Protein AF-A0A6M0L6Z4-F1 (afdb_monomer_lite)

Secondary structure (DSSP, 8-state):
-GGGT--TTSPPEEHHHHHHHHHHHT--S-HHHHHHHHHHHH-TTT-SS-SEEEEE----TT-PPPPP-S--EETTPEEEEBTEEEEGGGSSTTPPTTEEEEEEEEEE-GGG-EEEEEEEEEEEEEEEEEEEETTS-EEEE-TT-EEEEEEE-TTS-EEEEEEEGGG--TT-EEEE------S--PPPPHHHHHHHHHHHHHHHT-EE-SSEEEEEES-HHHHHHHHHHHHHHT-S--EEEEEE-TTSPEEEEEEEETTT-TTHHHHHTSHHHHHHTT--TTT----HHHHHS-HHHHHHHHHHHHHHHEEEEEETTTEEEEEEEES-HHHHHHHHHHHHHTT---EEEEETTTTEEEEEE-SHHHHHHIIIII--SSHHHHHHHHHHHHHHHHHHH--------B-SSHHHHHHHH---HHHHHS-TTBHHHHHHHHHHHHHH---HHHHHHHHHHHHHT-EEEEEEEEEEEEEEEEEEEEEE-STT-EEEETTEEEE-EEEEE-HHHHHHHTTTTTT-S-EEE-TTSSSEEESS---SS-HHHHH-EEEEETTEEEEEPP--HHHHHHHHHHHHH-TT--HHHHHHH--S---TT--EEE-SHHHHHHHHHSEEEEEEE-EEEEEEETTEEEEEEEE--TT--HHHHHHHHHHHHHTTSS-SEEEEEE---SS---EEEEEPTT--HHHHHHHHHHHSTTEEEEEEE-EEEETTEEEE--HHHHHHHHHHHHHHHHHHHHHHHHHHHHHHHHHHHHHHHHHHTHHHHHHHHHH-SSHHHHHHHHHHHHT--HHHHHHHHT--GGGGSHHHHHHHHHHHHHHHHHHHHHHHHHH-HHHHHHHHHHHHHHHHHHS-----SEEE--GGG--GGGGS---EEEEEEETTSEEEEEETHHHH---SS------S---SS--EEEEEEEETT-EEEEEETTSEEEEEEGGGSPB--TTS--EEGGGTS-PPTT--EEEEEEES---TT-EEEEEETTSEEEEEEGGGGSS--TT-EE--PPPTT--EEEEEEE-TT--EEEEEETTSEEEEEEGGGS-B--TT---EE-B--SSTT--EEEEEEES-TT-EEEEEETTSEEEEEEGGGS-B--TTB--EESS---TTT-SEEEEEE--TTEEEEEEETTS-EEEEEGGGSPB--TTS--EE-S---TT--EEEEEEEEPPPPPPP---------

Radius of gyration: 49.7 Å; chains: 1; bounding box: 141×107×140 Å

Structure (mmCIF, N/CA/C/O backbone):
data_AF-A0A6M0L6Z4-F1
#
_entry.id   AF-A0A6M0L6Z4-F1
#
loop_
_atom_site.group_PDB
_atom_site.id
_atom_site.type_symbol
_atom_site.label_atom_id
_atom_site.label_alt_id
_atom_site.label_comp_id
_atom_site.label_asym_id
_atom_site.label_entity_id
_atom_site.label_seq_id
_atom_site.pdbx_PDB_ins_code
_atom_site.Cartn_x
_atom_site.Cartn_y
_atom_site.Cartn_z
_atom_site.occupancy
_atom_site.B_iso_or_equiv
_atom_site.auth_seq_id
_atom_site.auth_comp_id
_atom_site.auth_asym_id
_atom_site.auth_atom_id
_atom_site.pdbx_PDB_model_num
ATOM 1 N N . MET A 1 1 ? -16.095 -14.034 -0.267 1.00 79.19 1 MET A N 1
ATOM 2 C CA . MET A 1 1 ? -16.788 -12.715 -0.306 1.00 79.19 1 MET A CA 1
ATOM 3 C C . MET A 1 1 ? -18.131 -12.788 -1.025 1.00 79.19 1 MET A C 1
ATOM 5 O O . MET A 1 1 ? -19.081 -12.199 -0.520 1.00 79.19 1 MET A O 1
ATOM 9 N N . ASN A 1 2 ? -18.231 -13.511 -2.148 1.00 83.56 2 ASN A N 1
ATOM 10 C CA . ASN A 1 2 ? -19.497 -13.743 -2.851 1.00 83.56 2 ASN A CA 1
ATOM 11 C C . ASN A 1 2 ? -20.590 -14.317 -1.929 1.00 83.56 2 ASN A C 1
ATOM 13 O O . ASN A 1 2 ? -21.638 -13.702 -1.769 1.00 83.56 2 ASN A O 1
ATOM 17 N N . ASP A 1 3 ? -20.288 -15.384 -1.182 1.00 82.94 3 ASP A N 1
ATOM 18 C CA . ASP A 1 3 ? -21.246 -16.008 -0.242 1.00 82.94 3 ASP A CA 1
ATOM 19 C C . ASP A 1 3 ? -21.619 -15.101 0.937 1.00 82.94 3 ASP A C 1
ATOM 21 O O . ASP A 1 3 ? -22.615 -15.313 1.620 1.00 82.94 3 ASP A O 1
ATOM 25 N N . LEU A 1 4 ? -20.817 -14.060 1.185 1.00 79.81 4 LEU A N 1
ATOM 26 C CA . LEU A 1 4 ? -21.109 -13.017 2.165 1.00 79.81 4 LEU A CA 1
ATOM 27 C C . LEU A 1 4 ? -21.974 -11.884 1.588 1.00 79.81 4 LEU A C 1
ATOM 29 O O . LEU A 1 4 ? -22.216 -10.904 2.302 1.00 79.81 4 LEU A O 1
ATOM 33 N N . SER A 1 5 ? -22.403 -11.997 0.326 1.00 83.62 5 SER A N 1
ATOM 34 C CA . SER A 1 5 ? -23.168 -10.996 -0.431 1.00 83.62 5 SER A CA 1
ATOM 35 C C . SER A 1 5 ? -22.487 -9.617 -0.457 1.00 83.62 5 SER A C 1
ATOM 37 O O . SER A 1 5 ? -23.118 -8.568 -0.301 1.00 83.62 5 SER A O 1
ATOM 39 N N . MET A 1 6 ? -21.157 -9.608 -0.599 1.00 82.56 6 MET A N 1
ATOM 40 C CA . MET A 1 6 ? -20.325 -8.398 -0.531 1.00 82.56 6 MET A CA 1
ATOM 41 C C . MET A 1 6 ? -20.066 -7.771 -1.904 1.00 82.56 6 MET A C 1
ATOM 43 O O . MET A 1 6 ? -18.923 -7.701 -2.346 1.00 82.56 6 MET A O 1
ATOM 47 N N . SER A 1 7 ? -21.125 -7.313 -2.568 1.00 87.12 7 SER A N 1
ATOM 48 C CA . SER A 1 7 ? -21.043 -6.572 -3.834 1.00 87.12 7 SER A CA 1
ATOM 49 C C . SER A 1 7 ? -20.314 -5.226 -3.690 1.00 87.12 7 SER A C 1
ATOM 51 O O . SER A 1 7 ? -20.124 -4.716 -2.582 1.00 87.12 7 SER A O 1
ATOM 53 N N . HIS A 1 8 ? -19.996 -4.589 -4.814 1.00 85.56 8 HIS A N 1
ATOM 54 C CA . HIS A 1 8 ? -19.450 -3.232 -4.871 1.00 85.56 8 HIS A CA 1
ATOM 55 C C . HIS A 1 8 ? -20.415 -2.172 -4.316 1.00 85.56 8 HIS A C 1
ATOM 57 O O . HIS A 1 8 ? -20.007 -1.053 -3.998 1.00 85.56 8 HIS A O 1
ATOM 63 N N . ARG A 1 9 ? -21.714 -2.492 -4.243 1.00 81.56 9 ARG A N 1
ATOM 64 C CA . ARG A 1 9 ? -22.766 -1.631 -3.675 1.00 81.56 9 ARG A CA 1
ATOM 65 C C . ARG A 1 9 ? -23.040 -1.944 -2.214 1.00 81.56 9 ARG A C 1
ATOM 67 O O . ARG A 1 9 ? -23.672 -1.142 -1.532 1.00 81.56 9 ARG A O 1
ATOM 74 N N . SER A 1 10 ? -22.581 -3.098 -1.740 1.00 76.06 10 SER A N 1
ATOM 75 C CA . SER A 1 10 ? -22.774 -3.503 -0.360 1.00 76.06 10 SER A CA 1
ATOM 76 C C . SER A 1 10 ? -21.974 -2.580 0.571 1.00 76.06 10 SER A C 1
ATOM 78 O O . SER A 1 10 ? -20.929 -2.040 0.177 1.00 76.06 10 SER A O 1
ATOM 80 N N . PRO A 1 11 ? -22.439 -2.394 1.819 1.00 67.12 11 PRO A N 1
ATOM 81 C CA . PRO A 1 11 ? -21.620 -1.805 2.867 1.00 67.12 11 PRO A CA 1
ATOM 82 C C . PRO A 1 11 ? -20.298 -2.568 3.013 1.00 67.12 11 PRO A C 1
ATOM 84 O O . PRO A 1 11 ? -20.252 -3.788 2.819 1.00 67.12 11 PRO A O 1
ATOM 87 N N . TYR A 1 12 ? -19.231 -1.850 3.365 1.00 68.38 12 TYR A N 1
ATOM 88 C CA . TYR A 1 12 ? -17.968 -2.479 3.738 1.00 68.38 12 TYR A CA 1
ATOM 89 C C . TYR A 1 12 ? -18.193 -3.436 4.910 1.00 68.38 12 TYR A C 1
ATOM 91 O O . TYR A 1 12 ? -19.010 -3.167 5.790 1.00 68.38 12 TYR A O 1
ATOM 99 N N . LYS A 1 13 ? -17.470 -4.559 4.928 1.00 67.25 13 LYS A N 1
ATOM 100 C CA . LYS A 1 13 ? -17.394 -5.418 6.115 1.00 67.25 13 LYS A CA 1
ATOM 101 C C . LYS A 1 13 ? -15.971 -5.410 6.640 1.00 67.25 13 LYS A C 1
ATOM 103 O O . LYS A 1 13 ? -15.017 -5.263 5.880 1.00 67.25 13 LYS A O 1
ATOM 108 N N . LYS A 1 14 ? -15.810 -5.630 7.943 1.00 68.06 14 LYS A N 1
ATOM 109 C CA . LYS A 1 14 ? -14.485 -5.783 8.557 1.00 68.06 14 LYS A CA 1
ATOM 110 C C . LYS A 1 14 ? -13.657 -6.819 7.806 1.00 68.06 14 LYS A C 1
ATOM 112 O O . LYS A 1 14 ? -14.127 -7.944 7.607 1.00 68.06 14 LYS A O 1
ATOM 117 N N . SER A 1 15 ? -12.414 -6.460 7.471 1.00 77.88 15 SER A N 1
ATOM 118 C CA . SER A 1 15 ? -11.466 -7.325 6.752 1.00 77.88 15 SER A CA 1
ATOM 119 C C . SER A 1 15 ? -11.380 -8.706 7.387 1.00 77.88 15 SER A C 1
ATOM 121 O O . SER A 1 15 ? -11.294 -9.728 6.714 1.00 77.88 15 SER A O 1
ATOM 123 N N . ALA A 1 16 ? -11.516 -8.769 8.705 1.00 65.62 16 ALA A N 1
ATOM 124 C CA . ALA A 1 16 ? -11.412 -10.028 9.391 1.00 65.62 16 ALA A CA 1
ATOM 125 C C . ALA A 1 16 ? -12.638 -10.914 9.397 1.00 65.62 16 ALA A C 1
ATOM 127 O O . ALA A 1 16 ? -12.509 -12.113 9.639 1.00 65.62 16 ALA A O 1
ATOM 128 N N . ARG A 1 17 ? -13.828 -10.358 9.161 1.00 68.88 17 ARG A N 1
ATOM 129 C CA . ARG A 1 17 ? -14.979 -11.209 8.881 1.00 68.88 17 ARG A CA 1
ATOM 130 C C . ARG A 1 17 ? -14.715 -12.004 7.605 1.00 68.88 17 ARG A C 1
ATOM 132 O O . ARG A 1 17 ? -14.977 -13.199 7.591 1.00 68.88 17 ARG A O 1
ATOM 139 N N . ILE A 1 18 ? -14.132 -11.360 6.592 1.00 83.25 18 ILE A N 1
ATOM 140 C CA . ILE A 1 18 ? -13.745 -12.021 5.343 1.00 83.25 18 ILE A CA 1
ATOM 141 C C . ILE A 1 18 ? -12.663 -13.067 5.607 1.00 83.25 18 ILE A C 1
ATOM 143 O O . ILE A 1 18 ? -12.865 -14.228 5.273 1.00 83.25 18 ILE A O 1
ATOM 147 N N . VAL A 1 19 ? -11.549 -12.681 6.240 1.00 81.44 19 VAL A N 1
ATOM 148 C CA . VAL A 1 19 ? -10.427 -13.598 6.508 1.00 81.44 19 VAL A CA 1
ATOM 149 C C . VAL A 1 19 ? -10.874 -14.799 7.343 1.00 81.44 19 VAL A C 1
ATOM 151 O O . VAL A 1 19 ? -10.541 -15.930 7.015 1.00 81.44 19 VAL A O 1
ATOM 154 N N . GLY A 1 20 ? -11.680 -14.587 8.386 1.00 72.06 20 GLY A N 1
ATOM 155 C CA . GLY A 1 20 ? -12.178 -15.685 9.210 1.00 72.06 20 GLY A CA 1
ATOM 156 C C . GLY A 1 20 ? -13.104 -16.648 8.476 1.00 72.06 20 GLY A C 1
ATOM 157 O O . GLY A 1 20 ? -13.016 -17.847 8.719 1.00 72.06 20 GLY A O 1
ATOM 158 N N . ASP A 1 21 ? -13.959 -16.147 7.583 1.00 81.75 21 ASP A N 1
ATOM 159 C CA . ASP A 1 21 ? -14.820 -17.011 6.773 1.00 81.75 21 ASP A CA 1
ATOM 160 C C . ASP A 1 21 ? -14.005 -17.787 5.726 1.00 81.75 21 ASP A C 1
ATOM 162 O O . ASP A 1 21 ? -14.338 -18.932 5.447 1.00 81.75 21 ASP A O 1
ATOM 166 N N . VAL A 1 22 ? -12.914 -17.217 5.199 1.00 85.94 22 VAL A N 1
ATOM 167 C CA . VAL A 1 22 ? -11.984 -17.941 4.314 1.00 85.94 22 VAL A CA 1
ATOM 168 C C . VAL A 1 22 ? -11.263 -19.054 5.068 1.00 85.94 22 VAL A C 1
ATOM 170 O O . VAL A 1 22 ? -11.254 -20.187 4.597 1.00 85.94 22 VAL A O 1
ATOM 173 N N . ILE A 1 23 ? -10.717 -18.766 6.254 1.00 82.06 23 ILE A N 1
ATOM 174 C CA . ILE A 1 23 ? -10.005 -19.773 7.056 1.00 82.06 23 ILE A CA 1
ATOM 175 C C . ILE A 1 23 ? -10.937 -20.902 7.488 1.00 82.06 23 ILE A C 1
ATOM 177 O O . ILE A 1 23 ? -10.567 -22.068 7.430 1.00 82.06 23 ILE A O 1
ATOM 181 N N . GLY A 1 24 ? -12.146 -20.552 7.933 1.00 78.38 24 GLY A N 1
ATOM 182 C CA . GLY A 1 24 ? -13.093 -21.523 8.469 1.00 78.38 24 GLY A CA 1
ATOM 183 C C . GLY A 1 24 ? -13.799 -22.379 7.420 1.00 78.38 24 GLY A C 1
ATOM 184 O O . GLY A 1 24 ? -14.395 -23.376 7.805 1.00 78.38 24 GLY A O 1
ATOM 185 N N . LYS A 1 25 ? -13.793 -21.985 6.139 1.00 81.75 25 LYS A N 1
ATOM 186 C CA . LYS A 1 25 ? -14.560 -22.675 5.085 1.00 81.75 25 LYS A CA 1
ATOM 187 C C . LYS A 1 25 ? -13.731 -23.143 3.897 1.00 81.75 25 LYS A C 1
ATOM 189 O O . LYS A 1 25 ? -14.074 -24.159 3.315 1.00 81.75 25 LYS A O 1
ATOM 194 N N . TYR A 1 26 ? -12.682 -22.421 3.518 1.00 81.00 26 TYR A N 1
ATOM 195 C CA . TYR A 1 26 ? -12.021 -22.631 2.226 1.00 81.00 26 TYR A CA 1
ATOM 196 C C . TYR A 1 26 ? -10.557 -23.025 2.367 1.00 81.00 26 TYR A C 1
ATOM 198 O O . TYR A 1 26 ? -10.106 -23.947 1.700 1.00 81.00 26 TYR A O 1
ATOM 206 N N . HIS A 1 27 ? -9.803 -22.374 3.256 1.00 75.44 27 HIS A N 1
ATOM 207 C CA . HIS A 1 27 ? -8.363 -22.598 3.310 1.00 75.44 27 HIS A CA 1
ATOM 208 C C . HIS A 1 27 ? -7.800 -22.546 4.737 1.00 75.44 27 HIS A C 1
ATOM 210 O O . HIS A 1 27 ? -7.728 -21.461 5.310 1.00 75.44 27 HIS A O 1
ATOM 216 N N . PRO A 1 28 ? -7.263 -23.649 5.298 1.00 70.25 28 PRO A N 1
ATOM 217 C CA . PRO A 1 28 ? -6.780 -23.702 6.685 1.00 70.25 28 PRO A CA 1
ATOM 218 C C . PRO A 1 28 ? -5.402 -23.034 6.888 1.00 70.25 28 PRO A C 1
ATOM 220 O O . PRO A 1 28 ? -4.627 -23.418 7.763 1.00 70.25 28 PRO A O 1
ATOM 223 N N . HIS A 1 29 ? -5.047 -22.054 6.054 1.00 68.94 29 HIS A N 1
ATOM 224 C CA . HIS A 1 29 ? -3.802 -21.301 6.188 1.00 68.94 29 HIS A CA 1
ATOM 225 C C . HIS A 1 29 ? -3.859 -20.289 7.340 1.00 68.94 29 HIS A C 1
ATOM 227 O O . HIS A 1 29 ? -4.920 -19.966 7.872 1.00 68.94 29 HIS A O 1
ATOM 233 N N . GLY A 1 30 ? -2.683 -19.778 7.720 1.00 68.12 30 GLY A N 1
ATOM 234 C CA . GLY A 1 30 ? -2.570 -18.707 8.704 1.00 68.12 30 GLY A CA 1
ATOM 235 C C . GLY A 1 30 ? -3.313 -17.448 8.254 1.00 68.12 30 GLY A C 1
ATOM 236 O O . GLY A 1 30 ? -3.357 -17.117 7.067 1.00 68.12 30 GLY A O 1
ATOM 237 N N . ASP A 1 31 ? -3.867 -16.724 9.220 1.00 69.25 31 ASP A N 1
ATOM 238 C CA . ASP A 1 31 ? -4.648 -15.512 8.987 1.00 69.25 31 ASP A CA 1
ATOM 239 C C . ASP A 1 31 ? -3.883 -14.416 8.241 1.00 69.25 31 ASP A C 1
ATOM 241 O O . ASP A 1 31 ? -4.465 -13.721 7.407 1.00 69.25 31 ASP A O 1
ATOM 245 N N . ASN A 1 32 ? -2.573 -14.334 8.469 1.00 72.56 32 ASN A N 1
ATOM 246 C CA . ASN A 1 32 ? -1.682 -13.409 7.776 1.00 72.56 32 ASN A CA 1
ATOM 247 C C . ASN A 1 32 ? -1.683 -13.607 6.253 1.00 72.56 32 ASN A C 1
ATOM 249 O O . ASN A 1 32 ? -1.847 -12.636 5.531 1.00 72.56 32 ASN A O 1
ATOM 253 N N . SER A 1 33 ? -1.575 -14.838 5.738 1.00 81.00 33 SER A N 1
ATOM 254 C CA . SER A 1 33 ? -1.484 -15.066 4.284 1.00 81.00 33 SER A CA 1
ATOM 255 C C . SER A 1 33 ? -2.759 -14.651 3.548 1.00 81.00 33 SER A C 1
ATOM 257 O O . SER A 1 33 ? -2.700 -14.055 2.473 1.00 81.00 33 SER A O 1
ATOM 259 N N . VAL A 1 34 ? -3.921 -14.935 4.144 1.00 85.19 34 VAL A N 1
ATOM 260 C CA . VAL A 1 34 ? -5.222 -14.527 3.598 1.00 85.19 34 VAL A CA 1
ATOM 261 C C . VAL A 1 34 ? -5.378 -13.008 3.673 1.00 85.19 34 VAL A C 1
ATOM 263 O O . VAL A 1 34 ? -5.885 -12.389 2.735 1.00 85.19 34 VAL A O 1
ATOM 266 N N . TYR A 1 35 ? -4.935 -12.397 4.775 1.00 85.00 35 TYR A N 1
ATOM 267 C CA . TYR A 1 35 ? -5.019 -10.955 4.935 1.00 85.00 35 TYR A CA 1
ATOM 268 C C . TYR A 1 35 ? -4.065 -10.204 4.001 1.00 85.00 35 TYR A C 1
ATOM 270 O O . TYR A 1 35 ? -4.504 -9.263 3.353 1.00 85.00 35 TYR A O 1
ATOM 278 N N . ASP A 1 36 ? -2.824 -10.654 3.832 1.00 84.12 36 ASP A N 1
ATOM 279 C CA . ASP A 1 36 ? -1.851 -10.056 2.910 1.00 84.12 36 ASP A CA 1
ATOM 280 C C . ASP A 1 36 ? -2.344 -10.108 1.458 1.00 84.12 36 ASP A C 1
ATOM 282 O O . ASP A 1 36 ? -2.193 -9.144 0.704 1.00 84.12 36 ASP A O 1
ATOM 286 N N . ALA A 1 37 ? -3.001 -11.207 1.066 1.00 88.88 37 ALA A N 1
ATOM 287 C CA . ALA A 1 37 ? -3.649 -11.312 -0.237 1.00 88.88 37 ALA A CA 1
ATOM 288 C C . ALA A 1 37 ? -4.798 -10.301 -0.380 1.00 88.88 37 ALA A C 1
ATOM 290 O O . ALA A 1 37 ? -4.863 -9.580 -1.378 1.00 88.88 37 ALA A O 1
ATOM 291 N N . LEU A 1 38 ? -5.675 -10.200 0.629 1.00 89.69 38 LEU A N 1
ATOM 292 C CA . LEU A 1 38 ? -6.747 -9.200 0.667 1.00 89.69 38 LEU A CA 1
ATOM 293 C C . LEU A 1 38 ? -6.183 -7.776 0.573 1.00 89.69 38 LEU A C 1
ATOM 295 O O . LEU A 1 38 ? -6.725 -6.942 -0.151 1.00 89.69 38 LEU A O 1
ATOM 299 N N . VAL A 1 39 ? -5.076 -7.527 1.271 1.00 87.88 39 VAL A N 1
ATOM 300 C CA . VAL A 1 39 ? -4.388 -6.244 1.311 1.00 87.88 39 VAL A CA 1
ATOM 301 C C . VAL A 1 39 ? -3.832 -5.874 -0.052 1.00 87.88 39 VAL A C 1
ATOM 303 O O . VAL A 1 39 ? -4.154 -4.810 -0.578 1.00 87.88 39 VAL A O 1
ATOM 306 N N . ARG A 1 40 ? -3.072 -6.777 -0.675 1.00 88.94 40 ARG A N 1
ATOM 307 C CA . ARG A 1 40 ? -2.510 -6.564 -2.012 1.00 88.94 40 ARG A CA 1
ATOM 308 C C . ARG A 1 40 ? -3.601 -6.303 -3.046 1.00 88.94 40 ARG A C 1
ATOM 310 O O . ARG A 1 40 ? -3.421 -5.452 -3.911 1.00 88.94 40 ARG A O 1
ATOM 317 N N . MET A 1 41 ? -4.739 -6.992 -2.938 1.00 93.69 41 MET A N 1
ATOM 318 C CA . MET A 1 41 ? -5.876 -6.785 -3.835 1.00 93.69 41 MET A CA 1
ATOM 319 C C . MET A 1 41 ? -6.551 -5.415 -3.691 1.00 93.69 41 MET A C 1
ATOM 321 O O . MET A 1 41 ? -7.266 -5.016 -4.612 1.00 93.69 41 MET A O 1
ATOM 325 N N . ALA A 1 42 ? -6.325 -4.709 -2.579 1.00 91.00 42 ALA A N 1
ATOM 326 C CA . ALA A 1 42 ? -6.842 -3.366 -2.321 1.00 91.00 42 ALA A CA 1
ATOM 327 C C . ALA A 1 42 ? -5.856 -2.235 -2.663 1.00 91.00 42 ALA A C 1
ATOM 329 O O . ALA A 1 42 ? -6.245 -1.071 -2.699 1.00 91.00 42 ALA A O 1
ATOM 330 N N . GLN A 1 43 ? -4.583 -2.552 -2.915 1.00 89.19 43 GLN A N 1
ATOM 331 C CA . GLN A 1 43 ? -3.523 -1.560 -3.107 1.00 89.19 43 GLN A CA 1
ATOM 332 C C . GLN A 1 43 ? -3.434 -1.086 -4.573 1.00 89.19 43 GLN A C 1
ATOM 334 O O . GLN A 1 43 ? -3.024 -1.864 -5.443 1.00 89.19 43 GLN A O 1
ATOM 339 N N . PRO A 1 44 ? -3.711 0.201 -4.870 1.00 87.19 44 PRO A N 1
ATOM 340 C CA . PRO A 1 44 ? -3.682 0.740 -6.236 1.00 87.19 44 PRO A CA 1
ATOM 341 C C . PRO A 1 44 ? -2.269 0.914 -6.814 1.00 87.19 44 PRO A C 1
ATOM 343 O O . PRO A 1 44 ? -2.132 1.187 -8.004 1.00 87.19 44 PRO A O 1
ATOM 346 N N . PHE A 1 45 ? -1.233 0.767 -5.983 1.00 86.81 45 PHE A N 1
ATOM 347 C CA . PHE A 1 45 ? 0.180 0.741 -6.376 1.00 86.81 45 PHE A CA 1
ATOM 348 C C . PHE A 1 45 ? 0.726 -0.687 -6.558 1.00 86.81 45 PHE A C 1
ATOM 350 O O . PHE A 1 45 ? 1.792 -0.868 -7.142 1.00 86.81 45 PHE A O 1
ATOM 357 N N . SER A 1 46 ? -0.002 -1.708 -6.088 1.00 88.75 46 SER A N 1
ATOM 358 C CA . SER A 1 46 ? 0.379 -3.119 -6.236 1.00 88.75 46 SER A CA 1
ATOM 359 C C . SER A 1 46 ? -0.307 -3.773 -7.428 1.00 88.75 46 SER A C 1
ATOM 361 O O . SER A 1 46 ? 0.341 -4.530 -8.152 1.00 88.75 46 SER A O 1
ATOM 363 N N . LEU A 1 47 ? -1.595 -3.481 -7.639 1.00 92.44 47 LEU A N 1
ATOM 364 C CA . LEU A 1 47 ? -2.392 -3.984 -8.757 1.00 92.44 47 LEU A CA 1
ATOM 365 C C . LEU A 1 47 ? -2.812 -2.849 -9.685 1.00 92.44 47 LEU A C 1
ATOM 367 O O . LEU A 1 47 ? -3.201 -1.773 -9.233 1.00 92.44 47 LEU A O 1
ATOM 371 N N . ARG A 1 48 ? -2.793 -3.117 -10.994 1.00 92.31 48 ARG A N 1
ATOM 372 C CA . ARG A 1 48 ? -3.231 -2.153 -12.011 1.00 92.31 48 ARG A CA 1
ATOM 373 C C . ARG A 1 48 ? -4.730 -1.871 -11.942 1.00 92.31 48 ARG A C 1
ATOM 375 O O . ARG A 1 48 ? -5.150 -0.745 -12.222 1.00 92.31 48 ARG A O 1
ATOM 382 N N . ALA A 1 49 ? -5.507 -2.880 -11.556 1.00 93.50 49 ALA A N 1
ATOM 383 C CA . ALA A 1 49 ? -6.939 -2.801 -11.335 1.00 93.50 49 ALA A CA 1
ATOM 384 C C . ALA A 1 49 ? -7.309 -3.531 -10.025 1.00 93.50 49 ALA A C 1
ATOM 386 O O . ALA A 1 49 ? -7.448 -4.760 -10.026 1.00 93.50 49 ALA A O 1
ATOM 387 N N . PRO A 1 50 ? -7.448 -2.799 -8.900 1.00 94.12 50 PRO A N 1
ATOM 388 C CA . PRO A 1 50 ? -7.781 -3.383 -7.604 1.00 94.12 50 PRO A CA 1
ATOM 389 C C . PRO A 1 50 ? -9.050 -4.241 -7.648 1.00 94.12 50 PRO A C 1
ATOM 391 O O . PRO A 1 50 ? -10.076 -3.864 -8.222 1.00 94.12 50 PRO A O 1
ATOM 394 N N . LEU A 1 51 ? -8.978 -5.407 -7.011 1.00 94.75 51 LEU A N 1
ATOM 395 C CA . LEU A 1 51 ? -10.103 -6.337 -6.892 1.00 94.75 51 LEU A CA 1
ATOM 396 C C . LEU A 1 51 ? -10.894 -6.101 -5.597 1.00 94.75 51 LEU A C 1
ATOM 398 O O . LEU A 1 51 ? -12.079 -6.430 -5.491 1.00 94.75 51 LEU A O 1
ATOM 402 N N . ILE A 1 52 ? -10.252 -5.491 -4.609 1.00 94.12 52 ILE A N 1
ATOM 403 C CA . ILE A 1 52 ? -10.854 -5.166 -3.326 1.00 94.12 52 ILE A CA 1
ATOM 404 C C . ILE A 1 52 ? -10.895 -3.652 -3.175 1.00 94.12 52 ILE A C 1
ATOM 406 O O . ILE A 1 52 ? -9.936 -2.952 -3.474 1.00 94.12 52 ILE A O 1
ATOM 410 N N . ASP A 1 53 ? -12.040 -3.155 -2.736 1.00 88.56 53 ASP A N 1
ATOM 411 C CA . ASP A 1 53 ? -12.207 -1.782 -2.293 1.00 88.56 53 ASP A CA 1
ATOM 412 C C . ASP A 1 53 ? -11.954 -1.781 -0.782 1.00 88.56 53 ASP A C 1
ATOM 414 O O . ASP A 1 53 ? -12.756 -2.317 -0.005 1.00 88.56 53 ASP A O 1
ATOM 418 N N . GLY A 1 54 ? -10.774 -1.305 -0.389 1.00 82.56 54 GLY A N 1
ATOM 419 C CA . GLY A 1 54 ? -10.323 -1.257 0.997 1.00 82.56 54 GLY A CA 1
ATOM 420 C C . GLY A 1 54 ? -10.644 0.088 1.642 1.00 82.56 54 GLY A C 1
ATOM 421 O O . GLY A 1 54 ? -10.393 1.142 1.067 1.00 82.56 54 GLY A O 1
ATOM 422 N N . GLN A 1 55 ? -11.161 0.058 2.867 1.00 69.31 55 GLN A N 1
ATOM 423 C CA . GLN A 1 55 ? -11.411 1.232 3.694 1.00 69.31 55 GLN A CA 1
ATOM 424 C C . GLN A 1 55 ? -10.588 1.169 4.989 1.00 69.31 55 GLN A C 1
ATOM 426 O O . GLN A 1 55 ? -10.735 0.258 5.807 1.00 69.31 55 GLN A O 1
ATOM 431 N N . GLY A 1 56 ? -9.709 2.156 5.171 1.00 64.44 56 GLY A N 1
ATOM 432 C CA . GLY A 1 56 ? -8.677 2.189 6.213 1.00 64.44 56 GLY A CA 1
ATOM 433 C C . GLY A 1 56 ? -7.273 2.040 5.618 1.00 64.44 56 GLY A C 1
ATOM 434 O O . GLY A 1 56 ? -7.104 2.091 4.402 1.00 64.44 56 GLY A O 1
ATOM 435 N N . ASN A 1 57 ? -6.259 1.851 6.463 1.00 63.19 57 ASN A N 1
ATOM 436 C CA . ASN A 1 57 ? -4.880 1.684 6.001 1.00 63.19 57 ASN A CA 1
ATOM 437 C C . ASN A 1 57 ? -4.644 0.268 5.443 1.00 63.19 57 ASN A C 1
ATOM 439 O O . ASN A 1 57 ? -4.465 -0.684 6.207 1.00 63.19 57 ASN A O 1
ATOM 443 N N . PHE A 1 58 ? -4.606 0.144 4.117 1.00 71.81 58 PHE A N 1
ATOM 444 C CA . PHE A 1 58 ? -4.231 -1.072 3.385 1.00 71.81 58 PHE A CA 1
ATOM 445 C C . PHE A 1 58 ? -2.749 -1.069 2.968 1.00 71.81 58 PHE A C 1
ATOM 447 O O . PHE A 1 58 ? -2.350 -1.775 2.048 1.00 71.81 58 PHE A O 1
ATOM 454 N N . GLY A 1 59 ? -1.922 -0.300 3.673 1.00 68.81 59 GLY A N 1
ATOM 455 C CA . GLY A 1 59 ? -0.510 -0.078 3.390 1.00 68.81 59 GLY A CA 1
ATOM 456 C C . GLY A 1 59 ? -0.285 1.104 2.449 1.00 68.81 59 GLY A C 1
ATOM 457 O O . GLY A 1 59 ? -1.181 1.495 1.697 1.00 68.81 59 GLY A O 1
ATOM 458 N N . SER A 1 60 ? 0.918 1.671 2.493 1.00 67.94 60 SER A N 1
ATOM 459 C CA . SER A 1 60 ? 1.307 2.842 1.697 1.00 67.94 60 SER A CA 1
ATOM 460 C C . SER A 1 60 ? 2.436 2.517 0.714 1.00 67.94 60 SER A C 1
ATOM 462 O O . SER A 1 60 ? 3.179 1.546 0.887 1.00 67.94 60 SER A O 1
ATOM 464 N N . VAL A 1 61 ? 2.605 3.365 -0.308 1.00 66.44 61 VAL A N 1
ATOM 465 C CA . VAL A 1 61 ? 3.775 3.333 -1.215 1.00 66.44 61 VAL A CA 1
ATOM 466 C C . VAL A 1 61 ? 5.084 3.548 -0.433 1.00 66.44 61 VAL A C 1
ATOM 468 O O . VAL A 1 61 ? 6.147 3.043 -0.808 1.00 66.44 61 VAL A O 1
ATOM 471 N N . ASP A 1 62 ? 4.987 4.230 0.709 1.00 56.78 62 ASP A N 1
ATOM 472 C CA . ASP A 1 62 ? 6.100 4.583 1.590 1.00 56.78 62 ASP A CA 1
ATOM 473 C C . ASP A 1 62 ? 6.569 3.407 2.456 1.00 56.78 62 ASP A C 1
ATOM 475 O O . ASP A 1 62 ? 7.669 3.436 3.016 1.00 56.78 62 ASP A O 1
ATOM 479 N N . GLY A 1 63 ? 5.810 2.305 2.459 1.00 55.62 63 GLY A N 1
ATOM 480 C CA . GLY A 1 63 ? 6.150 1.056 3.141 1.00 55.62 63 GLY A CA 1
ATOM 481 C C . GLY A 1 63 ? 5.487 0.868 4.489 1.00 55.62 63 GLY A C 1
ATOM 482 O O . GLY A 1 63 ? 5.898 -0.035 5.219 1.00 55.62 63 GLY A O 1
ATOM 483 N N . ASP A 1 64 ? 4.481 1.678 4.819 1.00 57.34 64 ASP A N 1
ATOM 484 C CA . ASP A 1 64 ? 3.675 1.432 6.006 1.00 57.34 64 ASP A CA 1
ATOM 485 C C . ASP A 1 64 ? 2.915 0.121 5.833 1.00 57.34 64 ASP A C 1
ATOM 487 O O . ASP A 1 64 ? 2.303 -0.140 4.791 1.00 57.34 64 ASP A O 1
ATOM 491 N N . ASN A 1 65 ? 2.945 -0.713 6.870 1.00 58.66 65 ASN A N 1
ATOM 492 C CA . ASN A 1 65 ? 2.198 -1.961 6.874 1.00 58.66 65 ASN A CA 1
ATOM 493 C C . ASN A 1 65 ? 0.691 -1.679 6.870 1.00 58.66 65 ASN A C 1
ATOM 495 O O . ASN A 1 65 ? 0.215 -0.716 7.480 1.00 58.66 65 ASN A O 1
ATOM 499 N N . ALA A 1 66 ? -0.073 -2.561 6.227 1.00 64.56 66 ALA A N 1
ATOM 500 C CA . ALA A 1 66 ? -1.521 -2.545 6.355 1.00 64.56 66 ALA A CA 1
ATOM 501 C C . ALA A 1 66 ? -1.928 -2.815 7.805 1.00 64.56 66 ALA A C 1
ATOM 503 O O . ALA A 1 66 ? -1.313 -3.610 8.519 1.00 64.56 66 ALA A O 1
ATOM 504 N N . ALA A 1 67 ? -2.993 -2.164 8.245 1.00 60.38 67 ALA A N 1
ATOM 505 C CA . ALA A 1 67 ? -3.436 -2.293 9.619 1.00 60.38 67 ALA A CA 1
ATOM 506 C C . ALA A 1 67 ? -4.182 -3.591 9.896 1.00 60.38 67 ALA A C 1
ATOM 508 O O . ALA A 1 67 ? -4.576 -4.290 8.978 1.00 60.38 67 ALA A O 1
ATOM 509 N N . ALA A 1 68 ? -4.412 -3.934 11.162 1.00 56.94 68 ALA A N 1
ATOM 510 C CA . ALA A 1 68 ? -5.060 -5.195 11.494 1.00 56.94 68 ALA A CA 1
ATOM 511 C C . ALA A 1 68 ? -6.533 -5.234 11.089 1.00 56.94 68 ALA A C 1
ATOM 513 O O . ALA A 1 68 ? -7.300 -4.279 11.212 1.00 56.94 68 ALA A O 1
ATOM 514 N N . MET A 1 69 ? -6.925 -6.435 10.690 1.00 60.28 69 MET A N 1
ATOM 515 C CA . MET A 1 69 ? -8.245 -6.759 10.186 1.00 60.28 69 MET A CA 1
ATOM 516 C C . MET A 1 69 ? -9.343 -6.886 11.264 1.00 60.28 69 MET A C 1
ATOM 518 O O . MET A 1 69 ? -10.529 -6.789 10.932 1.00 60.28 69 MET A O 1
ATOM 522 N N . ARG A 1 70 ? -8.988 -7.209 12.523 1.00 59.38 70 ARG A N 1
ATOM 523 C CA . ARG A 1 70 ? -9.856 -7.952 13.463 1.00 59.38 70 ARG A CA 1
ATOM 524 C C . ARG A 1 70 ? -9.800 -7.396 14.903 1.00 59.38 70 ARG A C 1
ATOM 526 O O . ARG A 1 70 ? -8.880 -7.715 15.635 1.00 59.38 70 ARG A O 1
ATOM 533 N N . TYR A 1 71 ? -10.835 -6.661 15.323 1.00 58.88 71 TYR A N 1
ATOM 534 C CA . TYR A 1 71 ? -11.311 -6.513 16.718 1.00 58.88 71 TYR A CA 1
ATOM 535 C C . TYR A 1 71 ? -10.400 -5.827 17.754 1.00 58.88 71 TYR A C 1
ATOM 537 O O . TYR A 1 71 ? -9.388 -6.377 18.188 1.00 58.88 71 TYR A O 1
ATOM 545 N N . CYS A 1 72 ? -10.841 -4.662 18.250 1.00 66.56 72 CYS A N 1
ATOM 546 C CA . CYS A 1 72 ? -10.018 -3.830 19.121 1.00 66.56 72 CYS A CA 1
ATOM 547 C C . CYS A 1 72 ? -10.138 -4.187 20.604 1.00 66.56 72 CYS A C 1
ATOM 549 O O . CYS A 1 72 ? -9.256 -4.834 21.155 1.00 66.56 72 CYS A O 1
ATOM 551 N N . THR A 1 73 ? -11.200 -3.758 21.283 1.00 84.19 73 THR A N 1
ATOM 552 C CA . THR A 1 73 ? -11.152 -3.642 22.747 1.00 84.19 73 THR A CA 1
ATOM 553 C C . THR A 1 73 ? -12.457 -4.047 23.420 1.00 84.19 73 THR A C 1
ATOM 555 O O . THR A 1 73 ? -13.527 -4.000 22.819 1.00 84.19 73 THR A O 1
ATOM 558 N N . ILE A 1 74 ? -12.384 -4.487 24.679 1.00 91.62 74 ILE A N 1
ATOM 559 C CA . ILE A 1 74 ? -13.574 -4.848 25.467 1.00 91.62 74 ILE A CA 1
ATOM 560 C C . ILE A 1 74 ? -14.429 -3.621 25.793 1.00 91.62 74 ILE A C 1
ATOM 562 O O . ILE A 1 74 ? -13.922 -2.498 25.847 1.00 91.62 74 ILE A O 1
ATOM 566 N N . GLY A 1 75 ? -15.707 -3.844 26.103 1.00 90.00 75 GLY A N 1
ATOM 567 C CA . GLY A 1 75 ? -16.693 -2.777 26.309 1.00 90.00 75 GLY A CA 1
ATOM 568 C C . GLY A 1 75 ? -16.341 -1.737 27.374 1.00 90.00 75 GLY A C 1
ATOM 569 O O . GLY A 1 75 ? -16.700 -0.576 27.223 1.00 90.00 75 GLY A O 1
ATOM 570 N N . SER A 1 76 ? -15.599 -2.115 28.419 1.00 90.75 76 SER A N 1
ATOM 571 C CA . SER A 1 76 ? -15.175 -1.197 29.488 1.00 90.75 76 SER A CA 1
ATOM 572 C C . SER A 1 76 ? -14.023 -0.261 29.098 1.00 90.75 76 SER A C 1
ATOM 574 O O . SER A 1 76 ? -13.547 0.510 29.932 1.00 90.75 76 SER A O 1
ATOM 576 N N . THR A 1 77 ? -13.505 -0.371 27.875 1.00 93.00 77 THR A N 1
ATOM 577 C CA . THR A 1 77 ? -12.399 0.454 27.378 1.00 93.00 77 THR A CA 1
ATOM 578 C C . THR A 1 77 ? -12.903 1.852 27.048 1.00 93.00 77 THR A C 1
ATOM 580 O O . THR A 1 77 ? -13.840 1.985 26.270 1.00 93.00 77 THR A O 1
ATOM 583 N N . ARG A 1 78 ? -12.305 2.897 27.629 1.00 93.50 78 ARG A N 1
ATOM 584 C CA . ARG A 1 78 ? -12.757 4.284 27.453 1.00 93.50 78 ARG A CA 1
ATOM 585 C C . ARG A 1 78 ? -12.049 4.953 26.286 1.00 93.50 78 ARG A C 1
ATOM 587 O O . ARG A 1 78 ? -10.830 5.092 26.317 1.00 93.50 78 ARG A O 1
ATOM 594 N N . VAL A 1 79 ? -12.811 5.363 25.281 1.00 93.69 79 VAL A N 1
ATOM 595 C CA . VAL A 1 79 ? -12.344 6.101 24.103 1.00 93.69 79 VAL A CA 1
ATOM 596 C C . VAL A 1 79 ? -12.314 7.591 24.423 1.00 93.69 79 VAL A C 1
ATOM 598 O O . VAL A 1 79 ? -13.224 8.110 25.068 1.00 93.69 79 VAL A O 1
ATOM 601 N N . LYS A 1 80 ? -11.271 8.285 23.965 1.00 92.94 80 LYS A N 1
ATOM 602 C CA . LYS A 1 80 ? -11.168 9.741 24.079 1.00 92.94 80 LYS A CA 1
ATOM 603 C C . LYS A 1 80 ? -11.970 10.415 22.973 1.00 92.94 80 LYS A C 1
ATOM 605 O O . LYS A 1 80 ? -11.589 10.342 21.804 1.00 92.94 80 LYS A O 1
ATOM 610 N N . THR A 1 81 ? -13.071 11.054 23.361 1.00 93.31 81 THR A N 1
ATOM 611 C CA . THR A 1 81 ? -14.057 11.654 22.453 1.00 93.31 81 THR A CA 1
ATOM 612 C C . THR A 1 81 ? -14.286 13.140 22.754 1.00 93.31 81 THR A C 1
ATOM 614 O O . THR A 1 81 ? -13.832 13.653 23.777 1.00 93.31 81 THR A O 1
ATOM 617 N N . ASP A 1 82 ? -15.026 13.837 21.895 1.00 91.12 82 ASP A N 1
ATOM 618 C CA . ASP A 1 82 ? -15.579 15.174 22.159 1.00 91.12 82 ASP A CA 1
ATOM 619 C C . ASP A 1 82 ? -16.737 15.192 23.179 1.00 91.12 82 ASP A C 1
ATOM 621 O O . ASP A 1 82 ? -17.281 16.247 23.494 1.00 91.12 82 ASP A O 1
ATOM 625 N N . MET A 1 83 ? -17.084 14.040 23.757 1.00 88.94 83 MET A N 1
ATOM 626 C CA . MET A 1 83 ? -17.985 13.903 24.909 1.00 88.94 83 MET A CA 1
ATOM 627 C C . MET A 1 83 ? -17.236 13.466 26.182 1.00 88.94 83 MET A C 1
ATOM 629 O O . MET A 1 83 ? -17.841 12.958 27.124 1.00 88.94 83 MET A O 1
ATOM 633 N N . GLY A 1 84 ? -15.907 13.613 26.203 1.00 89.44 84 GLY A N 1
ATOM 634 C CA . GLY A 1 84 ? -15.042 13.117 27.274 1.00 89.44 84 GLY A CA 1
ATOM 635 C C . GLY A 1 84 ? -14.605 11.665 27.060 1.00 89.44 84 GLY A C 1
ATOM 636 O O . GLY A 1 84 ? -14.509 11.178 25.928 1.00 89.44 84 GLY A O 1
ATOM 637 N N . LEU A 1 85 ? -14.288 10.968 28.152 1.00 92.00 85 LEU A N 1
ATOM 638 C CA . LEU A 1 85 ? -13.860 9.569 28.136 1.00 92.00 85 LEU A CA 1
ATOM 639 C C . LEU A 1 85 ? -15.077 8.642 28.236 1.00 92.00 85 LEU A C 1
ATOM 641 O O . LEU A 1 85 ? -15.575 8.370 29.325 1.00 92.00 85 LEU A O 1
ATOM 645 N N . VAL A 1 86 ? -15.530 8.114 27.102 1.00 93.50 86 VAL A N 1
ATOM 646 C CA . VAL A 1 86 ? -16.741 7.280 27.034 1.00 93.50 86 VAL A CA 1
ATOM 647 C C . VAL A 1 86 ? -16.354 5.816 26.865 1.00 93.50 86 VAL A C 1
ATOM 649 O O . VAL A 1 86 ? -15.490 5.489 26.052 1.00 93.50 86 VAL A O 1
ATOM 652 N N . GLN A 1 87 ? -16.966 4.912 27.635 1.00 94.12 87 GLN A N 1
ATOM 653 C CA . GLN A 1 87 ? -16.781 3.473 27.426 1.00 94.12 87 GLN A CA 1
ATOM 654 C C . GLN A 1 87 ? -17.233 3.096 26.017 1.00 94.12 87 GLN A C 1
ATOM 656 O O . GLN A 1 87 ? -18.304 3.502 25.577 1.00 94.12 87 GLN A O 1
ATOM 661 N N . ILE A 1 88 ? -16.435 2.299 25.310 1.00 92.62 88 ILE A N 1
ATOM 662 C CA . ILE A 1 88 ? -16.670 2.021 23.895 1.00 92.62 88 ILE A CA 1
ATOM 663 C C . ILE A 1 88 ? -18.052 1.403 23.663 1.00 92.62 88 ILE A C 1
ATOM 665 O O . ILE A 1 88 ? -18.740 1.812 22.739 1.00 92.62 88 ILE A O 1
ATOM 669 N N . LYS A 1 89 ? -18.514 0.512 24.550 1.00 92.62 89 LYS A N 1
ATOM 670 C CA . LYS A 1 89 ? -19.854 -0.097 24.462 1.00 92.62 89 LYS A CA 1
ATOM 671 C C . LYS A 1 89 ? -21.004 0.919 24.560 1.00 92.62 89 LYS A C 1
ATOM 673 O O . LYS A 1 89 ? -22.091 0.630 24.083 1.00 92.62 89 LYS A O 1
ATOM 678 N N . ASP A 1 90 ? -20.768 2.064 25.203 1.00 92.44 90 ASP A N 1
ATOM 679 C CA . ASP A 1 90 ? -21.781 3.079 25.499 1.00 92.44 90 ASP A CA 1
ATOM 680 C C . ASP A 1 90 ? -21.812 4.187 24.428 1.00 92.44 90 ASP A C 1
ATOM 682 O O . ASP A 1 90 ? -22.667 5.069 24.486 1.00 92.44 90 ASP A O 1
ATOM 686 N N . LEU A 1 91 ? -20.921 4.130 23.423 1.00 92.00 91 LEU A N 1
ATOM 687 C CA . LEU A 1 91 ? -20.950 5.033 22.264 1.00 92.00 91 LEU A CA 1
ATOM 688 C C . LEU A 1 91 ? -22.232 4.869 21.437 1.00 92.00 91 LEU A C 1
ATOM 690 O O . LEU A 1 91 ? -22.732 5.844 20.884 1.00 92.00 91 LEU A O 1
ATOM 694 N N . VAL A 1 92 ? -22.769 3.646 21.374 1.00 90.88 92 VAL A N 1
ATOM 695 C CA . VAL A 1 92 ? -24.075 3.339 20.781 1.00 90.88 92 VAL A CA 1
ATOM 696 C C . VAL A 1 92 ? -24.839 2.432 21.738 1.00 90.88 92 VAL A C 1
ATOM 698 O O . VAL A 1 92 ? -24.454 1.285 21.970 1.00 90.88 92 VAL A O 1
ATOM 701 N N . LYS A 1 93 ? -25.939 2.950 22.290 1.00 85.94 93 LYS A N 1
ATOM 702 C CA . LYS A 1 93 ? -26.804 2.201 23.209 1.00 85.94 93 LYS A CA 1
ATOM 703 C C . LYS A 1 93 ? -27.506 1.054 22.478 1.00 85.94 93 LYS A C 1
ATOM 705 O O . LYS A 1 93 ? -27.901 1.202 21.327 1.00 85.94 93 LYS A O 1
ATOM 710 N N . ASP A 1 94 ? -27.649 -0.078 23.166 1.00 83.44 94 ASP A N 1
ATOM 711 C CA . ASP A 1 94 ? -28.423 -1.248 22.722 1.00 83.44 94 ASP A CA 1
ATOM 712 C C . ASP A 1 94 ? -27.989 -1.864 21.375 1.00 83.44 94 ASP A C 1
ATOM 714 O O . ASP A 1 94 ? -28.789 -2.465 20.656 1.00 83.44 94 ASP A O 1
ATOM 718 N N . SER A 1 95 ? -26.699 -1.757 21.034 1.00 84.56 95 SER A N 1
ATOM 719 C CA . SER A 1 95 ? -26.152 -2.400 19.832 1.00 84.56 95 SER A CA 1
ATOM 720 C C . SER A 1 95 ? -26.283 -3.930 19.873 1.00 84.56 95 SER A C 1
ATOM 722 O O . SER A 1 95 ? -25.968 -4.582 20.873 1.00 84.56 95 SER A O 1
ATOM 724 N N . GLN A 1 96 ? -26.710 -4.529 18.758 1.00 81.69 96 GLN A N 1
ATOM 725 C CA . GLN A 1 96 ? -26.811 -5.985 18.632 1.00 81.69 96 GLN A CA 1
ATOM 726 C C . GLN A 1 96 ? -25.425 -6.628 18.461 1.00 81.69 96 GLN A C 1
ATOM 728 O O . GLN A 1 96 ? -24.499 -6.014 17.929 1.00 81.69 96 GLN A O 1
ATOM 733 N N . LEU A 1 97 ? -25.261 -7.886 18.880 1.00 78.25 97 LEU A N 1
ATOM 734 C CA . LEU A 1 97 ? -24.008 -8.614 18.646 1.00 78.25 97 LEU A CA 1
ATOM 735 C C . LEU A 1 97 ? -23.772 -8.808 17.145 1.00 78.25 97 LEU A C 1
ATOM 737 O O . LEU A 1 97 ? -24.684 -9.206 16.425 1.00 78.25 97 LEU A O 1
ATOM 741 N N . ASN A 1 98 ? -22.529 -8.616 16.701 1.00 67.56 98 ASN A N 1
ATOM 742 C CA . ASN A 1 98 ? -22.140 -8.683 15.287 1.00 67.56 98 ASN A CA 1
ATOM 743 C C . ASN A 1 98 ? -22.910 -7.676 14.416 1.00 67.56 98 ASN A C 1
ATOM 745 O O . ASN A 1 98 ? -23.377 -8.026 13.332 1.00 67.56 98 ASN A O 1
ATOM 749 N N . SER A 1 99 ? -23.058 -6.445 14.911 1.00 71.69 99 SER A N 1
ATOM 750 C CA . SER A 1 99 ? -23.735 -5.359 14.203 1.00 71.69 99 SER A CA 1
ATOM 751 C C . SER A 1 99 ? -22.847 -4.132 14.042 1.00 71.69 99 SER A C 1
ATOM 753 O O . SER A 1 99 ? -21.938 -3.877 14.842 1.00 71.69 99 SER A O 1
ATOM 755 N N . ASP A 1 100 ? -23.181 -3.360 13.013 1.00 76.94 100 ASP A N 1
ATOM 756 C CA . ASP A 1 100 ? -22.533 -2.107 12.670 1.00 76.94 100 ASP A CA 1
ATOM 757 C C . ASP A 1 100 ? -23.580 -0.997 12.802 1.00 76.94 100 ASP A C 1
ATOM 759 O O . ASP A 1 100 ? -24.716 -1.141 12.348 1.00 76.94 100 ASP A O 1
ATOM 763 N N . SER A 1 101 ? -23.224 0.110 13.443 1.00 80.94 101 SER A N 1
ATOM 764 C CA . SER A 1 101 ? -24.122 1.246 13.672 1.00 80.94 101 SER A CA 1
ATOM 765 C C . SER A 1 101 ? -23.476 2.541 13.203 1.00 80.94 101 SER A C 1
ATOM 767 O O . SER A 1 101 ? -22.249 2.669 13.204 1.00 80.94 101 SER A O 1
ATOM 769 N N . ASP A 1 102 ? -24.296 3.501 12.784 1.00 80.50 102 ASP A N 1
ATOM 770 C CA . ASP A 1 102 ? -23.813 4.852 12.515 1.00 80.50 102 ASP A CA 1
ATOM 771 C C . ASP A 1 102 ? -23.316 5.507 13.801 1.00 80.50 102 ASP A C 1
ATOM 773 O O . ASP A 1 102 ? -23.860 5.298 14.886 1.00 80.50 102 ASP A O 1
ATOM 777 N N . LEU A 1 103 ? -22.249 6.285 13.660 1.00 87.31 103 LEU A N 1
ATOM 778 C CA . LEU A 1 103 ? -21.658 7.072 14.728 1.00 87.31 103 LEU A CA 1
ATOM 779 C C . LEU A 1 103 ? -21.276 8.432 14.145 1.00 87.31 103 LEU A C 1
ATOM 781 O O . LEU A 1 103 ? -20.885 8.512 12.983 1.00 87.31 103 LEU A O 1
ATOM 785 N N . ASP A 1 104 ? -21.394 9.498 14.927 1.00 90.94 104 ASP A N 1
ATOM 786 C CA . ASP A 1 104 ? -20.911 10.814 14.511 1.00 90.94 104 ASP A CA 1
ATOM 787 C C . ASP A 1 104 ? -20.342 11.569 15.706 1.00 90.94 104 ASP A C 1
ATOM 789 O O . ASP A 1 104 ? -21.019 12.356 16.365 1.00 90.94 104 ASP A O 1
ATOM 793 N N . ILE A 1 105 ? -19.096 11.242 16.030 1.00 92.75 105 ILE A N 1
ATOM 794 C CA . ILE A 1 105 ? -18.363 11.837 17.150 1.00 92.75 105 ILE A CA 1
ATOM 795 C C . ILE A 1 105 ? -16.950 12.181 16.699 1.00 92.75 105 ILE A C 1
ATOM 797 O O . ILE A 1 105 ? -16.470 11.680 15.678 1.00 92.75 105 ILE A O 1
ATOM 801 N N . LYS A 1 106 ? -16.233 12.987 17.477 1.00 93.31 106 LYS A N 1
ATOM 802 C CA . LYS A 1 106 ? -14.811 13.245 17.221 1.00 93.31 106 LYS A CA 1
ATOM 803 C C . LYS A 1 106 ? -13.966 12.469 18.209 1.00 93.31 106 LYS A C 1
ATOM 805 O O . LYS A 1 106 ? -14.255 12.452 19.399 1.00 93.31 106 LYS A O 1
ATOM 810 N N . VAL A 1 107 ? -12.896 11.858 17.717 1.00 92.94 107 VAL A N 1
ATOM 811 C CA . VAL A 1 107 ? -11.946 11.085 18.521 1.00 92.94 107 VAL A CA 1
ATOM 812 C C . VAL A 1 107 ? -10.525 11.591 18.325 1.00 92.94 107 VAL A C 1
ATOM 814 O O . VAL A 1 107 ? -10.195 12.188 17.296 1.00 92.94 107 VAL A O 1
ATOM 817 N N . LEU A 1 108 ? -9.683 11.358 19.331 1.00 91.62 108 LEU A N 1
ATOM 818 C CA . LEU A 1 108 ? -8.252 11.630 19.241 1.00 91.62 108 LEU A CA 1
ATOM 819 C C . LEU A 1 108 ? -7.565 10.440 18.573 1.00 91.62 108 LEU A C 1
ATOM 821 O O . LEU A 1 108 ? -7.709 9.316 19.053 1.00 91.62 108 LEU A O 1
ATOM 825 N N . SER A 1 109 ? -6.813 10.684 17.508 1.00 87.38 109 SER A N 1
ATOM 826 C CA . SER A 1 109 ? -6.036 9.680 16.779 1.00 87.38 109 SER A CA 1
ATOM 827 C C . SER A 1 109 ? -4.523 9.895 16.971 1.00 87.38 109 SER A C 1
ATOM 829 O O . SER A 1 109 ? -4.083 10.807 17.685 1.00 87.38 109 SER A O 1
ATOM 831 N N . MET A 1 110 ? -3.707 9.020 16.376 1.00 85.94 110 MET A N 1
ATOM 832 C CA . MET A 1 110 ? -2.245 9.140 16.373 1.00 85.94 110 MET A CA 1
ATOM 833 C C . MET A 1 110 ? -1.792 10.510 15.828 1.00 85.94 110 MET A C 1
ATOM 835 O O . MET A 1 110 ? -2.425 11.087 14.945 1.00 85.94 110 MET A O 1
ATOM 839 N N . GLY A 1 111 ? -0.708 11.057 16.381 1.00 85.81 111 GLY A N 1
ATOM 840 C CA . GLY A 1 111 ? -0.212 12.400 16.062 1.00 85.81 111 GLY A CA 1
ATOM 841 C C . GLY A 1 111 ? -1.006 13.544 16.705 1.00 85.81 111 GLY A C 1
ATOM 842 O O . GLY A 1 111 ? -0.882 14.689 16.289 1.00 85.81 111 GLY A O 1
ATOM 843 N N . LYS A 1 112 ? -1.856 13.255 17.706 1.00 86.00 112 LYS A N 1
ATOM 844 C CA . LYS A 1 112 ? -2.786 14.215 18.344 1.00 86.00 112 LYS A CA 1
ATOM 845 C C . LYS A 1 112 ? -3.849 14.784 17.397 1.00 86.00 112 LYS A C 1
ATOM 847 O O . LYS A 1 112 ? -4.398 15.866 17.645 1.00 86.00 112 LYS A O 1
ATOM 852 N N . ASN A 1 113 ? -4.138 14.066 16.320 1.00 86.94 113 ASN A N 1
ATOM 853 C CA . ASN A 1 113 ? -5.079 14.509 15.309 1.00 86.94 113 ASN A CA 1
ATOM 854 C C . ASN A 1 113 ? -6.526 14.331 15.790 1.00 86.94 113 ASN A C 1
ATOM 856 O O . ASN A 1 113 ? -6.865 13.389 16.507 1.00 86.94 113 ASN A O 1
ATOM 860 N N . ARG A 1 114 ? -7.388 15.279 15.413 1.00 90.44 114 ARG A N 1
ATOM 861 C CA . ARG A 1 114 ? -8.830 15.236 15.685 1.00 90.44 114 ARG A CA 1
ATOM 862 C C . ARG A 1 114 ? -9.516 14.691 14.443 1.00 90.44 114 ARG A C 1
ATOM 864 O O . ARG A 1 114 ? -9.572 15.385 13.431 1.00 90.44 114 ARG A O 1
ATOM 871 N N . ASN A 1 115 ? -10.061 13.484 14.529 1.00 89.31 115 ASN A N 1
ATOM 872 C CA . ASN A 1 115 ? -10.739 12.841 13.406 1.00 89.31 115 ASN A CA 1
ATOM 873 C C . ASN A 1 115 ? -12.181 12.497 13.759 1.00 89.31 115 ASN A C 1
ATOM 875 O O . ASN A 1 115 ? -12.525 12.286 14.921 1.00 89.31 115 ASN A O 1
ATOM 879 N N . ARG A 1 116 ? -13.031 12.453 12.736 1.00 90.19 116 ARG A N 1
ATOM 880 C CA . ARG A 1 116 ? -14.418 12.014 12.866 1.00 90.19 116 ARG A CA 1
ATOM 881 C C . ARG A 1 116 ? -14.456 10.494 12.966 1.00 90.19 116 ARG A C 1
ATOM 883 O O . ARG A 1 116 ? -13.787 9.819 12.187 1.00 90.19 116 ARG A O 1
ATOM 890 N N . ALA A 1 117 ? -15.237 9.962 13.895 1.00 87.50 117 ALA A N 1
ATOM 891 C CA . ALA A 1 117 ? -15.594 8.558 13.923 1.00 87.50 117 ALA A CA 1
ATOM 892 C C . ALA A 1 117 ? -17.008 8.377 13.358 1.00 87.50 117 ALA A C 1
ATOM 894 O O . ALA A 1 117 ? -17.958 8.931 13.906 1.00 87.50 117 ALA A O 1
ATOM 895 N N . SER A 1 118 ? -17.123 7.635 12.254 1.00 82.88 118 SER A N 1
ATOM 896 C CA . SER A 1 118 ? -18.330 7.563 11.415 1.00 82.88 118 SER A CA 1
ATOM 897 C C . SER A 1 118 ? -19.136 6.268 11.562 1.00 82.88 118 SER A C 1
ATOM 899 O O . SER A 1 118 ? -20.285 6.189 11.127 1.00 82.88 118 SER A O 1
ATOM 901 N N . LYS A 1 119 ? -18.545 5.229 12.164 1.00 80.44 119 LYS A N 1
ATOM 902 C CA . LYS A 1 119 ? -19.217 3.954 12.456 1.00 80.44 119 LYS A CA 1
ATOM 903 C C . LYS A 1 119 ? -18.782 3.391 13.797 1.00 80.44 119 LYS A C 1
ATOM 905 O O . LYS A 1 119 ? -17.661 3.616 14.252 1.00 80.44 119 LYS A O 1
ATOM 910 N N . PHE A 1 120 ? -19.662 2.594 14.375 1.00 83.75 120 PHE A N 1
ATOM 911 C CA . PHE A 1 120 ? -19.450 1.797 15.569 1.00 83.75 120 PHE A CA 1
ATOM 912 C C . PHE A 1 120 ? -19.638 0.314 15.243 1.00 83.75 120 PHE A C 1
ATOM 914 O O . PHE A 1 120 ? -20.543 -0.044 14.493 1.00 83.75 120 PHE A O 1
ATOM 921 N N . PHE A 1 121 ? -18.806 -0.544 15.829 1.00 78.31 121 PHE A N 1
ATOM 922 C CA . PHE A 1 121 ? -18.816 -1.986 15.594 1.00 78.31 121 PHE A CA 1
ATOM 923 C C . PHE A 1 121 ? -18.963 -2.740 16.906 1.00 78.31 121 PHE A C 1
ATOM 925 O O . PHE A 1 121 ? -18.082 -2.665 17.766 1.00 78.31 121 PHE A O 1
ATOM 932 N N . ASN A 1 122 ? -20.012 -3.550 17.012 1.00 83.44 122 ASN A N 1
ATOM 933 C CA . ASN A 1 122 ? -20.149 -4.568 18.044 1.00 83.44 122 ASN A CA 1
ATOM 934 C C . ASN A 1 122 ? -19.774 -5.918 17.431 1.00 83.44 122 ASN A C 1
ATOM 936 O O . ASN A 1 122 ? -20.541 -6.515 16.684 1.00 83.44 122 ASN A O 1
ATOM 940 N N . SER A 1 123 ? -18.572 -6.404 17.726 1.00 73.56 123 SER A N 1
ATOM 941 C CA . SER A 1 123 ? -17.984 -7.554 17.031 1.00 73.56 123 SER A CA 1
ATOM 942 C C . SER A 1 123 ? -18.299 -8.906 17.676 1.00 73.56 123 SER A C 1
ATOM 944 O O . SER A 1 123 ? -17.658 -9.903 17.342 1.00 73.56 123 SER A O 1
ATOM 946 N N . GLY A 1 124 ? -19.254 -8.961 18.607 1.00 78.62 124 GLY A N 1
ATOM 947 C CA . GLY A 1 124 ? -19.600 -10.197 19.300 1.00 78.62 124 GLY A CA 1
ATOM 948 C C . GLY A 1 124 ? -18.519 -10.658 20.284 1.00 78.62 124 GLY A C 1
ATOM 949 O O . GLY A 1 124 ? -17.643 -9.890 20.681 1.00 78.62 124 GLY A O 1
ATOM 950 N N . THR A 1 125 ? -18.607 -11.919 20.706 1.00 83.50 125 THR A N 1
ATOM 951 C CA . THR A 1 125 ? -17.829 -12.485 21.818 1.00 83.50 125 THR A CA 1
ATOM 952 C C . THR A 1 125 ? -16.533 -13.164 21.355 1.00 83.50 125 THR A C 1
ATOM 954 O O . THR A 1 125 ? -16.578 -14.100 20.559 1.00 83.50 125 THR A O 1
ATOM 957 N N . HIS A 1 126 ? -15.386 -12.756 21.911 1.00 81.62 126 HIS A N 1
ATOM 958 C CA . HIS A 1 126 ? -14.043 -13.252 21.556 1.00 81.62 126 HIS A CA 1
ATOM 959 C C . HIS A 1 126 ? -13.218 -13.615 22.782 1.00 81.62 126 HIS A C 1
ATOM 961 O O . HIS A 1 126 ? -13.476 -13.118 23.873 1.00 81.62 126 HIS A O 1
ATOM 967 N N . GLU A 1 127 ? -12.201 -14.460 22.602 1.00 85.12 127 GLU A N 1
ATOM 968 C CA . GLU A 1 127 ? -11.192 -14.696 23.638 1.00 85.12 127 GLU A CA 1
ATOM 969 C C . GLU A 1 127 ? -10.363 -13.435 23.900 1.00 85.12 127 GLU A C 1
ATOM 971 O O . GLU A 1 127 ? -9.910 -12.772 22.966 1.00 85.12 127 GLU A O 1
ATOM 976 N N . ILE A 1 128 ? -10.146 -13.126 25.180 1.00 92.00 128 ILE A N 1
ATOM 977 C CA . ILE A 1 128 ? -9.540 -11.860 25.590 1.00 92.00 128 ILE A CA 1
ATOM 978 C C . ILE A 1 128 ? -8.085 -12.039 26.013 1.00 92.00 128 ILE A C 1
ATOM 980 O O . ILE A 1 128 ? -7.768 -12.884 26.855 1.00 92.00 128 ILE A O 1
ATOM 984 N N . TYR A 1 129 ? -7.227 -11.173 25.485 1.00 92.00 129 TYR A N 1
ATOM 985 C CA . TYR A 1 129 ? -5.871 -10.914 25.948 1.00 92.00 129 TYR A CA 1
ATOM 986 C C . TYR A 1 129 ? -5.858 -9.635 26.780 1.00 92.00 129 TYR A C 1
ATOM 988 O O . TYR A 1 129 ? -6.599 -8.690 26.498 1.00 92.00 129 TYR A O 1
ATOM 996 N N . LYS A 1 130 ? -5.016 -9.598 27.812 1.00 93.69 130 LYS A N 1
ATOM 997 C CA . LYS A 1 130 ? -4.825 -8.414 28.651 1.00 93.69 130 LYS A CA 1
ATOM 998 C C . LYS A 1 130 ? -3.366 -7.989 28.635 1.00 93.69 130 LYS A C 1
ATOM 1000 O O . LYS A 1 130 ? -2.512 -8.684 29.183 1.00 93.69 130 LYS A O 1
ATOM 1005 N N . LEU A 1 131 ? -3.121 -6.808 28.076 1.00 93.94 131 LEU A N 1
ATOM 1006 C CA . LEU A 1 131 ? -1.851 -6.103 28.184 1.00 93.94 131 LEU A CA 1
ATOM 1007 C C . LEU A 1 131 ? -1.850 -5.263 29.457 1.00 93.94 131 LEU A C 1
ATOM 1009 O O . LEU A 1 131 ? -2.782 -4.496 29.699 1.00 93.94 131 LEU A O 1
ATOM 1013 N N . GLN A 1 132 ? -0.791 -5.376 30.252 1.00 94.75 132 GLN A N 1
ATOM 1014 C CA . GLN A 1 132 ? -0.532 -4.519 31.401 1.00 94.75 132 GLN A CA 1
ATOM 1015 C C . GLN A 1 132 ? 0.891 -3.956 31.328 1.00 94.75 132 GLN A C 1
ATOM 1017 O O . GLN A 1 132 ? 1.855 -4.689 31.097 1.00 94.75 132 GLN A O 1
ATOM 1022 N N . THR A 1 133 ? 1.039 -2.654 31.567 1.00 95.38 133 THR A N 1
ATOM 1023 C CA . THR A 1 133 ? 2.343 -1.983 31.661 1.00 95.38 133 THR A CA 1
ATOM 1024 C C . THR A 1 133 ? 2.881 -1.991 33.095 1.00 95.38 133 THR A C 1
ATOM 1026 O O . THR A 1 133 ? 2.155 -2.263 34.058 1.00 95.38 133 THR A O 1
ATOM 1029 N N . LYS A 1 134 ? 4.174 -1.694 33.276 1.00 93.06 134 LYS A N 1
ATOM 1030 C CA . LYS A 1 134 ? 4.814 -1.617 34.607 1.00 93.06 134 LYS A CA 1
ATOM 1031 C C . LYS A 1 134 ? 4.285 -0.462 35.459 1.00 93.06 134 LYS A C 1
ATOM 1033 O O . LYS A 1 134 ? 4.400 -0.505 36.687 1.00 93.06 134 LYS A O 1
ATOM 1038 N N . GLU A 1 135 ? 3.718 0.551 34.822 1.00 92.75 135 GLU A N 1
ATOM 1039 C CA . GLU A 1 135 ? 3.084 1.702 35.454 1.00 92.75 135 GLU A CA 1
ATOM 1040 C C . GLU A 1 135 ? 1.656 1.376 35.916 1.00 92.75 135 GLU A C 1
ATOM 1042 O O . GLU A 1 135 ? 1.178 1.978 36.873 1.00 92.75 135 GLU A O 1
ATOM 1047 N N . GLY A 1 136 ? 0.994 0.392 35.303 1.00 92.69 136 GLY A N 1
ATOM 1048 C CA . GLY A 1 136 ? -0.346 -0.069 35.683 1.00 92.69 136 GLY A CA 1
ATOM 1049 C C . GLY A 1 136 ? -1.421 0.137 34.617 1.00 92.69 136 GLY A C 1
ATOM 1050 O O . GLY A 1 136 ? -2.493 -0.448 34.760 1.00 92.69 136 GLY A O 1
ATOM 1051 N N . PHE A 1 137 ? -1.121 0.866 33.535 1.00 94.56 137 PHE A N 1
ATOM 1052 C CA . PHE A 1 137 ? -2.028 1.006 32.393 1.00 94.56 137 PHE A CA 1
ATOM 1053 C C . PHE A 1 137 ? -2.324 -0.357 31.777 1.00 94.56 137 PHE A C 1
ATOM 1055 O O . PHE A 1 137 ? -1.460 -1.240 31.732 1.00 94.56 137 PHE A O 1
ATOM 1062 N N . SER A 1 138 ? -3.554 -0.534 31.304 1.00 93.06 138 SER A N 1
ATOM 1063 C CA . SER A 1 138 ? -3.952 -1.778 30.663 1.00 93.06 138 SER A CA 1
ATOM 1064 C C . SER A 1 138 ? -5.004 -1.572 29.587 1.00 93.06 138 SER A C 1
ATOM 1066 O O . SER A 1 138 ? -5.862 -0.692 29.679 1.00 93.06 138 SER A O 1
ATOM 1068 N N . VAL A 1 139 ? -4.942 -2.443 28.588 1.00 91.38 139 VAL A N 1
ATOM 1069 C CA . VAL A 1 139 ? -5.988 -2.623 27.586 1.00 91.38 139 VAL A CA 1
ATOM 1070 C C . VAL A 1 139 ? -6.303 -4.108 27.499 1.00 91.38 139 VAL A C 1
ATOM 1072 O O . VAL A 1 139 ? -5.458 -4.968 27.770 1.00 91.38 139 VAL A O 1
ATOM 1075 N N . SER A 1 140 ? -7.550 -4.425 27.189 1.00 92.25 140 SER A N 1
ATOM 1076 C CA . SER A 1 140 ? -7.977 -5.797 26.958 1.00 92.25 140 SER A CA 1
ATOM 1077 C C . SER A 1 140 ? -8.754 -5.856 25.659 1.00 92.25 140 SER A C 1
ATOM 1079 O O . SER A 1 140 ? -9.583 -4.988 25.385 1.00 92.25 140 SER A O 1
ATOM 1081 N N . GLY A 1 141 ? -8.453 -6.867 24.860 1.00 89.50 141 GLY A N 1
ATOM 1082 C CA . GLY A 1 141 ? -8.923 -6.981 23.489 1.00 89.50 141 GLY A CA 1
ATOM 1083 C C . GLY A 1 141 ? -8.726 -8.388 22.955 1.00 89.50 141 GLY A C 1
ATOM 1084 O O . GLY A 1 141 ? -8.304 -9.286 23.685 1.00 89.50 141 GLY A O 1
ATOM 1085 N N . SER A 1 142 ? -9.041 -8.582 21.681 1.00 84.50 142 SER A N 1
ATOM 1086 C CA . SER A 1 142 ? -8.760 -9.851 21.007 1.00 84.50 142 SER A CA 1
ATOM 1087 C C . SER A 1 142 ? -7.248 -10.050 20.806 1.00 84.50 142 SER A C 1
ATOM 1089 O O . SER A 1 142 ? -6.481 -9.093 20.897 1.00 84.50 142 SER A O 1
ATOM 1091 N N . ALA A 1 143 ? -6.813 -11.274 20.489 1.00 79.69 143 ALA A N 1
ATOM 1092 C CA . ALA A 1 143 ? -5.411 -11.577 20.164 1.00 79.69 143 ALA A CA 1
ATOM 1093 C C . ALA A 1 143 ? -4.822 -10.633 19.095 1.00 79.69 143 ALA A C 1
ATOM 1095 O O . ALA A 1 143 ? -3.699 -10.156 19.232 1.00 79.69 143 ALA A O 1
ATOM 1096 N N . ASN A 1 144 ? -5.627 -10.302 18.080 1.00 68.31 144 ASN A N 1
ATOM 1097 C CA . ASN A 1 144 ? -5.216 -9.527 16.911 1.00 68.31 144 ASN A CA 1
ATOM 1098 C C . ASN A 1 144 ? -5.323 -8.008 17.107 1.00 68.31 144 ASN A C 1
ATOM 1100 O O . ASN A 1 144 ? -5.052 -7.250 16.174 1.00 68.31 144 ASN A O 1
ATOM 1104 N N . HIS A 1 145 ? -5.712 -7.551 18.301 1.00 78.31 145 HIS A N 1
ATOM 1105 C CA . HIS A 1 145 ? -5.792 -6.131 18.601 1.00 78.31 145 HIS A CA 1
ATOM 1106 C C . HIS A 1 145 ? -4.404 -5.483 18.528 1.00 78.31 145 HIS A C 1
ATOM 1108 O O . HIS A 1 145 ? -3.489 -5.901 19.236 1.00 78.31 145 HIS A O 1
ATOM 1114 N N . LEU A 1 146 ? -4.253 -4.459 17.684 1.00 78.44 146 LEU A N 1
ATOM 1115 C CA . LEU A 1 146 ? -3.012 -3.699 17.576 1.00 78.44 146 LEU A CA 1
ATOM 1116 C C . LEU A 1 146 ? -2.933 -2.592 18.620 1.00 78.44 146 LEU A C 1
ATOM 1118 O O . LEU A 1 146 ? -3.859 -1.789 18.756 1.00 78.44 146 LEU A O 1
ATOM 1122 N N . VAL A 1 147 ? -1.769 -2.503 19.254 1.00 84.25 147 VAL A N 1
ATOM 1123 C CA . VAL A 1 147 ? -1.344 -1.353 20.050 1.00 84.25 147 VAL A CA 1
ATOM 1124 C C . VAL A 1 147 ? -0.108 -0.731 19.413 1.00 84.25 147 VAL A C 1
ATOM 1126 O O . VAL A 1 147 ? 0.744 -1.435 18.861 1.00 84.25 147 VAL A O 1
ATOM 1129 N N . LEU A 1 148 ? -0.007 0.594 19.484 1.00 88.81 148 LEU A N 1
ATOM 1130 C CA . LEU A 1 148 ? 1.173 1.293 18.993 1.00 88.81 148 LEU A CA 1
ATOM 1131 C C . LEU A 1 148 ? 2.368 1.036 19.919 1.00 88.81 148 LEU A C 1
ATOM 1133 O O . LEU A 1 148 ? 2.294 1.225 21.139 1.00 88.81 148 LEU A O 1
ATOM 1137 N N . THR A 1 149 ? 3.482 0.635 19.324 1.00 91.00 149 THR A N 1
ATOM 1138 C CA . THR A 1 149 ? 4.765 0.431 19.991 1.00 91.00 149 THR A CA 1
ATOM 1139 C C . THR A 1 149 ? 5.836 1.323 19.374 1.00 91.00 149 THR A C 1
ATOM 1141 O O . THR A 1 149 ? 5.661 1.853 18.278 1.00 91.00 149 THR A O 1
ATOM 1144 N N . LEU A 1 150 ? 6.936 1.532 20.093 1.00 92.31 150 LEU A N 1
ATOM 1145 C CA . LEU A 1 150 ? 8.132 2.166 19.548 1.00 92.31 150 LEU A CA 1
ATOM 1146 C C . LEU A 1 150 ? 9.233 1.115 19.405 1.00 92.31 150 LEU A C 1
ATOM 1148 O O . LEU A 1 150 ? 9.604 0.471 20.391 1.00 92.31 150 LEU A O 1
ATOM 1152 N N . THR A 1 151 ? 9.765 0.981 18.196 1.00 88.50 151 THR A N 1
ATOM 1153 C CA . THR A 1 151 ? 10.900 0.112 17.868 1.00 88.50 151 THR A CA 1
ATOM 1154 C C . THR A 1 151 ? 11.958 0.895 17.092 1.00 88.50 151 THR A C 1
ATOM 1156 O O . THR A 1 151 ? 11.899 2.124 17.039 1.00 88.50 151 THR A O 1
ATOM 1159 N N . THR A 1 152 ? 12.945 0.207 16.525 1.00 87.50 152 THR A N 1
ATOM 1160 C CA . THR A 1 152 ? 13.950 0.804 15.647 1.00 87.50 152 THR A CA 1
ATOM 1161 C C . THR A 1 152 ? 13.965 0.141 14.280 1.00 87.50 152 THR A C 1
ATOM 1163 O O . THR A 1 152 ? 13.778 -1.072 14.176 1.00 87.50 152 THR A O 1
ATOM 1166 N N . ASP A 1 153 ? 14.254 0.915 13.238 1.00 81.81 153 ASP A N 1
ATOM 1167 C CA . ASP A 1 153 ? 14.592 0.364 11.928 1.00 81.81 153 ASP A CA 1
ATOM 1168 C C . ASP A 1 153 ? 15.986 -0.306 11.927 1.00 81.81 153 ASP A C 1
ATOM 1170 O O . ASP A 1 153 ? 16.660 -0.421 12.958 1.00 81.81 153 ASP A O 1
ATOM 1174 N N . LYS A 1 154 ? 16.446 -0.753 10.751 1.00 76.44 154 LYS A N 1
ATOM 1175 C CA . LYS A 1 154 ? 17.757 -1.410 10.590 1.00 76.44 154 LYS A CA 1
ATOM 1176 C C . LYS A 1 154 ? 18.949 -0.505 10.935 1.00 76.44 154 LYS A C 1
ATOM 1178 O O . LYS A 1 154 ? 20.021 -1.030 11.227 1.00 76.44 154 LYS A O 1
ATOM 1183 N N . ASN A 1 155 ? 18.765 0.813 10.928 1.00 74.81 155 ASN A N 1
ATOM 1184 C CA . ASN A 1 155 ? 19.792 1.813 11.221 1.00 74.81 155 ASN A CA 1
ATOM 1185 C C . ASN A 1 155 ? 19.715 2.341 12.658 1.00 74.81 155 ASN A C 1
ATOM 1187 O O . ASN A 1 155 ? 20.478 3.234 13.030 1.00 74.81 155 ASN A O 1
ATOM 1191 N N . GLY A 1 156 ? 18.800 1.811 13.473 1.00 81.56 156 GLY A N 1
ATOM 1192 C CA . GLY A 1 156 ? 18.587 2.265 14.841 1.00 81.56 156 GLY A CA 1
ATOM 1193 C C . GLY A 1 156 ? 17.699 3.508 14.961 1.00 81.56 156 GLY A C 1
ATOM 1194 O O . GLY A 1 156 ? 17.570 4.022 16.072 1.00 81.56 156 GLY A O 1
ATOM 1195 N N . LYS A 1 157 ? 17.079 3.998 13.874 1.00 85.62 157 LYS A N 1
ATOM 1196 C CA . LYS A 1 157 ? 16.136 5.127 13.930 1.00 85.62 157 LYS A CA 1
ATOM 1197 C C . LYS A 1 157 ? 14.864 4.691 14.658 1.00 85.62 157 LYS A C 1
ATOM 1199 O O . LYS A 1 157 ? 14.302 3.660 14.285 1.00 85.62 157 LYS A O 1
ATOM 1204 N N . PRO A 1 158 ? 14.381 5.442 15.666 1.00 88.44 158 PRO A N 1
ATOM 1205 C CA . PRO A 1 158 ? 13.105 5.144 16.301 1.00 88.44 158 PRO A CA 1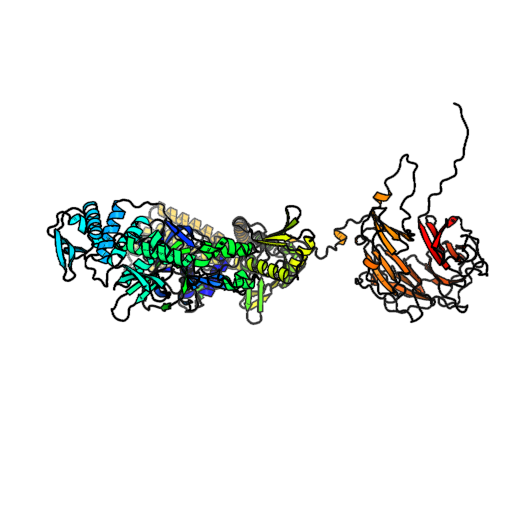
ATOM 1206 C C . PRO A 1 158 ? 11.966 5.255 15.286 1.00 88.44 158 PRO A C 1
ATOM 1208 O O . PRO A 1 158 ? 11.840 6.267 14.601 1.00 88.44 158 PRO A O 1
ATOM 1211 N N . VAL A 1 159 ? 11.124 4.229 15.220 1.00 85.06 159 VAL A N 1
ATOM 1212 C CA . VAL A 1 159 ? 9.935 4.185 14.364 1.00 85.06 159 VAL A CA 1
ATOM 1213 C C . VAL A 1 159 ? 8.752 3.644 15.154 1.00 85.06 159 VAL A C 1
ATOM 1215 O O . VAL A 1 159 ? 8.897 2.759 16.007 1.00 85.06 159 VAL A O 1
ATOM 1218 N N . TYR A 1 160 ? 7.575 4.205 14.897 1.00 85.81 160 TYR A N 1
ATOM 1219 C CA . TYR A 1 160 ? 6.338 3.661 15.435 1.00 85.81 160 TYR A CA 1
ATOM 1220 C C . TYR A 1 160 ? 5.982 2.371 14.696 1.00 85.81 160 TYR A C 1
ATOM 1222 O O . TYR A 1 160 ? 6.021 2.322 13.471 1.00 85.81 160 TYR A O 1
ATOM 1230 N N . ASP A 1 161 ? 5.634 1.334 15.448 1.00 81.38 161 ASP A N 1
ATOM 1231 C CA . ASP A 1 161 ? 5.295 0.020 14.912 1.00 81.38 161 ASP A CA 1
ATOM 1232 C C . ASP A 1 161 ? 4.032 -0.517 15.578 1.00 81.38 161 ASP A C 1
ATOM 1234 O O . ASP A 1 161 ? 3.845 -0.406 16.794 1.00 81.38 161 ASP A O 1
ATOM 1238 N N . TRP A 1 162 ? 3.154 -1.109 14.779 1.00 78.19 162 TRP A N 1
ATOM 1239 C CA . TRP A 1 162 ? 1.898 -1.666 15.253 1.00 78.19 162 TRP A CA 1
ATOM 1240 C C . TRP A 1 162 ? 2.074 -3.145 15.571 1.00 78.19 162 TRP A C 1
ATOM 1242 O O . TRP A 1 162 ? 2.304 -3.956 14.676 1.00 78.19 162 TRP A O 1
ATOM 1252 N N . LYS A 1 163 ? 1.884 -3.521 16.839 1.00 81.62 163 LYS A N 1
ATOM 1253 C CA . LYS A 1 163 ? 2.007 -4.919 17.273 1.00 81.62 163 LYS A CA 1
ATOM 1254 C C . LYS A 1 163 ? 0.704 -5.462 17.833 1.00 81.62 163 LYS A C 1
ATOM 1256 O O . LYS A 1 163 ? 0.002 -4.776 18.577 1.00 81.62 163 LYS A O 1
ATOM 1261 N N . ARG A 1 164 ? 0.393 -6.711 17.475 1.00 80.56 164 ARG A N 1
ATOM 1262 C CA . ARG A 1 164 ? -0.775 -7.445 17.983 1.00 80.56 164 ARG A CA 1
ATOM 1263 C C . ARG A 1 164 ? -0.566 -7.795 19.448 1.00 80.56 164 ARG A C 1
ATOM 1265 O O . ARG A 1 164 ? 0.560 -8.102 19.830 1.00 80.56 164 ARG A O 1
ATOM 1272 N N . LEU A 1 165 ? -1.634 -7.815 20.245 1.00 85.31 165 LEU A N 1
ATOM 1273 C CA . LEU A 1 165 ? -1.560 -8.195 21.657 1.00 85.31 165 LEU A CA 1
ATOM 1274 C C . LEU A 1 165 ? -0.882 -9.556 21.860 1.00 85.31 165 LEU A C 1
ATOM 1276 O O . LEU A 1 165 ? -0.066 -9.688 22.767 1.00 85.31 165 LEU A O 1
ATOM 1280 N N . ASP A 1 166 ? -1.169 -10.549 21.020 1.00 82.38 166 ASP A N 1
ATOM 1281 C CA . ASP A 1 166 ? -0.557 -11.881 21.112 1.00 82.38 166 ASP A CA 1
ATOM 1282 C C . ASP A 1 166 ? 0.940 -11.926 20.751 1.00 82.38 166 ASP A C 1
ATOM 1284 O O . ASP A 1 166 ? 1.629 -12.874 21.123 1.00 82.38 166 ASP A O 1
ATOM 1288 N N . ALA A 1 167 ? 1.443 -10.896 20.069 1.00 84.56 167 ALA A N 1
ATOM 1289 C CA . ALA A 1 167 ? 2.833 -10.751 19.652 1.00 84.56 167 ALA A CA 1
ATOM 1290 C C . ALA A 1 167 ? 3.639 -9.789 20.547 1.00 84.56 167 ALA A C 1
ATOM 1292 O O . ALA A 1 167 ? 4.838 -9.613 20.326 1.00 84.56 167 ALA A O 1
ATOM 1293 N N . ILE A 1 168 ? 3.006 -9.156 21.544 1.00 89.81 168 ILE A N 1
ATOM 1294 C CA . ILE A 1 168 ? 3.696 -8.262 22.480 1.00 89.81 168 ILE A CA 1
ATOM 1295 C C . ILE A 1 168 ? 4.631 -9.060 23.391 1.00 89.81 168 ILE A C 1
ATOM 1297 O O . ILE A 1 168 ? 4.217 -9.971 24.110 1.00 89.81 168 ILE A O 1
ATOM 1301 N N . SER A 1 169 ? 5.891 -8.638 23.425 1.00 88.81 169 SER A N 1
ATOM 1302 C CA . SER A 1 169 ? 6.944 -9.165 24.290 1.00 88.81 169 SER A CA 1
ATOM 1303 C C . SER A 1 169 ? 7.254 -8.222 25.461 1.00 88.81 169 SER A C 1
ATOM 1305 O O . SER A 1 169 ? 6.780 -7.087 25.532 1.00 88.81 169 SER A O 1
ATOM 1307 N N . SER A 1 170 ? 8.086 -8.670 26.405 1.00 88.50 170 SER A N 1
ATOM 1308 C CA . SER A 1 170 ? 8.518 -7.848 27.546 1.00 88.50 170 SER A CA 1
ATOM 1309 C C . SER A 1 170 ? 9.438 -6.679 27.175 1.00 88.50 170 SER A C 1
ATOM 1311 O O . SER A 1 170 ? 9.569 -5.739 27.967 1.00 88.50 170 SER A O 1
ATOM 1313 N N . ASP A 1 171 ? 10.084 -6.748 26.011 1.00 86.94 171 ASP A N 1
ATOM 1314 C CA . ASP A 1 171 ? 11.072 -5.761 25.561 1.00 86.94 171 ASP A CA 1
ATOM 1315 C C . ASP A 1 171 ? 10.427 -4.579 24.830 1.00 86.94 171 ASP A C 1
ATOM 1317 O O . ASP A 1 171 ? 11.021 -3.499 24.740 1.00 86.94 171 ASP A O 1
ATOM 1321 N N . ASP A 1 172 ? 9.178 -4.748 24.398 1.00 90.50 172 ASP A N 1
ATOM 1322 C CA . ASP A 1 172 ? 8.428 -3.734 23.676 1.00 90.50 172 ASP A CA 1
ATOM 1323 C C . ASP A 1 172 ? 8.136 -2.491 24.529 1.00 90.50 172 ASP A C 1
ATOM 1325 O O . ASP A 1 172 ? 7.936 -2.535 25.753 1.00 90.50 172 ASP A O 1
ATOM 1329 N N . LYS A 1 173 ? 8.107 -1.340 23.850 1.00 94.12 173 LYS A N 1
ATOM 1330 C CA . LYS A 1 173 ? 7.737 -0.044 24.426 1.00 94.12 173 LYS A CA 1
ATOM 1331 C C . LYS A 1 173 ? 6.353 0.338 23.942 1.00 94.12 173 LYS A C 1
ATOM 1333 O O . LYS A 1 173 ? 6.186 0.684 22.780 1.00 94.12 173 LYS A O 1
ATOM 1338 N N . ILE A 1 174 ? 5.375 0.286 24.838 1.00 95.06 174 ILE A N 1
ATOM 1339 C CA . ILE A 1 174 ? 3.987 0.642 24.541 1.00 95.06 174 ILE A CA 1
ATOM 1340 C C . ILE A 1 174 ? 3.850 2.160 24.548 1.00 95.06 174 ILE A C 1
ATOM 1342 O O . ILE A 1 174 ? 4.254 2.815 25.513 1.00 95.06 174 ILE A O 1
ATOM 1346 N N . VAL A 1 175 ? 3.265 2.711 23.490 1.00 94.50 175 VAL A N 1
ATOM 1347 C CA . VAL A 1 175 ? 3.022 4.148 23.372 1.00 94.50 175 VAL A CA 1
ATOM 1348 C C . VAL A 1 175 ? 1.727 4.510 24.097 1.00 94.50 175 VAL A C 1
ATOM 1350 O O . VAL A 1 175 ? 0.670 3.933 23.840 1.00 94.50 175 VAL A O 1
ATOM 1353 N N . ILE A 1 176 ? 1.819 5.475 25.010 1.00 94.69 176 ILE A N 1
ATOM 1354 C CA . ILE A 1 176 ? 0.693 6.029 25.763 1.00 94.69 176 ILE A CA 1
ATOM 1355 C C . ILE A 1 176 ? 0.549 7.515 25.424 1.00 94.69 176 ILE A C 1
ATOM 1357 O O . ILE A 1 176 ? 1.494 8.294 25.587 1.00 94.69 176 ILE A O 1
ATOM 1361 N N . ASP A 1 177 ? -0.643 7.912 24.985 1.00 93.62 177 ASP A N 1
ATOM 1362 C CA . ASP A 1 177 ? -1.000 9.309 24.778 1.00 93.62 177 ASP A CA 1
ATOM 1363 C C . ASP A 1 177 ? -1.126 10.043 26.117 1.00 93.62 177 ASP A C 1
ATOM 1365 O O . ASP A 1 177 ? -1.887 9.657 27.001 1.00 93.62 177 ASP A O 1
ATOM 1369 N N . ARG A 1 178 ? -0.377 11.137 26.245 1.00 91.69 178 ARG A N 1
ATOM 1370 C CA . ARG A 1 178 ? -0.467 12.095 27.359 1.00 91.69 178 ARG A CA 1
ATOM 1371 C C . ARG A 1 178 ? -0.455 13.536 26.849 1.00 91.69 178 ARG A C 1
ATOM 1373 O O . ARG A 1 178 ? -0.030 14.451 27.550 1.00 91.69 178 ARG A O 1
ATOM 1380 N N . SER A 1 179 ? -0.849 13.726 25.593 1.00 81.81 179 SER A N 1
ATOM 1381 C CA . SER A 1 179 ? -0.699 14.969 24.839 1.00 81.81 179 SER A CA 1
ATOM 1382 C C . SER A 1 179 ? -1.528 16.148 25.348 1.00 81.81 179 SER A C 1
ATOM 1384 O O . SER A 1 179 ? -1.438 17.230 24.770 1.00 81.81 179 SER A O 1
ATOM 1386 N N . GLU A 1 180 ? -2.346 15.937 26.386 1.00 85.12 180 GLU A N 1
ATOM 1387 C CA . GLU A 1 180 ? -3.285 16.898 26.981 1.00 85.12 180 GLU A CA 1
ATOM 1388 C C . GLU A 1 180 ? -4.315 17.462 25.992 1.00 85.12 180 GLU A C 1
ATOM 1390 O O . GLU A 1 180 ? -5.127 18.307 26.372 1.00 85.12 180 GLU A O 1
ATOM 1395 N N . LYS A 1 181 ? -4.359 16.946 24.755 1.00 83.69 181 LYS A N 1
ATOM 1396 C CA . LYS A 1 181 ? -5.218 17.457 23.692 1.00 83.69 181 LYS A CA 1
ATOM 1397 C C . LYS A 1 181 ? -6.685 17.403 24.110 1.00 83.69 181 LYS A C 1
ATOM 1399 O O . LYS A 1 181 ? -7.176 16.378 24.589 1.00 83.69 181 LYS A O 1
ATOM 1404 N N . ILE A 1 182 ? -7.354 18.535 23.933 1.00 79.94 182 ILE A N 1
ATOM 1405 C CA . ILE A 1 182 ? -8.779 18.724 24.176 1.00 79.94 182 ILE A CA 1
ATOM 1406 C C . ILE A 1 182 ? -9.509 18.555 22.838 1.00 79.94 182 ILE A C 1
ATOM 1408 O O . ILE A 1 182 ? -9.050 19.062 21.812 1.00 79.94 182 ILE A O 1
ATOM 1412 N N . LEU A 1 183 ? -10.605 17.794 22.841 1.00 83.25 183 LEU A N 1
ATOM 1413 C CA . LEU A 1 183 ? -11.435 17.543 21.655 1.00 83.25 183 LEU A CA 1
ATOM 1414 C C . LEU A 1 183 ? -12.720 18.379 21.629 1.00 83.25 183 LEU A C 1
ATOM 1416 O O . LEU A 1 183 ? -13.387 18.411 20.592 1.00 83.25 183 LEU A O 1
ATOM 1420 N N . ASP A 1 184 ? -13.050 19.029 22.742 1.00 74.12 184 ASP A N 1
ATOM 1421 C CA . ASP A 1 184 ? -14.272 19.799 22.954 1.00 74.12 184 ASP A CA 1
ATOM 1422 C C . ASP A 1 184 ? -14.004 21.004 23.862 1.00 74.12 184 ASP A C 1
ATOM 1424 O O . ASP A 1 184 ? -13.320 20.871 24.874 1.00 74.12 184 ASP A O 1
ATOM 1428 N N . ASP A 1 185 ? -14.559 22.160 23.515 1.00 72.06 185 ASP A N 1
ATOM 1429 C CA . ASP A 1 185 ? -14.280 23.447 24.167 1.00 72.06 185 ASP A CA 1
ATOM 1430 C C . ASP A 1 185 ? -15.300 23.777 25.276 1.00 72.06 185 ASP A C 1
ATOM 1432 O O . ASP A 1 185 ? -15.476 24.937 25.644 1.00 72.06 185 ASP A O 1
ATOM 1436 N N . LYS A 1 186 ? -16.012 22.772 25.806 1.00 82.56 186 LYS A N 1
ATOM 1437 C CA . LYS A 1 186 ? -17.008 22.978 26.867 1.00 82.56 186 LYS A CA 1
ATOM 1438 C C . LYS A 1 186 ? -16.359 23.461 28.162 1.00 82.56 186 LYS A C 1
ATOM 1440 O O . LYS A 1 186 ? -15.479 22.805 28.721 1.00 82.56 186 LYS A O 1
ATOM 1445 N N . GLU A 1 187 ? -16.866 24.572 28.681 1.00 87.50 187 GLU A N 1
ATOM 1446 C CA . GLU A 1 187 ? -16.599 25.024 30.045 1.00 87.50 187 GLU A CA 1
ATOM 1447 C C . GLU A 1 187 ? -17.496 24.275 31.039 1.00 87.50 187 GLU A C 1
ATOM 1449 O O . GLU A 1 187 ? -18.636 23.933 30.721 1.00 87.50 187 GLU A O 1
ATOM 1454 N N . ALA A 1 188 ? -16.994 24.019 32.251 1.00 91.06 188 ALA A N 1
ATOM 1455 C CA . ALA A 1 188 ? -17.808 23.394 33.288 1.00 91.06 188 ALA A CA 1
ATOM 1456 C C . ALA A 1 188 ? -18.821 24.397 33.851 1.00 91.06 188 ALA A C 1
ATOM 1458 O O . ALA A 1 188 ? -18.462 25.485 34.312 1.00 91.06 188 ALA A O 1
ATOM 1459 N N . THR A 1 189 ? -20.087 24.001 33.894 1.00 95.06 189 THR A N 1
ATOM 1460 C CA . THR A 1 189 ? -21.143 24.740 34.591 1.00 95.06 189 THR A CA 1
ATOM 1461 C C . THR A 1 189 ? -20.933 24.695 36.106 1.00 95.06 189 THR A C 1
ATOM 1463 O O . THR A 1 189 ? -20.289 23.789 36.637 1.00 95.06 189 THR A O 1
ATOM 1466 N N . GLN A 1 190 ? -21.508 25.648 36.847 1.00 95.19 190 GLN A N 1
ATOM 1467 C CA . GLN A 1 190 ? -21.393 25.651 38.311 1.00 95.19 190 GLN A CA 1
ATOM 1468 C C . GLN A 1 190 ? -21.965 24.370 38.945 1.00 95.19 190 GLN A C 1
ATOM 1470 O O . GLN A 1 190 ? -21.386 23.862 39.904 1.00 95.19 190 GLN A O 1
ATOM 1475 N N . SER A 1 191 ? -23.044 23.822 38.378 1.00 94.44 191 SER A N 1
ATOM 1476 C CA . SER A 1 191 ? -23.635 22.558 38.829 1.00 94.44 191 SER A CA 1
ATOM 1477 C C . SER A 1 191 ? -22.658 21.390 38.664 1.00 94.44 191 SER A C 1
ATOM 1479 O O . SER A 1 191 ? -22.398 20.666 39.621 1.00 94.44 191 SER A O 1
ATOM 1481 N N . GLU A 1 192 ? -21.995 21.260 37.509 1.00 94.88 192 GLU A N 1
ATOM 1482 C CA . GLU A 1 192 ? -20.977 20.220 37.292 1.00 94.88 192 GLU A CA 1
ATOM 1483 C C . GLU A 1 192 ? -19.776 20.372 38.235 1.00 94.88 192 GLU A C 1
ATOM 1485 O O . GLU A 1 192 ? -19.256 19.374 38.739 1.00 94.88 192 GLU A O 1
ATOM 1490 N N . LYS A 1 193 ? -19.355 21.613 38.526 1.00 96.44 193 LYS A N 1
ATOM 1491 C CA . LYS A 1 193 ? -18.306 21.890 39.524 1.00 96.44 193 LYS A CA 1
ATOM 1492 C C . LYS A 1 193 ? -18.736 21.422 40.915 1.00 96.44 193 LYS A C 1
ATOM 1494 O O . LYS A 1 193 ? -17.967 20.741 41.590 1.00 96.44 193 LYS A O 1
ATOM 1499 N N . ASN A 1 194 ? -19.960 21.736 41.333 1.00 96.31 194 ASN A N 1
ATOM 1500 C CA . ASN A 1 194 ? -20.491 21.323 42.630 1.00 96.31 194 ASN A CA 1
ATOM 1501 C C . ASN A 1 194 ? -20.660 19.796 42.724 1.00 96.31 194 ASN A C 1
ATOM 1503 O O . ASN A 1 194 ? -20.260 19.193 43.719 1.00 96.31 194 ASN A O 1
ATOM 1507 N N . LEU A 1 195 ? -21.166 19.144 41.674 1.00 95.25 195 LEU A N 1
ATOM 1508 C CA . LEU A 1 195 ? -21.270 17.683 41.603 1.00 95.25 195 LEU A CA 1
ATOM 1509 C C . LEU A 1 195 ? -19.893 17.008 41.675 1.00 95.25 195 LEU A C 1
ATOM 1511 O O . LEU A 1 195 ? -19.746 15.993 42.356 1.00 95.25 195 LEU A O 1
ATOM 1515 N N . ALA A 1 196 ? -18.868 17.588 41.044 1.00 96.62 196 ALA A N 1
ATOM 1516 C CA . ALA A 1 196 ? -17.492 17.108 41.147 1.00 96.62 196 ALA A CA 1
ATOM 1517 C C . ALA A 1 196 ? -16.934 17.213 42.579 1.00 96.62 196 ALA A C 1
ATOM 1519 O O . ALA A 1 196 ? -16.260 16.284 43.031 1.00 96.62 196 ALA A O 1
ATOM 1520 N N . ILE A 1 197 ? -17.252 18.289 43.314 1.00 97.31 197 ILE A N 1
ATOM 1521 C CA . ILE A 1 197 ? -16.916 18.440 44.744 1.00 97.31 197 ILE A CA 1
ATOM 1522 C C . ILE A 1 197 ? -17.588 17.338 45.566 1.00 97.31 197 ILE A C 1
ATOM 1524 O O . ILE A 1 197 ? -16.908 16.605 46.287 1.00 97.31 197 ILE A O 1
ATOM 1528 N N . ILE A 1 198 ? -18.911 17.185 45.424 1.00 96.25 198 ILE A N 1
ATOM 1529 C CA . ILE A 1 198 ? -19.703 16.183 46.154 1.00 96.25 198 ILE A CA 1
ATOM 1530 C C . ILE A 1 198 ? -19.147 14.780 45.893 1.00 96.25 198 ILE A C 1
ATOM 1532 O O . ILE A 1 198 ? -18.889 14.030 46.835 1.00 96.25 198 ILE A O 1
ATOM 1536 N N . ALA A 1 199 ? -18.913 14.431 44.625 1.00 96.25 199 ALA A N 1
ATOM 1537 C CA . ALA A 1 199 ? -18.355 13.139 44.245 1.00 96.25 199 ALA A CA 1
ATOM 1538 C C . ALA A 1 199 ? -16.942 12.935 44.812 1.00 96.25 199 ALA A C 1
ATOM 1540 O O . ALA A 1 199 ? -16.657 11.864 45.342 1.00 96.25 199 ALA A O 1
ATOM 1541 N N . GLY A 1 200 ? -16.068 13.945 44.747 1.00 96.44 200 GLY A N 1
ATOM 1542 C CA . GLY A 1 200 ? -14.703 13.869 45.277 1.00 96.44 200 GLY A CA 1
ATOM 1543 C C . GLY A 1 200 ? -14.677 13.575 46.779 1.00 96.44 200 GLY A C 1
ATOM 1544 O O . GLY A 1 200 ? -13.978 12.658 47.208 1.00 96.44 200 GLY A O 1
ATOM 1545 N N . CYS A 1 201 ? -15.497 14.290 47.556 1.00 96.50 201 CYS A N 1
ATOM 1546 C CA . CYS A 1 201 ? -15.648 14.105 49.003 1.00 96.50 201 CYS A CA 1
ATOM 1547 C C . CYS A 1 201 ? -16.275 12.756 49.377 1.00 96.50 201 CYS A C 1
ATOM 1549 O O . CYS A 1 201 ? -15.812 12.079 50.297 1.00 96.50 201 CYS A O 1
ATOM 1551 N N . LEU A 1 202 ? -17.336 12.340 48.678 1.00 95.31 202 LEU A N 1
ATOM 1552 C CA . LEU A 1 202 ? -17.993 11.069 48.982 1.00 95.31 202 LEU A CA 1
ATOM 1553 C C . LEU A 1 202 ? -17.099 9.879 48.624 1.00 95.31 202 LEU A C 1
ATOM 1555 O O . LEU A 1 202 ? -17.044 8.896 49.370 1.00 95.31 202 LEU A O 1
ATOM 1559 N N . VAL A 1 203 ? -16.397 9.939 47.487 1.00 95.44 203 VAL A N 1
ATOM 1560 C CA . VAL A 1 203 ? -15.512 8.853 47.044 1.00 95.44 203 VAL A CA 1
ATOM 1561 C C . VAL A 1 203 ? -14.324 8.708 47.986 1.00 95.44 203 VAL A C 1
ATOM 1563 O O . VAL A 1 203 ? -13.995 7.566 48.309 1.00 95.44 203 VAL A O 1
ATOM 1566 N N . SER A 1 204 ? -13.738 9.798 48.484 1.00 94.06 204 SER A N 1
ATOM 1567 C CA . SER A 1 204 ? -12.659 9.715 49.473 1.00 94.06 204 SER A CA 1
ATOM 1568 C C . SER A 1 204 ? -13.176 9.207 50.827 1.00 94.06 204 SER A C 1
ATOM 1570 O O . SER A 1 204 ? -13.086 8.018 51.151 1.00 94.06 204 SER A O 1
ATOM 1572 N N . GLU A 1 205 ? -13.850 10.074 51.578 1.00 92.44 205 GLU A N 1
ATOM 1573 C CA . GLU A 1 205 ? -14.138 9.863 53.000 1.00 92.44 205 GLU A CA 1
ATOM 1574 C C . GLU A 1 205 ? -15.626 9.661 53.325 1.00 92.44 205 GLU A C 1
ATOM 1576 O O . GLU A 1 205 ? -15.978 9.338 54.460 1.00 92.44 205 GLU A O 1
ATOM 1581 N N . GLY A 1 206 ? -16.515 9.799 52.339 1.00 92.88 206 GLY A N 1
ATOM 1582 C CA . GLY A 1 206 ? -17.944 9.552 52.525 1.00 92.88 206 GLY A CA 1
ATOM 1583 C C . GLY A 1 206 ? -18.374 8.089 52.387 1.00 92.88 206 GLY A C 1
ATOM 1584 O O . GLY A 1 206 ? -17.613 7.189 51.993 1.00 92.88 206 GLY A O 1
ATOM 1585 N N . PHE A 1 207 ? -19.651 7.862 52.702 1.00 92.25 207 PHE A N 1
ATOM 1586 C CA . PHE A 1 207 ? -20.341 6.582 52.549 1.00 92.25 207 PHE A CA 1
ATOM 1587 C C . PHE A 1 207 ? -21.759 6.779 52.006 1.00 92.25 207 PHE A C 1
ATOM 1589 O O . PHE A 1 207 ? -22.453 7.716 52.392 1.00 92.25 207 PHE A O 1
ATOM 1596 N N . VAL A 1 208 ? -22.213 5.850 51.159 1.00 92.94 208 VAL A N 1
ATOM 1597 C CA . VAL A 1 208 ? -23.566 5.844 50.583 1.00 92.94 208 VAL A CA 1
ATOM 1598 C C . VAL A 1 208 ? -24.184 4.460 50.757 1.00 92.94 208 VAL A C 1
ATOM 1600 O O . VAL A 1 208 ? -23.661 3.459 50.268 1.00 92.94 208 VAL A O 1
ATOM 1603 N N . SER A 1 209 ? -25.313 4.379 51.453 1.00 90.31 209 SER A N 1
ATOM 1604 C CA . SER A 1 209 ? -26.070 3.140 51.663 1.00 90.31 209 SER A CA 1
ATOM 1605 C C . SER A 1 209 ? -27.526 3.299 51.219 1.00 90.31 209 SER A C 1
ATOM 1607 O O . SER A 1 209 ? -27.975 4.396 50.889 1.00 90.31 209 SER A O 1
ATOM 1609 N N . LYS A 1 210 ? -28.301 2.206 51.243 1.00 87.31 210 LYS A N 1
ATOM 1610 C CA . LYS A 1 210 ? -29.724 2.237 50.859 1.00 87.31 210 LYS A CA 1
ATOM 1611 C C . LYS A 1 210 ? -30.562 3.220 51.685 1.00 87.31 210 LYS A C 1
ATOM 1613 O O . LYS A 1 210 ? -31.495 3.801 51.149 1.00 87.31 210 LYS A O 1
ATOM 1618 N N . ASN A 1 211 ? -30.228 3.405 52.965 1.00 90.12 211 ASN A N 1
ATOM 1619 C CA . ASN A 1 211 ? -31.035 4.194 53.903 1.00 90.12 211 ASN A CA 1
ATOM 1620 C C . ASN A 1 211 ? -30.319 5.436 54.449 1.00 90.12 211 ASN A C 1
ATOM 1622 O O . ASN A 1 211 ? -30.973 6.281 55.058 1.00 90.12 211 ASN A O 1
ATOM 1626 N N . ARG A 1 212 ? -28.998 5.538 54.276 1.00 92.12 212 ARG A N 1
ATOM 1627 C CA . ARG A 1 212 ? -28.174 6.574 54.908 1.00 92.12 212 ARG A CA 1
ATOM 1628 C C . ARG A 1 212 ? -27.017 7.000 54.017 1.00 92.12 212 ARG A C 1
ATOM 1630 O O . ARG A 1 212 ? -26.411 6.139 53.373 1.00 92.12 212 ARG A O 1
ATOM 1637 N N . MET A 1 213 ? -26.682 8.280 54.037 1.00 93.50 213 MET A N 1
ATOM 1638 C CA . MET A 1 213 ? -25.499 8.831 53.385 1.00 93.50 213 MET A CA 1
ATOM 1639 C C . MET A 1 213 ? -24.801 9.801 54.329 1.00 93.50 213 MET A C 1
ATOM 1641 O O . MET A 1 213 ? -25.479 10.474 55.100 1.00 93.50 213 MET A O 1
ATOM 1645 N N . GLY A 1 214 ? -23.475 9.874 54.280 1.00 93.94 214 GLY A N 1
ATOM 1646 C CA . GLY A 1 214 ? -22.751 10.797 55.142 1.00 93.94 214 GLY A CA 1
ATOM 1647 C C . GLY A 1 214 ? -21.330 11.078 54.689 1.00 93.94 214 GLY A C 1
ATOM 1648 O O . GLY A 1 214 ? -20.747 10.338 53.891 1.00 93.94 214 GLY A O 1
ATOM 1649 N N . PHE A 1 215 ? -20.792 12.170 55.217 1.00 96.38 215 PHE A N 1
ATOM 1650 C CA . PHE A 1 215 ? -19.449 12.667 54.955 1.00 96.38 215 PHE A CA 1
ATOM 1651 C C . PHE A 1 215 ? -18.913 13.337 56.217 1.00 96.38 215 PHE A C 1
ATOM 1653 O O . PHE A 1 215 ? -19.575 14.193 56.795 1.00 96.38 215 PHE A O 1
ATOM 1660 N N . ASN A 1 216 ? -17.717 12.953 56.654 1.00 94.69 216 ASN A N 1
ATOM 1661 C CA . ASN A 1 216 ? -17.150 13.442 57.903 1.00 94.69 216 ASN A CA 1
ATOM 1662 C C . ASN A 1 216 ? -15.689 13.817 57.679 1.00 94.69 216 ASN A C 1
ATOM 1664 O O . ASN A 1 216 ? -14.951 13.011 57.124 1.00 94.69 216 ASN A O 1
ATOM 1668 N N . ASN A 1 217 ? -15.250 14.983 58.154 1.00 94.81 217 ASN A N 1
ATOM 1669 C CA . ASN A 1 217 ? -13.852 15.403 58.036 1.00 94.81 217 ASN A CA 1
ATOM 1670 C C . ASN A 1 217 ? -13.441 16.325 59.199 1.00 94.81 217 ASN A C 1
ATOM 1672 O O . ASN A 1 217 ? -14.280 16.935 59.863 1.00 94.81 217 ASN A O 1
ATOM 1676 N N . THR A 1 218 ? -12.140 16.403 59.485 1.00 93.25 218 THR A N 1
ATOM 1677 C CA . THR A 1 218 ? -11.588 17.276 60.539 1.00 93.25 218 THR A CA 1
ATOM 1678 C C . THR A 1 218 ? -11.177 18.674 60.057 1.00 93.25 218 THR A C 1
ATOM 1680 O O . THR A 1 218 ? -10.987 19.566 60.879 1.00 93.25 218 THR A O 1
ATOM 1683 N N . ASP A 1 219 ? -11.009 18.878 58.750 1.00 92.31 219 ASP A N 1
ATOM 1684 C CA . ASP A 1 219 ? -10.806 20.184 58.123 1.00 92.31 219 ASP A CA 1
ATOM 1685 C C . ASP A 1 219 ? -12.158 20.858 57.881 1.00 92.31 219 ASP A C 1
ATOM 1687 O O . ASP A 1 219 ? -12.993 20.395 57.100 1.00 92.31 219 ASP A O 1
ATOM 1691 N N . ARG A 1 220 ? -12.343 21.999 58.546 1.00 93.00 220 ARG A N 1
ATOM 1692 C CA . ARG A 1 220 ? -13.562 22.792 58.452 1.00 93.00 220 ARG A CA 1
ATOM 1693 C C . ARG A 1 220 ? -13.787 23.360 57.051 1.00 93.00 220 ARG A C 1
ATOM 1695 O O . ARG A 1 220 ? -14.926 23.382 56.604 1.00 93.00 220 ARG A O 1
ATOM 1702 N N . VAL A 1 221 ? -12.736 23.797 56.356 1.00 94.31 221 VAL A N 1
ATOM 1703 C CA . VAL A 1 221 ? -12.882 24.425 55.030 1.00 94.31 221 VAL A CA 1
ATOM 1704 C C . VAL A 1 221 ? -13.322 23.386 54.003 1.00 94.31 221 VAL A C 1
ATOM 1706 O O . VAL A 1 221 ? -14.244 23.630 53.230 1.00 94.31 221 VAL A O 1
ATOM 1709 N N . TYR A 1 222 ? -12.703 22.205 54.025 1.00 95.00 222 TYR A N 1
ATOM 1710 C CA . TYR A 1 222 ? -13.088 21.088 53.165 1.00 95.00 222 TYR A CA 1
ATOM 1711 C C . TYR A 1 222 ? -14.526 20.625 53.439 1.00 95.00 222 TYR A C 1
ATOM 1713 O O . TYR A 1 222 ? -15.293 20.424 52.497 1.00 95.00 222 TYR A O 1
ATOM 1721 N N . PHE A 1 223 ? -14.923 20.556 54.715 1.00 96.06 223 PHE A N 1
ATOM 1722 C CA . PHE A 1 223 ? -16.298 20.250 55.111 1.00 96.06 223 PHE A CA 1
ATOM 1723 C C . PHE A 1 223 ? -17.306 21.303 54.626 1.00 96.06 223 PHE A C 1
ATOM 1725 O O . PHE A 1 223 ? -18.293 20.954 53.985 1.00 96.06 223 PHE A O 1
ATOM 1732 N N . ASP A 1 224 ? -17.043 22.593 54.845 1.00 96.31 224 ASP A N 1
ATOM 1733 C CA . ASP A 1 224 ? -17.941 23.677 54.423 1.00 96.31 224 ASP A CA 1
ATOM 1734 C C . ASP A 1 224 ? -18.063 23.777 52.891 1.00 96.31 224 ASP A C 1
ATOM 1736 O O . ASP A 1 224 ? -19.114 24.150 52.369 1.00 96.31 224 ASP A O 1
ATOM 1740 N N . ASN A 1 225 ? -17.011 23.434 52.140 1.00 96.62 225 ASN A N 1
ATOM 1741 C CA . ASN A 1 225 ? -17.080 23.348 50.678 1.00 96.62 225 ASN A CA 1
ATOM 1742 C C . ASN A 1 225 ? -18.038 22.243 50.219 1.00 96.62 225 ASN A C 1
ATOM 1744 O O . ASN A 1 225 ? -18.818 22.468 49.294 1.00 96.62 225 ASN A O 1
ATOM 1748 N N . PHE A 1 226 ? -18.007 21.080 50.880 1.00 96.88 226 PHE A N 1
ATOM 1749 C CA . PHE A 1 226 ? -18.953 19.998 50.620 1.00 96.88 226 PHE A CA 1
ATOM 1750 C C . PHE A 1 226 ? -20.393 20.429 50.923 1.00 96.88 226 PHE A C 1
ATOM 1752 O O . PHE A 1 226 ? -21.259 20.230 50.078 1.00 96.88 226 PHE A O 1
ATOM 1759 N N . ILE A 1 227 ? -20.641 21.067 52.074 1.00 97.25 227 ILE A N 1
ATOM 1760 C CA . ILE A 1 227 ? -21.984 21.543 52.450 1.00 97.25 227 ILE A CA 1
ATOM 1761 C C . ILE A 1 227 ? -22.529 22.537 51.428 1.00 97.25 227 ILE A C 1
ATOM 1763 O O . ILE A 1 227 ? -23.631 22.344 50.931 1.00 97.25 227 ILE A O 1
ATOM 1767 N N . ARG A 1 228 ? -21.744 23.546 51.036 1.00 96.75 228 ARG A N 1
ATOM 1768 C CA . ARG A 1 228 ? -22.190 24.541 50.045 1.00 96.75 228 ARG A CA 1
ATOM 1769 C C . ARG A 1 228 ? -22.510 23.917 48.688 1.00 96.75 228 ARG A C 1
ATOM 1771 O O . ARG A 1 228 ? -23.499 24.284 48.058 1.00 96.75 228 ARG A O 1
ATOM 1778 N N . ALA A 1 229 ? -21.684 22.973 48.234 1.00 96.44 229 ALA A N 1
ATOM 1779 C CA . ALA A 1 229 ? -21.959 22.236 47.006 1.00 96.44 229 ALA A CA 1
ATOM 1780 C C . ALA A 1 229 ? -23.230 21.381 47.150 1.00 96.44 229 ALA A C 1
ATOM 1782 O O . ALA A 1 229 ? -24.069 21.365 46.253 1.00 96.44 229 ALA A O 1
ATOM 1783 N N . TRP A 1 230 ? -23.400 20.715 48.293 1.00 94.62 230 TRP A N 1
ATOM 1784 C CA . TRP A 1 230 ? -24.564 19.893 48.606 1.00 94.62 230 TRP A CA 1
ATOM 1785 C C . TRP A 1 230 ? -25.873 20.692 48.643 1.00 94.62 230 TRP A C 1
ATOM 1787 O O . TRP A 1 230 ? -26.843 20.295 47.999 1.00 94.62 230 TRP A O 1
ATOM 1797 N N . GLU A 1 231 ? -25.906 21.810 49.370 1.00 95.06 231 GLU A N 1
ATOM 1798 C CA . GLU A 1 231 ? -27.066 22.707 49.469 1.00 95.06 231 GLU A CA 1
ATOM 1799 C C . GLU A 1 231 ? -27.480 23.220 48.083 1.00 95.06 231 GLU A C 1
ATOM 1801 O O . GLU A 1 231 ? -28.666 23.219 47.755 1.00 95.06 231 GLU A O 1
ATOM 1806 N N . SER A 1 232 ? -26.501 23.589 47.247 1.00 94.06 232 SER A N 1
ATOM 1807 C CA . SER A 1 232 ? -26.734 24.050 45.874 1.00 94.06 232 SER A CA 1
ATOM 1808 C C . SER A 1 232 ? -27.348 22.965 44.988 1.00 94.06 232 SER A C 1
ATOM 1810 O O . SER A 1 232 ? -28.329 23.212 44.286 1.00 94.06 232 SER A O 1
ATOM 1812 N N . GLU A 1 233 ? -26.783 21.753 44.999 1.00 92.81 233 GLU A N 1
ATOM 1813 C CA . GLU A 1 233 ? -27.161 20.720 44.027 1.00 92.81 233 GLU A CA 1
ATOM 1814 C C . GLU A 1 233 ? -28.285 19.818 44.489 1.00 92.81 233 GLU A C 1
ATOM 1816 O O . GLU A 1 233 ? -29.055 19.349 43.657 1.00 92.81 233 GLU A O 1
ATOM 1821 N N . ILE A 1 234 ? -28.407 19.562 45.787 1.00 90.00 234 ILE A N 1
ATOM 1822 C CA . ILE A 1 234 ? -29.359 18.603 46.338 1.00 90.00 234 ILE A CA 1
ATOM 1823 C C . ILE A 1 234 ? -30.409 19.334 47.167 1.00 90.00 234 ILE A C 1
ATOM 1825 O O . ILE A 1 234 ? -31.551 19.419 46.715 1.00 90.00 234 ILE A O 1
ATOM 1829 N N . GLY A 1 235 ? -30.035 19.897 48.311 1.00 87.62 235 GLY A N 1
ATOM 1830 C CA . GLY A 1 235 ? -30.957 20.592 49.208 1.00 87.62 235 GLY A CA 1
ATOM 1831 C C . GLY A 1 235 ? -30.506 20.562 50.667 1.00 87.62 235 GLY A C 1
ATOM 1832 O O . GLY A 1 235 ? -29.431 20.060 50.996 1.00 87.62 235 GLY A O 1
ATOM 1833 N N . GLU A 1 236 ? -31.340 21.104 51.550 1.00 88.62 236 GLU A N 1
ATOM 1834 C CA . GLU A 1 236 ? -31.007 21.369 52.959 1.00 88.62 236 GLU A CA 1
ATOM 1835 C C . GLU A 1 236 ? -31.414 20.234 53.924 1.00 88.62 236 GLU A C 1
ATOM 1837 O O . GLU A 1 236 ? -31.264 20.348 55.140 1.00 88.62 236 GLU A O 1
ATOM 1842 N N . SER A 1 237 ? -31.954 19.115 53.424 1.00 89.12 237 SER A N 1
ATOM 1843 C CA . SER A 1 237 ? -32.472 18.035 54.274 1.00 89.12 237 SER A CA 1
ATOM 1844 C C . SER A 1 237 ? -31.379 17.074 54.775 1.00 89.12 237 SER A C 1
ATOM 1846 O O . SER A 1 237 ? -31.348 15.904 54.376 1.00 89.12 237 SER A O 1
ATOM 1848 N N . TYR A 1 238 ? -30.542 17.536 55.709 1.00 92.88 238 TYR A N 1
ATOM 1849 C CA . TYR A 1 238 ? -29.477 16.768 56.378 1.00 92.88 238 TYR A CA 1
ATOM 1850 C C . TYR A 1 238 ? -29.298 17.142 57.861 1.00 92.88 238 TYR A C 1
ATOM 1852 O O . TYR A 1 238 ? -29.860 18.114 58.359 1.00 92.88 238 TYR A O 1
ATOM 1860 N N . TYR A 1 239 ? -28.491 16.357 58.574 1.00 93.31 239 TYR A N 1
ATOM 1861 C CA . TYR A 1 239 ? -28.095 16.578 59.960 1.00 93.31 239 TYR A CA 1
ATOM 1862 C C . TYR A 1 239 ? -26.608 16.916 60.032 1.00 93.31 239 TYR A C 1
ATOM 1864 O O . TYR A 1 239 ? -25.779 16.220 59.444 1.00 93.31 239 TYR A O 1
ATOM 1872 N N . LEU A 1 240 ? -26.275 17.963 60.787 1.00 95.31 240 LEU A N 1
ATOM 1873 C CA . LEU A 1 240 ? -24.899 18.318 61.116 1.00 95.31 240 LEU A CA 1
ATOM 1874 C C . LEU A 1 240 ? -24.636 18.062 62.596 1.00 95.31 240 LEU A C 1
ATOM 1876 O O . LEU A 1 240 ? -25.402 18.495 63.458 1.00 95.31 240 LEU A O 1
ATOM 1880 N N . SER A 1 241 ? -23.518 17.415 62.897 1.00 95.19 241 SER A N 1
ATOM 1881 C CA . SER A 1 241 ? -23.006 17.283 64.260 1.00 95.19 241 SER A CA 1
ATOM 1882 C C . SER A 1 241 ? -21.494 17.471 64.286 1.00 95.19 241 SER A C 1
ATOM 1884 O O . SER A 1 241 ? -20.827 17.470 63.254 1.00 95.19 241 SER A O 1
ATOM 1886 N N . ASN A 1 242 ? -20.926 17.660 65.473 1.00 93.75 242 ASN A N 1
ATOM 1887 C CA . ASN A 1 242 ? -19.482 17.622 65.650 1.00 93.75 242 ASN A CA 1
ATOM 1888 C C . ASN A 1 242 ? -19.115 16.925 66.960 1.00 93.75 242 ASN A C 1
ATOM 1890 O O . ASN A 1 242 ? -19.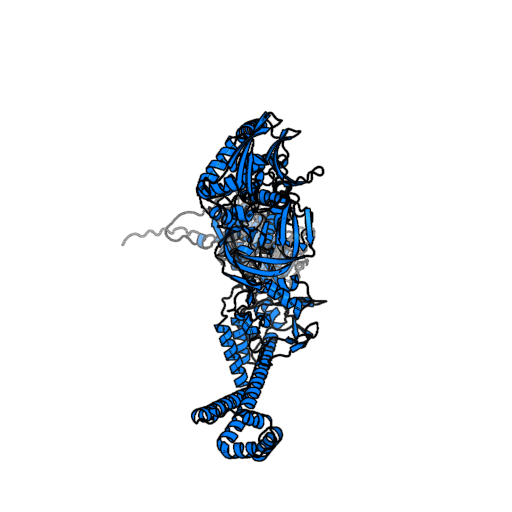904 16.897 67.906 1.00 93.75 242 ASN A O 1
ATOM 1894 N N . ARG A 1 243 ? -17.914 16.345 67.006 1.00 94.19 243 ARG A N 1
ATOM 1895 C CA . ARG A 1 243 ? -17.344 15.759 68.226 1.00 94.19 243 ARG A CA 1
ATOM 1896 C C . ARG A 1 243 ? -15.835 15.944 68.283 1.00 94.19 243 ARG A C 1
ATOM 1898 O O . ARG A 1 243 ? -15.171 15.990 67.251 1.00 94.19 243 ARG A O 1
ATOM 1905 N N . VAL A 1 244 ? -15.276 15.998 69.487 1.00 92.75 244 VAL A N 1
ATOM 1906 C CA . VAL A 1 244 ? -13.821 16.060 69.685 1.00 92.75 244 VAL A CA 1
ATOM 1907 C C . VAL A 1 244 ? -13.250 14.641 69.669 1.00 92.75 244 VAL A C 1
ATOM 1909 O O . VAL A 1 244 ? -13.673 13.781 70.439 1.00 92.75 244 VAL A O 1
ATOM 1912 N N . LEU A 1 245 ? -12.303 14.382 68.769 1.00 90.25 245 LEU A N 1
ATOM 1913 C CA . LEU A 1 245 ? -11.585 13.110 68.684 1.00 90.25 245 LEU A CA 1
ATOM 1914 C C . LEU A 1 245 ? -10.546 12.988 69.811 1.00 90.25 245 LEU A C 1
ATOM 1916 O O . LEU A 1 245 ? -10.050 14.009 70.289 1.00 90.25 245 LEU A O 1
ATOM 1920 N N . PRO A 1 246 ? -10.099 11.766 70.164 1.00 89.31 246 PRO A N 1
ATOM 1921 C CA . PRO A 1 246 ? -8.994 11.567 71.111 1.00 89.31 246 PRO A CA 1
ATOM 1922 C C . PRO A 1 246 ? -7.705 12.321 70.742 1.00 89.31 246 PRO A C 1
ATOM 1924 O O . PRO A 1 246 ? -6.892 12.622 71.607 1.00 89.31 246 PRO A O 1
ATOM 1927 N N . SER A 1 247 ? -7.525 12.660 69.462 1.00 86.31 247 SER A N 1
ATOM 1928 C CA . SER A 1 247 ? -6.409 13.470 68.965 1.00 86.31 247 SER A CA 1
ATOM 1929 C C . SER A 1 247 ? -6.543 14.977 69.244 1.00 86.31 247 SER A C 1
ATOM 1931 O O . SER A 1 247 ? -5.720 15.746 68.755 1.00 86.31 247 SER A O 1
ATOM 1933 N N . GLY A 1 248 ? -7.609 15.422 69.917 1.00 88.12 248 GLY A N 1
ATOM 1934 C CA . GLY A 1 248 ? -7.925 16.835 70.166 1.00 88.12 248 GLY A CA 1
ATOM 1935 C C . GLY A 1 248 ? -8.500 17.595 68.964 1.00 88.12 248 GLY A C 1
ATOM 1936 O O . GLY A 1 248 ? -8.810 18.775 69.081 1.00 88.12 248 GLY A O 1
ATOM 1937 N N . LYS A 1 249 ? -8.663 16.939 67.807 1.00 90.62 249 LYS A N 1
ATOM 1938 C CA . LYS A 1 249 ? -9.257 17.548 66.606 1.00 90.62 249 LYS A CA 1
ATOM 1939 C C . LYS A 1 249 ? -10.778 17.438 66.647 1.00 90.62 249 LYS A C 1
ATOM 1941 O O . LYS A 1 249 ? -11.304 16.387 67.012 1.00 90.62 249 LYS A O 1
ATOM 1946 N N . THR A 1 250 ? -11.474 18.481 66.213 1.00 93.75 250 THR A N 1
ATOM 1947 C CA . THR A 1 250 ? -12.924 18.432 65.994 1.00 93.75 250 THR A CA 1
ATOM 1948 C C . THR A 1 250 ? -13.218 17.683 64.698 1.00 93.75 250 THR A C 1
ATOM 1950 O O . THR A 1 250 ? -12.679 18.027 63.650 1.00 93.75 250 THR A O 1
ATOM 1953 N N . LEU A 1 251 ? -14.057 16.653 64.772 1.00 94.62 251 LEU A N 1
ATOM 1954 C CA . LEU A 1 251 ? -14.646 15.982 63.620 1.00 94.62 251 LEU A CA 1
ATOM 1955 C C . LEU A 1 251 ? -15.997 16.630 63.326 1.00 94.62 251 LEU A C 1
ATOM 1957 O O . LEU A 1 251 ? -16.858 16.650 64.207 1.00 94.62 251 LEU A O 1
ATOM 1961 N N . TYR A 1 252 ? -16.171 17.136 62.110 1.00 96.06 252 TYR A N 1
ATOM 1962 C CA . TYR A 1 252 ? -17.448 17.616 61.594 1.00 96.06 252 TYR A CA 1
ATOM 1963 C C . TYR A 1 252 ? -18.131 16.472 60.852 1.00 96.06 252 TYR A C 1
ATOM 1965 O O . TYR A 1 252 ? -17.482 15.774 60.071 1.00 96.06 252 TYR A O 1
ATOM 1973 N N . GLU A 1 253 ? -19.410 16.251 61.136 1.00 96.62 253 GLU A N 1
ATOM 1974 C CA . GLU A 1 253 ? -20.173 15.119 60.623 1.00 96.62 253 GLU A CA 1
ATOM 1975 C C . GLU A 1 253 ? -21.417 15.613 59.884 1.00 96.62 253 GLU A C 1
ATOM 1977 O O . GLU A 1 253 ? -22.200 16.396 60.426 1.00 96.62 253 GLU A O 1
ATOM 1982 N N . PHE A 1 254 ? -21.579 15.148 58.647 1.00 96.62 254 PHE A N 1
ATOM 1983 C CA . PHE A 1 254 ? -22.757 15.347 57.811 1.00 96.62 254 PHE A CA 1
ATOM 1984 C C . PHE A 1 254 ? -23.460 14.009 57.622 1.00 96.62 254 PHE A C 1
ATOM 1986 O O . PHE A 1 254 ? -22.828 13.024 57.227 1.00 96.62 254 PHE A O 1
ATOM 1993 N N . ASP A 1 255 ? -24.770 13.983 57.862 1.00 94.81 255 ASP A N 1
ATOM 1994 C CA . ASP A 1 255 ? -25.561 12.763 57.780 1.00 94.81 255 ASP A CA 1
ATOM 1995 C C . ASP A 1 255 ? -26.961 12.974 57.208 1.00 94.81 255 ASP A C 1
ATOM 1997 O O . ASP A 1 255 ? -27.642 13.948 57.520 1.00 94.81 255 ASP A O 1
ATOM 2001 N N . ILE A 1 256 ? -27.431 12.019 56.411 1.00 93.31 256 ILE A N 1
ATOM 2002 C CA . ILE A 1 256 ? -28.782 11.998 55.858 1.00 93.31 256 ILE A CA 1
ATOM 2003 C C . ILE A 1 256 ? -29.404 10.632 56.085 1.00 93.31 256 ILE A C 1
ATOM 2005 O O . ILE A 1 256 ? -28.910 9.621 55.585 1.00 93.31 256 ILE A O 1
ATOM 2009 N N . HIS A 1 257 ? -30.581 10.628 56.709 1.00 91.50 257 HIS A N 1
ATOM 2010 C CA . HIS A 1 257 ? -31.486 9.484 56.734 1.00 91.50 257 HIS A CA 1
ATOM 2011 C C . HIS A 1 257 ? -32.500 9.594 55.590 1.00 91.50 257 HIS A C 1
ATOM 2013 O O . HIS A 1 257 ? -33.455 10.367 55.655 1.00 91.50 257 HIS A O 1
ATOM 2019 N N . LEU A 1 258 ? -32.318 8.789 54.539 1.00 87.44 258 LEU A N 1
ATOM 2020 C CA . LEU A 1 258 ? -33.082 8.901 53.288 1.00 87.44 258 LEU A CA 1
ATOM 2021 C C . LEU A 1 258 ? -34.587 8.678 53.471 1.00 87.44 258 LEU A C 1
ATOM 2023 O O . LEU A 1 258 ? -35.373 9.224 52.709 1.00 87.44 258 LEU A O 1
ATOM 2027 N N . GLN A 1 259 ? -35.003 7.899 54.473 1.00 86.06 259 GLN A N 1
ATOM 2028 C CA . GLN A 1 259 ? -36.423 7.658 54.768 1.00 86.06 259 GLN A CA 1
ATOM 2029 C C . GLN A 1 259 ? -37.152 8.897 55.309 1.00 86.06 259 GLN A C 1
ATOM 2031 O O . GLN A 1 259 ? -38.371 8.977 55.194 1.00 86.06 259 GLN A O 1
ATOM 2036 N N . HIS A 1 260 ? -36.418 9.854 55.881 1.00 84.81 260 HIS A N 1
ATOM 2037 C CA . HIS A 1 260 ? -36.970 11.057 56.511 1.00 84.81 260 HIS A CA 1
ATOM 2038 C C . HIS A 1 260 ? -36.549 12.347 55.795 1.00 84.81 260 HIS A C 1
ATOM 2040 O O . HIS A 1 260 ? -36.874 13.438 56.256 1.00 84.81 260 HIS A O 1
ATOM 2046 N N . SER A 1 261 ? -35.824 12.231 54.678 1.00 87.62 261 SER A N 1
ATOM 2047 C CA . SER A 1 261 ? -35.331 13.375 53.917 1.00 87.62 261 SER A CA 1
ATOM 2048 C C . SER A 1 261 ? -36.400 13.912 52.965 1.00 87.62 261 SER A C 1
ATOM 2050 O O . SER A 1 261 ? -37.011 13.145 52.218 1.00 87.62 261 SER A O 1
ATOM 2052 N N . LYS A 1 262 ? -36.590 15.236 52.951 1.00 88.88 262 LYS A N 1
ATOM 2053 C CA . LYS A 1 262 ? -37.455 15.916 51.969 1.00 88.88 262 LYS A CA 1
ATOM 2054 C C . LYS A 1 262 ? -36.859 15.886 50.557 1.00 88.88 262 LYS A C 1
ATOM 2056 O O . LYS A 1 262 ? -37.607 15.906 49.588 1.00 88.88 262 LYS A O 1
ATOM 2061 N N . ASP A 1 263 ? -35.540 15.732 50.453 1.00 89.69 263 ASP A N 1
ATOM 2062 C CA . ASP A 1 263 ? -34.792 15.711 49.189 1.00 89.69 263 ASP A CA 1
ATOM 2063 C C . ASP A 1 263 ? -34.590 14.283 48.646 1.00 89.69 263 ASP A C 1
ATOM 2065 O O . ASP A 1 263 ? -33.811 14.056 47.717 1.00 89.69 263 ASP A O 1
ATOM 2069 N N . ARG A 1 264 ? -35.288 13.291 49.221 1.00 89.00 264 ARG A N 1
ATOM 2070 C CA . ARG A 1 264 ? -35.108 11.860 48.929 1.00 89.00 264 ARG A CA 1
ATOM 2071 C C . ARG A 1 264 ? -35.148 11.547 47.436 1.00 89.00 264 ARG A C 1
ATOM 2073 O O . ARG A 1 264 ? -34.259 10.855 46.955 1.00 89.00 264 ARG A O 1
ATOM 2080 N N . GLU A 1 265 ? -36.166 12.004 46.710 1.00 88.94 265 GLU A N 1
ATOM 2081 C CA . GLU A 1 265 ? -36.303 11.686 45.279 1.00 88.94 265 GLU A CA 1
ATOM 2082 C C . GLU A 1 265 ? -35.130 12.227 44.460 1.00 88.94 265 GLU A C 1
ATOM 2084 O O . GLU A 1 265 ? -34.569 11.511 43.632 1.00 88.94 265 GLU A O 1
ATOM 2089 N N . LYS A 1 266 ? -34.702 13.456 44.753 1.00 89.06 266 LYS A N 1
ATOM 2090 C CA . LYS A 1 266 ? -33.571 14.099 44.086 1.00 89.06 266 LYS A CA 1
ATOM 2091 C C . LYS A 1 266 ? -32.259 13.360 44.353 1.00 89.06 266 LYS A C 1
ATOM 2093 O O . LYS A 1 266 ? -31.484 13.145 43.427 1.00 89.06 266 LYS A O 1
ATOM 2098 N N . ILE A 1 267 ? -32.046 12.895 45.588 1.00 89.88 267 ILE A N 1
ATOM 2099 C CA . ILE A 1 267 ? -30.882 12.068 45.937 1.00 89.88 267 ILE A CA 1
ATOM 2100 C C . ILE A 1 267 ? -30.921 10.736 45.186 1.00 89.88 267 ILE A C 1
ATOM 2102 O O . ILE A 1 267 ? -29.929 10.367 44.564 1.00 89.88 267 ILE A O 1
ATOM 2106 N N . LEU A 1 268 ? -32.051 10.021 45.223 1.00 89.88 268 LEU A N 1
ATOM 2107 C CA . LEU A 1 268 ? -32.173 8.690 44.616 1.00 89.88 268 LEU A CA 1
ATOM 2108 C C . LEU A 1 268 ? -31.990 8.706 43.096 1.00 89.88 268 LEU A C 1
ATOM 2110 O O . LEU A 1 268 ? -31.466 7.738 42.550 1.00 89.88 268 LEU A O 1
ATOM 2114 N N . ASN A 1 269 ? -32.390 9.797 42.442 1.00 88.88 269 ASN A N 1
ATOM 2115 C CA . ASN A 1 269 ? -32.227 9.992 41.003 1.00 88.88 269 ASN A CA 1
ATOM 2116 C C . ASN A 1 269 ? -30.859 10.581 40.616 1.00 88.88 269 ASN A C 1
ATOM 2118 O O . ASN A 1 269 ? -30.587 10.727 39.429 1.00 88.88 269 ASN A O 1
ATOM 2122 N N . SER A 1 270 ? -30.003 10.936 41.581 1.00 88.88 270 SER A N 1
ATOM 2123 C CA . SER A 1 270 ? -28.681 11.493 41.281 1.00 88.88 270 SER A CA 1
ATOM 2124 C C . SER A 1 270 ? -27.689 10.413 40.834 1.00 88.88 270 SER A C 1
ATOM 2126 O O . SER A 1 270 ? -27.582 9.348 41.452 1.00 88.88 270 SER A O 1
ATOM 2128 N N . ASP A 1 271 ? -26.886 10.723 39.813 1.00 86.62 271 ASP A N 1
ATOM 2129 C CA . ASP A 1 271 ? -25.842 9.824 39.300 1.00 86.62 271 ASP A CA 1
ATOM 2130 C C . ASP A 1 271 ? -24.845 9.407 40.384 1.00 86.62 271 ASP A C 1
ATOM 2132 O O . ASP A 1 271 ? -24.376 8.270 40.408 1.00 86.62 271 ASP A O 1
ATOM 2136 N N . ILE A 1 272 ? -24.536 10.319 41.310 1.00 87.25 272 ILE A N 1
ATOM 2137 C CA . ILE A 1 272 ? -23.603 10.072 42.412 1.00 87.25 272 ILE A CA 1
ATOM 2138 C C . ILE A 1 272 ? -24.173 9.009 43.358 1.00 87.25 272 ILE A C 1
ATOM 2140 O O . ILE A 1 272 ? -23.467 8.061 43.707 1.00 87.25 272 ILE A O 1
ATOM 2144 N N . TYR A 1 273 ? -25.452 9.114 43.737 1.00 90.38 273 TYR A N 1
ATOM 2145 C CA . TYR A 1 273 ? -26.095 8.099 44.570 1.00 90.38 273 TYR A CA 1
ATOM 2146 C C . TYR A 1 273 ? -26.114 6.742 43.867 1.00 90.38 273 TYR A C 1
ATOM 2148 O O . TYR A 1 273 ? -25.671 5.749 44.446 1.00 90.38 273 TYR A O 1
ATOM 2156 N N . ILE A 1 274 ? -26.559 6.706 42.607 1.00 90.38 274 ILE A N 1
ATOM 2157 C CA . ILE A 1 274 ? -26.646 5.478 41.803 1.00 90.38 274 ILE A CA 1
ATOM 2158 C C . ILE A 1 274 ? -25.266 4.823 41.660 1.00 90.38 274 ILE A C 1
ATOM 2160 O O . ILE A 1 274 ? -25.131 3.607 41.808 1.00 90.38 274 ILE A O 1
ATOM 2164 N N . ALA A 1 275 ? -24.221 5.617 41.423 1.00 89.00 275 ALA A N 1
ATOM 2165 C CA . ALA A 1 275 ? -22.864 5.117 41.250 1.00 89.00 275 ALA A CA 1
ATOM 2166 C C . ALA A 1 275 ? -22.249 4.565 42.544 1.00 89.00 275 ALA A C 1
ATOM 2168 O O . ALA A 1 275 ? -21.394 3.680 42.465 1.00 89.00 275 ALA A O 1
ATOM 2169 N N . MET A 1 276 ? -22.653 5.078 43.711 1.00 91.25 276 MET A N 1
ATOM 2170 C CA . MET A 1 276 ? -21.995 4.804 44.994 1.00 91.25 276 MET A CA 1
ATOM 2171 C C . MET A 1 276 ? -22.797 3.926 45.961 1.00 91.25 276 MET A C 1
ATOM 2173 O O . MET A 1 276 ? -22.221 3.413 46.925 1.00 91.25 276 MET A O 1
ATOM 2177 N N . GLN A 1 277 ? -24.100 3.740 45.736 1.00 92.56 277 GLN A N 1
ATOM 2178 C CA . GLN A 1 277 ? -24.990 3.031 46.653 1.00 92.56 277 GLN A CA 1
ATOM 2179 C C . GLN A 1 277 ? -24.468 1.626 46.993 1.00 92.56 277 GLN A C 1
ATOM 2181 O O . GLN A 1 277 ? -24.385 0.739 46.147 1.00 92.56 277 GLN A O 1
ATOM 2186 N N . GLY A 1 278 ? -24.178 1.402 48.276 1.00 88.81 278 GLY A N 1
ATOM 2187 C CA . GLY A 1 278 ? -23.815 0.086 48.805 1.00 88.81 278 GLY A CA 1
ATOM 2188 C C . GLY A 1 278 ? -22.379 -0.358 48.519 1.00 88.81 278 GLY A C 1
ATOM 2189 O O . GLY A 1 278 ? -22.025 -1.464 48.926 1.00 88.81 278 GLY A O 1
ATOM 2190 N N . LEU A 1 279 ? -21.550 0.475 47.880 1.00 92.25 279 LEU A N 1
ATOM 2191 C CA . LEU A 1 279 ? -20.145 0.150 47.639 1.00 92.25 279 LEU A CA 1
ATOM 2192 C C . LEU A 1 279 ? -19.344 0.157 48.944 1.00 92.25 279 LEU A C 1
ATOM 2194 O O . LEU A 1 279 ? -19.332 1.140 49.690 1.00 92.25 279 LEU A O 1
ATOM 2198 N N . LYS A 1 280 ? -18.598 -0.920 49.193 1.00 91.56 280 LYS A N 1
ATOM 2199 C CA . LYS A 1 280 ? -17.560 -0.949 50.233 1.00 91.56 280 LYS A CA 1
ATOM 2200 C C . LYS A 1 280 ? -16.286 -0.269 49.736 1.00 91.56 280 LYS A C 1
ATOM 2202 O O . LYS A 1 280 ? -16.069 -0.121 48.537 1.00 91.56 280 LYS A O 1
ATOM 2207 N N . SER A 1 281 ? -15.360 0.047 50.641 1.00 91.00 281 SER A N 1
ATOM 2208 C CA . SER A 1 281 ? -14.085 0.697 50.290 1.00 91.00 281 SER A CA 1
ATOM 2209 C C . SER A 1 281 ? -13.255 -0.057 49.232 1.00 91.00 281 SER A C 1
ATOM 2211 O O . SER A 1 281 ? -12.575 0.585 48.440 1.00 91.00 281 SER A O 1
ATOM 2213 N N . LYS A 1 282 ? -13.335 -1.400 49.166 1.00 92.50 282 LYS A N 1
ATOM 2214 C CA . LYS A 1 282 ? -12.674 -2.223 48.122 1.00 92.50 282 LYS A CA 1
ATOM 2215 C C . LYS A 1 282 ? -13.376 -2.176 46.753 1.00 92.50 282 LYS A C 1
ATOM 2217 O O . LYS A 1 282 ? -12.776 -2.566 45.759 1.00 92.50 282 LYS A O 1
ATOM 2222 N N . GLU A 1 283 ? -14.623 -1.715 46.709 1.00 93.38 283 GLU A N 1
ATOM 2223 C CA . GLU A 1 283 ? -15.494 -1.688 45.524 1.00 93.38 283 GLU A CA 1
ATOM 2224 C C . GLU A 1 283 ? -15.713 -0.265 44.989 1.00 93.38 283 GLU A C 1
ATOM 2226 O O . GLU A 1 283 ? -16.257 -0.102 43.894 1.00 93.38 283 GLU A O 1
ATOM 2231 N N . LYS A 1 284 ? -15.285 0.761 45.745 1.00 93.75 284 LYS A N 1
ATOM 2232 C CA . LYS A 1 284 ? -15.315 2.166 45.320 1.00 93.75 284 LYS A CA 1
ATOM 2233 C C . LYS A 1 284 ? -14.653 2.322 43.946 1.00 93.75 284 LYS A C 1
ATOM 2235 O O . LYS A 1 284 ? -13.676 1.642 43.632 1.00 93.75 284 LYS A O 1
ATOM 2240 N N . ARG A 1 285 ? -15.183 3.230 43.136 1.00 94.81 285 ARG A N 1
ATOM 2241 C CA . ARG A 1 285 ? -14.720 3.577 41.785 1.00 94.81 285 ARG A CA 1
ATOM 2242 C C . ARG A 1 285 ? -15.072 5.033 41.503 1.00 94.81 285 ARG A C 1
ATOM 2244 O O . ARG A 1 285 ? -15.895 5.600 42.223 1.00 94.81 285 ARG A O 1
ATOM 2251 N N . VAL A 1 286 ? -14.471 5.624 40.477 1.00 95.62 286 VAL A N 1
ATOM 2252 C CA . VAL A 1 286 ? -14.902 6.951 40.021 1.00 95.62 286 VAL A CA 1
ATOM 2253 C C . VAL A 1 286 ? -16.294 6.805 39.382 1.00 95.62 286 VAL A C 1
ATOM 2255 O O . VAL A 1 286 ? -16.475 5.887 38.576 1.00 95.62 286 VAL A O 1
ATOM 2258 N N . PRO A 1 287 ? -17.288 7.643 39.733 1.00 94.62 287 PRO A N 1
ATOM 2259 C CA . PRO A 1 287 ? -18.583 7.642 39.053 1.00 94.62 287 PRO A CA 1
ATOM 2260 C C . PRO A 1 287 ? -18.421 7.874 37.545 1.00 94.62 287 PRO A C 1
ATOM 2262 O O . PRO A 1 287 ? -17.661 8.750 37.142 1.00 94.62 287 PRO A O 1
ATOM 2265 N N . GLU A 1 288 ? -19.132 7.111 36.705 1.00 90.69 288 GLU A N 1
ATOM 2266 C CA . GLU A 1 288 ? -18.954 7.187 35.241 1.00 90.69 288 GLU A CA 1
ATOM 2267 C C . GLU A 1 288 ? -19.222 8.591 34.685 1.00 90.69 288 GLU A C 1
ATOM 2269 O O . GLU A 1 288 ? -18.510 9.029 33.786 1.00 90.69 288 GLU A O 1
ATOM 2274 N N . SER A 1 289 ? -20.174 9.326 35.271 1.00 91.12 289 SER A N 1
ATOM 2275 C CA . SER A 1 289 ? -20.498 10.697 34.867 1.00 91.12 289 SER A CA 1
ATOM 2276 C C . SER A 1 289 ? -19.291 11.638 34.926 1.00 91.12 289 SER A C 1
ATOM 2278 O O . SER A 1 289 ? -19.165 12.500 34.061 1.00 91.12 289 SER A O 1
ATOM 2280 N N . ILE A 1 290 ? -18.347 11.433 35.858 1.00 95.19 290 ILE A N 1
ATOM 2281 C CA . ILE A 1 290 ? -17.128 12.253 35.976 1.00 95.19 290 ILE A CA 1
ATOM 2282 C C . ILE A 1 290 ? -16.262 12.161 34.715 1.00 95.19 290 ILE A C 1
ATOM 2284 O O . ILE A 1 290 ? -15.695 13.166 34.297 1.00 95.19 290 ILE A O 1
ATOM 2288 N N . PHE A 1 291 ? -16.174 10.993 34.071 1.00 93.38 291 PHE A N 1
ATOM 2289 C CA . PHE A 1 291 ? -15.344 10.808 32.873 1.00 93.38 291 PHE A CA 1
ATOM 2290 C C . PHE A 1 291 ? -15.858 11.578 31.649 1.00 93.38 291 PHE A C 1
ATOM 2292 O O . PHE A 1 291 ? -15.065 11.921 30.769 1.00 93.38 291 PHE A O 1
ATOM 2299 N N . SER A 1 292 ? -17.160 11.867 31.597 1.00 89.56 292 SER A N 1
ATOM 2300 C CA . SER A 1 292 ? -17.791 12.679 30.549 1.00 89.56 292 SER A CA 1
ATOM 2301 C C . SER A 1 292 ? -17.846 14.175 30.869 1.00 89.56 292 SER A C 1
ATOM 2303 O O . SER A 1 292 ? -18.148 14.969 29.981 1.00 89.56 292 SER A O 1
ATOM 2305 N N . LEU A 1 293 ? -17.563 14.581 32.114 1.00 91.50 293 LEU A N 1
ATOM 2306 C CA . LEU A 1 293 ? -17.576 15.998 32.484 1.00 91.50 293 LEU A CA 1
ATOM 2307 C C . LEU A 1 293 ? -16.435 16.772 31.803 1.00 91.50 293 LEU A C 1
ATOM 2309 O O . LEU A 1 293 ? -15.376 16.190 31.539 1.00 91.50 293 LEU A O 1
ATOM 2313 N N . PRO A 1 294 ? -16.593 18.094 31.596 1.00 91.56 294 PRO A N 1
ATOM 2314 C CA . PRO A 1 294 ? -15.507 18.952 31.139 1.00 91.56 294 PRO A CA 1
ATOM 2315 C C . PRO A 1 294 ? -14.255 18.838 32.017 1.00 91.56 294 PRO A C 1
ATOM 2317 O O . PRO A 1 294 ? -14.337 18.603 33.229 1.00 91.56 294 PRO A O 1
ATOM 2320 N N . LYS A 1 295 ? -13.075 19.067 31.425 1.00 90.50 295 LYS A N 1
ATOM 2321 C CA . LYS A 1 295 ? -11.784 18.927 32.125 1.00 90.50 295 LYS A CA 1
ATOM 2322 C C . LYS A 1 295 ? -11.702 19.735 33.422 1.00 90.50 295 LYS A C 1
ATOM 2324 O O . LYS A 1 295 ? -11.076 19.286 34.376 1.00 90.50 295 LYS A O 1
ATOM 2329 N N . GLU A 1 296 ? -12.332 20.906 33.486 1.00 92.19 296 GLU A N 1
ATOM 2330 C CA . GLU A 1 296 ? -12.355 21.718 34.707 1.00 92.19 296 GLU A CA 1
ATOM 2331 C C . GLU A 1 296 ? -13.082 21.009 35.866 1.00 92.19 296 GLU A C 1
ATOM 2333 O O . GLU A 1 296 ? -12.591 21.000 36.994 1.00 92.19 296 GLU A O 1
ATOM 2338 N N . ALA A 1 297 ? -14.208 20.344 35.601 1.00 94.44 297 ALA A N 1
ATOM 2339 C CA . ALA A 1 297 ? -14.925 19.579 36.618 1.00 94.44 297 ALA A CA 1
ATOM 2340 C C . ALA A 1 297 ? -14.174 18.290 36.999 1.00 94.44 297 ALA A C 1
ATOM 2342 O O . ALA A 1 297 ? -14.078 17.964 38.181 1.00 94.44 297 ALA A O 1
ATOM 2343 N N . GLN A 1 298 ? -13.543 17.602 36.039 1.00 95.06 298 GLN A N 1
ATOM 2344 C CA . GLN A 1 298 ? -12.652 16.466 36.336 1.00 95.06 298 GLN A CA 1
ATOM 2345 C C . GLN A 1 298 ? -11.478 16.871 37.238 1.00 95.06 298 GLN A C 1
ATOM 2347 O O . GLN A 1 298 ? -11.128 16.153 38.177 1.00 95.06 298 GLN A O 1
ATOM 2352 N N . LYS A 1 299 ? -10.895 18.050 36.984 1.00 95.56 299 LYS A N 1
ATOM 2353 C CA . LYS A 1 299 ? -9.861 18.655 37.829 1.00 95.56 299 LYS A CA 1
ATOM 2354 C C . LYS A 1 299 ? -10.372 18.841 39.254 1.00 95.56 299 LYS A C 1
ATOM 2356 O O . LYS A 1 299 ? -9.697 18.413 40.185 1.00 95.56 299 LYS A O 1
ATOM 2361 N N . ILE A 1 300 ? -11.544 19.453 39.426 1.00 97.19 300 ILE A N 1
ATOM 2362 C CA . ILE A 1 300 ? -12.145 19.695 40.748 1.00 97.19 300 ILE A CA 1
ATOM 2363 C C . ILE A 1 300 ? -12.408 18.374 41.474 1.00 97.19 300 ILE A C 1
ATOM 2365 O O . ILE A 1 300 ? -12.057 18.237 42.644 1.00 97.19 300 ILE A O 1
ATOM 2369 N N . PHE A 1 301 ? -12.934 17.366 40.779 1.00 97.75 301 PHE A N 1
ATOM 2370 C CA . PHE A 1 301 ? -13.104 16.034 41.354 1.00 97.75 301 PHE A CA 1
ATOM 2371 C C . PHE A 1 301 ? -11.776 15.485 41.901 1.00 97.75 301 PHE A C 1
ATOM 2373 O O . PHE A 1 301 ? -11.714 15.070 43.059 1.00 97.75 301 PHE A O 1
ATOM 2380 N N . LEU A 1 302 ? -10.694 15.538 41.112 1.00 97.94 302 LEU A N 1
ATOM 2381 C CA . LEU A 1 302 ? -9.367 15.092 41.551 1.00 97.94 302 LEU A CA 1
ATOM 2382 C C . LEU A 1 302 ? -8.823 15.926 42.721 1.00 97.94 302 LEU A C 1
ATOM 2384 O O . LEU A 1 302 ? -8.254 15.344 43.641 1.00 97.94 302 LEU A O 1
ATOM 2388 N N . GLN A 1 303 ? -9.021 17.250 42.730 1.00 97.31 303 GLN A N 1
ATOM 2389 C CA . GLN A 1 303 ? -8.611 18.124 43.840 1.00 97.31 303 GLN A CA 1
ATOM 2390 C C . GLN A 1 303 ? -9.222 17.661 45.164 1.00 97.31 303 GLN A C 1
ATOM 2392 O O . GLN A 1 303 ? -8.505 17.448 46.141 1.00 97.31 303 GLN A O 1
ATOM 2397 N N . TYR A 1 304 ? -10.543 17.467 45.190 1.00 97.50 304 TYR A N 1
ATOM 2398 C CA . TYR A 1 304 ? -11.260 17.075 46.401 1.00 97.50 304 TYR A CA 1
ATOM 2399 C C . TYR A 1 304 ? -11.020 15.608 46.764 1.00 97.50 304 TYR A C 1
ATOM 2401 O O . TYR A 1 304 ? -10.964 15.281 47.947 1.00 97.50 304 TYR A O 1
ATOM 2409 N N . LEU A 1 305 ? -10.791 14.733 45.783 1.00 97.31 305 LEU A N 1
ATOM 2410 C CA . LEU A 1 305 ? -10.401 13.346 46.028 1.00 97.31 305 LEU A CA 1
ATOM 2411 C C . LEU A 1 305 ? -9.019 13.249 46.703 1.00 97.31 305 LEU A C 1
ATOM 2413 O O . LEU A 1 305 ? -8.857 12.523 47.685 1.00 97.31 305 LEU A O 1
ATOM 2417 N N . PHE A 1 306 ? -8.025 13.993 46.200 1.00 97.31 306 PHE A N 1
ATOM 2418 C CA . PHE A 1 306 ? -6.679 14.052 46.783 1.00 97.31 306 PHE A CA 1
ATOM 2419 C C . PHE A 1 306 ? -6.643 14.831 48.106 1.00 97.31 306 PHE A C 1
ATOM 2421 O O . PHE A 1 306 ? -5.811 14.532 48.964 1.00 97.31 306 PHE A O 1
ATOM 2428 N N . GLU A 1 307 ? -7.537 15.796 48.322 1.00 96.25 307 GLU A N 1
ATOM 2429 C CA . GLU A 1 307 ? -7.652 16.468 49.620 1.00 96.25 307 GLU A CA 1
ATOM 2430 C C . GLU A 1 307 ? -8.033 15.489 50.737 1.00 96.25 307 GLU A C 1
ATOM 2432 O O . GLU A 1 307 ? -7.480 15.591 51.827 1.00 96.25 307 GLU A O 1
ATOM 2437 N N . GLY A 1 308 ? -8.877 14.490 50.460 1.00 94.25 308 GLY A N 1
ATOM 2438 C CA . GLY A 1 308 ? -9.156 13.396 51.397 1.00 94.25 308 GLY A CA 1
ATOM 2439 C C . GLY A 1 308 ? -7.976 12.423 51.507 1.00 94.25 308 GLY A C 1
ATOM 2440 O O . GLY A 1 308 ? -7.118 12.552 52.385 1.00 94.25 308 GLY A O 1
ATOM 2441 N N . ASP A 1 309 ? -7.871 11.492 50.554 1.00 94.88 309 ASP A N 1
ATOM 2442 C CA . ASP A 1 309 ? -6.956 10.336 50.647 1.00 94.88 309 ASP A CA 1
ATOM 2443 C C . ASP A 1 309 ? -5.582 10.547 49.977 1.00 94.88 309 ASP A C 1
ATOM 2445 O O . ASP A 1 309 ? -4.749 9.634 49.899 1.00 94.88 309 ASP A O 1
ATOM 2449 N N . GLY A 1 310 ? -5.322 11.742 49.447 1.00 95.12 310 GLY A N 1
ATOM 2450 C CA . GLY A 1 310 ? -4.036 12.106 48.861 1.00 95.12 310 GLY A CA 1
ATOM 2451 C C . GLY A 1 310 ? -3.036 12.603 49.904 1.00 95.12 310 GLY A C 1
ATOM 2452 O O . GLY A 1 310 ? -3.380 13.157 50.949 1.00 95.12 310 GLY A O 1
ATOM 2453 N N . SER A 1 311 ? -1.752 12.439 49.620 1.00 94.06 311 SER A N 1
ATOM 2454 C CA . SER A 1 311 ? -0.667 12.993 50.429 1.00 94.06 311 SER A CA 1
ATOM 2455 C C . SER A 1 311 ? 0.520 13.374 49.557 1.00 94.06 311 SER A C 1
ATOM 2457 O O . SER A 1 311 ? 0.697 12.862 48.452 1.00 94.06 311 SER A O 1
ATOM 2459 N N . PHE A 1 312 ? 1.356 14.267 50.068 1.00 93.94 312 PHE A N 1
ATOM 2460 C CA . PHE A 1 312 ? 2.635 14.613 49.468 1.00 93.94 312 PHE A CA 1
ATOM 2461 C C . PHE A 1 312 ? 3.728 14.482 50.524 1.00 93.94 312 PHE A C 1
ATOM 2463 O O . PHE A 1 312 ? 3.496 14.691 51.714 1.00 93.94 312 PHE A O 1
ATOM 2470 N N . SER A 1 313 ? 4.919 14.072 50.104 1.00 89.94 313 SER A N 1
ATOM 2471 C CA . SER A 1 313 ? 6.061 13.932 51.008 1.00 89.94 313 SER A CA 1
ATOM 2472 C C . SER A 1 313 ? 7.375 14.035 50.247 1.00 89.94 313 SER A C 1
ATOM 2474 O O . SER A 1 313 ? 7.424 13.867 49.027 1.00 89.94 313 SER A O 1
ATOM 2476 N N . LYS A 1 314 ? 8.454 14.300 50.980 1.00 85.00 314 LYS A N 1
ATOM 2477 C CA . LYS A 1 314 ? 9.817 14.285 50.456 1.00 85.00 314 LYS A CA 1
ATOM 2478 C C . LYS A 1 314 ? 10.501 13.000 50.919 1.00 85.00 314 LYS A C 1
ATOM 2480 O O . LYS A 1 314 ? 10.651 12.783 52.117 1.00 85.00 314 LYS A O 1
ATOM 2485 N N . LEU A 1 315 ? 10.870 12.139 49.975 1.00 79.06 315 LEU A N 1
ATOM 2486 C CA . LEU A 1 315 ? 11.573 10.880 50.234 1.00 79.06 315 LEU A CA 1
ATOM 2487 C C . LEU A 1 315 ? 13.083 11.105 50.408 1.00 79.06 315 LEU A C 1
ATOM 2489 O O . LEU A 1 315 ? 13.626 12.157 50.047 1.00 79.06 315 LEU A O 1
ATOM 2493 N N . GLU A 1 316 ? 13.773 10.072 50.899 1.00 64.06 316 GLU A N 1
ATOM 2494 C CA . GLU A 1 316 ? 15.236 10.007 50.941 1.00 64.06 316 GLU A CA 1
ATOM 2495 C C . GLU A 1 316 ? 15.835 10.353 49.561 1.00 64.06 316 GLU A C 1
ATOM 2497 O O . GLU A 1 316 ? 15.322 9.932 48.522 1.00 64.06 316 GLU A O 1
ATOM 2502 N N . LYS A 1 317 ? 16.921 11.143 49.543 1.00 64.31 317 LYS A N 1
ATOM 2503 C CA . LYS A 1 317 ? 17.534 11.769 48.344 1.00 64.31 317 LYS A CA 1
ATOM 2504 C C . LYS A 1 317 ? 16.762 12.953 47.730 1.00 64.31 317 LYS A C 1
ATOM 2506 O O . LYS A 1 317 ? 16.932 13.236 46.545 1.00 64.31 317 LYS A O 1
ATOM 2511 N N . ASN A 1 318 ? 15.954 13.675 48.513 1.00 66.44 318 ASN A N 1
ATOM 2512 C CA . ASN A 1 318 ? 15.220 14.877 48.077 1.00 66.44 318 ASN A CA 1
ATOM 2513 C C . ASN A 1 318 ? 14.243 14.635 46.909 1.00 66.44 318 ASN A C 1
ATOM 2515 O O . ASN A 1 318 ? 14.044 15.515 46.076 1.00 66.44 318 ASN A O 1
ATOM 2519 N N . THR A 1 319 ? 13.629 13.452 46.827 1.00 75.94 319 THR A N 1
ATOM 2520 C CA . THR A 1 319 ? 12.615 13.182 45.793 1.00 75.94 319 THR A CA 1
ATOM 2521 C C . THR A 1 319 ? 11.236 13.543 46.325 1.00 75.94 319 THR A C 1
ATOM 2523 O O . THR A 1 319 ? 10.755 12.917 47.267 1.00 75.94 319 THR A O 1
ATOM 2526 N N . LEU A 1 320 ? 10.600 14.551 45.734 1.00 87.00 320 LEU A N 1
ATOM 2527 C CA . LEU A 1 320 ? 9.212 14.890 46.028 1.00 87.00 320 LEU A CA 1
ATOM 2528 C C . LEU A 1 320 ? 8.270 13.887 45.353 1.00 87.00 320 LEU A C 1
ATOM 2530 O O . LEU A 1 320 ? 8.422 13.592 44.169 1.00 87.00 320 LEU A O 1
ATOM 2534 N N . ILE A 1 321 ? 7.302 13.381 46.112 1.00 90.81 321 ILE A N 1
ATOM 2535 C CA . ILE A 1 321 ? 6.268 12.472 45.627 1.00 90.81 321 ILE A CA 1
ATOM 2536 C C . ILE A 1 321 ? 4.888 12.954 46.070 1.00 90.81 321 ILE A C 1
ATOM 2538 O O . ILE A 1 321 ? 4.698 13.348 47.223 1.00 90.81 321 ILE A O 1
ATOM 2542 N N . VAL A 1 322 ? 3.921 12.873 45.161 1.00 95.06 322 VAL A N 1
ATOM 2543 C CA . VAL A 1 322 ? 2.489 12.948 45.479 1.00 95.06 322 VAL A CA 1
ATOM 2544 C C . VAL A 1 322 ? 1.923 11.539 45.337 1.00 95.06 322 VAL A C 1
ATOM 2546 O O . VAL A 1 322 ? 2.281 10.816 44.407 1.00 95.06 322 VAL A O 1
ATOM 2549 N N . GLN A 1 323 ? 1.086 11.110 46.274 1.00 94.94 323 GLN A N 1
ATOM 2550 C CA . GLN A 1 323 ? 0.508 9.770 46.275 1.00 94.94 323 GLN A CA 1
ATOM 2551 C C . GLN A 1 323 ? -0.964 9.799 46.686 1.00 94.94 323 GLN A C 1
ATOM 2553 O O . GLN A 1 323 ? -1.339 10.540 47.591 1.00 94.94 323 GLN A O 1
ATOM 2558 N N . TYR A 1 324 ? -1.772 8.960 46.049 1.00 96.50 324 TYR A N 1
ATOM 2559 C CA . TYR A 1 324 ? -3.162 8.700 46.422 1.00 96.50 324 TYR A CA 1
ATOM 2560 C C . TYR A 1 324 ? -3.289 7.273 46.949 1.00 96.50 324 TYR A C 1
ATOM 2562 O O . TYR A 1 324 ? -2.781 6.349 46.308 1.00 96.50 324 TYR A O 1
ATOM 2570 N N . SER A 1 325 ? -3.934 7.101 48.102 1.00 94.75 325 SER A N 1
ATOM 2571 C CA . SER A 1 325 ? -4.089 5.810 48.777 1.00 94.75 325 SER A CA 1
ATOM 2572 C C . SER A 1 325 ? -5.515 5.284 48.653 1.00 94.75 325 SER A C 1
ATOM 2574 O O . SER A 1 325 ? -6.478 5.996 48.897 1.00 94.75 325 SER A O 1
ATOM 2576 N N . THR A 1 326 ? -5.664 4.005 48.322 1.00 95.12 326 THR A N 1
ATOM 2577 C CA . THR A 1 326 ? -6.961 3.320 48.309 1.00 95.12 326 THR A CA 1
ATOM 2578 C C . THR A 1 326 ? -6.777 1.819 48.521 1.00 95.12 326 THR A C 1
ATOM 2580 O O . THR A 1 326 ? -5.681 1.293 48.382 1.00 95.12 326 THR A O 1
ATOM 2583 N N . ILE A 1 327 ? -7.844 1.091 48.839 1.00 94.31 327 ILE A N 1
ATOM 2584 C CA . ILE A 1 327 ? -7.845 -0.382 48.819 1.00 94.31 327 ILE A CA 1
ATOM 2585 C C . ILE A 1 327 ? -8.608 -0.944 47.608 1.00 94.31 327 ILE A C 1
ATOM 2587 O O . ILE A 1 327 ? -8.675 -2.161 47.430 1.00 94.31 327 ILE A O 1
ATOM 2591 N N . SER A 1 328 ? -9.190 -0.072 46.776 1.00 94.81 328 SER A N 1
ATOM 2592 C CA . SER A 1 328 ? -9.868 -0.450 45.536 1.00 94.81 328 SER A CA 1
ATOM 2593 C C . SER A 1 328 ? -8.912 -0.375 44.348 1.00 94.81 328 SER A C 1
ATOM 2595 O O . SER A 1 328 ? -8.410 0.690 43.988 1.00 94.81 328 SER A O 1
ATOM 2597 N N . GLN A 1 329 ? -8.702 -1.515 43.689 1.00 94.25 329 GLN A N 1
ATOM 2598 C CA . GLN A 1 329 ? -7.906 -1.585 42.461 1.00 94.25 329 GLN A CA 1
ATOM 2599 C C . GLN A 1 329 ? -8.557 -0.777 41.333 1.00 94.25 329 GLN A C 1
ATOM 2601 O O . GLN A 1 329 ? -7.858 -0.080 40.603 1.00 94.25 329 GLN A O 1
ATOM 2606 N N . LYS A 1 330 ? -9.891 -0.827 41.228 1.00 94.12 330 LYS A N 1
ATOM 2607 C CA . LYS A 1 330 ? -10.631 -0.114 40.187 1.00 94.12 330 LYS A CA 1
ATOM 2608 C C . LYS A 1 330 ? -10.546 1.401 40.375 1.00 94.12 330 LYS A C 1
ATOM 2610 O O . LYS A 1 330 ? -10.314 2.110 39.404 1.00 94.12 330 LYS A O 1
ATOM 2615 N N . LEU A 1 331 ? -10.644 1.887 41.616 1.00 96.00 331 LEU A N 1
ATOM 2616 C CA . LEU A 1 331 ? -10.473 3.311 41.911 1.00 96.00 331 LEU A CA 1
ATOM 2617 C C . LEU A 1 331 ? -9.056 3.788 41.578 1.00 96.00 331 LEU A C 1
ATOM 2619 O O . LEU A 1 331 ? -8.903 4.844 40.980 1.00 96.00 331 LEU A O 1
ATOM 2623 N N . ALA A 1 332 ? -8.026 3.000 41.902 1.00 96.56 332 ALA A N 1
ATOM 2624 C CA . ALA A 1 332 ? -6.649 3.338 41.543 1.00 96.56 332 ALA A CA 1
ATOM 2625 C C . ALA A 1 332 ? -6.442 3.431 40.017 1.00 96.56 332 ALA A C 1
ATOM 2627 O O . ALA A 1 332 ? -5.776 4.353 39.551 1.00 96.56 332 ALA A O 1
ATOM 2628 N N . GLU A 1 333 ? -7.022 2.504 39.247 1.00 95.31 333 GLU A N 1
ATOM 2629 C CA . GLU A 1 333 ? -6.991 2.507 37.774 1.00 95.31 333 GLU A CA 1
ATOM 2630 C C . GLU A 1 333 ? -7.749 3.701 37.179 1.00 95.31 333 GLU A C 1
ATOM 2632 O O . GLU A 1 333 ? -7.241 4.372 36.282 1.00 95.31 333 GLU A O 1
ATOM 2637 N N . ASP A 1 334 ? -8.937 4.005 37.703 1.00 96.19 334 ASP A N 1
ATOM 2638 C CA . ASP A 1 334 ? -9.751 5.136 37.255 1.00 96.19 334 ASP A CA 1
ATOM 2639 C C . ASP A 1 334 ? -9.069 6.486 37.566 1.00 96.19 334 ASP A C 1
ATOM 2641 O O . ASP A 1 334 ? -9.024 7.366 36.707 1.00 96.19 334 ASP A O 1
ATOM 2645 N N . VAL A 1 335 ? -8.461 6.633 38.751 1.00 97.00 335 VAL A N 1
ATOM 2646 C CA . VAL A 1 335 ? -7.668 7.820 39.124 1.00 97.00 335 VAL A CA 1
ATOM 2647 C C . VAL A 1 335 ? -6.427 7.952 38.244 1.00 97.00 335 VAL A C 1
ATOM 2649 O O . VAL A 1 335 ? -6.127 9.048 37.777 1.00 97.00 335 VAL A O 1
ATOM 2652 N N . GLN A 1 336 ? -5.715 6.851 37.975 1.00 96.50 336 GLN A N 1
ATOM 2653 C CA . GLN A 1 336 ? -4.571 6.853 37.059 1.00 96.50 336 GLN A CA 1
ATOM 2654 C C . GLN A 1 336 ? -4.969 7.334 35.656 1.00 96.50 336 GLN A C 1
ATOM 2656 O O . GLN A 1 336 ? -4.228 8.113 35.056 1.00 96.50 336 GLN A O 1
ATOM 2661 N N . LEU A 1 337 ? -6.122 6.894 35.144 1.00 95.00 337 LEU A N 1
ATOM 2662 C CA . LEU A 1 337 ? -6.615 7.304 33.830 1.00 95.00 337 LEU A CA 1
ATOM 2663 C C . LEU A 1 337 ? -7.022 8.786 33.799 1.00 95.00 337 LEU A C 1
ATOM 2665 O O . LEU A 1 337 ? -6.659 9.482 32.858 1.00 95.00 337 LEU A O 1
ATOM 2669 N N . LEU A 1 338 ? -7.712 9.293 34.828 1.00 95.31 338 LEU A N 1
ATOM 2670 C CA . LEU A 1 338 ? -8.058 10.719 34.909 1.00 95.31 338 LEU A CA 1
ATOM 2671 C C . LEU A 1 338 ? -6.819 11.617 34.998 1.00 95.31 338 LEU A C 1
ATOM 2673 O O . LEU A 1 338 ? -6.771 12.660 34.358 1.00 95.31 338 LEU A O 1
ATOM 2677 N N . LEU A 1 339 ? -5.791 11.214 35.751 1.00 96.38 339 LEU A N 1
ATOM 2678 C CA . LEU A 1 339 ? -4.523 11.950 35.814 1.00 96.38 339 LEU A CA 1
ATOM 2679 C C . LEU A 1 339 ? -3.857 12.062 34.430 1.00 96.38 339 LEU A C 1
ATOM 2681 O O . LEU A 1 339 ? -3.280 13.103 34.105 1.00 96.38 339 LEU A O 1
ATOM 2685 N N . LEU A 1 340 ? -3.981 11.027 33.591 1.00 94.50 340 LEU A N 1
ATOM 2686 C CA . LEU A 1 340 ? -3.415 11.014 32.242 1.00 94.50 340 LEU A CA 1
ATOM 2687 C C . LEU A 1 340 ? -4.021 12.103 31.337 1.00 94.50 340 LEU A C 1
ATOM 2689 O O . LEU A 1 340 ? -3.301 12.672 30.516 1.00 94.50 340 LEU A O 1
ATOM 2693 N N . GLU A 1 341 ? -5.292 12.471 31.535 1.00 91.56 341 GLU A N 1
ATOM 2694 C CA . GLU A 1 341 ? -5.952 13.555 30.784 1.00 91.56 341 GLU A CA 1
ATOM 2695 C C . GLU A 1 341 ? -5.335 14.944 31.034 1.00 91.56 341 GLU A C 1
ATOM 2697 O O . GLU A 1 341 ? -5.453 15.839 30.186 1.00 91.56 341 GLU A O 1
ATOM 2702 N N . PHE A 1 342 ? -4.622 15.098 32.154 1.00 93.50 342 PHE A N 1
ATOM 2703 C CA . PHE A 1 342 ? -3.824 16.276 32.522 1.00 93.50 342 PHE A CA 1
ATOM 2704 C C . PHE A 1 342 ? -2.325 16.084 32.241 1.00 93.50 342 PHE A C 1
ATOM 2706 O O . PHE A 1 342 ? -1.484 16.808 32.775 1.00 93.50 342 PHE A O 1
ATOM 2713 N N . GLY A 1 343 ? -1.971 15.070 31.444 1.00 92.19 343 GLY A N 1
ATOM 2714 C CA . GLY A 1 343 ? -0.594 14.768 31.066 1.00 92.19 343 GLY A CA 1
ATOM 2715 C C . GLY A 1 343 ? 0.257 14.215 32.211 1.00 92.19 343 GLY A C 1
ATOM 2716 O O . GLY A 1 343 ? 1.489 14.243 32.109 1.00 92.19 343 GLY A O 1
ATOM 2717 N N . ILE A 1 344 ? -0.376 13.744 33.295 1.00 94.62 344 ILE A N 1
ATOM 2718 C CA . ILE A 1 344 ? 0.272 13.240 34.510 1.00 94.62 344 ILE A CA 1
ATOM 2719 C C . ILE A 1 344 ? 0.296 11.713 34.472 1.00 94.62 344 ILE A C 1
ATOM 2721 O O . ILE A 1 344 ? -0.730 11.042 34.563 1.00 94.62 344 ILE A O 1
ATOM 2725 N N . VAL A 1 345 ? 1.496 11.139 34.397 1.00 94.25 345 VAL A N 1
ATOM 2726 C CA . VAL A 1 345 ? 1.671 9.681 34.358 1.00 94.25 345 VAL A CA 1
ATOM 2727 C C . VAL A 1 345 ? 1.804 9.130 35.781 1.00 94.25 345 VAL A C 1
ATOM 2729 O O . VAL A 1 345 ? 2.881 9.172 36.381 1.00 94.25 345 VAL A O 1
ATOM 2732 N N . GLY A 1 346 ? 0.707 8.610 36.332 1.00 93.94 346 GLY A N 1
ATOM 2733 C CA . GLY A 1 346 ? 0.704 7.929 37.630 1.00 93.94 346 GLY A CA 1
ATOM 2734 C C . GLY A 1 346 ? 1.202 6.485 37.548 1.00 93.94 346 GLY A C 1
ATOM 2735 O O . GLY A 1 346 ? 1.033 5.823 36.526 1.00 93.94 346 GLY A O 1
ATOM 2736 N N . LYS A 1 347 ? 1.787 5.970 38.636 1.00 94.44 347 LYS A N 1
ATOM 2737 C CA . LYS A 1 347 ? 2.179 4.558 38.773 1.00 94.44 347 LYS A CA 1
ATOM 2738 C C . LYS A 1 347 ? 1.394 3.867 39.881 1.00 94.44 347 LYS A C 1
ATOM 2740 O O . LYS A 1 347 ? 1.464 4.299 41.027 1.00 94.44 347 LYS A O 1
ATOM 2745 N N . ILE A 1 348 ? 0.741 2.750 39.580 1.00 94.75 348 ILE A N 1
ATOM 2746 C CA . ILE A 1 348 ? 0.049 1.928 40.579 1.00 94.75 348 ILE A CA 1
ATOM 2747 C C . ILE A 1 348 ? 1.043 0.970 41.247 1.00 94.75 348 ILE A C 1
ATOM 2749 O O . ILE A 1 348 ? 1.752 0.213 40.581 1.00 94.75 348 ILE A O 1
ATOM 2753 N N . GLY A 1 349 ? 1.086 0.967 42.579 1.00 90.56 349 GLY A N 1
ATOM 2754 C CA . GLY A 1 349 ? 1.855 0.007 43.372 1.00 90.56 349 GLY A CA 1
ATOM 2755 C C . GLY A 1 349 ? 1.069 -0.513 44.573 1.00 90.56 349 GLY A C 1
ATOM 2756 O O . GLY A 1 349 ? 0.190 0.165 45.092 1.00 90.56 349 GLY A O 1
ATOM 2757 N N . LYS A 1 350 ? 1.386 -1.734 45.017 1.00 85.81 350 LYS A N 1
ATOM 2758 C CA . LYS A 1 350 ? 0.769 -2.361 46.197 1.00 85.81 350 LYS A CA 1
ATOM 2759 C C . LYS A 1 350 ? 1.728 -2.339 47.382 1.00 85.81 350 LYS A C 1
ATOM 2761 O O . LYS A 1 350 ? 2.878 -2.764 47.256 1.00 85.81 350 LYS A O 1
ATOM 2766 N N . VAL A 1 351 ? 1.245 -1.905 48.540 1.00 83.25 351 VAL A N 1
ATOM 2767 C CA . VAL A 1 351 ? 1.976 -1.954 49.808 1.00 83.25 351 VAL A CA 1
ATOM 2768 C C . VAL A 1 351 ? 1.704 -3.310 50.464 1.00 83.25 351 VAL A C 1
ATOM 2770 O O . VAL A 1 351 ? 0.627 -3.543 51.009 1.00 83.25 351 VAL A O 1
ATOM 2773 N N . LYS A 1 352 ? 2.694 -4.216 50.417 1.00 67.50 352 LYS A N 1
ATOM 2774 C CA . LYS A 1 352 ? 2.558 -5.629 50.840 1.00 67.50 352 LYS A CA 1
ATOM 2775 C C . LYS A 1 352 ? 2.014 -5.832 52.264 1.00 67.50 352 LYS A C 1
ATOM 2777 O O . LYS A 1 352 ? 1.443 -6.876 52.534 1.00 67.50 352 LYS A O 1
ATOM 2782 N N . ALA A 1 353 ? 2.197 -4.865 53.163 1.00 68.50 353 ALA A N 1
ATOM 2783 C CA . ALA A 1 353 ? 1.850 -5.004 54.576 1.00 68.50 353 ALA A CA 1
ATOM 2784 C C . ALA A 1 353 ? 0.387 -4.659 54.929 1.00 68.50 353 ALA A C 1
ATOM 2786 O O . ALA A 1 353 ? -0.014 -4.916 56.060 1.00 68.50 353 ALA A O 1
ATOM 2787 N N . ARG A 1 354 ? -0.392 -4.021 54.036 1.00 66.62 354 ARG A N 1
ATOM 2788 C CA . ARG A 1 354 ? -1.685 -3.400 54.414 1.00 66.62 354 ARG A CA 1
ATOM 2789 C C . ARG A 1 354 ? -2.833 -3.548 53.405 1.00 66.62 354 ARG A C 1
ATOM 2791 O O . ARG A 1 354 ? -3.821 -2.838 53.541 1.00 66.62 354 ARG A O 1
ATOM 2798 N N . ASP A 1 355 ? -2.723 -4.419 52.396 1.00 81.06 355 ASP A N 1
ATOM 2799 C CA . ASP A 1 355 ? -3.704 -4.502 51.286 1.00 81.06 355 ASP A CA 1
ATOM 2800 C C . ASP A 1 355 ? -3.961 -3.142 50.582 1.00 81.06 355 ASP A C 1
ATOM 2802 O O . ASP A 1 355 ? -4.935 -2.965 49.852 1.00 81.06 355 ASP A O 1
ATOM 2806 N N . GLU A 1 356 ? -3.067 -2.172 50.788 1.00 90.75 356 GLU A N 1
ATOM 2807 C CA . GLU A 1 356 ? -3.185 -0.794 50.322 1.00 90.75 356 GLU A CA 1
ATOM 2808 C C . GLU A 1 356 ? -2.572 -0.662 48.924 1.00 90.75 356 GLU A C 1
ATOM 2810 O O . GLU A 1 356 ? -1.468 -1.143 48.643 1.00 90.75 356 GLU A O 1
ATOM 2815 N N . ILE A 1 357 ? -3.294 0.015 48.043 1.00 94.25 357 ILE A N 1
ATOM 2816 C CA . ILE A 1 357 ? -2.927 0.333 46.670 1.00 94.25 357 ILE A CA 1
ATOM 2817 C C . ILE A 1 357 ? -2.660 1.833 46.609 1.00 94.25 357 ILE A C 1
ATOM 2819 O O . ILE A 1 357 ? -3.465 2.645 47.060 1.00 94.25 357 ILE A O 1
ATOM 2823 N N . LYS A 1 358 ? -1.517 2.207 46.041 1.00 94.38 358 LYS A N 1
ATOM 2824 C CA . LYS A 1 358 ? -1.110 3.600 45.895 1.00 94.38 358 LYS A CA 1
ATOM 2825 C C . LYS A 1 358 ? -0.932 3.969 44.433 1.00 94.38 358 LYS A C 1
ATOM 2827 O O . LYS A 1 358 ? -0.332 3.205 43.677 1.00 94.38 358 LYS A O 1
ATOM 2832 N N . VAL A 1 359 ? -1.402 5.156 44.062 1.00 96.25 359 VAL A N 1
ATOM 2833 C CA . VAL A 1 359 ? -1.077 5.815 42.791 1.00 96.25 359 VAL A CA 1
ATOM 2834 C C . VAL A 1 359 ? 0.015 6.843 43.072 1.00 96.25 359 VAL A C 1
ATOM 2836 O O . VAL A 1 359 ? -0.226 7.817 43.776 1.00 96.25 359 VAL A O 1
ATOM 2839 N N . TYR A 1 360 ? 1.222 6.610 42.562 1.00 93.50 360 TYR A N 1
ATOM 2840 C CA . TYR A 1 360 ? 2.413 7.422 42.812 1.00 93.50 360 TYR A CA 1
ATOM 2841 C C . TYR A 1 360 ? 2.721 8.372 41.654 1.00 93.50 360 TYR A C 1
ATOM 2843 O O . TYR A 1 360 ? 2.817 7.937 40.503 1.00 93.50 360 TYR A O 1
ATOM 2851 N N . LEU A 1 361 ? 2.999 9.635 41.974 1.00 92.69 361 LEU A N 1
ATOM 2852 C CA . LEU A 1 361 ? 3.546 10.646 41.068 1.00 92.69 361 LEU A CA 1
ATOM 2853 C C . LEU A 1 361 ? 5.008 10.902 41.452 1.00 92.69 361 LEU A C 1
ATOM 2855 O O . LEU A 1 361 ? 5.294 11.705 42.335 1.00 92.69 361 LEU A O 1
ATOM 2859 N N . GLY A 1 362 ? 5.929 10.135 40.860 1.00 77.25 362 GLY A N 1
ATOM 2860 C CA . GLY A 1 362 ? 7.308 10.026 41.361 1.00 77.25 362 GLY A CA 1
ATOM 2861 C C . GLY A 1 362 ? 8.376 10.884 40.674 1.00 77.25 362 GLY A C 1
ATOM 2862 O O . GLY A 1 362 ? 9.467 11.006 41.224 1.00 77.25 362 GLY A O 1
ATOM 2863 N N . ASN A 1 363 ? 8.125 11.436 39.480 1.00 82.38 363 ASN A N 1
ATOM 2864 C CA . ASN A 1 363 ? 9.052 12.379 38.839 1.00 82.38 363 ASN A CA 1
ATOM 2865 C C . ASN A 1 363 ? 8.565 13.820 39.044 1.00 82.38 363 ASN A C 1
ATOM 2867 O O . ASN A 1 363 ? 7.374 14.063 39.249 1.00 82.38 363 ASN A O 1
ATOM 2871 N N . PHE A 1 364 ? 9.492 14.776 39.000 1.00 85.94 364 PHE A N 1
ATOM 2872 C CA . PHE A 1 364 ? 9.147 16.163 39.291 1.00 85.94 364 PHE A CA 1
ATOM 2873 C C . PHE A 1 364 ? 8.253 16.760 38.208 1.00 85.94 364 PHE A C 1
ATOM 2875 O O . PHE A 1 364 ? 7.349 17.506 38.548 1.00 85.94 364 PHE A O 1
ATOM 2882 N N . ARG A 1 365 ? 8.417 16.366 36.936 1.00 87.12 365 ARG A N 1
ATOM 2883 C CA . ARG A 1 365 ? 7.513 16.785 35.849 1.00 87.12 365 ARG A CA 1
ATOM 2884 C C . ARG A 1 365 ? 6.039 16.484 36.158 1.00 87.12 365 ARG A C 1
ATOM 2886 O O . ARG A 1 365 ? 5.208 17.375 36.056 1.00 87.12 365 ARG A O 1
ATOM 2893 N N . ASN A 1 366 ? 5.714 15.261 36.585 1.00 91.44 366 ASN A N 1
ATOM 2894 C CA . ASN A 1 366 ? 4.347 14.861 36.942 1.00 91.44 366 ASN A CA 1
ATOM 2895 C C . ASN A 1 366 ? 3.849 15.571 38.203 1.00 91.44 366 ASN A C 1
ATOM 2897 O O . ASN A 1 366 ? 2.677 15.920 38.285 1.00 91.44 366 ASN A O 1
ATOM 2901 N N . VAL A 1 367 ? 4.727 15.778 39.185 1.00 91.94 367 VAL A N 1
ATOM 2902 C CA . VAL A 1 367 ? 4.386 16.505 40.413 1.00 91.94 367 VAL A CA 1
ATOM 2903 C C . VAL A 1 367 ? 4.118 17.987 40.130 1.00 91.94 367 VAL A C 1
ATOM 2905 O O . VAL A 1 367 ? 3.151 18.535 40.652 1.00 91.94 367 VAL A O 1
ATOM 2908 N N . ASN A 1 368 ? 4.928 18.620 39.281 1.00 90.31 368 ASN A N 1
ATOM 2909 C CA . ASN A 1 368 ? 4.750 20.007 38.866 1.00 90.31 368 ASN A CA 1
ATOM 2910 C C . ASN A 1 368 ? 3.460 20.170 38.057 1.00 90.31 368 ASN A C 1
ATOM 2912 O O . ASN A 1 368 ? 2.647 21.027 38.379 1.00 90.31 368 ASN A O 1
ATOM 2916 N N . LYS A 1 369 ? 3.195 19.263 37.108 1.00 92.12 369 LYS A N 1
ATOM 2917 C CA . LYS A 1 369 ? 1.904 19.220 36.410 1.00 92.12 369 LYS A CA 1
ATOM 2918 C C . LYS A 1 369 ? 0.733 19.019 37.363 1.00 92.12 369 LYS A C 1
ATOM 2920 O O . LYS A 1 369 ? -0.297 19.657 37.194 1.00 92.12 369 LYS A O 1
ATOM 2925 N N . PHE A 1 370 ? 0.867 18.167 38.382 1.00 95.69 370 PHE A N 1
ATOM 2926 C CA . PHE A 1 370 ? -0.166 18.043 39.409 1.00 95.69 370 PHE A CA 1
ATOM 2927 C C . PHE A 1 370 ? -0.378 19.374 40.133 1.00 95.69 370 PHE A C 1
ATOM 2929 O O . PHE A 1 370 ? -1.522 19.767 40.305 1.00 95.69 370 PHE A O 1
ATOM 2936 N N . TYR A 1 371 ? 0.681 20.093 40.508 1.00 94.81 371 TYR A N 1
ATOM 2937 C CA . TYR A 1 371 ? 0.592 21.409 41.149 1.00 94.81 371 TYR A CA 1
ATOM 2938 C C . TYR A 1 371 ? -0.072 22.482 40.266 1.00 94.81 371 TYR A C 1
ATOM 2940 O O . TYR A 1 371 ? -0.939 23.212 40.753 1.00 94.81 371 TYR A O 1
ATOM 2948 N N . GLU A 1 372 ? 0.300 22.555 38.988 1.00 93.00 372 GLU A N 1
ATOM 2949 C CA . GLU A 1 372 ? -0.204 23.541 38.020 1.00 93.00 372 GLU A CA 1
ATOM 2950 C C . GLU A 1 372 ? -1.645 23.234 37.589 1.00 93.00 372 GLU A C 1
ATOM 2952 O O . GLU A 1 372 ? -2.525 24.100 37.627 1.00 93.00 372 GLU A O 1
ATOM 2957 N N . ASN A 1 373 ? -1.910 21.978 37.223 1.00 92.44 373 ASN A N 1
ATOM 2958 C CA . ASN A 1 373 ? -3.163 21.590 36.585 1.00 92.44 373 ASN A CA 1
ATOM 2959 C C . ASN A 1 373 ? -4.239 21.169 37.586 1.00 92.44 373 ASN A C 1
ATOM 2961 O O . ASN A 1 373 ? -5.406 21.443 37.323 1.00 92.44 373 ASN A O 1
ATOM 2965 N N . ILE A 1 374 ? -3.892 20.540 38.716 1.00 95.38 374 ILE A N 1
ATOM 2966 C CA . ILE A 1 374 ? -4.863 19.962 39.666 1.00 95.38 374 ILE A CA 1
ATOM 2967 C C . ILE A 1 374 ? -4.755 20.642 41.030 1.00 95.38 374 ILE A C 1
ATOM 2969 O O . ILE A 1 374 ? -5.599 21.469 41.355 1.00 95.38 374 ILE A O 1
ATOM 2973 N N . ASN A 1 375 ? -3.684 20.385 41.774 1.00 94.81 375 ASN A N 1
ATOM 2974 C CA . ASN A 1 375 ? -3.407 20.859 43.129 1.00 94.81 375 ASN A CA 1
ATOM 2975 C C . ASN A 1 375 ? -4.329 20.249 44.207 1.00 94.81 375 ASN A C 1
ATOM 2977 O O . ASN A 1 375 ? -5.237 19.475 43.918 1.00 94.81 375 ASN A O 1
ATOM 2981 N N . PHE A 1 376 ? -4.060 20.571 45.469 1.00 95.88 376 PHE A N 1
ATOM 2982 C CA . PHE A 1 376 ? -4.936 20.276 46.604 1.00 95.88 376 PHE A CA 1
ATOM 2983 C C . PHE A 1 376 ? -5.995 21.382 46.757 1.00 95.88 376 PHE A C 1
ATOM 2985 O O . PHE A 1 376 ? -5.776 22.521 46.333 1.00 95.88 376 PHE A O 1
ATOM 2992 N N . ALA A 1 377 ? -7.150 21.052 47.333 1.00 93.38 377 ALA A N 1
ATOM 2993 C CA . ALA A 1 377 ? -8.306 21.944 47.399 1.00 93.38 377 ALA A CA 1
ATOM 2994 C C . ALA A 1 377 ? -8.210 22.962 48.547 1.00 93.38 377 ALA A C 1
ATOM 2996 O O . ALA A 1 377 ? -8.581 24.123 48.362 1.00 93.38 377 ALA A O 1
ATOM 2997 N N . THR A 1 378 ? -7.732 22.540 49.724 1.00 92.00 378 THR A N 1
ATOM 2998 C CA . THR A 1 378 ? -7.823 23.324 50.968 1.00 92.00 378 THR A CA 1
ATOM 2999 C C . THR A 1 378 ? -6.477 23.412 51.695 1.00 92.00 378 THR A C 1
ATOM 3001 O O . THR A 1 378 ? -5.528 23.991 51.164 1.00 92.00 378 THR A O 1
ATOM 3004 N N . TYR A 1 379 ? -6.363 22.897 52.922 1.00 87.50 379 TYR A N 1
ATOM 3005 C CA . TYR A 1 379 ? -5.226 23.134 53.813 1.00 87.50 379 TYR A CA 1
ATOM 3006 C C . TYR A 1 379 ? -3.925 22.492 53.313 1.00 87.50 379 TYR A C 1
ATOM 3008 O O . TYR A 1 379 ? -2.841 23.024 53.566 1.00 87.50 379 TYR A O 1
ATOM 3016 N N . LYS A 1 380 ? -4.003 21.373 52.573 1.00 93.25 380 LYS A N 1
ATOM 3017 C CA . LYS A 1 380 ? -2.823 20.718 51.983 1.00 93.25 380 LYS A CA 1
ATOM 3018 C C . LYS A 1 380 ? -2.149 21.581 50.909 1.00 93.25 380 LYS A C 1
ATOM 3020 O O . LYS A 1 380 ? -0.954 21.412 50.666 1.00 93.25 380 LYS A O 1
ATOM 3025 N N . ARG A 1 381 ? -2.878 22.523 50.298 1.00 93.12 381 ARG A N 1
ATOM 3026 C CA . ARG A 1 381 ? -2.401 23.359 49.185 1.00 93.12 381 ARG A CA 1
ATOM 3027 C C . ARG A 1 381 ? -1.211 24.233 49.556 1.00 93.12 381 ARG A C 1
ATOM 3029 O O . ARG A 1 381 ? -0.235 24.254 48.812 1.00 93.12 381 ARG A O 1
ATOM 3036 N N . GLU A 1 382 ? -1.271 24.927 50.691 1.00 90.94 382 GLU A N 1
ATOM 3037 C CA . GLU A 1 382 ? -0.208 25.865 51.074 1.00 90.94 382 GLU A CA 1
ATOM 3038 C C . GLU A 1 382 ? 1.087 25.120 51.416 1.00 90.94 382 GLU A C 1
ATOM 3040 O O . GLU A 1 382 ? 2.155 25.454 50.908 1.00 90.94 382 GLU A O 1
ATOM 3045 N N . GLY A 1 383 ? 0.983 24.022 52.176 1.00 91.12 383 GLY A N 1
ATOM 3046 C CA . GLY A 1 383 ? 2.135 23.168 52.474 1.00 91.12 383 GLY A CA 1
ATOM 3047 C C . GLY A 1 383 ? 2.754 22.541 51.220 1.00 91.12 383 GLY A C 1
ATOM 3048 O O . GLY A 1 383 ? 3.977 22.424 51.127 1.00 91.12 383 GLY A O 1
ATOM 3049 N N . PHE A 1 384 ? 1.931 22.170 50.234 1.00 93.81 384 PHE A N 1
ATOM 3050 C CA . PHE A 1 384 ? 2.418 21.643 48.961 1.00 93.81 384 PHE A CA 1
ATOM 3051 C C . PHE A 1 384 ? 3.096 22.729 48.115 1.00 93.81 384 PHE A C 1
ATOM 3053 O O . PHE A 1 384 ? 4.181 22.490 47.588 1.00 93.81 384 PHE A O 1
ATOM 3060 N N . LYS A 1 385 ? 2.516 23.936 48.053 1.00 93.25 385 LYS A N 1
ATOM 3061 C CA . LYS A 1 385 ? 3.096 25.107 47.381 1.00 93.25 385 LYS A CA 1
ATOM 3062 C C . LYS A 1 385 ? 4.490 25.431 47.910 1.00 93.25 385 LYS A C 1
ATOM 3064 O O . LYS A 1 385 ? 5.426 25.482 47.117 1.00 93.25 385 LYS A O 1
ATOM 3069 N N . THR A 1 386 ? 4.644 25.565 49.230 1.00 90.94 386 THR A N 1
ATOM 3070 C CA . THR A 1 386 ? 5.951 25.845 49.848 1.00 90.94 386 THR A CA 1
ATOM 3071 C C . THR A 1 386 ? 6.996 24.807 49.438 1.00 90.94 386 THR A C 1
ATOM 3073 O O . THR A 1 386 ? 8.146 25.141 49.162 1.00 90.94 386 THR A O 1
ATOM 3076 N N . LEU A 1 387 ? 6.605 23.534 49.369 1.00 89.56 387 LEU A N 1
ATOM 3077 C CA . LEU A 1 387 ? 7.517 22.452 49.018 1.00 89.56 387 LEU A CA 1
ATOM 3078 C C . LEU A 1 387 ? 7.898 22.475 47.523 1.00 89.56 387 LEU A C 1
ATOM 3080 O O . LEU A 1 387 ? 9.062 22.247 47.192 1.00 89.56 387 LEU A O 1
ATOM 3084 N N . ILE A 1 388 ? 6.958 22.792 46.627 1.00 89.44 388 ILE A N 1
ATOM 3085 C CA . ILE A 1 388 ? 7.220 22.963 45.187 1.00 89.44 388 ILE A CA 1
ATOM 3086 C C . ILE A 1 388 ? 8.170 24.133 44.934 1.00 89.44 388 ILE A C 1
ATOM 3088 O O . ILE A 1 388 ? 9.167 23.952 44.239 1.00 89.44 388 ILE A O 1
ATOM 3092 N N . GLU A 1 389 ? 7.912 25.295 45.536 1.00 88.44 389 GLU A N 1
ATOM 3093 C CA . GLU A 1 389 ? 8.761 26.488 45.404 1.00 88.44 389 GLU A CA 1
ATOM 3094 C C . GLU A 1 389 ? 10.200 26.201 45.865 1.00 88.44 389 GLU A C 1
ATOM 3096 O O . GLU A 1 389 ? 11.158 26.521 45.162 1.00 88.44 389 GLU A O 1
ATOM 3101 N N . GLN A 1 390 ? 10.364 25.496 46.992 1.00 85.00 390 GLN A N 1
ATOM 3102 C CA . GLN A 1 390 ? 11.676 25.046 47.472 1.00 85.00 390 GLN A CA 1
ATOM 3103 C C . GLN A 1 390 ? 12.379 24.085 46.499 1.00 85.00 390 GLN A C 1
ATOM 3105 O O . GLN A 1 390 ? 13.601 24.136 46.352 1.00 85.00 390 GLN A O 1
ATOM 3110 N N . GLU A 1 391 ? 11.644 23.174 45.855 1.00 83.88 391 GLU A N 1
ATOM 3111 C CA . GLU A 1 391 ? 12.229 22.218 44.908 1.00 83.88 391 GLU A CA 1
ATOM 3112 C C . GLU A 1 391 ? 12.564 22.865 43.553 1.00 83.88 391 GLU A C 1
ATOM 3114 O O . GLU A 1 391 ? 13.567 22.476 42.951 1.00 83.88 391 GLU A O 1
ATOM 3119 N N . LEU A 1 392 ? 11.794 23.861 43.096 1.00 83.31 392 LEU A N 1
ATOM 3120 C CA . LEU A 1 392 ? 12.104 24.664 41.905 1.00 83.31 392 LEU A CA 1
ATOM 3121 C C . LEU A 1 392 ? 13.425 25.424 42.086 1.00 83.31 392 LEU A C 1
ATOM 3123 O O . LEU A 1 392 ? 14.341 25.219 41.289 1.00 83.31 392 LEU A O 1
ATOM 3127 N N . LEU A 1 393 ? 13.569 26.173 43.187 1.00 81.44 393 LEU A N 1
ATOM 3128 C CA . LEU A 1 393 ? 14.809 26.878 43.554 1.00 81.44 393 LEU A CA 1
ATOM 3129 C C . LEU A 1 393 ? 16.018 25.930 43.583 1.00 81.44 393 LEU A C 1
ATOM 3131 O O . LEU A 1 393 ? 17.045 26.169 42.951 1.00 81.44 393 LEU A O 1
ATOM 3135 N N . ARG A 1 394 ? 15.879 24.771 44.241 1.00 79.38 394 ARG A N 1
ATOM 3136 C CA . ARG A 1 394 ? 16.952 23.765 44.308 1.00 79.38 394 ARG A CA 1
ATOM 3137 C C . ARG A 1 394 ? 17.369 23.244 42.928 1.00 79.38 394 ARG A C 1
ATOM 3139 O O . ARG A 1 394 ? 18.531 22.883 42.728 1.00 79.38 394 ARG A O 1
ATOM 3146 N N . ARG A 1 395 ? 16.421 23.112 41.997 1.00 76.00 395 ARG A N 1
ATOM 3147 C CA . ARG A 1 395 ? 16.654 22.568 40.648 1.00 76.00 395 ARG A CA 1
ATOM 3148 C C . ARG A 1 395 ? 17.265 23.585 39.690 1.00 76.00 395 ARG A C 1
ATOM 3150 O O . ARG A 1 395 ? 17.948 23.152 38.759 1.00 76.00 395 ARG A O 1
ATOM 3157 N N . GLU A 1 396 ? 17.057 24.877 39.924 1.00 67.88 396 GLU A N 1
ATOM 3158 C CA . GLU A 1 396 ? 17.816 25.951 39.272 1.00 67.88 396 GLU A CA 1
ATOM 3159 C C . GLU A 1 396 ? 19.299 25.889 39.674 1.00 67.88 396 GLU A C 1
ATOM 3161 O O . GLU A 1 396 ? 20.174 25.997 38.818 1.00 67.88 396 GLU A O 1
ATOM 3166 N N . GLU A 1 397 ? 19.585 25.595 40.947 1.00 56.34 397 GLU A N 1
ATOM 3167 C CA . GLU A 1 397 ? 20.951 25.536 41.487 1.00 56.34 397 GLU A CA 1
ATOM 3168 C C . GLU A 1 397 ? 21.694 24.209 41.213 1.00 56.34 397 GLU A C 1
ATOM 3170 O O . GLU A 1 397 ? 22.918 24.202 41.091 1.00 56.34 397 GLU A O 1
ATOM 3175 N N . ASN A 1 398 ? 20.998 23.063 41.113 1.00 58.47 398 ASN A N 1
ATOM 3176 C CA . ASN A 1 398 ? 21.617 21.732 40.985 1.00 58.47 398 ASN A CA 1
ATOM 3177 C C . ASN A 1 398 ? 20.876 20.797 39.999 1.00 58.47 398 ASN A C 1
ATOM 3179 O O . ASN A 1 398 ? 19.771 20.317 40.259 1.00 58.47 398 ASN A O 1
ATOM 3183 N N . SER A 1 399 ? 21.525 20.423 38.887 1.00 54.00 399 SER A N 1
ATOM 3184 C CA . SER A 1 399 ? 20.907 19.712 37.745 1.00 54.00 399 SER A CA 1
ATOM 3185 C C . SER A 1 399 ? 21.096 18.177 37.723 1.00 54.00 399 SER A C 1
ATOM 3187 O O . SER A 1 399 ? 21.368 17.576 36.684 1.00 54.00 399 SER A O 1
ATOM 3189 N N . GLY A 1 400 ? 20.938 17.500 38.866 1.00 53.34 400 GLY A N 1
ATOM 3190 C CA . GLY A 1 400 ? 21.366 16.095 39.023 1.00 53.34 400 GLY A CA 1
ATOM 3191 C C . GLY A 1 400 ? 20.316 14.974 38.913 1.00 53.34 400 GLY A C 1
ATOM 3192 O O . GLY A 1 400 ? 20.695 13.807 38.996 1.00 53.34 400 GLY A O 1
ATOM 3193 N N . SER A 1 401 ? 19.010 15.244 38.783 1.00 55.28 401 SER A N 1
ATOM 3194 C CA . SER A 1 401 ? 18.011 14.160 38.902 1.00 55.28 401 SER A CA 1
ATOM 3195 C C . SER A 1 401 ? 17.911 13.283 37.640 1.00 55.28 401 SER A C 1
ATOM 3197 O O . SER A 1 401 ? 17.774 13.774 36.517 1.00 55.28 401 SER A O 1
ATOM 3199 N N . LEU A 1 402 ? 17.979 11.962 37.828 1.00 59.72 402 LEU A N 1
ATOM 3200 C CA . LEU A 1 402 ? 17.789 10.944 36.792 1.00 59.72 402 LEU A CA 1
ATOM 3201 C C . LEU A 1 402 ? 16.287 10.716 36.555 1.00 59.72 402 LEU A C 1
ATOM 3203 O O . LEU A 1 402 ? 15.648 9.966 37.292 1.00 59.72 402 LEU A O 1
ATOM 3207 N N . SER A 1 403 ? 15.724 11.328 35.509 1.00 72.50 403 SER A N 1
ATOM 3208 C CA . SER A 1 403 ? 14.367 11.002 35.053 1.00 72.50 403 SER A CA 1
ATOM 3209 C C . SER A 1 403 ? 14.348 9.678 34.275 1.00 72.50 403 SER A C 1
ATOM 3211 O O . SER A 1 403 ? 15.264 9.370 33.508 1.00 72.50 403 SER A O 1
ATOM 3213 N N . LYS A 1 404 ? 13.288 8.888 34.475 1.00 79.00 404 LYS A N 1
ATOM 3214 C CA . LYS A 1 404 ? 12.982 7.670 33.699 1.00 79.00 404 LYS A CA 1
ATOM 3215 C C . LYS A 1 404 ? 11.949 7.917 32.593 1.00 79.00 404 LYS A C 1
ATOM 3217 O O . LYS A 1 404 ? 11.537 6.968 31.943 1.00 79.00 404 LYS A O 1
ATOM 3222 N N . ASP A 1 405 ? 11.534 9.166 32.405 1.00 88.81 405 ASP A N 1
ATOM 3223 C CA . ASP A 1 405 ? 10.629 9.604 31.343 1.00 88.81 405 ASP A CA 1
ATOM 3224 C C . ASP A 1 405 ? 11.456 10.148 30.172 1.00 88.81 405 ASP A C 1
ATOM 3226 O O . ASP A 1 405 ? 12.108 11.193 30.287 1.00 88.81 405 ASP A O 1
ATOM 3230 N N . TYR A 1 406 ? 11.500 9.383 29.086 1.00 92.12 406 TYR A N 1
ATOM 3231 C CA . TYR A 1 406 ? 12.317 9.658 27.909 1.00 92.12 406 TYR A CA 1
ATOM 3232 C C . TYR A 1 406 ? 11.733 9.023 26.660 1.00 92.12 406 TYR A C 1
ATOM 3234 O O . TYR A 1 406 ? 10.921 8.106 26.762 1.00 92.12 406 TYR A O 1
ATOM 3242 N N . ILE A 1 407 ? 12.199 9.494 25.510 1.00 93.69 407 ILE A N 1
ATOM 3243 C CA . ILE A 1 407 ? 11.943 8.911 24.195 1.00 93.69 407 ILE A CA 1
ATOM 3244 C C . ILE A 1 407 ? 13.013 7.827 23.955 1.00 93.69 407 ILE A C 1
ATOM 3246 O O . ILE A 1 407 ? 14.196 8.163 23.868 1.00 93.69 407 ILE A O 1
ATOM 3250 N N . PRO A 1 408 ? 12.667 6.527 23.911 1.00 92.69 408 PRO A N 1
ATOM 3251 C CA . PRO A 1 408 ? 13.643 5.471 23.656 1.00 92.69 408 PRO A CA 1
ATOM 3252 C C . PRO A 1 408 ? 14.315 5.611 22.284 1.00 92.69 408 PRO A C 1
ATOM 3254 O O . PRO A 1 408 ? 13.714 6.127 21.346 1.00 92.69 408 PRO A O 1
ATOM 3257 N N . PHE A 1 409 ? 15.560 5.136 22.176 1.00 92.69 409 PHE A N 1
ATOM 3258 C CA . PHE A 1 409 ? 16.370 5.054 20.945 1.00 92.69 409 PHE A CA 1
ATOM 3259 C C . PHE A 1 409 ? 16.783 6.389 20.291 1.00 92.69 409 PHE A C 1
ATOM 3261 O O . PHE A 1 409 ? 17.823 6.440 19.640 1.00 92.69 409 PHE A O 1
ATOM 3268 N N . ILE A 1 410 ? 16.053 7.490 20.507 1.00 91.44 410 ILE A N 1
ATOM 3269 C CA . ILE A 1 410 ? 16.306 8.773 19.825 1.00 91.44 410 ILE A CA 1
ATOM 3270 C C . ILE A 1 410 ? 17.698 9.350 20.116 1.00 91.44 410 ILE A C 1
ATOM 3272 O O . ILE A 1 410 ? 18.330 9.922 19.230 1.00 91.44 410 ILE A O 1
ATOM 3276 N N . SER A 1 411 ? 18.200 9.205 21.348 1.00 90.81 411 SER A N 1
ATOM 3277 C CA . SER A 1 411 ? 19.512 9.743 21.716 1.00 90.81 411 SER A CA 1
ATOM 3278 C C . SER A 1 411 ? 20.644 8.977 21.045 1.00 90.81 411 SER A C 1
ATOM 3280 O O . SER A 1 411 ? 21.584 9.601 20.556 1.00 90.81 411 SER A O 1
ATOM 3282 N N . ASP A 1 412 ? 20.545 7.651 20.992 1.00 90.25 412 ASP A N 1
ATOM 3283 C CA . ASP A 1 412 ? 21.539 6.790 20.353 1.00 90.25 412 ASP A CA 1
ATOM 3284 C C . ASP A 1 412 ? 21.534 6.984 18.834 1.00 90.25 412 ASP A C 1
ATOM 3286 O O . ASP A 1 412 ? 22.599 7.169 18.244 1.00 90.25 412 ASP A O 1
ATOM 3290 N N . TYR A 1 413 ? 20.348 7.077 18.224 1.00 91.06 413 TYR A N 1
ATOM 3291 C CA . TYR A 1 413 ? 20.183 7.402 16.808 1.00 91.06 413 TYR A CA 1
ATOM 3292 C C . TYR A 1 413 ? 20.825 8.749 16.446 1.00 91.06 413 TYR A C 1
ATOM 3294 O O . TYR A 1 413 ? 21.730 8.809 15.612 1.00 91.06 413 TYR A O 1
ATOM 3302 N N . ILE A 1 414 ? 20.443 9.835 17.130 1.00 90.06 414 ILE A N 1
ATOM 3303 C CA . ILE A 1 414 ? 20.972 11.175 16.831 1.00 90.06 414 ILE A CA 1
ATOM 3304 C C . ILE A 1 414 ? 22.482 11.247 17.090 1.00 90.06 414 ILE A C 1
ATOM 3306 O O . ILE A 1 414 ? 23.200 11.874 16.314 1.00 90.06 414 ILE A O 1
ATOM 3310 N N . ARG A 1 415 ? 23.007 10.583 18.131 1.00 90.69 415 ARG A N 1
ATOM 3311 C CA . ARG A 1 415 ? 24.462 10.512 18.385 1.00 90.69 415 ARG A CA 1
ATOM 3312 C C . ARG A 1 415 ? 25.212 9.686 17.338 1.00 90.69 415 ARG A C 1
ATOM 3314 O O . ARG A 1 415 ? 26.393 9.953 17.117 1.00 90.69 415 ARG A O 1
ATOM 3321 N N . GLY A 1 416 ? 24.554 8.705 16.719 1.00 86.19 416 GLY A N 1
ATOM 3322 C CA . GLY A 1 416 ? 25.097 7.920 15.611 1.00 86.19 416 GLY A CA 1
ATOM 3323 C C . GLY A 1 416 ? 25.261 8.738 14.329 1.00 86.19 416 GLY A C 1
ATOM 3324 O O . GLY A 1 416 ? 26.211 8.516 13.582 1.00 86.19 416 GLY A O 1
ATOM 3325 N N . VAL A 1 417 ? 24.387 9.726 14.106 1.00 85.19 417 VAL A N 1
ATOM 3326 C CA . VAL A 1 417 ? 24.428 10.582 12.908 1.00 85.19 417 VAL A CA 1
ATOM 3327 C C . VAL A 1 417 ? 25.195 11.890 13.139 1.00 85.19 417 VAL A C 1
ATOM 3329 O O . VAL A 1 417 ? 25.927 12.350 12.262 1.00 85.19 417 VAL A O 1
ATOM 3332 N N . VAL A 1 418 ? 25.068 12.498 14.322 1.00 84.81 418 VAL A N 1
ATOM 3333 C CA . VAL A 1 418 ? 25.622 13.821 14.643 1.00 84.81 418 VAL A CA 1
ATOM 3334 C C . VAL A 1 418 ? 26.793 13.705 15.620 1.00 84.81 418 VAL A C 1
ATOM 3336 O O . VAL A 1 418 ? 26.637 13.413 16.807 1.00 84.81 418 VAL A O 1
ATOM 3339 N N . ASN A 1 419 ? 27.997 14.032 15.147 1.00 81.69 419 ASN A N 1
ATOM 3340 C CA . ASN A 1 419 ? 29.196 14.056 15.984 1.00 81.69 419 ASN A CA 1
ATOM 3341 C C . ASN A 1 419 ? 29.354 15.406 16.714 1.00 81.69 419 ASN A C 1
ATOM 3343 O O . ASN A 1 419 ? 30.073 16.291 16.253 1.00 81.69 419 ASN A O 1
ATOM 3347 N N . ASN A 1 420 ? 28.690 15.560 17.865 1.00 89.75 420 ASN A N 1
ATOM 3348 C CA . ASN A 1 420 ? 28.725 16.783 18.676 1.00 89.75 420 ASN A CA 1
ATOM 3349 C C . ASN A 1 420 ? 29.084 16.502 20.151 1.00 89.75 420 ASN A C 1
ATOM 3351 O O . ASN A 1 420 ? 28.576 15.564 20.768 1.00 89.75 420 ASN A O 1
ATOM 3355 N N . SER A 1 421 ? 29.963 17.318 20.740 1.00 87.00 421 SER A N 1
ATOM 3356 C CA . SER A 1 421 ? 30.463 17.124 22.110 1.00 87.00 421 SER A CA 1
ATOM 3357 C C . SER A 1 421 ? 29.407 17.377 23.193 1.00 87.00 421 SER A C 1
ATOM 3359 O O . SER A 1 421 ? 29.401 16.672 24.206 1.00 87.00 421 SER A O 1
ATOM 3361 N N . TYR A 1 422 ? 28.498 18.332 22.978 1.00 88.19 422 TYR A N 1
ATOM 3362 C CA . TYR A 1 422 ? 27.370 18.610 23.864 1.00 88.19 422 TYR A CA 1
ATOM 3363 C C . TYR A 1 422 ? 26.365 17.454 23.834 1.00 88.19 422 TYR A C 1
ATOM 3365 O O . TYR A 1 422 ? 26.087 16.870 24.882 1.00 88.19 422 TYR A O 1
ATOM 3373 N N . LEU A 1 423 ? 25.909 17.036 22.646 1.00 87.62 423 LEU A N 1
ATOM 3374 C CA . LEU A 1 423 ? 24.925 15.950 22.491 1.00 87.62 423 LEU A CA 1
ATOM 3375 C C . LEU A 1 423 ? 25.435 14.592 23.013 1.00 87.62 423 LEU A C 1
ATOM 3377 O O . LEU A 1 423 ? 24.661 13.796 23.547 1.00 87.62 423 LEU A O 1
ATOM 3381 N N . LYS A 1 424 ? 26.746 14.323 22.942 1.00 86.94 424 LYS A N 1
ATOM 3382 C CA . LYS A 1 424 ? 27.343 13.107 23.531 1.00 86.94 424 LYS A CA 1
ATOM 3383 C C . LYS A 1 424 ? 27.271 13.072 25.058 1.00 86.94 424 LYS A C 1
ATOM 3385 O O . LYS A 1 424 ? 27.129 11.999 25.634 1.00 86.94 424 LYS A O 1
ATOM 3390 N N . ARG A 1 425 ? 27.393 14.225 25.721 1.00 83.81 425 ARG A N 1
ATOM 3391 C CA . ARG A 1 425 ? 27.408 14.326 27.194 1.00 83.81 425 ARG A CA 1
ATOM 3392 C C . ARG A 1 425 ? 26.025 14.608 27.779 1.00 83.81 425 ARG A C 1
ATOM 3394 O O . ARG A 1 425 ? 25.774 14.320 28.948 1.00 83.81 425 ARG A O 1
ATOM 3401 N N . TYR A 1 426 ? 25.130 15.176 26.979 1.00 85.81 426 TYR A N 1
ATOM 3402 C CA . TYR A 1 426 ? 23.801 15.589 27.395 1.00 85.81 426 TYR A CA 1
ATOM 3403 C C . TYR A 1 426 ? 22.752 14.538 26.996 1.00 85.81 426 TYR A C 1
ATOM 3405 O O . TYR A 1 426 ? 22.665 14.142 25.840 1.00 85.81 426 TYR A O 1
ATOM 3413 N N . ASN A 1 427 ? 21.939 14.059 27.944 1.00 87.38 427 ASN A N 1
ATOM 3414 C CA . ASN A 1 427 ? 20.824 13.136 27.659 1.00 87.38 427 ASN A CA 1
ATOM 3415 C C . ASN A 1 427 ? 19.593 13.913 27.166 1.00 87.38 427 ASN A C 1
ATOM 3417 O O . ASN A 1 427 ? 18.671 14.173 27.938 1.00 87.38 427 ASN A O 1
ATOM 3421 N N . PHE A 1 428 ? 19.621 14.339 25.904 1.00 88.94 428 PHE A N 1
ATOM 3422 C CA . PHE A 1 428 ? 18.567 15.135 25.257 1.00 88.94 428 PHE A CA 1
ATOM 3423 C C . PHE A 1 428 ? 17.309 14.328 24.883 1.00 88.94 428 PHE A C 1
ATOM 3425 O O . PHE A 1 428 ? 16.406 14.867 24.269 1.00 88.94 428 PHE A O 1
ATOM 3432 N N . ASP A 1 429 ? 17.224 13.055 25.258 1.00 90.12 429 ASP A N 1
ATOM 3433 C CA . ASP A 1 429 ? 16.044 12.195 25.096 1.00 90.12 429 ASP A CA 1
ATOM 3434 C C . ASP A 1 429 ? 15.067 12.271 26.283 1.00 90.12 429 ASP A C 1
ATOM 3436 O O . ASP A 1 429 ? 13.952 11.758 26.217 1.00 90.12 429 ASP A O 1
ATOM 3440 N N . ARG A 1 430 ? 15.484 12.875 27.402 1.00 90.06 430 ARG A N 1
ATOM 3441 C CA . ARG A 1 430 ? 14.692 13.010 28.635 1.00 90.06 430 ARG A CA 1
ATOM 3442 C C . ARG A 1 430 ? 13.802 14.250 28.551 1.00 90.06 430 ARG A C 1
ATOM 3444 O O . ARG A 1 430 ? 14.334 15.353 28.456 1.00 90.06 430 ARG A O 1
ATOM 3451 N N . TYR A 1 431 ? 12.487 14.109 28.726 1.00 88.50 431 TYR A N 1
ATOM 3452 C CA . TYR A 1 431 ? 11.557 15.245 28.610 1.00 88.50 431 TYR A CA 1
ATOM 3453 C C . TYR A 1 431 ? 11.895 16.421 29.544 1.00 88.50 431 TYR A C 1
ATOM 3455 O O . TYR A 1 431 ? 11.972 17.548 29.087 1.00 88.50 431 TYR A O 1
ATOM 3463 N N . GLU A 1 432 ? 12.258 16.178 30.812 1.00 83.31 432 GLU A N 1
ATOM 3464 C CA . GLU A 1 432 ? 12.685 17.253 31.742 1.00 83.31 432 GLU A CA 1
ATOM 3465 C C . GLU A 1 432 ? 13.919 18.053 31.265 1.00 83.31 432 GLU A C 1
ATOM 3467 O O . GLU A 1 432 ? 14.222 19.133 31.777 1.00 83.31 432 GLU A O 1
ATOM 3472 N N . ARG A 1 433 ? 14.719 17.486 30.360 1.00 86.12 433 ARG A N 1
ATOM 3473 C CA . ARG A 1 433 ? 15.894 18.141 29.772 1.00 86.12 433 ARG A CA 1
ATOM 3474 C C . ARG A 1 433 ? 15.534 18.847 28.471 1.00 86.12 433 ARG A C 1
ATOM 3476 O O . ARG A 1 433 ? 16.007 19.963 28.270 1.00 86.12 433 ARG A O 1
ATOM 3483 N N . ILE A 1 434 ? 14.675 18.221 27.667 1.00 88.88 434 ILE A N 1
ATOM 3484 C CA . ILE A 1 434 ? 14.081 18.793 26.455 1.00 88.88 434 ILE A CA 1
ATOM 3485 C C . ILE A 1 434 ? 13.321 20.073 26.810 1.00 88.88 434 ILE A C 1
ATOM 3487 O O . ILE A 1 434 ? 13.699 21.132 26.326 1.00 88.88 434 ILE A O 1
ATOM 3491 N N . ASP A 1 435 ? 12.379 20.005 27.757 1.00 84.12 435 ASP A N 1
ATOM 3492 C CA . ASP A 1 435 ? 11.549 21.136 28.202 1.00 84.12 435 ASP A CA 1
ATOM 3493 C C . ASP A 1 435 ? 12.398 22.360 28.626 1.00 84.12 435 ASP A C 1
ATOM 3495 O O . ASP A 1 435 ? 11.970 23.498 28.485 1.00 84.12 435 ASP A O 1
ATOM 3499 N N . ARG A 1 436 ? 13.630 22.147 29.122 1.00 82.94 436 ARG A N 1
ATOM 3500 C CA . ARG A 1 436 ? 14.537 23.223 29.570 1.00 82.94 436 ARG A CA 1
ATOM 3501 C C . ARG A 1 436 ? 15.520 23.730 28.516 1.00 82.94 436 ARG A C 1
ATOM 3503 O O . ARG A 1 436 ? 16.082 24.802 28.698 1.00 82.94 436 ARG A O 1
ATOM 3510 N N . ASN A 1 437 ? 15.860 22.920 27.515 1.00 87.25 437 ASN A N 1
ATOM 3511 C CA . ASN A 1 437 ? 16.992 23.188 26.616 1.00 87.25 437 ASN A CA 1
ATOM 3512 C C . ASN A 1 437 ? 16.659 22.907 25.145 1.00 87.25 437 ASN A C 1
ATOM 3514 O O . ASN A 1 437 ? 17.586 22.690 24.368 1.00 87.25 437 ASN A O 1
ATOM 3518 N N . LEU A 1 438 ? 15.380 22.887 24.758 1.00 90.19 438 LEU A N 1
ATOM 3519 C CA . LEU A 1 438 ? 14.950 22.535 23.402 1.00 90.19 438 LEU A CA 1
ATOM 3520 C C . LEU A 1 438 ? 15.681 23.362 22.337 1.00 90.19 438 LEU A C 1
ATOM 3522 O O . LEU A 1 438 ? 16.342 22.776 21.485 1.00 90.19 438 LEU A O 1
ATOM 3526 N N . ASP A 1 439 ? 15.675 24.692 22.452 1.00 89.94 439 ASP A N 1
ATOM 3527 C CA . ASP A 1 439 ? 16.341 25.588 21.493 1.00 89.94 439 ASP A CA 1
ATOM 3528 C C . ASP A 1 439 ? 17.832 25.270 21.343 1.00 89.94 439 ASP A C 1
ATOM 3530 O O . ASP A 1 439 ? 18.376 25.213 20.239 1.00 89.94 439 ASP A O 1
ATOM 3534 N N . LYS A 1 440 ? 18.498 24.987 22.468 1.00 89.50 440 LYS A N 1
ATOM 3535 C CA . LYS A 1 440 ? 19.908 24.604 22.471 1.00 89.50 440 LYS A CA 1
ATOM 3536 C C . LYS A 1 440 ? 20.116 23.236 21.823 1.00 89.50 440 LYS A C 1
ATOM 3538 O O . LYS A 1 440 ? 21.029 23.095 21.019 1.00 89.50 440 LYS A O 1
ATOM 3543 N N . ILE A 1 441 ? 19.283 22.241 22.131 1.00 89.44 441 ILE A N 1
ATOM 3544 C CA . ILE A 1 441 ? 19.357 20.904 21.521 1.00 89.44 441 ILE A CA 1
ATOM 3545 C C . ILE A 1 441 ? 19.189 21.013 20.001 1.00 89.44 441 ILE A C 1
ATOM 3547 O O . ILE A 1 441 ? 20.020 20.480 19.269 1.00 89.44 441 ILE A O 1
ATOM 3551 N N . LEU A 1 442 ? 18.180 21.753 19.535 1.00 90.75 442 LEU A N 1
ATOM 3552 C CA . LEU A 1 442 ? 17.923 21.968 18.110 1.00 90.75 442 LEU A CA 1
ATOM 3553 C C . LEU A 1 442 ? 19.097 22.678 17.429 1.00 90.75 442 LEU A C 1
ATOM 3555 O O . LEU A 1 442 ? 19.547 22.223 16.381 1.00 90.75 442 LEU A O 1
ATOM 3559 N N . SER A 1 443 ? 19.669 23.714 18.054 1.00 89.44 443 SER A N 1
ATOM 3560 C CA . SER A 1 443 ? 20.828 24.433 17.501 1.00 89.44 443 SER A CA 1
ATOM 3561 C C . SER A 1 443 ? 22.064 23.546 17.286 1.00 89.44 443 SER A C 1
ATOM 3563 O O . SER A 1 443 ? 22.865 23.797 16.385 1.00 89.44 443 SER A O 1
ATOM 3565 N N . GLU A 1 444 ? 22.212 22.481 18.080 1.00 89.94 444 GLU A N 1
ATOM 3566 C CA . GLU A 1 444 ? 23.331 21.537 17.981 1.00 89.94 444 GLU A CA 1
ATOM 3567 C C . GLU A 1 444 ? 23.058 20.399 16.976 1.00 89.94 444 GLU A C 1
ATOM 3569 O O . GLU A 1 444 ? 24.001 19.788 16.460 1.00 89.94 444 GLU A O 1
ATOM 3574 N N . ILE A 1 445 ? 21.787 20.133 16.647 1.00 87.94 445 ILE A N 1
ATOM 3575 C CA . ILE A 1 445 ? 21.372 19.236 15.559 1.00 87.94 445 ILE A CA 1
ATOM 3576 C C . ILE A 1 445 ? 21.383 20.047 14.256 1.00 87.94 445 ILE A C 1
ATOM 3578 O O . ILE A 1 445 ? 20.392 20.651 13.874 1.00 87.94 445 ILE A O 1
ATOM 3582 N N . LYS A 1 446 ? 22.519 20.085 13.553 1.00 79.81 446 LYS A N 1
ATOM 3583 C CA . LYS A 1 446 ? 22.704 20.949 12.363 1.00 79.81 446 LYS A CA 1
ATOM 3584 C C . LYS A 1 446 ? 21.901 20.548 11.115 1.00 79.81 446 LYS A C 1
ATOM 3586 O O . LYS A 1 446 ? 21.870 21.305 10.152 1.00 79.81 446 LYS A O 1
ATOM 3591 N N . LEU A 1 447 ? 21.334 19.345 11.095 1.00 83.25 447 LEU A N 1
ATOM 3592 C CA . LEU A 1 447 ? 20.582 18.800 9.964 1.00 83.25 447 LEU A CA 1
ATOM 3593 C C . LEU A 1 447 ? 19.088 19.043 10.188 1.00 83.25 447 LEU A C 1
ATOM 3595 O O . LEU A 1 447 ? 18.514 18.457 11.103 1.00 83.25 447 LEU A O 1
ATOM 3599 N N . ASN A 1 448 ? 18.462 19.858 9.336 1.00 82.88 448 ASN A N 1
ATOM 3600 C CA . ASN A 1 448 ? 17.045 20.223 9.460 1.00 82.88 448 ASN A CA 1
ATOM 3601 C C . ASN A 1 448 ? 16.115 18.999 9.457 1.00 82.88 448 ASN A C 1
ATOM 3603 O O . ASN A 1 448 ? 15.194 18.938 10.263 1.00 82.88 448 ASN A O 1
ATOM 3607 N N . ALA A 1 449 ? 16.392 17.992 8.621 1.00 79.25 449 ALA A N 1
ATOM 3608 C CA . ALA A 1 449 ? 15.616 16.749 8.604 1.00 79.25 449 ALA A CA 1
ATOM 3609 C C . ALA A 1 449 ? 15.632 16.037 9.972 1.00 79.25 449 ALA A C 1
ATOM 3611 O O . ALA A 1 449 ? 14.589 15.661 10.491 1.00 79.25 449 ALA A O 1
ATOM 3612 N N . LEU A 1 450 ? 16.799 15.942 10.62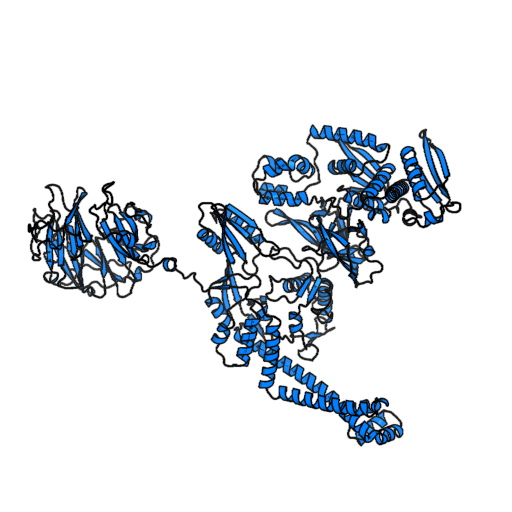0 1.00 84.81 450 LEU A N 1
ATOM 3613 C CA . LEU A 1 450 ? 16.925 15.359 11.963 1.00 84.81 450 LEU A CA 1
ATOM 3614 C C . LEU A 1 450 ? 16.277 16.222 13.049 1.00 84.81 450 LEU A C 1
ATOM 3616 O O . LEU A 1 450 ? 15.806 15.682 14.047 1.00 84.81 450 LEU A O 1
ATOM 3620 N N . GLN A 1 451 ? 16.257 17.548 12.881 1.00 88.12 451 GLN A N 1
ATOM 3621 C CA . GLN A 1 451 ? 15.501 18.426 13.775 1.00 88.12 451 GLN A CA 1
ATOM 3622 C C . GLN A 1 451 ? 14.005 18.139 13.672 1.00 88.12 451 GLN A C 1
ATOM 3624 O O . GLN A 1 451 ? 13.357 18.019 14.705 1.00 88.12 451 GLN A O 1
ATOM 3629 N N . GLN A 1 452 ? 13.471 17.998 12.455 1.00 85.94 452 GLN A N 1
ATOM 3630 C CA . GLN A 1 452 ? 12.062 17.666 12.239 1.00 85.94 452 GLN A CA 1
ATOM 3631 C C . GLN A 1 452 ? 11.716 16.284 12.800 1.00 85.94 452 GLN A C 1
ATOM 3633 O O . GLN A 1 452 ? 10.748 16.173 13.545 1.00 85.94 452 GLN A O 1
ATOM 3638 N N . GLU A 1 453 ? 12.549 15.269 12.549 1.00 86.31 453 GLU A N 1
ATOM 3639 C CA . GLU A 1 453 ? 12.378 13.934 13.144 1.00 86.31 453 GLU A CA 1
ATOM 3640 C C . GLU A 1 453 ? 12.375 13.995 14.677 1.00 86.31 453 GLU A C 1
ATOM 3642 O O . GLU A 1 453 ? 11.540 13.377 15.330 1.00 86.31 453 GLU A O 1
ATOM 3647 N N . PHE A 1 454 ? 13.291 14.759 15.281 1.00 90.50 454 PHE A N 1
ATOM 3648 C CA . PHE A 1 454 ? 13.331 14.937 16.731 1.00 90.50 454 PHE A CA 1
ATOM 3649 C C . PHE A 1 454 ? 12.084 15.659 17.253 1.00 90.50 454 PHE A C 1
ATOM 3651 O O . PHE A 1 454 ? 11.495 15.224 18.246 1.00 90.50 454 PHE A O 1
ATOM 3658 N N . LEU A 1 455 ? 11.680 16.742 16.583 1.00 90.44 455 LEU A N 1
ATOM 3659 C CA . LEU A 1 455 ? 10.509 17.536 16.937 1.00 90.44 455 LEU A CA 1
ATOM 3660 C C . LEU A 1 455 ? 9.228 16.716 16.861 1.00 90.44 455 LEU A C 1
ATOM 3662 O O . LEU A 1 455 ? 8.419 16.834 17.766 1.00 90.44 455 LEU A O 1
ATOM 3666 N N . GLU A 1 456 ? 9.078 15.814 15.894 1.00 87.19 456 GLU A N 1
ATOM 3667 C CA . GLU A 1 456 ? 7.901 14.948 15.794 1.00 87.19 456 GLU A CA 1
ATOM 3668 C C . GLU A 1 456 ? 7.657 14.149 17.092 1.00 87.19 456 GLU A C 1
ATOM 3670 O O . GLU A 1 456 ? 6.555 14.154 17.651 1.00 87.19 456 GLU A O 1
ATOM 3675 N N . PHE A 1 457 ? 8.698 13.518 17.652 1.00 90.06 457 PHE A N 1
ATOM 3676 C CA . PHE A 1 457 ? 8.582 12.774 18.915 1.00 90.06 457 PHE A CA 1
ATOM 3677 C C . PHE A 1 457 ? 8.353 13.680 20.133 1.00 90.06 457 PHE A C 1
ATOM 3679 O O . PHE A 1 457 ? 7.668 13.286 21.090 1.00 90.06 457 PHE A O 1
ATOM 3686 N N . VAL A 1 458 ? 8.951 14.874 20.130 1.00 89.19 458 VAL A N 1
ATOM 3687 C CA . VAL A 1 458 ? 8.791 15.867 21.202 1.00 89.19 458 VAL A CA 1
ATOM 3688 C C . VAL A 1 458 ? 7.371 16.416 21.199 1.00 89.19 458 VAL A C 1
ATOM 3690 O O . VAL A 1 458 ? 6.694 16.357 22.230 1.00 89.19 458 VAL A O 1
ATOM 3693 N N . ASP A 1 459 ? 6.904 16.854 20.035 1.00 88.56 459 ASP A N 1
ATOM 3694 C CA . ASP A 1 459 ? 5.601 17.454 19.810 1.00 88.56 459 ASP A CA 1
ATOM 3695 C C . ASP A 1 459 ? 4.503 16.459 20.120 1.00 88.56 459 ASP A C 1
ATOM 3697 O O . ASP A 1 459 ? 3.598 16.819 20.865 1.00 88.56 459 ASP A O 1
ATOM 3701 N N . ASN A 1 460 ? 4.610 15.194 19.695 1.00 87.81 460 ASN A N 1
ATOM 3702 C CA . ASN A 1 460 ? 3.670 14.128 20.068 1.00 87.81 460 ASN A CA 1
ATOM 3703 C C . ASN A 1 460 ? 3.535 13.956 21.594 1.00 87.81 460 ASN A C 1
ATOM 3705 O O . ASN A 1 460 ? 2.452 13.647 22.095 1.00 87.81 460 ASN A O 1
ATOM 3709 N N . ASN A 1 461 ? 4.603 14.233 22.353 1.00 90.38 461 ASN A N 1
ATOM 3710 C CA . ASN A 1 461 ? 4.650 14.180 23.817 1.00 90.38 461 ASN A CA 1
ATOM 3711 C C . ASN A 1 461 ? 4.135 12.848 24.396 1.00 90.38 461 ASN A C 1
ATOM 3713 O O . ASN A 1 461 ? 3.521 12.832 25.457 1.00 90.38 461 ASN A O 1
ATOM 3717 N N . TYR A 1 462 ? 4.369 11.717 23.734 1.00 93.88 462 TYR A N 1
ATOM 3718 C CA . TYR A 1 462 ? 3.944 10.412 24.244 1.00 93.88 462 TYR A CA 1
ATOM 3719 C C . TYR A 1 462 ? 4.756 9.942 25.457 1.00 93.88 462 TYR A C 1
ATOM 3721 O O . TYR A 1 462 ? 5.832 10.459 25.773 1.00 93.88 462 TYR A O 1
ATOM 3729 N N . TYR A 1 463 ? 4.210 8.964 26.177 1.00 94.25 463 TYR A N 1
ATOM 3730 C CA . TYR A 1 463 ? 4.915 8.214 27.208 1.00 94.25 463 TYR A CA 1
ATOM 3731 C C . TYR A 1 463 ? 5.181 6.786 26.728 1.00 94.25 463 TYR A C 1
ATOM 3733 O O . TYR A 1 463 ? 4.290 6.131 26.194 1.00 94.25 463 TYR A O 1
ATOM 3741 N N . TYR A 1 464 ? 6.400 6.295 26.942 1.00 94.94 464 TYR A N 1
ATOM 3742 C CA . TYR A 1 464 ? 6.847 4.993 26.447 1.00 94.94 464 TYR A CA 1
ATOM 3743 C C . TYR A 1 464 ? 6.927 3.994 27.600 1.00 94.94 464 TYR A C 1
ATOM 3745 O O . TYR A 1 464 ? 7.941 3.873 28.295 1.00 94.94 464 TYR A O 1
ATOM 3753 N N . ALA A 1 465 ? 5.820 3.295 27.829 1.00 94.06 465 ALA A N 1
ATOM 3754 C CA . ALA A 1 465 ? 5.652 2.378 28.943 1.00 94.06 465 ALA A CA 1
ATOM 3755 C C . ALA A 1 465 ? 6.299 1.019 28.655 1.00 94.06 465 ALA A C 1
ATOM 3757 O O . ALA A 1 465 ? 6.260 0.506 27.539 1.00 94.06 465 ALA A O 1
ATOM 3758 N N . SER A 1 466 ? 6.887 0.404 29.681 1.00 94.12 466 SER A N 1
ATOM 3759 C CA . SER A 1 466 ? 7.435 -0.951 29.540 1.00 94.12 466 SER A CA 1
ATOM 3760 C C . SER A 1 466 ? 6.360 -1.991 29.828 1.00 94.12 466 SER A C 1
ATOM 3762 O O . SER A 1 466 ? 5.593 -1.846 30.786 1.00 94.12 466 SER A O 1
ATOM 3764 N N . VAL A 1 467 ? 6.343 -3.069 29.049 1.00 94.94 467 VAL A N 1
ATOM 3765 C CA . VAL A 1 467 ? 5.411 -4.182 29.251 1.00 94.94 467 VAL A CA 1
ATOM 3766 C C . VAL A 1 467 ? 5.703 -4.877 30.584 1.00 94.94 467 VAL A C 1
ATOM 3768 O O . VAL A 1 467 ? 6.856 -5.122 30.954 1.00 94.94 467 VAL A O 1
ATOM 3771 N N . LYS A 1 468 ? 4.645 -5.154 31.350 1.00 94.69 468 LYS A N 1
ATOM 3772 C CA . LYS A 1 468 ? 4.695 -6.009 32.542 1.00 94.69 468 LYS A CA 1
ATOM 3773 C C . LYS A 1 468 ? 4.249 -7.426 32.197 1.00 94.69 468 LYS A C 1
ATOM 3775 O O . LYS A 1 468 ? 4.911 -8.367 32.615 1.00 94.69 468 LYS A O 1
ATOM 3780 N N . SER A 1 469 ? 3.148 -7.552 31.461 1.00 93.81 469 SER A N 1
ATOM 3781 C CA . SER A 1 469 ? 2.598 -8.825 30.993 1.00 93.81 469 SER A CA 1
ATOM 3782 C C . SER A 1 469 ? 1.644 -8.581 29.823 1.00 93.81 469 SER A C 1
ATOM 3784 O O . SER A 1 469 ? 0.936 -7.572 29.813 1.00 93.81 469 SER A O 1
ATOM 3786 N N . CYS A 1 470 ? 1.583 -9.512 28.875 1.00 92.69 470 CYS A N 1
ATOM 3787 C CA . CYS A 1 470 ? 0.508 -9.597 27.892 1.00 92.69 470 CYS A CA 1
ATOM 3788 C C . CYS A 1 470 ? 0.088 -11.062 27.782 1.00 92.69 470 CYS A C 1
ATOM 3790 O O . CYS A 1 470 ? 0.871 -11.896 27.339 1.00 92.69 470 CYS A O 1
ATOM 3792 N N . GLU A 1 471 ? -1.099 -11.396 28.286 1.00 93.00 471 GLU A N 1
ATOM 3793 C CA . GLU A 1 471 ? -1.484 -12.793 28.509 1.00 93.00 471 GLU A CA 1
ATOM 3794 C C . GLU A 1 471 ? -2.935 -13.055 28.104 1.00 93.00 471 GLU A C 1
ATOM 3796 O O . GLU A 1 471 ? -3.816 -12.200 28.265 1.00 93.00 471 GLU A O 1
ATOM 3801 N N . LYS A 1 472 ? -3.193 -14.275 27.624 1.00 90.81 472 LYS A N 1
ATOM 3802 C CA . LYS A 1 472 ? -4.542 -14.785 27.374 1.00 90.81 472 LYS A CA 1
ATOM 3803 C C . LYS A 1 472 ? -5.266 -14.973 28.709 1.00 90.81 472 LYS A C 1
ATOM 3805 O O . LYS A 1 472 ? -4.798 -15.688 29.587 1.00 90.81 472 LYS A O 1
ATOM 3810 N N . THR A 1 473 ? -6.438 -14.362 28.860 1.00 89.69 473 THR A N 1
ATOM 3811 C CA . THR A 1 473 ? -7.186 -14.351 30.134 1.00 89.69 473 THR A CA 1
ATOM 3812 C C . THR A 1 473 ? -7.999 -15.623 30.395 1.00 89.69 473 THR A C 1
ATOM 3814 O O . THR A 1 473 ? -8.509 -15.806 31.499 1.00 89.69 473 THR A O 1
ATOM 3817 N N . GLY A 1 474 ? -8.192 -16.467 29.375 1.00 85.12 474 GLY A N 1
ATOM 3818 C CA . GLY A 1 474 ? -9.073 -17.640 29.429 1.00 85.12 474 GLY A CA 1
ATOM 3819 C C . GLY A 1 474 ? -10.574 -17.313 29.451 1.00 85.12 474 GLY A C 1
ATOM 3820 O O . GLY A 1 474 ? -11.393 -18.225 29.525 1.00 85.12 474 GLY A O 1
ATOM 3821 N N . LYS A 1 475 ? -10.952 -16.031 29.377 1.00 89.00 475 LYS A N 1
ATOM 3822 C CA . LYS A 1 475 ? -12.345 -15.571 29.326 1.00 89.00 475 LYS A CA 1
ATOM 3823 C C . LYS A 1 475 ? -12.706 -15.102 27.923 1.00 89.00 475 LYS A C 1
ATOM 3825 O O . LYS A 1 475 ? -11.840 -14.640 27.176 1.00 89.00 475 LYS A O 1
ATOM 3830 N N . LYS A 1 476 ? -13.996 -15.193 27.597 1.00 88.38 476 LYS A N 1
ATOM 3831 C CA . LYS A 1 476 ? -14.563 -14.563 26.407 1.00 88.38 476 LYS A CA 1
ATOM 3832 C C . LYS A 1 476 ? -15.403 -13.348 26.796 1.00 88.38 476 LYS A C 1
ATOM 3834 O O . LYS A 1 476 ? -16.131 -13.420 27.781 1.00 88.38 476 LYS A O 1
ATOM 3839 N N . ASP A 1 477 ? -15.300 -12.267 26.033 1.00 90.31 477 ASP A N 1
ATOM 3840 C CA . ASP A 1 477 ? -16.062 -11.029 26.246 1.00 90.31 477 ASP A CA 1
ATOM 3841 C C . ASP A 1 477 ? -16.430 -10.385 24.903 1.00 90.31 477 ASP A C 1
ATOM 3843 O O . ASP A 1 477 ? -15.858 -10.730 23.865 1.00 90.31 477 ASP A O 1
ATOM 3847 N N . VAL A 1 478 ? -17.401 -9.472 24.912 1.00 88.44 478 VAL A N 1
ATOM 3848 C CA . VAL A 1 478 ? -17.797 -8.712 23.727 1.00 88.44 478 VAL A CA 1
ATOM 3849 C C . VAL A 1 478 ? -16.748 -7.646 23.426 1.00 88.44 478 VAL A C 1
ATOM 3851 O O . VAL A 1 478 ? -16.376 -6.856 24.300 1.00 88.44 478 VAL A O 1
ATOM 3854 N N . VAL A 1 479 ? -16.277 -7.618 22.180 1.00 87.94 479 VAL A N 1
ATOM 3855 C CA . VAL A 1 479 ? -15.279 -6.647 21.712 1.00 87.94 479 VAL A CA 1
ATOM 3856 C C . VAL A 1 479 ? -15.890 -5.662 20.727 1.00 87.94 479 VAL A C 1
ATOM 3858 O O . VAL A 1 479 ? -16.768 -5.998 19.931 1.00 87.94 479 VAL A O 1
ATOM 3861 N N . TYR A 1 480 ? -15.389 -4.439 20.776 1.00 86.69 480 TYR A N 1
ATOM 3862 C CA . TYR A 1 480 ? -15.921 -3.303 20.051 1.00 86.69 480 TYR A CA 1
ATOM 3863 C C . TYR A 1 480 ? -14.824 -2.591 19.273 1.00 86.69 480 TYR A C 1
ATOM 3865 O O . TYR A 1 480 ? -13.623 -2.766 19.516 1.00 86.69 480 TYR A O 1
ATOM 3873 N N . SER A 1 481 ? -15.246 -1.769 18.321 1.00 84.94 481 SER A N 1
ATOM 3874 C CA . SER A 1 481 ? -14.379 -0.802 17.666 1.00 84.94 481 SER A CA 1
ATOM 3875 C C . SER A 1 481 ? -15.183 0.344 17.057 1.00 84.94 481 SER A C 1
ATOM 3877 O O . SER A 1 481 ? -16.410 0.308 17.033 1.00 84.94 481 SER A O 1
ATOM 3879 N N . ILE A 1 482 ? -14.482 1.336 16.525 1.00 83.94 482 ILE A N 1
ATOM 3880 C CA . ILE A 1 482 ? -15.037 2.459 15.781 1.00 83.94 482 ILE A CA 1
ATOM 3881 C C . ILE A 1 482 ? -14.308 2.627 14.449 1.00 83.94 482 ILE A C 1
ATOM 3883 O O . ILE A 1 482 ? -13.161 2.203 14.300 1.00 83.94 482 ILE A O 1
ATOM 3887 N N . ARG A 1 483 ? -14.992 3.239 13.481 1.00 77.38 483 ARG A N 1
ATOM 3888 C CA . ARG A 1 483 ? -14.420 3.656 12.202 1.00 77.38 483 ARG A CA 1
ATOM 3889 C C . ARG A 1 483 ? -13.962 5.094 12.337 1.00 77.38 483 ARG A C 1
ATOM 3891 O O . ARG A 1 483 ? -14.815 5.947 12.539 1.00 77.38 483 ARG A O 1
ATOM 3898 N N . VAL A 1 484 ? -12.669 5.364 12.192 1.00 80.69 484 VAL A N 1
ATOM 3899 C CA . VAL A 1 484 ? -12.112 6.725 12.206 1.00 80.69 484 VAL A CA 1
ATOM 3900 C C . VAL A 1 484 ? -11.778 7.178 10.789 1.00 80.69 484 VAL A C 1
ATOM 3902 O O . VAL A 1 484 ? -11.007 6.534 10.088 1.00 80.69 484 VAL A O 1
ATOM 3905 N N . ASP A 1 485 ? -12.335 8.297 10.349 1.00 79.19 485 ASP A N 1
ATOM 3906 C CA . ASP A 1 485 ? -12.046 8.874 9.038 1.00 79.19 485 ASP A CA 1
ATOM 3907 C C . ASP A 1 485 ? -10.660 9.565 9.081 1.00 79.19 485 ASP A C 1
ATOM 3909 O O . ASP A 1 485 ? -10.533 10.779 9.280 1.00 79.19 485 ASP A O 1
ATOM 3913 N N . SER A 1 486 ? -9.601 8.753 8.991 1.00 68.94 486 SER A N 1
ATOM 3914 C CA . SER A 1 486 ? -8.189 9.152 8.953 1.00 68.94 486 SER A CA 1
ATOM 3915 C C . SER A 1 486 ? -7.331 8.124 8.208 1.00 68.94 486 SER A C 1
ATOM 3917 O O . SER A 1 486 ? -7.703 6.951 8.128 1.00 68.94 486 SER A O 1
ATOM 3919 N N . ASP A 1 487 ? -6.168 8.555 7.710 1.00 59.81 487 ASP A N 1
ATOM 3920 C CA . ASP A 1 487 ? -5.252 7.716 6.919 1.00 59.81 487 ASP A CA 1
ATOM 3921 C C . ASP A 1 487 ? -4.762 6.498 7.724 1.00 59.81 487 ASP A C 1
ATOM 3923 O O . ASP A 1 487 ? -4.752 5.373 7.232 1.00 59.81 487 ASP A O 1
ATOM 3927 N N . CYS A 1 488 ? -4.460 6.698 9.011 1.00 62.25 488 CYS A N 1
ATOM 3928 C CA . CYS A 1 488 ? -4.035 5.653 9.945 1.00 62.25 488 CYS A CA 1
ATOM 3929 C C . CYS A 1 488 ? -5.171 5.096 10.816 1.00 62.25 488 CYS A C 1
ATOM 3931 O O . CYS A 1 488 ? -4.890 4.496 11.843 1.00 62.25 488 CYS A O 1
ATOM 3933 N N . HIS A 1 489 ? -6.440 5.374 10.503 1.00 72.38 489 HIS A N 1
ATOM 3934 C CA . HIS A 1 489 ? -7.636 4.798 11.135 1.00 72.38 489 HIS A CA 1
ATOM 3935 C C . HIS A 1 489 ? -7.574 4.548 12.662 1.00 72.38 489 HIS A C 1
ATOM 3937 O O . HIS A 1 489 ? -8.065 3.527 13.164 1.00 72.38 489 HIS A O 1
ATOM 3943 N N . SER A 1 490 ? -6.922 5.446 13.403 1.00 83.81 490 SER A N 1
ATOM 3944 C CA . SER A 1 490 ? -6.519 5.193 14.785 1.00 83.81 490 SER A CA 1
ATOM 3945 C C . SER A 1 490 ? -7.338 5.986 15.788 1.00 83.81 490 SER A C 1
ATOM 3947 O O . SER A 1 490 ? -7.865 7.053 15.478 1.00 83.81 490 SER A O 1
ATOM 3949 N N . PHE A 1 491 ? -7.437 5.476 17.013 1.00 89.25 491 PHE A N 1
ATOM 3950 C CA . PHE A 1 491 ? -8.078 6.181 18.123 1.00 89.25 491 PHE A CA 1
ATOM 3951 C C . PHE A 1 491 ? -7.398 5.887 19.459 1.00 89.25 491 PHE A C 1
ATOM 3953 O O . PHE A 1 491 ? -6.893 4.787 19.695 1.00 89.25 491 PHE A O 1
ATOM 3960 N N . VAL A 1 492 ? -7.419 6.861 20.364 1.00 90.62 492 VAL A N 1
ATOM 3961 C CA . VAL A 1 492 ? -6.907 6.730 21.730 1.00 90.62 492 VAL A CA 1
ATOM 3962 C C . VAL A 1 492 ? -7.985 6.138 22.636 1.00 90.62 492 VAL A C 1
ATOM 3964 O O . VAL A 1 492 ? -9.095 6.669 22.730 1.00 90.62 492 VAL A O 1
ATOM 3967 N N . ALA A 1 493 ? -7.649 5.059 23.342 1.00 89.62 493 ALA A N 1
ATOM 3968 C CA . ALA A 1 493 ? -8.511 4.452 24.346 1.00 89.62 493 ALA A CA 1
ATOM 3969 C C . ALA A 1 493 ? -7.715 3.912 25.544 1.00 89.62 493 ALA A C 1
ATOM 3971 O O . ALA A 1 493 ? -6.684 3.262 25.374 1.00 89.62 493 ALA A O 1
ATOM 3972 N N . ASN A 1 494 ? -8.169 4.209 26.767 1.00 91.62 494 ASN A N 1
ATOM 3973 C CA . ASN A 1 494 ? -7.423 4.010 28.023 1.00 91.62 494 ASN A CA 1
ATOM 3974 C C . ASN A 1 494 ? -5.984 4.581 27.993 1.00 91.62 494 ASN A C 1
ATOM 3976 O O . ASN A 1 494 ? -5.104 4.098 28.704 1.00 91.62 494 ASN A O 1
ATOM 3980 N N . GLY A 1 495 ? -5.736 5.587 27.148 1.00 85.75 495 GLY A N 1
ATOM 3981 C CA . GLY A 1 495 ? -4.410 6.153 26.893 1.00 85.75 495 GLY A CA 1
ATOM 3982 C C . GLY A 1 495 ? -3.575 5.414 25.842 1.00 85.75 495 GLY A C 1
ATOM 3983 O O . GLY A 1 495 ? -2.568 5.956 25.410 1.00 85.75 495 GLY A O 1
ATOM 3984 N N . LEU A 1 496 ? -3.962 4.219 25.388 1.00 89.12 496 LEU A N 1
ATOM 3985 C CA . LEU A 1 496 ? -3.267 3.498 24.315 1.00 89.12 496 LEU A CA 1
ATOM 3986 C C . LEU A 1 496 ? -3.843 3.874 22.946 1.00 89.12 496 LEU A C 1
ATOM 3988 O O . LEU A 1 496 ? -5.022 4.205 22.839 1.00 89.12 496 LEU A O 1
ATOM 3992 N N . ILE A 1 497 ? -3.029 3.798 21.894 1.00 81.19 497 ILE A N 1
ATOM 3993 C CA . ILE A 1 497 ? -3.448 4.083 20.513 1.00 81.19 497 ILE A CA 1
ATOM 3994 C C . ILE A 1 497 ? -3.818 2.757 19.821 1.00 81.19 497 ILE A C 1
ATOM 3996 O O . ILE A 1 497 ? -3.037 1.808 19.859 1.00 81.19 497 ILE A O 1
ATOM 4000 N N . ASN A 1 498 ? -5.012 2.704 19.221 1.00 76.38 498 ASN A N 1
ATOM 4001 C CA . ASN A 1 498 ? -5.685 1.529 18.635 1.00 76.38 498 ASN A CA 1
ATOM 4002 C C . ASN A 1 498 ? -5.905 1.737 17.116 1.00 76.38 498 ASN A C 1
ATOM 4004 O O . ASN A 1 498 ? -5.956 2.891 16.703 1.00 76.38 498 ASN A O 1
ATOM 4008 N N . HIS A 1 499 ? -6.093 0.682 16.297 1.00 68.38 499 HIS A N 1
ATOM 4009 C CA . HIS A 1 499 ? -6.277 0.769 14.820 1.00 68.38 499 HIS A CA 1
ATOM 4010 C C . HIS A 1 499 ? -7.142 -0.385 14.237 1.00 68.38 499 HIS A C 1
ATOM 4012 O O . HIS A 1 499 ? -7.142 -1.463 14.830 1.00 68.38 499 HIS A O 1
ATOM 4018 N N . ASN A 1 500 ? -7.831 -0.187 13.085 1.00 63.62 500 ASN A N 1
ATOM 4019 C CA . ASN A 1 500 ? -8.587 -1.213 12.304 1.00 63.62 500 ASN A CA 1
ATOM 4020 C C . ASN A 1 500 ? -8.629 -1.056 10.747 1.00 63.62 500 ASN A C 1
ATOM 4022 O O . ASN A 1 500 ? -8.274 0.013 10.257 1.00 63.62 500 ASN A O 1
ATOM 4026 N N . THR A 1 501 ? -9.125 -2.076 9.997 1.00 64.25 501 THR A N 1
ATOM 4027 C CA . THR A 1 501 ? -9.438 -2.051 8.528 1.00 64.25 501 THR A CA 1
ATOM 4028 C C . THR A 1 501 ? -10.763 -2.738 8.105 1.00 64.25 501 THR A C 1
ATOM 4030 O O . THR A 1 501 ? -11.280 -3.626 8.795 1.00 64.25 501 THR A O 1
ATOM 4033 N N . GLU A 1 502 ? -11.311 -2.354 6.940 1.00 70.00 502 GLU A N 1
ATOM 4034 C CA . GLU A 1 502 ? -12.544 -2.876 6.306 1.00 70.00 502 GLU A CA 1
ATOM 4035 C C . GLU A 1 502 ? -12.402 -3.071 4.787 1.00 70.00 502 GLU A C 1
ATOM 4037 O O . GLU A 1 502 ? -11.633 -2.366 4.151 1.00 70.00 502 GLU A O 1
ATOM 4042 N N . ALA A 1 503 ? -13.168 -3.981 4.175 1.00 81.75 503 ALA A N 1
ATOM 4043 C CA . ALA A 1 503 ? -13.090 -4.273 2.742 1.00 81.75 503 ALA A CA 1
ATOM 4044 C C . ALA A 1 503 ? -14.450 -4.655 2.122 1.00 81.75 503 ALA A C 1
ATOM 4046 O O . ALA A 1 503 ? -15.346 -5.166 2.802 1.00 81.75 503 ALA A O 1
ATOM 4047 N N . ARG A 1 504 ? -14.586 -4.457 0.807 1.00 83.38 504 ARG A N 1
ATOM 4048 C CA . ARG A 1 504 ? -15.640 -5.022 -0.064 1.00 83.38 504 ARG A CA 1
ATOM 4049 C C . ARG A 1 504 ? -15.084 -5.328 -1.459 1.00 83.38 504 ARG A C 1
ATOM 4051 O O . ARG A 1 504 ? -13.934 -5.012 -1.741 1.00 83.38 504 ARG A O 1
ATOM 4058 N N . MET A 1 505 ? -15.872 -5.955 -2.331 1.00 91.94 505 MET A N 1
ATOM 4059 C CA . MET A 1 505 ? -15.454 -6.179 -3.721 1.00 91.94 505 MET A CA 1
ATOM 4060 C C . MET A 1 505 ? -15.510 -4.875 -4.530 1.00 91.94 505 MET A C 1
ATOM 4062 O O . MET A 1 505 ? -16.383 -4.042 -4.300 1.00 91.94 505 MET A O 1
ATOM 4066 N N . THR A 1 506 ? -14.613 -4.699 -5.501 1.00 93.06 506 THR A N 1
ATOM 4067 C CA . THR A 1 506 ? -14.767 -3.643 -6.516 1.00 93.06 506 THR A CA 1
ATOM 4068 C C . THR A 1 506 ? -15.797 -4.047 -7.575 1.00 93.06 506 THR A C 1
ATOM 4070 O O . THR A 1 506 ? -16.137 -5.222 -7.725 1.00 93.06 506 THR A O 1
ATOM 4073 N N . LYS A 1 507 ? -16.265 -3.077 -8.376 1.00 91.88 507 LYS A N 1
ATOM 4074 C CA . LYS A 1 507 ? -17.139 -3.336 -9.540 1.00 91.88 507 LYS A CA 1
ATOM 4075 C C . LYS A 1 507 ? -16.491 -4.310 -10.541 1.00 91.88 507 LYS A C 1
ATOM 4077 O O . LYS A 1 507 ? -17.195 -5.057 -11.213 1.00 91.88 507 LYS A O 1
ATOM 4082 N N . LEU A 1 508 ? -15.157 -4.310 -10.632 1.00 93.12 508 LEU A N 1
ATOM 4083 C CA . LEU A 1 508 ? -14.404 -5.210 -11.506 1.00 93.12 508 LEU A CA 1
ATOM 4084 C C . LEU A 1 508 ? -14.480 -6.664 -11.029 1.00 93.12 508 LEU A C 1
ATOM 4086 O O . LEU A 1 508 ? -14.689 -7.560 -11.840 1.00 93.12 508 LEU A O 1
ATOM 4090 N N . THR A 1 509 ? -14.360 -6.900 -9.724 1.00 93.50 509 THR A N 1
ATOM 4091 C CA . THR A 1 509 ? -14.395 -8.254 -9.148 1.00 93.50 509 THR A CA 1
ATOM 4092 C C . THR A 1 509 ? -15.713 -8.967 -9.392 1.00 93.50 509 THR A C 1
ATOM 4094 O O . THR A 1 509 ? -15.722 -10.176 -9.593 1.00 93.50 509 THR A O 1
ATOM 4097 N N . GLU A 1 510 ? -16.827 -8.240 -9.467 1.00 91.06 510 GLU A N 1
ATOM 4098 C CA . GLU A 1 510 ? -18.106 -8.841 -9.857 1.00 91.06 510 GLU A CA 1
ATOM 4099 C C . GLU A 1 510 ? -18.059 -9.437 -11.268 1.00 91.06 510 GLU A C 1
ATOM 4101 O O . GLU A 1 510 ? -18.617 -10.505 -11.495 1.00 91.06 510 GLU A O 1
ATOM 4106 N N . GLN A 1 511 ? -17.319 -8.830 -12.201 1.00 93.44 511 GLN A N 1
ATOM 4107 C CA . GLN A 1 511 ? -17.146 -9.381 -13.551 1.00 93.44 511 GLN A CA 1
ATOM 4108 C C . GLN A 1 511 ? -16.359 -10.700 -13.565 1.00 93.44 511 GLN A C 1
ATOM 4110 O O . GLN A 1 511 ? -16.423 -11.435 -14.550 1.00 93.44 511 GLN A O 1
ATOM 4115 N N . LEU A 1 512 ? -15.640 -11.022 -12.484 1.00 93.62 512 LEU A N 1
ATOM 4116 C CA . LEU A 1 512 ? -14.989 -12.321 -12.312 1.00 93.62 512 LEU A CA 1
ATOM 4117 C C . LEU A 1 512 ? -15.976 -13.417 -11.870 1.00 93.62 512 LEU A C 1
ATOM 4119 O O . LEU A 1 512 ? -15.668 -14.593 -12.026 1.00 93.62 512 LEU A O 1
ATOM 4123 N N . LEU A 1 513 ? -17.135 -13.041 -11.313 1.00 92.81 513 LEU A N 1
ATOM 4124 C CA . LEU A 1 513 ? -18.058 -13.935 -10.598 1.00 92.81 513 LEU A CA 1
ATOM 4125 C C . LEU A 1 513 ? -19.460 -14.033 -11.221 1.00 92.81 513 LEU A C 1
ATOM 4127 O O . LEU A 1 513 ? -20.245 -14.882 -10.806 1.00 92.81 513 LEU A O 1
ATOM 4131 N N . ILE A 1 514 ? -19.806 -13.165 -12.176 1.00 90.31 514 ILE A N 1
ATOM 4132 C CA . ILE A 1 514 ? -21.107 -13.200 -12.862 1.00 90.31 514 ILE A CA 1
ATOM 4133 C C . ILE A 1 514 ? -21.364 -14.588 -13.469 1.00 90.31 514 ILE A C 1
ATOM 4135 O O . ILE A 1 514 ? -20.474 -15.182 -14.071 1.00 90.31 514 ILE A O 1
ATOM 4139 N N . ASP A 1 515 ? -22.606 -15.061 -13.336 1.00 91.38 515 ASP A N 1
ATOM 4140 C CA . ASP A 1 515 ? -23.107 -16.351 -13.833 1.00 91.38 515 ASP A CA 1
ATOM 4141 C C . ASP A 1 515 ? -22.521 -17.602 -13.147 1.00 91.38 515 ASP A C 1
ATOM 4143 O O . ASP A 1 515 ? -22.727 -18.718 -13.627 1.00 91.38 515 ASP A O 1
ATOM 4147 N N . ILE A 1 516 ? -21.834 -17.460 -12.007 1.00 92.31 516 ILE A N 1
ATOM 4148 C CA . ILE A 1 516 ? -21.298 -18.605 -11.246 1.00 92.31 516 ILE A CA 1
ATOM 4149 C C . ILE A 1 516 ? -22.388 -19.553 -10.710 1.00 92.31 516 ILE A C 1
ATOM 4151 O O . ILE A 1 516 ? -22.137 -20.735 -10.511 1.00 92.31 516 ILE A O 1
ATOM 4155 N N . ASP A 1 517 ? -23.609 -19.055 -10.517 1.00 89.38 517 ASP A N 1
ATOM 4156 C CA . ASP A 1 517 ? -24.788 -19.793 -10.048 1.00 89.38 517 ASP A CA 1
ATOM 4157 C C . ASP A 1 517 ? -25.530 -20.560 -11.161 1.00 89.38 517 ASP A C 1
ATOM 4159 O O . ASP A 1 517 ? -26.509 -21.252 -10.888 1.00 89.38 517 ASP A O 1
ATOM 4163 N N . LYS A 1 518 ? -25.075 -20.445 -12.415 1.00 92.75 518 LYS A N 1
ATOM 4164 C CA . LYS A 1 518 ? -25.716 -21.026 -13.610 1.00 92.75 518 LYS A CA 1
ATOM 4165 C C . LYS A 1 518 ? -24.965 -22.235 -14.168 1.00 92.75 518 LYS A C 1
ATOM 4167 O O . LYS A 1 518 ? -24.922 -22.413 -15.382 1.00 92.75 518 LYS A O 1
ATOM 4172 N N . ASP A 1 519 ? -24.321 -23.004 -13.290 1.00 91.94 519 ASP A N 1
ATOM 4173 C CA . ASP A 1 519 ? -23.533 -24.194 -13.652 1.00 91.94 519 ASP A CA 1
ATOM 4174 C C . ASP A 1 519 ? -22.506 -23.919 -14.773 1.00 91.94 519 ASP A C 1
ATOM 4176 O O . ASP A 1 519 ? -22.341 -24.664 -15.740 1.00 91.94 519 ASP A O 1
ATOM 4180 N N . THR A 1 520 ? -21.835 -22.768 -14.684 1.00 92.88 520 THR A N 1
ATOM 4181 C CA . THR A 1 520 ? -20.877 -22.308 -15.701 1.00 92.88 520 THR A CA 1
ATOM 4182 C C . THR A 1 520 ? -19.465 -22.841 -15.496 1.00 92.88 520 THR A C 1
ATOM 4184 O O . THR A 1 520 ? -18.649 -22.782 -16.419 1.00 92.88 520 THR A O 1
ATOM 4187 N N . VAL A 1 521 ? -19.171 -23.352 -14.302 1.00 94.12 521 VAL A N 1
ATOM 4188 C CA . VAL A 1 521 ? -17.866 -23.866 -13.883 1.00 94.12 521 VAL A CA 1
ATOM 4189 C C . VAL A 1 521 ? -18.062 -25.080 -12.987 1.00 94.12 521 VAL A C 1
ATOM 4191 O O . VAL A 1 521 ? -19.094 -25.211 -12.331 1.00 94.12 521 VAL A O 1
ATOM 4194 N N . ASP A 1 522 ? -17.062 -25.953 -12.952 1.00 93.00 522 ASP A N 1
ATOM 4195 C CA . ASP A 1 522 ? -17.084 -27.111 -12.067 1.00 93.00 522 ASP A CA 1
ATOM 4196 C C . ASP A 1 522 ? -16.776 -26.695 -10.630 1.00 93.00 522 ASP A C 1
ATOM 4198 O O . ASP A 1 522 ? -15.985 -25.782 -10.378 1.00 93.00 522 ASP A O 1
ATOM 4202 N N . PHE A 1 523 ? -17.406 -27.390 -9.688 1.00 92.88 523 PHE A N 1
ATOM 4203 C CA . PHE A 1 523 ? -17.186 -27.215 -8.262 1.00 92.88 523 PHE A CA 1
ATOM 4204 C C . PHE A 1 523 ? -16.490 -28.453 -7.700 1.00 92.88 523 PHE A C 1
ATOM 4206 O O . PHE A 1 523 ? -16.908 -29.585 -7.944 1.00 92.88 523 PHE A O 1
ATOM 4213 N N . THR A 1 524 ? -15.435 -28.235 -6.928 1.00 91.50 524 THR A N 1
ATOM 4214 C CA . THR A 1 524 ? -14.715 -29.264 -6.179 1.00 91.50 524 THR A CA 1
ATOM 4215 C C . THR A 1 524 ? -15.038 -29.148 -4.699 1.00 91.50 524 THR A C 1
ATOM 4217 O O . THR A 1 524 ? -15.479 -28.102 -4.228 1.00 91.50 524 THR A O 1
ATOM 4220 N N . ALA A 1 525 ? -14.843 -30.226 -3.946 1.00 91.06 525 ALA A N 1
ATOM 4221 C CA . ALA A 1 525 ? -14.971 -30.167 -2.498 1.00 91.06 525 ALA A CA 1
ATOM 4222 C C . ALA A 1 525 ? -13.895 -29.244 -1.896 1.00 91.06 525 ALA A C 1
ATOM 4224 O O . ALA A 1 525 ? -12.782 -29.150 -2.420 1.00 91.06 525 ALA A O 1
ATOM 4225 N N . ASN A 1 526 ? -14.244 -28.543 -0.819 1.00 87.12 526 ASN A N 1
ATOM 4226 C CA . ASN A 1 526 ? -13.295 -27.759 -0.033 1.00 87.12 526 ASN A CA 1
ATOM 4227 C C . ASN A 1 526 ? -12.357 -28.680 0.782 1.00 87.12 526 ASN A C 1
ATOM 4229 O O . ASN A 1 526 ? -12.467 -29.902 0.751 1.00 87.12 526 ASN A O 1
ATOM 4233 N N . TYR A 1 527 ? -11.438 -28.102 1.564 1.00 83.94 527 TYR A N 1
ATOM 4234 C CA . TYR A 1 527 ? -10.403 -28.869 2.279 1.00 83.94 527 TYR A CA 1
ATOM 4235 C C . TYR A 1 527 ? -10.915 -29.922 3.293 1.00 83.94 527 TYR A C 1
ATOM 4237 O O . TYR A 1 527 ? -10.135 -30.794 3.679 1.00 83.94 527 TYR A O 1
ATOM 4245 N N . ASP A 1 528 ? -12.163 -29.820 3.769 1.00 85.19 528 ASP A N 1
ATOM 4246 C CA . ASP A 1 528 ? -12.784 -30.737 4.740 1.00 85.19 528 ASP A CA 1
ATOM 4247 C C . ASP A 1 528 ? -14.055 -31.435 4.217 1.00 85.19 528 ASP A C 1
ATOM 4249 O O . ASP A 1 528 ? -14.802 -32.014 5.007 1.00 85.19 528 ASP A O 1
ATOM 4253 N N . ASP A 1 529 ? -14.294 -31.382 2.903 1.00 87.25 529 ASP A N 1
ATOM 4254 C CA . ASP A 1 529 ? -15.464 -31.929 2.201 1.00 87.25 529 ASP A CA 1
ATOM 4255 C C . ASP A 1 529 ? -16.840 -31.459 2.734 1.00 87.25 529 ASP A C 1
ATOM 4257 O O . ASP A 1 529 ? -17.877 -32.040 2.404 1.00 87.25 529 ASP A O 1
ATOM 4261 N N . SER A 1 530 ? -16.894 -30.403 3.557 1.00 86.19 530 SER A N 1
ATOM 4262 C CA . SER A 1 530 ? -18.151 -29.869 4.103 1.00 86.19 530 SER A CA 1
ATOM 4263 C C . SER A 1 530 ? -18.863 -28.890 3.166 1.00 86.19 530 SER A C 1
ATOM 4265 O O . SER A 1 530 ? -20.065 -28.647 3.314 1.00 86.19 530 SER A O 1
ATOM 4267 N N . MET A 1 531 ? -18.132 -28.311 2.214 1.00 87.56 531 MET A N 1
ATOM 4268 C CA . MET A 1 531 ? -18.620 -27.344 1.234 1.00 87.56 531 MET A CA 1
ATOM 4269 C C . MET A 1 531 ? -17.983 -27.603 -0.131 1.00 87.56 531 MET A C 1
ATOM 4271 O O . MET A 1 531 ? -17.089 -28.430 -0.286 1.00 87.56 531 MET A O 1
ATOM 4275 N N . THR A 1 532 ? -18.445 -26.870 -1.135 1.00 89.00 532 THR A N 1
ATOM 4276 C CA . THR A 1 532 ? -17.871 -26.900 -2.477 1.00 89.00 532 THR A CA 1
ATOM 4277 C C . THR A 1 532 ? -17.348 -25.525 -2.866 1.00 89.00 532 THR A C 1
ATOM 4279 O O . THR A 1 532 ? -17.953 -24.510 -2.518 1.00 89.00 532 THR A O 1
ATOM 4282 N N . GLU A 1 533 ? -16.269 -25.487 -3.633 1.00 88.81 533 GLU A N 1
ATOM 4283 C CA . GLU A 1 533 ? -15.659 -24.281 -4.188 1.00 88.81 533 GLU A CA 1
ATOM 4284 C C . GLU A 1 533 ? -15.458 -24.420 -5.704 1.00 88.81 533 GLU A C 1
ATOM 4286 O O . GLU A 1 533 ? -15.302 -25.536 -6.197 1.00 88.81 533 GLU A O 1
ATOM 4291 N N . PRO A 1 534 ? -15.507 -23.321 -6.473 1.00 91.94 534 PRO A N 1
ATOM 4292 C CA . PRO A 1 534 ? -15.315 -23.378 -7.919 1.00 91.94 534 PRO A CA 1
ATOM 4293 C C . PRO A 1 534 ? -13.850 -23.695 -8.271 1.00 91.94 534 PRO A C 1
ATOM 4295 O O . PRO A 1 534 ? -12.947 -23.019 -7.780 1.00 91.94 534 PRO A O 1
ATOM 4298 N N . ASP A 1 535 ? -13.614 -24.654 -9.173 1.00 90.62 535 ASP A N 1
ATOM 4299 C CA . ASP A 1 535 ? -12.262 -24.997 -9.667 1.00 90.62 535 ASP A CA 1
ATOM 4300 C C . ASP A 1 535 ? -11.651 -23.834 -10.474 1.00 90.62 535 ASP A C 1
ATOM 4302 O O . ASP A 1 535 ? -10.462 -23.525 -10.393 1.00 90.62 535 ASP A O 1
ATOM 4306 N N . VAL A 1 536 ? -12.499 -23.124 -11.225 1.00 93.12 536 VAL A N 1
ATOM 4307 C CA . VAL A 1 536 ? -12.166 -21.907 -11.977 1.00 93.12 536 VAL A CA 1
ATOM 4308 C C . VAL A 1 536 ? -13.301 -20.893 -11.871 1.00 93.12 536 VAL A C 1
ATOM 4310 O O . VAL A 1 536 ? -14.448 -21.250 -11.629 1.00 93.12 536 VAL A O 1
ATOM 4313 N N . LEU A 1 537 ? -13.009 -19.610 -12.092 1.00 95.19 537 LEU A N 1
ATOM 4314 C CA . LEU A 1 537 ? -14.037 -18.565 -12.102 1.00 95.19 537 LEU A CA 1
ATOM 4315 C C . LEU A 1 537 ? -14.585 -18.324 -13.523 1.00 95.19 537 LEU A C 1
ATOM 4317 O O . LEU A 1 537 ? -13.798 -18.340 -14.478 1.00 95.19 537 LEU A O 1
ATOM 4321 N N . PRO A 1 538 ? -15.887 -18.013 -13.698 1.00 95.44 538 PRO A N 1
ATOM 4322 C CA . PRO A 1 538 ? -16.505 -17.693 -14.995 1.00 95.44 538 PRO A CA 1
ATOM 4323 C C . PRO A 1 538 ? -16.136 -16.280 -15.490 1.00 95.44 538 PRO A C 1
ATOM 4325 O O . PRO A 1 538 ? -16.968 -15.526 -15.999 1.00 95.44 538 PRO A O 1
ATOM 4328 N N . SER A 1 539 ? -14.866 -15.905 -15.332 1.00 94.88 539 SER A N 1
ATOM 4329 C CA . SER A 1 539 ? -14.378 -14.545 -15.514 1.00 94.88 539 SER A CA 1
ATOM 4330 C C . SER A 1 539 ? -14.717 -13.974 -16.886 1.00 94.88 539 SER A C 1
ATOM 4332 O O . SER A 1 539 ? -14.486 -14.620 -17.909 1.00 94.88 539 SER A O 1
ATOM 4334 N N . ARG A 1 540 ? -15.215 -12.734 -16.912 1.00 94.62 540 ARG A N 1
ATOM 4335 C CA . ARG A 1 540 ? -15.413 -11.921 -18.127 1.00 94.62 540 ARG A CA 1
ATOM 4336 C C . ARG A 1 540 ? -14.197 -11.059 -18.473 1.00 94.62 540 ARG A C 1
ATOM 4338 O O . ARG A 1 540 ? -14.216 -10.347 -19.469 1.00 94.62 540 ARG A O 1
ATOM 4345 N N . VAL A 1 541 ? -13.144 -11.123 -17.658 1.00 94.50 541 VAL A N 1
ATOM 4346 C CA . VAL A 1 541 ? -11.951 -10.275 -17.761 1.00 94.50 541 VAL A CA 1
ATOM 4347 C C . VAL A 1 541 ? -10.680 -11.136 -17.763 1.00 94.50 541 VAL A C 1
ATOM 4349 O O . VAL A 1 541 ? -10.559 -12.035 -16.920 1.00 94.50 541 VAL A O 1
ATOM 4352 N N . PRO A 1 542 ? -9.688 -10.863 -18.630 1.00 95.62 542 PRO A N 1
ATOM 4353 C CA . PRO A 1 542 ? -8.398 -11.560 -18.628 1.00 95.62 542 PRO A CA 1
ATOM 4354 C C . PRO A 1 542 ? -7.501 -11.111 -17.452 1.00 95.62 542 PRO A C 1
ATOM 4356 O O . PRO A 1 542 ? -6.448 -10.498 -17.634 1.00 95.62 542 PRO A O 1
ATOM 4359 N N . ASN A 1 543 ? -7.914 -11.414 -16.213 1.00 96.38 543 ASN A N 1
ATOM 4360 C CA . ASN A 1 543 ? -7.306 -10.886 -14.982 1.00 96.38 543 ASN A CA 1
ATOM 4361 C C . ASN A 1 543 ? -5.809 -11.222 -14.827 1.00 96.38 543 ASN A C 1
ATOM 4363 O O . ASN A 1 543 ? -5.061 -10.415 -14.279 1.00 96.38 543 ASN A O 1
ATOM 4367 N N . LEU A 1 544 ? -5.365 -12.379 -15.336 1.00 96.31 544 LEU A N 1
ATOM 4368 C CA . LEU A 1 544 ? -3.957 -12.791 -15.299 1.00 96.31 544 LEU A CA 1
ATOM 4369 C C . LEU A 1 544 ? -3.041 -11.783 -16.009 1.00 96.31 544 LEU A C 1
ATOM 4371 O O . LEU A 1 544 ? -1.979 -11.459 -15.490 1.00 96.31 544 LEU A O 1
ATOM 4375 N N . LEU A 1 545 ? -3.459 -11.279 -17.175 1.00 96.94 545 LEU A N 1
ATOM 4376 C CA . LEU A 1 545 ? -2.708 -10.274 -17.930 1.00 96.94 545 LEU A CA 1
ATOM 4377 C C . LEU A 1 545 ? -2.967 -8.864 -17.397 1.00 96.94 545 LEU A C 1
ATOM 4379 O O . LEU A 1 545 ? -2.034 -8.072 -17.310 1.00 96.94 545 LEU A O 1
ATOM 4383 N N . LEU A 1 546 ? -4.205 -8.561 -16.996 1.00 96.31 546 LEU A N 1
ATOM 4384 C CA . LEU A 1 546 ? -4.581 -7.250 -16.460 1.00 96.31 546 LEU A CA 1
ATOM 4385 C C . LEU A 1 546 ? -3.758 -6.876 -15.221 1.00 96.31 546 LEU A C 1
ATOM 4387 O O . LEU A 1 546 ? -3.156 -5.809 -15.169 1.00 96.31 546 LEU A O 1
ATOM 4391 N N . ASN A 1 547 ? -3.733 -7.755 -14.220 1.00 95.69 547 ASN A N 1
ATOM 4392 C CA . ASN A 1 547 ? -3.094 -7.486 -12.934 1.00 95.69 547 ASN A CA 1
ATOM 4393 C C . ASN A 1 547 ? -1.703 -8.115 -12.798 1.00 95.69 547 ASN A C 1
ATOM 4395 O O . ASN A 1 547 ? -0.940 -7.710 -11.919 1.00 95.69 547 ASN A O 1
ATOM 4399 N N . GLY A 1 548 ? -1.356 -9.060 -13.673 1.00 93.88 548 GLY A N 1
ATOM 4400 C CA . GLY A 1 548 ? -0.102 -9.792 -13.591 1.00 93.88 548 GLY A CA 1
ATOM 4401 C C . GLY A 1 548 ? -0.082 -10.816 -12.456 1.00 93.88 548 GLY A C 1
ATOM 4402 O O . GLY A 1 548 ? -1.055 -11.022 -11.728 1.00 93.88 548 GLY A O 1
ATOM 4403 N N . SER A 1 549 ? 1.059 -11.480 -12.301 1.00 91.88 549 SER A N 1
ATOM 4404 C CA . SER A 1 549 ? 1.296 -12.443 -11.225 1.00 91.88 549 SER A CA 1
ATOM 4405 C C . SER A 1 549 ? 2.786 -12.557 -10.937 1.00 91.88 549 SER A C 1
ATOM 4407 O O . SER A 1 549 ? 3.610 -12.448 -11.841 1.00 91.88 549 SER A O 1
ATOM 4409 N N . SER A 1 550 ? 3.139 -12.799 -9.679 1.00 89.50 550 SER A N 1
ATOM 4410 C CA . SER A 1 550 ? 4.514 -13.061 -9.266 1.00 89.50 550 SER A CA 1
ATOM 4411 C C . SER A 1 550 ? 4.541 -14.202 -8.256 1.00 89.50 550 SER A C 1
ATOM 4413 O O . SER A 1 550 ? 3.779 -14.199 -7.289 1.00 89.50 550 SER A O 1
ATOM 4415 N N . GLY A 1 551 ? 5.413 -15.188 -8.470 1.00 84.62 551 GLY A N 1
ATOM 4416 C CA . GLY A 1 551 ? 5.482 -16.359 -7.600 1.00 84.62 551 GLY A CA 1
ATOM 4417 C C . GLY A 1 551 ? 6.725 -17.210 -7.825 1.00 84.62 551 GLY A C 1
ATOM 4418 O O . GLY A 1 551 ? 7.236 -17.313 -8.940 1.00 84.62 551 GLY A O 1
ATOM 4419 N N . ILE A 1 552 ? 7.198 -17.835 -6.747 1.00 82.31 552 ILE A N 1
ATOM 4420 C CA . ILE A 1 552 ? 8.304 -18.795 -6.759 1.00 82.31 552 ILE A CA 1
ATOM 4421 C C . ILE A 1 552 ? 7.745 -20.126 -6.263 1.00 82.31 552 ILE A C 1
ATOM 4423 O O . ILE A 1 552 ? 7.230 -20.211 -5.151 1.00 82.31 552 ILE A O 1
ATOM 4427 N N . ALA A 1 553 ? 7.841 -21.151 -7.100 1.00 80.06 553 ALA A N 1
ATOM 4428 C CA . ALA A 1 553 ? 7.489 -22.527 -6.776 1.00 80.06 553 ALA A CA 1
ATOM 4429 C C . ALA A 1 553 ? 8.763 -23.384 -6.678 1.00 80.06 553 ALA A C 1
ATOM 4431 O O . ALA A 1 553 ? 9.881 -22.906 -6.890 1.00 80.06 553 ALA A O 1
ATOM 4432 N N . VAL A 1 554 ? 8.620 -24.675 -6.369 1.00 78.94 554 VAL A N 1
ATOM 4433 C CA . VAL A 1 554 ? 9.762 -25.600 -6.329 1.00 78.94 554 VAL A CA 1
ATOM 4434 C C . VAL A 1 554 ? 10.334 -25.767 -7.743 1.00 78.94 554 VAL A C 1
ATOM 4436 O O . VAL A 1 554 ? 9.721 -26.392 -8.602 1.00 78.94 554 VAL A O 1
ATOM 4439 N N . GLY A 1 555 ? 11.507 -25.175 -7.990 1.00 79.88 555 GLY A N 1
ATOM 4440 C CA . GLY A 1 555 ? 12.225 -25.259 -9.269 1.00 79.88 555 GLY A CA 1
ATOM 4441 C C . GLY A 1 555 ? 11.693 -24.362 -10.396 1.00 79.88 555 GLY A C 1
ATOM 4442 O O . GLY A 1 555 ? 12.212 -24.428 -11.507 1.00 79.88 555 GLY A O 1
ATOM 4443 N N . MET A 1 556 ? 10.687 -23.518 -10.139 1.00 89.31 556 MET A N 1
ATOM 4444 C CA . MET A 1 556 ? 10.050 -22.660 -11.147 1.00 89.31 556 MET A CA 1
ATOM 4445 C C . MET A 1 556 ? 9.758 -21.264 -10.589 1.00 89.31 556 MET A C 1
ATOM 4447 O O . MET A 1 556 ? 9.542 -21.093 -9.392 1.00 89.31 556 MET A O 1
ATOM 4451 N N . ALA A 1 557 ? 9.715 -20.263 -11.465 1.00 90.06 557 ALA A N 1
ATOM 4452 C CA . ALA A 1 557 ? 9.310 -18.906 -11.120 1.00 90.06 557 ALA A CA 1
ATOM 4453 C C . ALA A 1 557 ? 8.402 -18.337 -12.214 1.00 90.06 557 ALA A C 1
ATOM 4455 O O . ALA A 1 557 ? 8.609 -18.610 -13.398 1.00 90.06 557 ALA A O 1
ATOM 4456 N N . THR A 1 558 ? 7.416 -17.543 -11.810 1.00 94.06 558 THR A N 1
ATOM 4457 C CA . THR A 1 558 ? 6.549 -16.772 -12.703 1.00 94.06 558 THR A CA 1
ATOM 4458 C C . THR A 1 558 ? 6.639 -15.295 -12.349 1.00 94.06 558 THR A C 1
ATOM 4460 O O . THR A 1 558 ? 6.746 -14.933 -11.172 1.00 94.06 558 THR A O 1
ATOM 4463 N N . ASN A 1 559 ? 6.638 -14.445 -13.372 1.00 95.31 559 ASN A N 1
ATOM 4464 C CA . ASN A 1 559 ? 6.640 -12.999 -13.211 1.00 95.31 559 ASN A CA 1
ATOM 4465 C C . ASN A 1 559 ? 6.001 -12.352 -14.447 1.00 95.31 559 ASN A C 1
ATOM 4467 O O . ASN A 1 559 ? 6.678 -12.023 -15.424 1.00 95.31 559 ASN A O 1
ATOM 4471 N N . ILE A 1 560 ? 4.677 -12.242 -14.411 1.00 96.62 560 ILE A N 1
ATOM 4472 C CA . ILE A 1 560 ? 3.832 -11.692 -15.470 1.00 96.62 560 ILE A CA 1
ATOM 4473 C C . ILE A 1 560 ? 3.545 -10.229 -15.119 1.00 96.62 560 ILE A C 1
ATOM 4475 O O . ILE A 1 560 ? 2.980 -9.977 -14.050 1.00 96.62 560 ILE A O 1
ATOM 4479 N N . PRO A 1 561 ? 3.921 -9.261 -15.972 1.00 96.19 561 PRO A N 1
ATOM 4480 C CA . PRO A 1 561 ? 3.631 -7.861 -15.715 1.00 96.19 561 PRO A CA 1
ATOM 4481 C C . PRO A 1 561 ? 2.139 -7.542 -15.943 1.00 96.19 561 PRO A C 1
ATOM 4483 O O . PRO A 1 561 ? 1.477 -8.235 -16.719 1.00 96.19 561 PRO A O 1
ATOM 4486 N N . PRO A 1 562 ? 1.605 -6.494 -15.297 1.00 96.75 562 PRO A N 1
ATOM 4487 C CA . PRO A 1 562 ? 0.259 -5.995 -15.563 1.00 96.75 562 PRO A CA 1
ATOM 4488 C C . PRO A 1 562 ? 0.158 -5.314 -16.936 1.00 96.75 562 PRO A C 1
ATOM 4490 O O . PRO A 1 562 ? 1.141 -4.786 -17.461 1.00 96.75 562 PRO A O 1
ATOM 4493 N N . HIS A 1 563 ? -1.051 -5.295 -17.491 1.00 96.62 563 HIS A N 1
ATOM 4494 C CA . HIS A 1 563 ? -1.374 -4.692 -18.785 1.00 96.62 563 HIS A CA 1
ATOM 4495 C C . HIS A 1 563 ? -2.620 -3.820 -18.673 1.00 96.62 563 HIS A C 1
ATOM 4497 O O . HIS A 1 563 ? -3.400 -3.901 -17.722 1.00 96.62 563 HIS A O 1
ATOM 4503 N N . ARG A 1 564 ? -2.826 -2.985 -19.685 1.00 95.00 564 ARG A N 1
ATOM 4504 C CA . ARG A 1 564 ? -3.978 -2.098 -19.761 1.00 95.00 564 ARG A CA 1
ATOM 4505 C C . ARG A 1 564 ? -5.215 -2.848 -20.255 1.00 95.00 564 ARG A C 1
ATOM 4507 O O . ARG A 1 564 ? -5.145 -3.550 -21.257 1.00 95.00 564 ARG A O 1
ATOM 4514 N N . MET A 1 565 ? -6.352 -2.647 -19.582 1.00 94.31 565 MET A N 1
ATOM 4515 C CA . MET A 1 565 ? -7.632 -3.277 -19.940 1.00 94.31 565 MET A CA 1
ATOM 4516 C C . MET A 1 565 ? -7.998 -3.039 -21.409 1.00 94.31 565 MET A C 1
ATOM 4518 O O . MET A 1 565 ? -8.281 -3.991 -22.123 1.00 94.31 565 MET A O 1
ATOM 4522 N N . ASP A 1 566 ? -7.956 -1.783 -21.852 1.00 94.38 566 ASP A N 1
ATOM 4523 C CA . ASP A 1 566 ? -8.389 -1.369 -23.189 1.00 94.38 566 ASP A CA 1
ATOM 4524 C C . ASP A 1 566 ? -7.631 -2.123 -24.293 1.00 94.38 566 ASP A C 1
ATOM 4526 O O . ASP A 1 566 ? -8.248 -2.661 -25.204 1.00 94.38 566 ASP A O 1
ATOM 4530 N N . GLU A 1 567 ? -6.306 -2.238 -24.154 1.00 96.00 567 GLU A N 1
ATOM 4531 C CA . GLU A 1 567 ? -5.444 -2.930 -25.122 1.00 96.00 567 GLU A CA 1
ATOM 4532 C C . GLU A 1 567 ? -5.709 -4.445 -25.130 1.00 96.00 567 GLU A C 1
ATOM 4534 O O . GLU A 1 567 ? -5.692 -5.074 -26.184 1.00 96.00 567 GLU A O 1
ATOM 4539 N N . LEU A 1 568 ? -6.008 -5.040 -23.968 1.00 96.62 568 LEU A N 1
ATOM 4540 C CA . LEU A 1 568 ? -6.389 -6.453 -23.889 1.00 96.62 568 LEU A CA 1
ATOM 4541 C C . LEU A 1 568 ? -7.749 -6.713 -24.549 1.00 96.62 568 LEU A C 1
ATOM 4543 O O . LEU A 1 568 ? -7.899 -7.706 -25.253 1.00 96.62 568 LEU A O 1
ATOM 4547 N N . ILE A 1 569 ? -8.738 -5.845 -24.321 1.00 96.50 569 ILE A N 1
ATOM 4548 C CA . ILE A 1 569 ? -10.073 -5.974 -24.919 1.00 96.50 569 ILE A CA 1
ATOM 4549 C C . ILE A 1 569 ? -10.002 -5.793 -26.436 1.00 96.50 569 ILE A C 1
ATOM 4551 O O . ILE A 1 569 ? -10.566 -6.605 -27.163 1.00 96.50 569 ILE A O 1
ATOM 4555 N N . GLU A 1 570 ? -9.277 -4.784 -26.916 1.00 96.19 570 GLU A N 1
ATOM 4556 C CA . GLU A 1 570 ? -9.075 -4.541 -28.347 1.00 96.19 570 GLU A CA 1
ATOM 4557 C C . GLU A 1 570 ? -8.368 -5.724 -29.025 1.00 96.19 570 GLU A C 1
ATOM 4559 O O . GLU A 1 570 ? -8.818 -6.186 -30.070 1.00 96.19 570 GLU A O 1
ATOM 4564 N N . ALA A 1 571 ? -7.344 -6.304 -28.387 1.00 96.62 571 ALA A N 1
ATOM 4565 C CA . ALA A 1 571 ? -6.674 -7.496 -28.903 1.00 96.62 571 ALA A CA 1
ATOM 4566 C C . ALA A 1 571 ? -7.596 -8.727 -28.937 1.00 96.62 571 ALA A C 1
ATOM 4568 O O . ALA A 1 571 ? -7.559 -9.497 -29.892 1.00 96.62 571 ALA A O 1
ATOM 4569 N N . LEU A 1 572 ? -8.445 -8.919 -27.920 1.00 97.19 572 LEU A N 1
ATOM 4570 C CA . LEU A 1 572 ? -9.424 -10.010 -27.902 1.00 97.19 572 LEU A CA 1
ATOM 4571 C C . LEU A 1 572 ? -10.476 -9.856 -29.006 1.00 97.19 572 LEU A C 1
ATOM 4573 O O . LEU A 1 572 ? -10.815 -10.846 -29.647 1.00 97.19 572 LEU A O 1
ATOM 4577 N N . LEU A 1 573 ? -10.975 -8.637 -29.231 1.00 96.56 573 LEU A N 1
ATOM 4578 C CA . LEU A 1 573 ? -11.908 -8.339 -30.320 1.00 96.56 573 LEU A CA 1
ATOM 4579 C C . LEU A 1 573 ? -11.256 -8.588 -31.686 1.00 96.56 573 LEU A C 1
ATOM 4581 O O . LEU A 1 573 ? -11.859 -9.245 -32.527 1.00 96.56 573 LEU A O 1
ATOM 4585 N N . HIS A 1 574 ? -10.000 -8.169 -31.864 1.00 96.31 574 HIS A N 1
ATOM 4586 C CA . HIS A 1 574 ? -9.245 -8.419 -33.096 1.00 96.31 574 HIS A CA 1
ATOM 4587 C C . HIS A 1 574 ? -9.071 -9.914 -33.386 1.00 96.31 574 HIS A C 1
ATOM 4589 O O . HIS A 1 574 ? -9.260 -10.340 -34.518 1.00 96.31 574 HIS A O 1
ATOM 4595 N N . ILE A 1 575 ? -8.774 -10.730 -32.367 1.00 95.75 575 ILE A N 1
ATOM 4596 C CA . ILE A 1 575 ? -8.659 -12.193 -32.520 1.00 95.75 575 ILE A CA 1
ATOM 4597 C C . ILE A 1 575 ? -10.016 -12.833 -32.859 1.00 95.75 575 ILE A C 1
ATOM 4599 O O . ILE A 1 575 ? -10.059 -13.824 -33.585 1.00 95.75 575 ILE A O 1
ATOM 4603 N N . ILE A 1 576 ? -11.127 -12.301 -32.339 1.00 94.81 576 ILE A N 1
ATOM 4604 C CA . ILE A 1 576 ? -12.472 -12.793 -32.675 1.00 94.81 576 ILE A CA 1
ATOM 4605 C C . ILE A 1 576 ? -12.807 -12.498 -34.142 1.00 94.81 576 ILE A C 1
ATOM 4607 O O . ILE A 1 576 ? -13.298 -13.389 -34.835 1.00 94.81 576 ILE A O 1
ATOM 4611 N N . ASP A 1 577 ? -12.524 -11.280 -34.605 1.00 93.56 577 ASP A N 1
ATOM 4612 C CA . ASP A 1 577 ? -12.812 -10.847 -35.976 1.00 93.56 577 ASP A CA 1
ATOM 4613 C C . ASP A 1 577 ? -11.844 -11.477 -36.997 1.00 93.56 577 ASP A C 1
ATOM 4615 O O . ASP A 1 577 ? -12.237 -11.781 -38.125 1.00 93.56 577 ASP A O 1
ATOM 4619 N N . ASN A 1 578 ? -10.588 -11.712 -36.601 1.00 92.81 578 ASN A N 1
ATOM 4620 C CA . ASN A 1 578 ? -9.546 -12.325 -37.422 1.00 92.81 578 ASN A CA 1
ATOM 4621 C C . ASN A 1 578 ? -8.748 -13.401 -36.643 1.00 92.81 578 ASN A C 1
ATOM 4623 O O . ASN A 1 578 ? -7.658 -13.123 -36.129 1.00 92.81 578 ASN A O 1
ATOM 4627 N N . PRO A 1 579 ? -9.241 -14.654 -36.582 1.00 89.19 579 PRO A N 1
ATOM 4628 C CA . PRO A 1 579 ? -8.585 -15.738 -35.837 1.00 89.19 579 PRO A CA 1
ATOM 4629 C C . PRO A 1 579 ? -7.173 -16.093 -36.331 1.00 89.19 579 PRO A C 1
ATOM 4631 O O . PRO A 1 579 ? -6.332 -16.532 -35.546 1.00 89.19 579 PRO A O 1
ATOM 4634 N N . GLU A 1 580 ? -6.902 -15.866 -37.618 1.00 89.62 580 GLU A N 1
ATOM 4635 C CA . GLU A 1 580 ? -5.623 -16.151 -38.282 1.00 89.62 580 GLU A CA 1
ATOM 4636 C C . GLU A 1 580 ? -4.692 -14.921 -38.322 1.00 89.62 580 GLU A C 1
ATOM 4638 O O . GLU A 1 580 ? -3.730 -14.904 -39.087 1.00 89.62 580 GLU A O 1
ATOM 4643 N N . CYS A 1 581 ? -4.959 -13.879 -37.518 1.00 90.31 581 CYS A N 1
ATOM 4644 C CA . CYS A 1 581 ? -4.084 -12.704 -37.424 1.00 90.31 581 CYS A CA 1
ATOM 4645 C C . CYS A 1 581 ? -2.640 -13.084 -37.062 1.00 90.31 581 CYS A C 1
ATOM 4647 O O . CYS A 1 581 ? -2.392 -14.081 -36.382 1.00 90.31 581 CYS A O 1
ATOM 4649 N N . GLU A 1 582 ? -1.671 -12.286 -37.498 1.00 89.00 582 GLU A N 1
ATOM 4650 C CA . GLU A 1 582 ? -0.258 -12.489 -37.168 1.00 89.00 582 GLU A CA 1
ATOM 4651 C C . GLU A 1 582 ? 0.070 -11.977 -35.754 1.00 89.00 582 GLU A C 1
ATOM 4653 O O . GLU A 1 582 ? -0.525 -11.014 -35.263 1.00 89.00 582 GLU A O 1
ATOM 4658 N N . ASP A 1 583 ? 1.081 -12.565 -35.097 1.00 87.19 583 ASP A N 1
ATOM 4659 C CA . ASP A 1 583 ? 1.516 -12.130 -33.754 1.00 87.19 583 ASP A CA 1
ATOM 4660 C C . ASP A 1 583 ? 1.892 -10.629 -33.739 1.00 87.19 583 ASP A C 1
ATOM 4662 O O . ASP A 1 583 ? 1.698 -9.941 -32.736 1.00 87.19 583 ASP A O 1
ATOM 4666 N N . SER A 1 584 ? 2.385 -10.094 -34.863 1.00 87.81 584 SER A N 1
ATOM 4667 C CA . SER A 1 584 ? 2.736 -8.677 -35.036 1.00 87.81 584 SER A CA 1
ATOM 4668 C C . SER A 1 584 ? 1.536 -7.727 -34.952 1.00 87.81 584 SER A C 1
ATOM 4670 O O . SER A 1 584 ? 1.690 -6.606 -34.464 1.00 87.81 584 SER A O 1
ATOM 4672 N N . GLU A 1 585 ? 0.344 -8.162 -35.366 1.00 91.25 585 GLU A N 1
ATOM 4673 C CA . GLU A 1 585 ? -0.884 -7.367 -35.267 1.00 91.25 585 GLU A CA 1
ATOM 4674 C C . GLU A 1 585 ? -1.288 -7.200 -33.799 1.00 91.25 585 GLU A C 1
ATOM 4676 O O . GLU A 1 585 ? -1.554 -6.084 -33.351 1.00 91.25 585 GLU A O 1
ATOM 4681 N N . ILE A 1 586 ? -1.213 -8.275 -33.008 1.00 92.88 586 ILE A N 1
ATOM 4682 C CA . ILE A 1 586 ? -1.486 -8.235 -31.562 1.00 92.88 586 ILE A CA 1
ATOM 4683 C C . ILE A 1 586 ? -0.485 -7.316 -30.849 1.00 92.88 586 ILE A C 1
ATOM 4685 O O . ILE A 1 586 ? -0.872 -6.536 -29.980 1.00 92.88 586 ILE A O 1
ATOM 4689 N N . LEU A 1 587 ? 0.794 -7.362 -31.237 1.00 90.69 587 LEU A N 1
ATOM 4690 C CA . LEU A 1 587 ? 1.843 -6.484 -30.701 1.00 90.69 587 LEU A CA 1
ATOM 4691 C C . LEU A 1 587 ? 1.643 -5.004 -31.064 1.00 90.69 587 LEU A C 1
ATOM 4693 O O . LEU A 1 587 ? 2.129 -4.128 -30.350 1.00 90.69 587 LEU A O 1
ATOM 4697 N N . SER A 1 588 ? 0.938 -4.709 -32.159 1.00 91.00 588 SER A N 1
ATOM 4698 C CA . SER A 1 588 ? 0.595 -3.331 -32.529 1.00 91.00 588 SER A CA 1
ATOM 4699 C C . SER A 1 588 ? -0.505 -2.740 -31.636 1.00 91.00 588 SER A C 1
ATOM 4701 O O . SER A 1 588 ? -0.503 -1.534 -31.377 1.00 91.00 588 SER A O 1
ATOM 4703 N N . ILE A 1 589 ? -1.387 -3.599 -31.109 1.00 95.00 589 ILE A N 1
ATOM 4704 C CA . ILE A 1 589 ? -2.466 -3.242 -30.181 1.00 95.00 589 ILE A CA 1
ATOM 4705 C C . ILE A 1 589 ? -1.933 -3.194 -28.740 1.00 95.00 589 ILE A C 1
ATOM 4707 O O . ILE A 1 589 ? -2.044 -2.173 -28.057 1.00 95.00 589 ILE A O 1
ATOM 4711 N N . ILE A 1 590 ? -1.302 -4.282 -28.277 1.00 95.44 590 ILE A N 1
ATOM 4712 C CA . ILE A 1 590 ? -0.714 -4.387 -26.935 1.00 95.44 590 ILE A CA 1
ATOM 4713 C C . ILE A 1 590 ? 0.701 -3.819 -26.966 1.00 95.44 590 ILE A C 1
ATOM 4715 O O . ILE A 1 590 ? 1.684 -4.528 -27.188 1.00 95.44 590 ILE A O 1
ATOM 4719 N N . LYS A 1 591 ? 0.807 -2.520 -26.680 1.00 92.94 591 LYS A N 1
ATOM 4720 C CA . LYS A 1 591 ? 2.072 -1.770 -26.769 1.00 92.94 591 LYS A CA 1
ATOM 4721 C C . LYS A 1 591 ? 3.137 -2.281 -25.798 1.00 92.94 591 LYS A C 1
ATOM 4723 O O . LYS A 1 591 ? 4.331 -2.137 -26.049 1.00 92.94 591 LYS A O 1
ATOM 4728 N N . GLY A 1 592 ? 2.704 -2.831 -24.666 1.00 94.00 592 GLY A N 1
ATOM 4729 C CA . GLY A 1 592 ? 3.569 -3.344 -23.614 1.00 94.00 592 GLY A CA 1
ATOM 4730 C C . GLY A 1 592 ? 2.918 -3.281 -22.234 1.00 94.00 592 GLY A C 1
ATOM 4731 O O . GLY A 1 592 ? 1.751 -2.887 -22.116 1.00 94.00 592 GLY A O 1
ATOM 4732 N N . PRO A 1 593 ? 3.677 -3.615 -21.175 1.00 96.31 593 PRO A N 1
ATOM 4733 C CA . PRO A 1 593 ? 3.198 -3.540 -19.802 1.00 96.31 593 PRO A CA 1
ATOM 4734 C C . PRO A 1 593 ? 2.669 -2.157 -19.411 1.00 96.31 593 PRO A C 1
ATOM 4736 O O . PRO A 1 593 ? 3.097 -1.132 -19.949 1.00 96.31 593 PRO A O 1
ATOM 4739 N N . ASP A 1 594 ? 1.751 -2.131 -18.449 1.00 96.38 594 ASP A N 1
ATOM 4740 C CA . ASP A 1 594 ? 1.231 -0.905 -17.838 1.00 96.38 594 ASP A CA 1
ATOM 4741 C C . ASP A 1 594 ? 1.214 -1.070 -16.315 1.00 96.38 594 ASP A C 1
ATOM 4743 O O . ASP A 1 594 ? 0.309 -1.675 -15.733 1.00 96.38 594 ASP A O 1
ATOM 4747 N N . PHE A 1 595 ? 2.269 -0.580 -15.665 1.00 95.69 595 PHE A N 1
ATOM 4748 C CA . PHE A 1 595 ? 2.468 -0.717 -14.231 1.00 95.69 595 PHE A CA 1
ATOM 4749 C C . PHE A 1 595 ? 1.586 0.263 -13.446 1.00 95.69 595 PHE A C 1
ATOM 4751 O O . PHE A 1 595 ? 1.406 1.414 -13.846 1.00 95.69 595 PHE A O 1
ATOM 4758 N N . PRO A 1 596 ? 1.062 -0.147 -12.277 1.00 92.50 596 PRO A N 1
ATOM 4759 C CA . PRO A 1 596 ? 0.220 0.715 -11.450 1.00 92.50 596 PRO A CA 1
ATOM 4760 C C . PRO A 1 596 ? 0.915 2.002 -10.986 1.00 92.50 596 PRO A C 1
ATOM 4762 O O . PRO A 1 596 ? 0.229 3.010 -10.825 1.00 92.50 596 PRO A O 1
ATOM 4765 N N . THR A 1 597 ? 2.240 1.974 -10.796 1.00 90.56 597 THR A N 1
ATOM 4766 C CA . THR A 1 597 ? 3.056 3.124 -10.370 1.00 90.56 597 THR A CA 1
ATOM 4767 C C . THR A 1 597 ? 3.566 3.987 -11.528 1.00 90.56 597 THR A C 1
ATOM 4769 O O . THR A 1 597 ? 4.239 4.976 -11.266 1.00 90.56 597 THR A O 1
ATOM 4772 N N . GLY A 1 598 ? 3.270 3.626 -12.784 1.00 91.81 598 GLY A N 1
ATOM 4773 C CA . GLY A 1 598 ? 3.757 4.341 -13.965 1.00 91.81 598 GLY A CA 1
ATOM 4774 C C . GLY A 1 598 ? 5.212 4.009 -14.307 1.00 91.81 598 GLY A C 1
ATOM 4775 O O . GLY A 1 598 ? 5.556 2.835 -14.489 1.00 91.81 598 GLY A O 1
ATOM 4776 N N . GLY A 1 599 ? 6.043 5.040 -14.435 1.00 91.94 599 GLY A N 1
ATOM 4777 C CA . GLY A 1 599 ? 7.446 4.955 -14.838 1.00 91.94 599 GLY A CA 1
ATOM 4778 C C . GLY A 1 599 ? 7.652 4.851 -16.352 1.00 91.94 599 GLY A C 1
ATOM 4779 O O . GLY A 1 599 ? 6.704 4.823 -17.140 1.00 91.94 599 GLY A O 1
ATOM 4780 N N . ILE A 1 600 ? 8.922 4.783 -16.751 1.00 93.50 600 ILE A N 1
ATOM 4781 C CA . ILE A 1 600 ? 9.345 4.766 -18.155 1.00 93.50 600 ILE A CA 1
ATOM 4782 C C . ILE A 1 600 ? 10.009 3.425 -18.471 1.00 93.50 600 ILE A C 1
ATOM 4784 O O . ILE A 1 600 ? 11.011 3.055 -17.852 1.00 93.50 600 ILE A O 1
ATOM 4788 N N . ILE A 1 601 ? 9.470 2.693 -19.443 1.00 92.62 601 ILE A N 1
ATOM 4789 C CA . ILE A 1 601 ? 10.116 1.517 -20.027 1.00 92.62 601 ILE A CA 1
ATOM 4790 C C . ILE A 1 601 ? 10.980 1.971 -21.200 1.00 92.62 601 ILE A C 1
ATOM 4792 O O . ILE A 1 601 ? 10.479 2.609 -22.123 1.00 92.62 601 ILE A O 1
ATOM 4796 N N . PHE A 1 602 ? 12.255 1.588 -21.178 1.00 82.81 602 PHE A N 1
ATOM 4797 C CA . PHE A 1 602 ? 13.182 1.809 -22.287 1.00 82.81 602 PHE A CA 1
ATOM 4798 C C . PHE A 1 602 ? 13.334 0.530 -23.106 1.00 82.81 602 PHE A C 1
ATOM 4800 O O . PHE A 1 602 ? 13.720 -0.518 -22.576 1.00 82.81 602 PHE A O 1
ATOM 4807 N N . GLY A 1 603 ? 13.036 0.634 -24.399 1.00 76.69 603 GLY A N 1
ATOM 4808 C CA . GLY A 1 603 ? 13.241 -0.428 -25.374 1.00 76.69 603 GLY A CA 1
ATOM 4809 C C . GLY A 1 603 ? 12.081 -1.406 -25.521 1.00 76.69 603 GLY A C 1
ATOM 4810 O O . GLY A 1 603 ? 11.629 -2.049 -24.574 1.00 76.69 603 GLY A O 1
ATOM 4811 N N . LYS A 1 604 ? 11.656 -1.601 -26.772 1.00 84.94 604 LYS A N 1
ATOM 4812 C CA . LYS A 1 604 ? 10.579 -2.536 -27.144 1.00 84.94 604 LYS A CA 1
ATOM 4813 C C . LYS A 1 604 ? 11.052 -3.970 -27.368 1.00 84.94 604 LYS A C 1
ATOM 4815 O O . LYS A 1 604 ? 10.239 -4.893 -27.357 1.00 84.94 604 LYS A O 1
ATOM 4820 N N . LYS A 1 605 ? 12.360 -4.191 -27.542 1.00 86.19 605 LYS A N 1
ATOM 4821 C CA . LYS A 1 605 ? 12.914 -5.525 -27.826 1.00 86.19 605 LYS A CA 1
ATOM 4822 C C . LYS A 1 605 ? 12.596 -6.525 -26.713 1.00 86.19 605 LYS A C 1
ATOM 4824 O O . LYS A 1 605 ? 12.057 -7.588 -26.986 1.00 86.19 605 LYS A O 1
ATOM 4829 N N . GLY A 1 606 ? 12.830 -6.145 -25.455 1.00 88.44 606 GLY A N 1
ATOM 4830 C CA . GLY A 1 606 ? 12.543 -7.007 -24.306 1.00 88.44 606 GLY A CA 1
ATOM 4831 C C . GLY A 1 606 ? 11.059 -7.349 -24.136 1.00 88.44 606 GLY A C 1
ATOM 4832 O O . GLY A 1 606 ? 10.737 -8.437 -23.663 1.00 88.44 606 GLY A O 1
ATOM 4833 N N . ILE A 1 607 ? 10.169 -6.440 -24.552 1.00 92.50 607 ILE A N 1
ATOM 4834 C CA . ILE A 1 607 ? 8.715 -6.651 -24.594 1.00 92.50 607 ILE A CA 1
ATOM 4835 C C . ILE A 1 607 ? 8.373 -7.661 -25.697 1.00 92.50 607 ILE A C 1
ATOM 4837 O O . ILE A 1 607 ? 7.683 -8.647 -25.450 1.00 92.50 607 ILE A O 1
ATOM 4841 N N . THR A 1 608 ? 8.920 -7.451 -26.896 1.00 91.12 608 THR A N 1
ATOM 4842 C CA . THR A 1 608 ? 8.699 -8.311 -28.069 1.00 91.12 608 THR A CA 1
ATOM 4843 C C . THR A 1 608 ? 9.171 -9.741 -27.805 1.00 91.12 608 THR A C 1
ATOM 4845 O O . THR A 1 608 ? 8.423 -10.692 -28.035 1.00 91.12 608 THR A O 1
ATOM 4848 N N . ASP A 1 609 ? 10.372 -9.904 -27.243 1.00 92.00 609 ASP A N 1
ATOM 4849 C CA . ASP A 1 609 ? 10.921 -11.207 -26.854 1.00 92.00 609 ASP A CA 1
ATOM 4850 C C . ASP A 1 609 ? 10.005 -11.899 -25.829 1.00 92.00 609 ASP A C 1
ATOM 4852 O O . ASP A 1 609 ? 9.671 -13.078 -25.978 1.00 92.00 609 ASP A O 1
ATOM 4856 N N . ALA A 1 610 ? 9.529 -11.161 -24.818 1.00 94.19 610 ALA A N 1
ATOM 4857 C CA . ALA A 1 610 ? 8.635 -11.698 -23.795 1.00 94.19 610 ALA A CA 1
ATOM 4858 C C . ALA A 1 610 ? 7.299 -12.180 -24.361 1.00 94.19 610 ALA A C 1
ATOM 4860 O O . ALA A 1 610 ? 6.803 -13.223 -23.944 1.00 94.19 610 ALA A O 1
ATOM 4861 N N . TYR A 1 611 ? 6.713 -11.448 -25.301 1.00 95.12 611 TYR A N 1
ATOM 4862 C CA . TYR A 1 611 ? 5.396 -11.768 -25.843 1.00 95.12 611 TYR A CA 1
ATOM 4863 C C . TYR A 1 611 ? 5.425 -12.868 -26.905 1.00 95.12 611 TYR A C 1
ATOM 4865 O O . TYR A 1 611 ? 4.459 -13.623 -27.007 1.00 95.12 611 TYR A O 1
ATOM 4873 N N . THR A 1 612 ? 6.538 -13.012 -27.628 1.00 93.69 612 THR A N 1
ATOM 4874 C CA . THR A 1 612 ? 6.721 -14.038 -28.670 1.00 93.69 612 THR A CA 1
ATOM 4875 C C . THR A 1 612 ? 7.332 -15.341 -28.152 1.00 93.69 612 THR A C 1
ATOM 4877 O O . THR A 1 612 ? 7.093 -16.393 -28.739 1.00 93.69 612 THR A O 1
ATOM 4880 N N . THR A 1 613 ? 8.101 -15.306 -27.057 1.00 94.38 613 THR A N 1
ATOM 4881 C CA . THR A 1 613 ? 8.770 -16.499 -26.489 1.00 94.38 613 THR A CA 1
ATOM 4882 C C . THR A 1 613 ? 8.317 -16.854 -25.071 1.00 94.38 613 THR A C 1
ATOM 4884 O O . THR A 1 613 ? 8.656 -17.920 -24.557 1.00 94.38 613 THR A O 1
ATOM 4887 N N . GLY A 1 614 ? 7.591 -15.953 -24.405 1.00 93.00 614 GLY A N 1
ATOM 4888 C CA . GLY A 1 614 ? 7.199 -16.071 -23.001 1.00 93.00 614 GLY A CA 1
ATOM 4889 C C . GLY A 1 614 ? 8.279 -15.646 -21.999 1.00 93.00 614 GLY A C 1
ATOM 4890 O O . GLY A 1 614 ? 8.052 -15.723 -20.788 1.00 93.00 614 GLY A O 1
ATOM 4891 N N . ARG A 1 615 ? 9.462 -15.198 -22.452 1.00 95.56 615 ARG A N 1
ATOM 4892 C CA . ARG A 1 615 ? 10.542 -14.695 -21.585 1.00 95.56 615 ARG A CA 1
ATOM 4893 C C . ARG A 1 615 ? 11.191 -13.441 -22.153 1.00 95.56 615 ARG A C 1
ATOM 4895 O O . ARG A 1 615 ? 11.555 -13.398 -23.319 1.00 95.56 615 ARG A O 1
ATOM 4902 N N . GLY A 1 616 ? 11.417 -12.448 -21.304 1.00 93.75 616 GLY A N 1
ATOM 4903 C CA . GLY A 1 616 ? 12.111 -11.224 -21.702 1.00 93.75 616 GLY A CA 1
ATOM 4904 C C . GLY A 1 616 ? 12.574 -10.416 -20.502 1.00 93.75 616 GLY A C 1
ATOM 4905 O O . GLY A 1 616 ? 12.325 -10.775 -19.351 1.00 93.75 616 GLY A O 1
ATOM 4906 N N . ARG A 1 617 ? 13.303 -9.332 -20.752 1.00 93.00 617 ARG A N 1
ATOM 4907 C CA . ARG A 1 617 ? 13.750 -8.409 -19.702 1.00 93.00 617 ARG A CA 1
ATOM 4908 C C . ARG A 1 617 ? 13.539 -6.991 -20.179 1.00 93.00 617 ARG A C 1
ATOM 4910 O O . ARG A 1 617 ? 13.951 -6.661 -21.285 1.00 93.00 617 ARG A O 1
ATOM 4917 N N . ILE A 1 618 ? 12.951 -6.168 -19.327 1.00 93.12 618 ILE A N 1
ATOM 4918 C CA . ILE A 1 618 ? 12.740 -4.747 -19.597 1.00 93.12 618 ILE A CA 1
ATOM 4919 C C . ILE A 1 618 ? 13.375 -3.919 -18.484 1.00 93.12 618 ILE A C 1
ATOM 4921 O O . ILE A 1 618 ? 13.411 -4.347 -17.327 1.00 93.12 618 ILE A O 1
ATOM 4925 N N . LYS A 1 619 ? 13.894 -2.741 -18.827 1.00 91.94 619 LYS A N 1
ATOM 4926 C CA . LYS A 1 619 ? 14.333 -1.753 -17.838 1.00 91.94 619 LYS A CA 1
ATOM 4927 C C . LYS A 1 619 ? 13.169 -0.808 -17.559 1.00 91.94 619 LYS A C 1
ATOM 4929 O O . LYS A 1 619 ? 12.580 -0.284 -18.499 1.00 91.94 619 LYS A O 1
ATOM 4934 N N . VAL A 1 620 ? 12.869 -0.583 -16.285 1.00 93.56 620 VAL A N 1
ATOM 4935 C CA . VAL A 1 620 ? 11.863 0.380 -15.825 1.00 93.56 620 VAL A CA 1
ATOM 4936 C C . VAL A 1 620 ? 12.580 1.464 -15.030 1.00 93.56 620 VAL A C 1
ATOM 4938 O O . VAL A 1 620 ? 13.253 1.168 -14.039 1.00 93.56 620 VAL A O 1
ATOM 4941 N N . ARG A 1 621 ? 12.464 2.711 -15.478 1.00 93.00 621 ARG A N 1
ATOM 4942 C CA . ARG A 1 621 ? 13.104 3.891 -14.893 1.00 93.00 621 ARG A CA 1
ATOM 4943 C C . ARG A 1 621 ? 12.055 4.795 -14.240 1.00 93.00 621 ARG A C 1
ATOM 4945 O O . ARG A 1 621 ? 10.903 4.833 -14.667 1.00 93.00 621 ARG A O 1
ATOM 4952 N N . ALA A 1 622 ? 12.465 5.497 -13.193 1.00 94.62 622 ALA A N 1
ATOM 4953 C CA . ALA A 1 622 ? 11.694 6.546 -12.547 1.00 94.62 622 ALA A CA 1
ATOM 4954 C C . ALA A 1 622 ? 11.422 7.689 -13.534 1.00 94.62 622 ALA A C 1
ATOM 4956 O O . ALA A 1 622 ? 12.265 7.989 -14.384 1.00 94.62 622 ALA A O 1
ATOM 4957 N N . LYS A 1 623 ? 10.267 8.340 -13.395 1.00 93.88 623 LYS A N 1
ATOM 4958 C CA . LYS A 1 623 ? 9.948 9.561 -14.134 1.00 93.88 623 LYS A CA 1
ATOM 4959 C C . LYS A 1 623 ? 10.460 10.755 -13.344 1.00 93.88 623 LYS A C 1
ATOM 4961 O O . LYS A 1 623 ? 10.199 10.862 -12.145 1.00 93.88 623 LYS A O 1
ATOM 4966 N N . THR A 1 624 ? 11.231 11.605 -14.007 1.00 94.38 624 THR A N 1
ATOM 4967 C CA . THR A 1 624 ? 11.921 12.728 -13.372 1.00 94.38 624 THR A CA 1
ATOM 4968 C C . THR A 1 624 ? 11.893 13.954 -14.265 1.00 94.38 624 THR A C 1
ATOM 4970 O O . THR A 1 624 ? 11.971 13.814 -15.487 1.00 94.38 624 THR A O 1
ATOM 4973 N N . HIS A 1 625 ? 11.911 15.140 -13.669 1.00 93.44 625 HIS A N 1
ATOM 4974 C CA . HIS A 1 625 ? 12.144 16.398 -14.374 1.00 93.44 625 HIS A CA 1
ATOM 4975 C C . HIS A 1 625 ? 13.080 17.314 -13.572 1.00 93.44 625 HIS A C 1
ATOM 4977 O O . HIS A 1 625 ? 13.342 17.076 -12.392 1.00 93.44 625 HIS A O 1
ATOM 4983 N N . ILE A 1 626 ? 13.628 18.338 -14.229 1.00 92.75 626 ILE A N 1
ATOM 4984 C CA . ILE A 1 626 ? 14.553 19.300 -13.616 1.00 92.75 626 ILE A CA 1
ATOM 4985 C C . ILE A 1 626 ? 13.830 20.630 -13.392 1.00 92.75 626 ILE A C 1
ATOM 4987 O O . ILE A 1 626 ? 13.193 21.153 -14.304 1.00 92.75 626 ILE A O 1
ATOM 4991 N N . GLU A 1 627 ? 13.962 21.191 -12.192 1.00 92.31 627 GLU A N 1
ATOM 4992 C CA . GLU A 1 627 ? 13.493 22.533 -11.835 1.00 92.31 627 GLU A CA 1
ATOM 4993 C C . GLU A 1 627 ? 14.677 23.450 -11.476 1.00 92.31 627 GLU A C 1
ATOM 4995 O O . GLU A 1 627 ? 15.680 23.010 -10.910 1.00 92.31 627 GLU A O 1
ATOM 5000 N N . GLU A 1 628 ? 14.557 24.754 -11.746 1.00 85.12 628 GLU A N 1
ATOM 5001 C CA . GLU A 1 628 ? 15.557 25.756 -11.352 1.00 85.12 628 GLU A CA 1
ATOM 5002 C C . GLU A 1 628 ? 15.119 26.551 -10.113 1.00 85.12 628 GLU A C 1
ATOM 5004 O O . GLU A 1 628 ? 14.040 27.146 -10.067 1.00 85.12 628 GLU A O 1
ATOM 5009 N N . LYS A 1 629 ? 15.998 26.650 -9.107 1.00 80.00 629 LYS A N 1
ATOM 5010 C CA . LYS A 1 629 ? 15.745 27.407 -7.871 1.00 80.00 629 LYS A CA 1
ATOM 5011 C C . LYS A 1 629 ? 16.966 28.229 -7.458 1.00 80.00 629 LYS A C 1
ATOM 5013 O O . LYS A 1 629 ? 17.993 27.684 -7.070 1.00 80.00 629 LYS A O 1
ATOM 5018 N N . LYS A 1 630 ? 16.854 29.567 -7.472 1.00 63.56 630 LYS A N 1
ATOM 5019 C CA . LYS A 1 630 ? 17.873 30.522 -6.959 1.00 63.56 630 LYS A CA 1
ATOM 5020 C C . LYS A 1 630 ? 19.328 30.199 -7.398 1.00 63.56 630 LYS A C 1
ATOM 5022 O O . LYS A 1 630 ? 20.228 30.173 -6.554 1.00 63.56 630 LYS A O 1
ATOM 5027 N N . ASN A 1 631 ? 19.562 29.976 -8.698 1.00 69.38 631 ASN A N 1
ATOM 5028 C CA . ASN A 1 631 ? 20.845 29.540 -9.297 1.00 69.38 631 ASN A CA 1
ATOM 5029 C C . ASN A 1 631 ? 21.320 28.128 -8.888 1.00 69.38 631 ASN A C 1
ATOM 5031 O O . ASN A 1 631 ? 22.521 27.903 -8.713 1.00 69.38 631 ASN A O 1
ATOM 5035 N N . ARG A 1 632 ? 20.403 27.180 -8.687 1.00 81.25 632 ARG A N 1
ATOM 5036 C CA . ARG A 1 632 ? 20.709 25.750 -8.542 1.00 81.25 632 ARG A CA 1
ATOM 5037 C C . ARG A 1 632 ? 19.674 24.930 -9.299 1.00 81.25 632 ARG A C 1
ATOM 5039 O O . ARG A 1 632 ? 18.493 25.272 -9.267 1.00 81.25 632 ARG A O 1
ATOM 5046 N N . GLU A 1 633 ? 20.127 23.859 -9.930 1.00 87.19 633 GLU A N 1
ATOM 5047 C CA . GLU A 1 633 ? 19.255 22.838 -10.502 1.00 87.19 633 GLU A CA 1
ATOM 5048 C C . GLU A 1 633 ? 18.780 21.885 -9.400 1.00 87.19 633 GLU A C 1
ATOM 5050 O O . GLU A 1 633 ? 19.499 21.590 -8.435 1.00 87.19 633 GLU A O 1
ATOM 5055 N N . VAL A 1 634 ? 17.546 21.419 -9.534 1.00 93.19 634 VAL A N 1
ATOM 5056 C CA . VAL A 1 634 ? 16.887 20.505 -8.607 1.00 93.19 634 VAL A CA 1
ATOM 5057 C C . VAL A 1 634 ? 16.284 19.375 -9.426 1.00 93.19 634 VAL A C 1
ATOM 5059 O O . VAL A 1 634 ? 15.533 19.623 -10.364 1.00 93.19 634 VAL A O 1
ATOM 5062 N N . ILE A 1 635 ? 16.618 18.135 -9.080 1.00 94.69 635 ILE A N 1
ATOM 5063 C CA . ILE A 1 635 ? 16.006 16.955 -9.693 1.00 94.69 635 ILE A CA 1
ATOM 5064 C C . ILE A 1 635 ? 14.739 16.636 -8.903 1.00 94.69 635 ILE A C 1
ATOM 5066 O O . ILE A 1 635 ? 14.802 16.438 -7.686 1.00 94.69 635 ILE A O 1
ATOM 5070 N N . ILE A 1 636 ? 13.612 16.548 -9.598 1.00 94.56 636 ILE A N 1
ATOM 5071 C CA . ILE A 1 636 ? 12.340 16.094 -9.046 1.00 94.56 636 ILE A CA 1
ATOM 5072 C C . ILE A 1 636 ? 12.056 14.685 -9.555 1.00 94.56 636 ILE A C 1
ATOM 5074 O O . ILE A 1 636 ? 12.185 14.410 -10.748 1.00 94.56 636 ILE A O 1
ATOM 5078 N N . VAL A 1 637 ? 11.682 13.786 -8.645 1.00 94.62 637 VAL A N 1
ATOM 5079 C CA . VAL A 1 637 ? 11.201 12.439 -8.974 1.00 94.62 637 VAL A CA 1
ATOM 5080 C C . VAL A 1 637 ? 9.694 12.392 -8.764 1.00 94.62 637 VAL A C 1
ATOM 5082 O O . VAL A 1 637 ? 9.235 12.511 -7.625 1.00 94.62 637 VAL A O 1
ATOM 5085 N N . ASP A 1 638 ? 8.957 12.198 -9.857 1.00 91.50 638 ASP A N 1
ATOM 5086 C CA . ASP A 1 638 ? 7.489 12.195 -9.890 1.00 91.50 638 ASP A CA 1
ATOM 5087 C C . ASP A 1 638 ? 6.914 10.780 -9.747 1.00 91.50 638 ASP A C 1
ATOM 5089 O O . ASP A 1 638 ? 5.901 10.563 -9.089 1.00 91.50 638 ASP A O 1
ATOM 5093 N N . GLU A 1 639 ? 7.571 9.785 -10.356 1.00 92.56 639 GLU A N 1
ATOM 5094 C CA . GLU A 1 639 ? 7.111 8.390 -10.373 1.00 92.56 639 GLU A CA 1
ATOM 5095 C C . GLU A 1 639 ? 8.284 7.429 -10.159 1.00 92.56 639 GLU A C 1
ATOM 5097 O O . GLU A 1 639 ? 9.386 7.646 -10.666 1.00 92.56 639 GLU A O 1
ATOM 5102 N N . LEU A 1 640 ? 8.044 6.329 -9.444 1.00 91.81 640 LEU A N 1
ATOM 5103 C CA . LEU A 1 640 ? 9.043 5.306 -9.145 1.00 91.81 640 LEU A CA 1
ATOM 5104 C C . LEU A 1 640 ? 8.735 4.008 -9.901 1.00 91.81 640 LEU A C 1
ATOM 5106 O O . LEU A 1 640 ? 7.565 3.704 -10.166 1.00 91.81 640 LEU A O 1
ATOM 5110 N N . PRO A 1 641 ? 9.765 3.197 -10.214 1.00 92.44 641 PRO A N 1
ATOM 5111 C CA . PRO A 1 641 ? 9.552 1.888 -10.811 1.00 92.44 641 PRO A CA 1
ATOM 5112 C C . PRO A 1 641 ? 8.668 0.981 -9.943 1.00 92.44 641 PRO A C 1
ATOM 5114 O O . PRO A 1 641 ? 8.570 1.135 -8.723 1.00 92.44 641 PRO A O 1
ATOM 5117 N N . TYR A 1 642 ? 8.042 -0.003 -10.587 1.00 90.44 642 TYR A N 1
ATOM 5118 C CA . TYR A 1 642 ? 7.124 -0.933 -9.932 1.00 90.44 642 TYR A CA 1
ATOM 5119 C C . TYR A 1 642 ? 7.781 -1.678 -8.757 1.00 90.44 642 TYR A C 1
ATOM 5121 O O . TYR A 1 642 ? 8.890 -2.195 -8.880 1.00 90.44 642 TYR A O 1
ATOM 5129 N N . GLN A 1 643 ? 7.069 -1.754 -7.625 1.00 85.25 643 GLN A N 1
ATOM 5130 C CA . GLN A 1 643 ? 7.511 -2.393 -6.372 1.00 85.25 643 GLN A CA 1
ATOM 5131 C C . GLN A 1 643 ? 8.776 -1.788 -5.726 1.00 85.25 643 GLN A C 1
ATOM 5133 O O . GLN A 1 643 ? 9.439 -2.448 -4.922 1.00 85.25 643 GLN A O 1
ATOM 5138 N N . VAL A 1 644 ? 9.101 -0.525 -6.020 1.00 87.75 644 VAL A N 1
ATOM 5139 C CA . VAL A 1 644 ? 10.159 0.217 -5.317 1.00 87.75 644 VAL A CA 1
ATOM 5140 C C . VAL A 1 644 ? 9.567 0.982 -4.135 1.00 87.75 644 VAL A C 1
ATOM 5142 O O . VAL A 1 644 ? 8.598 1.720 -4.277 1.00 87.75 644 VAL A O 1
ATOM 5145 N N . ASN A 1 645 ? 10.164 0.812 -2.955 1.00 83.69 645 ASN A N 1
ATOM 5146 C CA . ASN A 1 645 ? 9.758 1.531 -1.750 1.00 83.69 645 ASN A CA 1
ATOM 5147 C C . ASN A 1 645 ? 10.429 2.912 -1.688 1.00 83.69 645 ASN A C 1
ATOM 5149 O O . ASN A 1 645 ? 11.660 3.003 -1.737 1.00 83.69 645 ASN A O 1
ATOM 5153 N N . LYS A 1 646 ? 9.621 3.964 -1.527 1.00 84.31 646 LYS A N 1
ATOM 5154 C CA . LYS A 1 646 ? 10.077 5.361 -1.538 1.00 84.31 646 LYS A CA 1
ATOM 5155 C C . LYS A 1 646 ? 11.076 5.668 -0.418 1.00 84.31 646 LYS A C 1
ATOM 5157 O O . LYS A 1 646 ? 12.184 6.131 -0.684 1.00 84.31 646 LYS A O 1
ATOM 5162 N N . SER A 1 647 ? 10.720 5.336 0.822 1.00 80.19 647 SER A N 1
ATOM 5163 C CA . SER A 1 647 ? 11.531 5.605 2.017 1.00 80.19 647 SER A CA 1
ATOM 5164 C C . SER A 1 647 ? 12.907 4.937 1.944 1.00 80.19 647 SER A C 1
ATOM 5166 O O . SER A 1 647 ? 13.930 5.584 2.164 1.00 80.19 647 SER A O 1
ATOM 5168 N N . ARG A 1 648 ? 12.953 3.661 1.534 1.00 79.94 648 ARG A N 1
ATOM 5169 C CA . ARG A 1 648 ? 14.207 2.912 1.335 1.00 79.94 648 ARG A CA 1
ATOM 5170 C C . ARG A 1 648 ? 15.054 3.475 0.202 1.00 79.94 648 ARG A C 1
ATOM 5172 O O . ARG A 1 648 ? 16.278 3.418 0.274 1.00 79.94 648 ARG A O 1
ATOM 5179 N N . LEU A 1 649 ? 14.437 3.989 -0.861 1.00 87.94 649 LEU A N 1
ATOM 5180 C CA . LEU A 1 649 ? 15.180 4.629 -1.941 1.00 87.94 649 LEU A CA 1
ATOM 5181 C C . LEU A 1 649 ? 15.877 5.900 -1.443 1.00 87.94 649 LEU A C 1
ATOM 5183 O O . LEU A 1 649 ? 17.073 6.055 -1.680 1.00 87.94 649 LEU A O 1
ATOM 5187 N N . ILE A 1 650 ? 15.158 6.770 -0.729 1.00 86.69 650 ILE A N 1
ATOM 5188 C CA . ILE A 1 650 ? 15.714 8.007 -0.157 1.00 86.69 650 ILE A CA 1
ATOM 5189 C C . ILE A 1 650 ? 16.863 7.682 0.805 1.00 86.69 650 ILE A C 1
ATOM 5191 O O . ILE A 1 650 ? 17.935 8.283 0.716 1.00 86.69 650 ILE A O 1
ATOM 5195 N N . GLU A 1 651 ? 16.671 6.684 1.669 1.00 83.75 651 GLU A N 1
ATOM 5196 C CA . GLU A 1 651 ? 17.696 6.165 2.577 1.00 83.75 651 GLU A CA 1
ATOM 5197 C C . GLU A 1 651 ? 18.950 5.707 1.811 1.00 83.75 651 GLU A C 1
ATOM 5199 O O . GLU A 1 651 ? 20.061 6.157 2.101 1.00 83.75 651 GLU A O 1
ATOM 5204 N N . ASN A 1 652 ? 18.781 4.882 0.773 1.00 87.19 652 ASN A N 1
ATOM 5205 C CA . ASN A 1 652 ? 19.882 4.397 -0.061 1.00 87.19 652 ASN A CA 1
ATOM 5206 C C . ASN A 1 652 ? 20.631 5.537 -0.767 1.00 87.19 652 ASN A C 1
ATOM 5208 O O . ASN A 1 652 ? 21.862 5.525 -0.807 1.00 87.19 652 ASN A O 1
ATOM 5212 N N . ILE A 1 653 ? 19.924 6.540 -1.297 1.00 90.88 653 ILE A N 1
ATOM 5213 C CA . ILE A 1 653 ? 20.567 7.711 -1.913 1.00 90.88 653 ILE A CA 1
ATOM 5214 C C . ILE A 1 653 ? 21.381 8.470 -0.857 1.00 90.88 653 ILE A C 1
ATOM 5216 O O . ILE A 1 653 ? 22.537 8.815 -1.106 1.00 90.88 653 ILE A O 1
ATOM 5220 N N . ALA A 1 654 ? 20.829 8.684 0.340 1.00 86.31 654 ALA A N 1
ATOM 5221 C CA . ALA A 1 654 ? 21.535 9.360 1.426 1.00 86.31 654 ALA A CA 1
ATOM 5222 C C . ALA A 1 654 ? 22.821 8.619 1.842 1.00 86.31 654 ALA A C 1
ATOM 5224 O O . ALA A 1 654 ? 23.839 9.264 2.112 1.00 86.31 654 ALA A O 1
ATOM 5225 N N . HIS A 1 655 ? 22.808 7.281 1.846 1.00 86.06 655 HIS A N 1
ATOM 5226 C CA . HIS A 1 655 ? 24.008 6.463 2.051 1.00 86.06 655 HIS A CA 1
ATOM 5227 C C . HIS A 1 655 ? 25.039 6.652 0.933 1.00 86.06 655 HIS A C 1
ATOM 5229 O O . HIS A 1 655 ? 26.194 6.957 1.221 1.00 86.06 655 HIS A O 1
ATOM 5235 N N . LEU A 1 656 ? 24.628 6.571 -0.335 1.00 88.56 656 LEU A N 1
ATOM 5236 C CA . LEU A 1 656 ? 25.533 6.730 -1.481 1.00 88.56 656 LEU A CA 1
ATOM 5237 C C . LEU A 1 656 ? 26.185 8.119 -1.545 1.00 88.56 656 LEU A C 1
ATOM 5239 O O . LEU A 1 656 ? 27.342 8.241 -1.957 1.00 88.56 656 LEU A O 1
ATOM 5243 N N . VAL A 1 657 ? 25.470 9.160 -1.112 1.00 89.06 657 VAL A N 1
ATOM 5244 C CA . VAL A 1 657 ? 26.011 10.522 -0.980 1.00 89.06 657 VAL A CA 1
ATOM 5245 C C . VAL A 1 657 ? 27.002 10.610 0.182 1.00 89.06 657 VAL A C 1
ATOM 5247 O O . VAL A 1 657 ? 28.070 11.210 0.044 1.00 89.06 657 VAL A O 1
ATOM 5250 N N . ARG A 1 658 ? 26.685 9.990 1.327 1.00 85.25 658 ARG A N 1
ATOM 5251 C CA . ARG A 1 658 ? 27.564 9.955 2.509 1.00 85.25 658 ARG A CA 1
ATOM 5252 C C . ARG A 1 658 ? 28.880 9.235 2.221 1.00 85.25 658 ARG A C 1
ATOM 5254 O O . ARG A 1 658 ? 29.938 9.736 2.600 1.00 85.25 658 ARG A O 1
ATOM 5261 N N . ASP A 1 659 ? 28.809 8.120 1.503 1.00 86.19 659 ASP A N 1
ATOM 5262 C CA . ASP A 1 659 ? 29.956 7.292 1.124 1.00 86.19 659 ASP A CA 1
ATOM 5263 C C . ASP A 1 659 ? 30.736 7.872 -0.071 1.00 86.19 659 ASP A C 1
ATOM 5265 O O . ASP A 1 659 ? 31.694 7.263 -0.542 1.00 86.19 659 ASP A O 1
ATOM 5269 N N . LYS A 1 660 ? 30.342 9.059 -0.565 1.00 84.38 660 LYS A N 1
ATOM 5270 C CA . LYS A 1 660 ? 30.914 9.744 -1.739 1.00 84.38 660 LYS A CA 1
ATOM 5271 C C . LYS A 1 660 ? 30.921 8.892 -3.012 1.00 84.38 660 LYS A C 1
ATOM 5273 O O . LYS A 1 660 ? 31.745 9.096 -3.897 1.00 84.38 660 LYS A O 1
ATOM 5278 N N . THR A 1 661 ? 29.992 7.945 -3.116 1.00 83.19 661 THR A N 1
ATOM 5279 C CA . THR A 1 661 ? 29.781 7.179 -4.353 1.00 83.19 661 THR A CA 1
ATOM 5280 C C . THR A 1 661 ? 29.043 8.033 -5.383 1.00 83.19 661 THR A C 1
ATOM 5282 O O . THR A 1 661 ? 29.351 7.978 -6.570 1.00 83.19 661 THR A O 1
ATOM 5285 N N . ILE A 1 662 ? 28.099 8.862 -4.922 1.00 84.62 662 ILE A N 1
ATOM 5286 C CA . ILE A 1 662 ? 27.430 9.881 -5.736 1.00 84.62 662 ILE A CA 1
ATOM 5287 C C . ILE A 1 662 ? 27.807 11.257 -5.189 1.00 84.62 662 ILE A C 1
ATOM 5289 O O . ILE A 1 662 ? 27.482 11.602 -4.054 1.00 84.62 662 ILE A O 1
ATOM 5293 N N . GLU A 1 663 ? 28.488 12.055 -6.007 1.00 83.94 663 GLU A N 1
ATOM 5294 C CA . GLU A 1 663 ? 28.811 13.447 -5.697 1.00 83.94 663 GLU A CA 1
ATOM 5295 C C . GLU A 1 663 ? 27.828 14.410 -6.385 1.00 83.94 663 GLU A C 1
ATOM 5297 O O . GLU A 1 663 ? 27.093 14.032 -7.292 1.00 83.94 663 GLU A O 1
ATOM 5302 N N . GLY A 1 664 ? 27.794 15.668 -5.940 1.00 85.38 664 GLY A N 1
ATOM 5303 C CA . GLY A 1 664 ? 26.962 16.715 -6.551 1.00 85.38 664 GLY A CA 1
ATOM 5304 C C . GLY A 1 664 ? 25.582 16.933 -5.920 1.00 85.38 664 GLY A C 1
ATOM 5305 O O . GLY A 1 664 ? 24.957 17.945 -6.216 1.00 85.38 664 GLY A O 1
ATOM 5306 N N . ILE A 1 665 ? 25.144 16.080 -4.990 1.00 91.69 665 ILE A N 1
ATOM 5307 C CA . ILE A 1 665 ? 23.898 16.272 -4.225 1.00 91.69 665 ILE A CA 1
ATOM 5308 C C . ILE A 1 665 ? 24.176 17.117 -2.971 1.00 91.69 665 ILE A C 1
ATOM 5310 O O . ILE A 1 665 ? 25.162 16.898 -2.260 1.00 91.69 665 ILE A O 1
ATOM 5314 N N . SER A 1 666 ? 23.330 18.118 -2.726 1.00 89.12 666 SER A N 1
ATOM 5315 C CA . SER A 1 666 ? 23.372 19.010 -1.562 1.00 89.12 666 SER A CA 1
ATOM 5316 C C . SER A 1 666 ? 22.395 18.566 -0.475 1.00 89.12 666 SER A C 1
ATOM 5318 O O . SER A 1 666 ? 22.778 18.491 0.690 1.00 89.12 666 SER A O 1
ATOM 5320 N N . GLU A 1 667 ? 21.143 18.300 -0.842 1.00 88.62 667 GLU A N 1
ATOM 5321 C CA . GLU A 1 667 ? 20.066 17.923 0.080 1.00 88.62 667 GLU A CA 1
ATOM 5322 C C . GLU A 1 667 ? 19.052 17.026 -0.643 1.00 88.62 667 GLU A C 1
ATOM 5324 O O . GLU A 1 667 ? 18.912 17.102 -1.862 1.00 88.62 667 GLU A O 1
ATOM 5329 N N . ILE A 1 668 ? 18.355 16.178 0.113 1.00 90.19 668 ILE A N 1
ATOM 5330 C CA . ILE A 1 668 ? 17.244 15.354 -0.369 1.00 90.19 668 ILE A CA 1
ATOM 5331 C C . ILE A 1 668 ? 16.063 15.601 0.569 1.00 90.19 668 ILE A C 1
ATOM 5333 O O . ILE A 1 668 ? 16.240 15.560 1.788 1.00 90.19 668 ILE A O 1
ATOM 5337 N N . ARG A 1 669 ? 14.878 15.860 0.017 1.00 86.44 669 ARG A N 1
ATOM 5338 C CA . ARG A 1 669 ? 13.630 16.064 0.762 1.00 86.44 669 ARG A CA 1
ATOM 5339 C C . ARG A 1 669 ? 12.500 15.262 0.129 1.00 86.44 669 ARG A C 1
ATOM 5341 O O . ARG A 1 669 ? 12.482 15.064 -1.083 1.00 86.44 669 ARG A O 1
ATOM 5348 N N . ASP A 1 670 ? 11.564 14.821 0.955 1.00 84.06 670 ASP A N 1
ATOM 5349 C CA . ASP A 1 670 ? 10.294 14.261 0.502 1.00 84.06 670 ASP A CA 1
ATOM 5350 C C . ASP A 1 670 ? 9.212 15.330 0.667 1.00 84.06 670 ASP A C 1
ATOM 5352 O O . ASP A 1 670 ? 8.939 15.770 1.782 1.00 84.06 670 ASP A O 1
ATOM 5356 N N . GLU A 1 671 ? 8.655 15.785 -0.450 1.00 84.50 671 GLU A N 1
ATOM 5357 C CA . GLU A 1 671 ? 7.567 16.766 -0.515 1.00 84.50 671 GLU A CA 1
ATOM 5358 C C . GLU A 1 671 ? 6.291 16.105 -1.078 1.00 84.50 671 GLU A C 1
ATOM 5360 O O . GLU A 1 671 ? 5.427 16.789 -1.619 1.00 84.50 671 GLU A O 1
ATOM 5365 N N . SER A 1 672 ? 6.180 14.772 -0.981 1.00 73.12 672 SER A N 1
ATOM 5366 C CA . SER A 1 672 ? 4.993 14.028 -1.418 1.00 73.12 672 SER A CA 1
ATOM 5367 C C . SER A 1 672 ? 3.762 14.393 -0.588 1.00 73.12 672 SER A C 1
ATOM 5369 O O . SER A 1 672 ? 3.835 14.491 0.639 1.00 73.12 672 SER A O 1
ATOM 5371 N N . ASP A 1 673 ? 2.612 14.512 -1.243 1.00 68.69 673 ASP A N 1
ATOM 5372 C CA . ASP A 1 673 ? 1.331 14.815 -0.610 1.00 68.69 673 ASP A CA 1
ATOM 5373 C C . ASP A 1 673 ? 0.208 13.898 -1.136 1.00 68.69 673 ASP A C 1
ATOM 5375 O O . ASP A 1 673 ? 0.452 12.809 -1.660 1.00 68.69 673 ASP A O 1
ATOM 5379 N N . ARG A 1 674 ? -1.055 14.297 -0.933 1.00 52.56 674 ARG A N 1
ATOM 5380 C CA . ARG A 1 674 ? -2.224 13.542 -1.417 1.00 52.56 674 ARG A CA 1
ATOM 5381 C C . ARG A 1 674 ? -2.463 13.691 -2.923 1.00 52.56 674 ARG A C 1
ATOM 5383 O O . ARG A 1 674 ? -3.238 12.906 -3.466 1.00 52.56 674 ARG A O 1
ATOM 5390 N N . GLU A 1 675 ? -1.863 14.689 -3.568 1.00 48.66 675 GLU A N 1
ATOM 5391 C CA . GLU A 1 675 ? -2.013 14.972 -4.998 1.00 48.66 675 GLU A CA 1
ATOM 5392 C C . GLU A 1 675 ? -0.964 14.231 -5.835 1.00 48.66 675 GLU A C 1
ATOM 5394 O O . GLU A 1 675 ? -1.239 13.879 -6.983 1.00 48.66 675 GLU A O 1
ATOM 5399 N N . GLY A 1 676 ? 0.196 13.904 -5.257 1.00 66.50 676 GLY A N 1
ATOM 5400 C CA . GLY A 1 676 ? 1.196 13.086 -5.933 1.00 66.50 676 GLY A CA 1
ATOM 5401 C C . GLY A 1 676 ? 2.482 12.871 -5.142 1.00 66.50 676 GLY A C 1
ATOM 5402 O O . GLY A 1 676 ? 2.739 13.479 -4.103 1.00 66.50 676 GLY A O 1
ATOM 5403 N N . MET A 1 677 ? 3.321 11.974 -5.657 1.00 83.31 677 MET A N 1
ATOM 5404 C CA . MET A 1 677 ? 4.662 11.764 -5.125 1.00 83.31 677 MET A CA 1
ATOM 5405 C C . MET A 1 677 ? 5.607 12.843 -5.654 1.00 83.31 677 MET A C 1
ATOM 5407 O O . MET A 1 677 ? 5.599 13.150 -6.844 1.00 83.31 677 MET A O 1
ATOM 5411 N N . ARG A 1 678 ? 6.448 13.387 -4.771 1.00 89.06 678 ARG A N 1
ATOM 5412 C CA . ARG A 1 678 ? 7.432 14.409 -5.132 1.00 89.06 678 ARG A CA 1
ATOM 5413 C C . ARG A 1 678 ? 8.678 14.289 -4.264 1.00 89.06 678 ARG A C 1
ATOM 5415 O O . ARG A 1 678 ? 8.720 14.781 -3.139 1.00 89.06 678 ARG A O 1
ATOM 5422 N N . ILE A 1 679 ? 9.719 13.652 -4.796 1.00 91.50 679 ILE A N 1
ATOM 5423 C CA . ILE A 1 679 ? 11.030 13.589 -4.130 1.00 91.50 679 ILE A CA 1
ATOM 5424 C C . ILE A 1 679 ? 11.924 14.670 -4.725 1.00 91.50 679 ILE A C 1
ATOM 5426 O O . ILE A 1 679 ? 12.127 14.715 -5.936 1.00 91.50 679 ILE A O 1
ATOM 5430 N N . VAL A 1 680 ? 12.482 15.518 -3.868 1.00 92.62 680 VAL A N 1
ATOM 5431 C CA . VAL A 1 680 ? 13.286 16.676 -4.256 1.00 92.62 680 VAL A CA 1
ATOM 5432 C C . VAL A 1 680 ? 14.751 16.410 -3.941 1.00 92.62 680 VAL A C 1
ATOM 5434 O O . VAL A 1 680 ? 15.121 16.227 -2.782 1.00 92.62 680 VAL A O 1
ATOM 5437 N N . ILE A 1 681 ? 15.604 16.418 -4.963 1.00 94.25 681 ILE A N 1
ATOM 5438 C CA . ILE A 1 681 ? 17.055 16.248 -4.835 1.00 94.25 681 ILE A CA 1
ATOM 5439 C C . ILE A 1 681 ? 17.721 17.554 -5.277 1.00 94.25 681 ILE A C 1
ATOM 5441 O O . ILE A 1 681 ? 17.841 17.847 -6.467 1.00 94.25 681 ILE A O 1
ATOM 5445 N N . GLU A 1 682 ? 18.160 18.359 -4.312 1.00 92.44 682 GLU A N 1
ATOM 5446 C CA . GLU A 1 682 ? 18.843 19.622 -4.592 1.00 92.44 682 GLU A CA 1
ATOM 5447 C C . GLU A 1 682 ? 20.323 19.392 -4.897 1.00 92.44 682 GLU A C 1
ATOM 5449 O O . GLU A 1 682 ? 21.031 18.714 -4.144 1.00 92.44 682 GLU A O 1
ATOM 5454 N N . LEU A 1 683 ? 20.818 20.013 -5.968 1.00 92.44 683 LEU A N 1
ATOM 5455 C CA . LEU A 1 683 ? 22.201 19.869 -6.410 1.00 92.44 683 LEU A CA 1
ATOM 5456 C C . LEU A 1 683 ? 23.118 20.974 -5.866 1.00 92.44 683 LEU A C 1
ATOM 5458 O O . LEU A 1 683 ? 22.692 22.058 -5.450 1.00 92.44 683 LEU A O 1
ATOM 5462 N N . LYS A 1 684 ? 24.425 20.697 -5.854 1.00 88.56 684 LYS A N 1
ATOM 5463 C CA . LYS A 1 684 ? 25.472 21.700 -5.602 1.00 88.56 684 LYS A CA 1
ATOM 5464 C C . LYS A 1 684 ? 25.575 22.659 -6.795 1.00 88.56 684 LYS A C 1
ATOM 5466 O O . LYS A 1 684 ? 25.217 22.310 -7.909 1.00 88.56 684 LYS A O 1
ATOM 5471 N N . ARG A 1 685 ? 26.083 23.878 -6.567 1.00 81.12 685 ARG A N 1
ATOM 5472 C CA . ARG A 1 685 ? 26.119 24.961 -7.580 1.00 81.12 685 ARG A CA 1
ATOM 5473 C C . ARG A 1 685 ? 26.899 24.621 -8.856 1.00 81.12 685 ARG A C 1
ATOM 5475 O O . ARG A 1 685 ? 26.673 25.253 -9.875 1.00 81.12 685 ARG A O 1
ATOM 5482 N N . ASP A 1 686 ? 27.850 23.706 -8.763 1.00 81.25 686 ASP A N 1
ATOM 5483 C CA . ASP A 1 686 ? 28.777 23.286 -9.812 1.00 81.25 686 ASP A CA 1
ATOM 5484 C C . ASP A 1 686 ? 28.464 21.887 -10.368 1.00 81.25 686 ASP A C 1
ATOM 5486 O O . ASP A 1 686 ? 29.162 21.409 -11.261 1.00 81.25 686 ASP A O 1
ATOM 5490 N N . ALA A 1 687 ? 27.433 21.219 -9.843 1.00 80.12 687 ALA A N 1
ATOM 5491 C CA . ALA A 1 687 ? 27.046 19.885 -10.276 1.00 80.12 687 ALA A CA 1
ATOM 5492 C C . ALA A 1 687 ? 26.095 19.960 -11.476 1.00 80.12 687 ALA A C 1
ATOM 5494 O O . ALA A 1 687 ? 25.102 20.678 -11.437 1.00 80.12 687 ALA A O 1
ATOM 5495 N N . MET A 1 688 ? 26.389 19.185 -12.520 1.00 81.94 688 MET A N 1
ATOM 5496 C CA . MET A 1 688 ? 25.514 19.041 -13.686 1.00 81.94 688 MET A CA 1
ATOM 5497 C C . MET A 1 688 ? 24.408 18.025 -13.382 1.00 81.94 688 MET A C 1
ATOM 5499 O O . MET A 1 688 ? 24.722 16.869 -13.066 1.00 81.94 688 MET A O 1
ATOM 5503 N N . SER A 1 689 ? 23.139 18.427 -13.502 1.00 86.06 689 SER A N 1
ATOM 5504 C CA . SER A 1 689 ? 21.984 17.556 -13.234 1.00 86.06 689 SER A CA 1
ATOM 5505 C C . SER A 1 689 ? 22.012 16.247 -14.011 1.00 86.06 689 SER A C 1
ATOM 5507 O O . SER A 1 689 ? 21.852 15.193 -13.397 1.00 86.06 689 SER A O 1
ATOM 5509 N N . ASP A 1 690 ? 22.332 16.276 -15.305 1.00 83.38 690 ASP A N 1
ATOM 5510 C CA . ASP A 1 690 ? 22.385 15.075 -16.150 1.00 83.38 690 ASP A CA 1
ATOM 5511 C C . ASP A 1 690 ? 23.370 14.015 -15.638 1.00 83.38 690 ASP A C 1
ATOM 5513 O O . ASP A 1 690 ? 23.100 12.813 -15.690 1.00 83.38 690 ASP A O 1
ATOM 5517 N N . ILE A 1 691 ? 24.529 14.434 -15.119 1.00 81.81 691 ILE A N 1
ATOM 5518 C CA . ILE A 1 691 ? 25.554 13.507 -14.613 1.00 81.81 691 ILE A CA 1
ATOM 5519 C C . ILE A 1 691 ? 25.080 12.869 -13.307 1.00 81.81 691 ILE A C 1
ATOM 5521 O O . ILE A 1 691 ? 25.199 11.654 -13.123 1.00 81.81 691 ILE A O 1
ATOM 5525 N N . VAL A 1 692 ? 24.534 13.682 -12.400 1.00 88.06 692 VAL A N 1
ATOM 5526 C CA . VAL A 1 692 ? 24.022 13.203 -11.111 1.00 88.06 692 VAL A CA 1
ATOM 5527 C C . VAL A 1 692 ? 22.836 12.268 -11.330 1.00 88.06 692 VAL A C 1
ATOM 5529 O O . VAL A 1 692 ? 22.812 11.177 -10.764 1.00 88.06 692 VAL A O 1
ATOM 5532 N N . LEU A 1 693 ? 21.903 12.643 -12.204 1.00 88.62 693 LEU A N 1
ATOM 5533 C CA . LEU A 1 693 ? 20.726 11.853 -12.550 1.00 88.62 693 LEU A CA 1
ATOM 5534 C C . LEU A 1 693 ? 21.107 10.497 -13.166 1.00 88.62 693 LEU A C 1
ATOM 5536 O O . LEU A 1 693 ? 20.608 9.457 -12.739 1.00 88.62 693 LEU A O 1
ATOM 5540 N N . ASN A 1 694 ? 22.068 10.471 -14.092 1.00 85.75 694 ASN A N 1
ATOM 5541 C CA . ASN A 1 694 ? 22.569 9.219 -14.665 1.00 85.75 694 ASN A CA 1
ATOM 5542 C C . ASN A 1 694 ? 23.246 8.312 -13.626 1.00 85.75 694 ASN A C 1
ATOM 5544 O O . ASN A 1 694 ? 23.074 7.090 -13.651 1.00 85.75 694 ASN A O 1
ATOM 5548 N N . ASN A 1 695 ? 24.001 8.890 -12.690 1.00 85.56 695 ASN A N 1
ATOM 5549 C CA . ASN A 1 695 ? 24.596 8.131 -11.591 1.00 85.56 695 ASN A CA 1
ATOM 5550 C C . ASN A 1 695 ? 23.533 7.584 -10.632 1.00 85.56 695 ASN A C 1
ATOM 5552 O O . ASN A 1 695 ? 23.667 6.446 -10.173 1.00 85.56 695 ASN A O 1
ATOM 5556 N N . LEU A 1 696 ? 22.468 8.351 -10.372 1.00 91.06 696 LEU A N 1
ATOM 5557 C CA . LEU A 1 696 ? 21.315 7.902 -9.595 1.00 91.06 696 LEU A CA 1
ATOM 5558 C C . LEU A 1 696 ? 20.629 6.715 -10.278 1.00 91.06 696 LEU A C 1
ATOM 5560 O O . LEU A 1 696 ? 20.419 5.696 -9.626 1.00 91.06 696 LEU A O 1
ATOM 5564 N N . PHE A 1 697 ? 20.364 6.770 -11.587 1.00 90.88 697 PHE A N 1
ATOM 5565 C CA . PHE A 1 697 ? 19.783 5.632 -12.309 1.00 90.88 697 PHE A CA 1
ATOM 5566 C C . PHE A 1 697 ? 20.669 4.382 -12.273 1.00 90.88 697 PHE A C 1
ATOM 5568 O O . PHE A 1 697 ? 20.156 3.276 -12.144 1.00 90.88 697 PHE A O 1
ATOM 5575 N N . LYS A 1 698 ? 21.996 4.525 -12.358 1.00 87.38 698 LYS A N 1
ATOM 5576 C CA . LYS A 1 698 ? 22.918 3.373 -12.338 1.00 87.38 698 LYS A CA 1
ATOM 5577 C C . LYS A 1 698 ? 23.104 2.755 -10.955 1.00 87.38 698 LYS A C 1
ATOM 5579 O O . LYS A 1 698 ? 23.343 1.554 -10.862 1.00 87.38 698 LYS A O 1
ATOM 5584 N N . SER A 1 699 ? 23.034 3.567 -9.905 1.00 88.19 699 SER A N 1
ATOM 5585 C CA . SER A 1 699 ? 23.450 3.163 -8.555 1.00 88.19 699 SER A CA 1
ATOM 5586 C C . SER A 1 699 ? 22.280 2.949 -7.594 1.00 88.19 699 SER A C 1
ATOM 5588 O O . SER A 1 699 ? 22.495 2.525 -6.462 1.00 88.19 699 SER A O 1
ATOM 5590 N N . THR A 1 700 ? 21.047 3.252 -8.009 1.00 93.06 700 THR A N 1
ATOM 5591 C CA . THR A 1 700 ? 19.857 3.209 -7.147 1.00 93.06 700 THR A CA 1
ATOM 5592 C C . THR A 1 700 ? 18.703 2.464 -7.813 1.00 93.06 700 THR A C 1
ATOM 5594 O O . THR A 1 700 ? 18.724 2.181 -9.008 1.00 93.06 700 THR A O 1
ATOM 5597 N N . GLN A 1 701 ? 17.644 2.200 -7.045 1.00 92.62 701 GLN A N 1
ATOM 5598 C CA . GLN A 1 701 ? 16.407 1.606 -7.559 1.00 92.62 701 GLN A CA 1
ATOM 5599 C C . GLN A 1 701 ? 15.533 2.593 -8.356 1.00 92.62 701 GLN A C 1
ATOM 5601 O O . GLN A 1 701 ? 14.424 2.237 -8.740 1.00 92.62 701 GLN A O 1
ATOM 5606 N N . MET A 1 702 ? 16.022 3.803 -8.666 1.00 93.62 702 MET A N 1
ATOM 5607 C CA . MET A 1 702 ? 15.392 4.667 -9.674 1.00 93.62 702 MET A CA 1
ATOM 5608 C C . MET A 1 702 ? 15.421 4.036 -11.071 1.00 93.62 702 MET A C 1
ATOM 5610 O O . MET A 1 702 ? 14.668 4.456 -11.939 1.00 93.62 702 MET A O 1
ATOM 5614 N N . GLN A 1 703 ? 16.252 3.018 -11.303 1.00 93.19 703 GLN A N 1
ATOM 5615 C CA . GLN A 1 703 ? 16.140 2.143 -12.462 1.00 93.19 703 GLN A CA 1
ATOM 5616 C C . GLN A 1 703 ? 16.204 0.687 -12.007 1.00 93.19 703 GLN A C 1
ATOM 5618 O O . GLN A 1 703 ? 17.126 0.276 -11.305 1.00 93.19 703 GLN A O 1
ATOM 5623 N N . THR A 1 704 ? 15.239 -0.120 -12.431 1.00 92.38 704 THR A N 1
ATOM 5624 C CA . THR A 1 704 ? 15.182 -1.550 -12.110 1.00 92.38 704 THR A CA 1
ATOM 5625 C C . THR A 1 704 ? 15.018 -2.373 -13.379 1.00 92.38 704 THR A C 1
ATOM 5627 O O . THR A 1 704 ? 14.532 -1.891 -14.399 1.00 92.38 704 THR A O 1
ATOM 5630 N N . THR A 1 705 ? 15.469 -3.626 -13.343 1.00 92.25 705 THR A N 1
ATOM 5631 C CA . THR A 1 705 ? 15.217 -4.579 -14.430 1.00 92.25 705 THR A CA 1
ATOM 5632 C C . THR A 1 705 ? 14.078 -5.496 -14.018 1.00 92.25 705 THR A C 1
ATOM 5634 O O . THR A 1 705 ? 14.188 -6.203 -13.018 1.00 92.25 705 THR A O 1
ATOM 5637 N N . PHE A 1 706 ? 13.009 -5.520 -14.808 1.00 93.31 706 PHE A N 1
ATOM 5638 C CA . PHE A 1 706 ? 11.896 -6.440 -14.632 1.00 93.31 706 PHE A CA 1
ATOM 5639 C C . PHE A 1 706 ? 12.080 -7.642 -15.567 1.00 93.31 706 PHE A C 1
ATOM 5641 O O . PHE A 1 706 ? 12.070 -7.510 -16.793 1.00 93.31 706 PHE A O 1
ATOM 5648 N N . GLY A 1 707 ? 12.299 -8.825 -14.988 1.00 93.88 707 GLY A N 1
ATOM 5649 C CA . GLY A 1 707 ? 12.414 -10.080 -15.735 1.00 93.88 707 GLY A CA 1
ATOM 5650 C C . GLY A 1 707 ? 11.041 -10.703 -15.960 1.00 93.88 707 GLY A C 1
ATOM 5651 O O . GLY A 1 707 ? 10.441 -11.184 -15.004 1.00 93.88 707 GLY A O 1
ATOM 5652 N N . ILE A 1 708 ? 10.562 -10.702 -17.201 1.00 96.56 708 ILE A N 1
ATOM 5653 C CA . ILE A 1 708 ? 9.259 -11.248 -17.586 1.00 96.56 708 ILE A CA 1
ATOM 5654 C C . ILE A 1 708 ? 9.383 -12.758 -17.798 1.00 96.56 708 ILE A C 1
ATOM 5656 O O . ILE A 1 708 ? 10.230 -13.216 -18.570 1.00 96.56 708 ILE A O 1
ATOM 5660 N N . ILE A 1 709 ? 8.518 -13.521 -17.129 1.00 96.19 709 ILE A N 1
ATOM 5661 C CA . ILE A 1 709 ? 8.360 -14.966 -17.316 1.00 96.19 709 ILE A CA 1
ATOM 5662 C C . ILE A 1 709 ? 6.861 -15.276 -17.350 1.00 96.19 709 ILE A C 1
ATOM 5664 O O . ILE A 1 709 ? 6.211 -15.316 -16.304 1.00 96.19 709 ILE A O 1
ATOM 5668 N N . MET A 1 710 ? 6.332 -15.524 -18.548 1.00 96.19 710 MET A N 1
ATOM 5669 C CA . MET A 1 710 ? 4.919 -15.815 -18.823 1.00 96.19 710 MET A CA 1
ATOM 5670 C C . MET A 1 710 ? 4.575 -17.277 -18.513 1.00 96.19 710 MET A C 1
ATOM 5672 O O . MET A 1 710 ? 4.132 -18.031 -19.377 1.00 96.19 710 MET A O 1
ATOM 5676 N N . LEU A 1 711 ? 4.842 -17.707 -17.278 1.00 95.62 711 LEU A N 1
ATOM 5677 C CA . LEU A 1 711 ? 4.561 -19.065 -16.817 1.00 95.62 711 LEU A CA 1
ATOM 5678 C C . LEU A 1 711 ? 3.218 -19.106 -16.085 1.00 95.62 711 LEU A C 1
ATOM 5680 O O . LEU A 1 711 ? 3.027 -18.403 -15.092 1.00 95.62 711 LEU A O 1
ATOM 5684 N N . ALA A 1 712 ? 2.312 -19.962 -16.550 1.00 94.62 712 ALA A N 1
ATOM 5685 C CA . ALA A 1 712 ? 1.006 -20.199 -15.938 1.00 94.62 712 ALA A CA 1
ATOM 5686 C C . ALA A 1 712 ? 0.666 -21.698 -15.949 1.00 94.62 712 ALA A C 1
ATOM 5688 O O . ALA A 1 712 ? 1.396 -22.506 -16.525 1.00 94.62 712 ALA A O 1
ATOM 5689 N N . ILE A 1 713 ? -0.431 -22.075 -15.293 1.00 92.56 713 ILE A N 1
ATOM 5690 C CA . ILE A 1 713 ? -0.921 -23.457 -15.269 1.00 92.56 713 ILE A CA 1
ATOM 5691 C C . ILE A 1 713 ? -2.073 -23.577 -16.264 1.00 92.56 713 ILE A C 1
ATOM 5693 O O . ILE A 1 713 ? -3.043 -22.829 -16.176 1.00 92.56 713 ILE A O 1
ATOM 5697 N N . ALA A 1 714 ? -1.984 -24.542 -17.176 1.00 90.88 714 ALA A N 1
ATOM 5698 C CA . ALA A 1 714 ? -3.100 -24.952 -18.023 1.00 90.88 714 ALA A CA 1
ATOM 5699 C C . ALA A 1 714 ? -3.231 -26.473 -17.962 1.00 90.88 714 ALA A C 1
ATOM 5701 O O . ALA A 1 714 ? -2.234 -27.185 -18.080 1.00 90.88 714 ALA A O 1
ATOM 5702 N N . ASN A 1 715 ? -4.451 -26.978 -17.767 1.00 87.25 715 ASN A N 1
ATOM 5703 C CA . ASN A 1 715 ? -4.729 -28.412 -17.613 1.00 87.25 715 ASN A CA 1
ATOM 5704 C C . ASN A 1 715 ? -3.864 -29.082 -16.527 1.00 87.25 715 ASN A C 1
ATOM 5706 O O . ASN A 1 715 ? -3.351 -30.178 -16.725 1.00 87.25 715 ASN A O 1
ATOM 5710 N N . LYS A 1 716 ? -3.689 -28.401 -15.384 1.00 86.56 716 LYS A N 1
ATOM 5711 C CA . LYS A 1 716 ? -2.876 -28.850 -14.234 1.00 86.56 716 LYS A CA 1
ATOM 5712 C C . LYS A 1 716 ? -1.371 -29.004 -14.517 1.00 86.56 716 LYS A C 1
ATOM 5714 O O . LYS A 1 716 ? -0.650 -29.541 -13.681 1.00 86.56 716 LYS A O 1
ATOM 5719 N N . GLU A 1 717 ? -0.872 -28.468 -15.633 1.00 89.19 717 GLU A N 1
ATOM 5720 C CA . GLU A 1 717 ? 0.552 -28.468 -15.986 1.00 89.19 717 GLU A CA 1
ATOM 5721 C C . GLU A 1 717 ? 1.113 -27.038 -16.097 1.00 89.19 717 GLU A C 1
ATOM 5723 O O . GLU A 1 717 ? 0.487 -26.185 -16.737 1.00 89.19 717 GLU A O 1
ATOM 5728 N N . PRO A 1 718 ? 2.298 -26.747 -15.522 1.00 92.88 718 PRO A N 1
ATOM 5729 C CA . PRO A 1 718 ? 2.963 -25.461 -15.699 1.00 92.88 718 PRO A CA 1
ATOM 5730 C C . PRO A 1 718 ? 3.586 -25.362 -17.097 1.00 92.88 718 PRO A C 1
ATOM 5732 O O . PRO A 1 718 ? 4.385 -26.213 -17.495 1.00 92.88 718 PRO A O 1
ATOM 5735 N N . LYS A 1 719 ? 3.252 -24.306 -17.841 1.00 94.38 719 LYS A N 1
ATOM 5736 C CA . LYS A 1 719 ? 3.765 -24.039 -19.195 1.00 94.38 719 LYS A CA 1
ATOM 5737 C C . LYS A 1 719 ? 4.141 -22.569 -19.348 1.00 94.38 719 LYS A C 1
ATOM 5739 O O . LYS A 1 719 ? 3.593 -21.700 -18.670 1.00 94.38 719 LYS A O 1
ATOM 5744 N N . VAL A 1 720 ? 5.119 -22.308 -20.212 1.00 96.06 720 VAL A N 1
ATOM 5745 C CA . VAL A 1 720 ? 5.486 -20.952 -20.636 1.00 96.06 720 VAL A CA 1
ATOM 5746 C C . VAL A 1 720 ? 4.661 -20.628 -21.872 1.00 96.06 720 VAL A C 1
ATOM 5748 O O . VAL A 1 720 ? 4.664 -21.419 -22.810 1.00 96.06 720 VAL A O 1
ATOM 5751 N N . PHE A 1 721 ? 3.973 -19.492 -21.849 1.00 96.50 721 PHE A N 1
ATOM 5752 C CA . PHE A 1 721 ? 3.049 -19.085 -22.900 1.00 96.50 721 PHE A CA 1
ATOM 5753 C C . PHE A 1 721 ? 3.520 -17.829 -23.622 1.00 96.50 721 PHE A C 1
ATOM 5755 O O . PHE A 1 721 ? 4.120 -16.933 -23.022 1.00 96.50 721 PHE A O 1
ATOM 5762 N N . LYS A 1 722 ? 3.164 -17.728 -24.900 1.00 95.62 722 LYS A N 1
ATOM 5763 C CA . LYS A 1 722 ? 3.121 -16.451 -25.620 1.00 95.62 722 LYS A CA 1
ATOM 5764 C C . LYS A 1 722 ? 1.926 -15.618 -25.160 1.00 95.62 722 LYS A C 1
ATOM 5766 O O . LYS A 1 722 ? 0.961 -16.145 -24.605 1.00 95.62 722 LYS A O 1
ATOM 5771 N N . ILE A 1 723 ? 1.941 -14.315 -25.443 1.00 95.44 723 ILE A N 1
ATOM 5772 C CA . ILE A 1 723 ? 0.800 -13.454 -25.088 1.00 95.44 723 ILE A CA 1
ATOM 5773 C C . ILE A 1 723 ? -0.479 -13.866 -25.830 1.00 95.44 723 ILE A C 1
ATOM 5775 O O . ILE A 1 723 ? -1.539 -13.952 -25.214 1.00 95.44 723 ILE A O 1
ATOM 5779 N N . ARG A 1 724 ? -0.362 -14.207 -27.120 1.00 94.94 724 ARG A N 1
ATOM 5780 C CA . ARG A 1 724 ? -1.471 -14.691 -27.949 1.00 94.94 724 ARG A CA 1
ATOM 5781 C C . ARG A 1 724 ? -2.104 -15.956 -27.378 1.00 94.94 724 ARG A C 1
ATOM 5783 O O . ARG A 1 724 ? -3.316 -16.005 -27.213 1.00 94.94 724 ARG A O 1
ATOM 5790 N N . GLU A 1 725 ? -1.288 -16.939 -27.002 1.00 95.25 725 GLU A N 1
ATOM 5791 C CA . GLU A 1 725 ? -1.769 -18.210 -26.447 1.00 95.25 725 GLU A CA 1
ATOM 5792 C C . GLU A 1 725 ? -2.598 -17.999 -25.168 1.00 95.25 725 GLU A C 1
ATOM 5794 O O . GLU A 1 725 ? -3.606 -18.673 -24.962 1.00 95.25 725 GLU A O 1
ATOM 5799 N N . LEU A 1 726 ? -2.216 -17.038 -24.316 1.00 96.06 726 LEU A N 1
ATOM 5800 C CA . LEU A 1 726 ? -2.994 -16.683 -23.123 1.00 96.06 726 LEU A CA 1
ATOM 5801 C C . LEU A 1 726 ? -4.335 -16.019 -23.471 1.00 96.06 726 LEU A C 1
ATOM 5803 O O . LEU A 1 726 ? -5.339 -16.307 -22.816 1.00 96.06 726 LEU A O 1
ATOM 5807 N N . LEU A 1 727 ? -4.371 -15.153 -24.489 1.00 96.69 727 LEU A N 1
ATOM 5808 C CA . LEU A 1 727 ? -5.608 -14.524 -24.972 1.00 96.69 727 LEU A CA 1
ATOM 5809 C C . LEU A 1 727 ? -6.558 -15.565 -25.581 1.00 96.69 727 LEU A C 1
ATOM 5811 O O . LEU A 1 727 ? -7.743 -15.589 -25.253 1.00 96.69 727 LEU A O 1
ATOM 5815 N N . GLU A 1 728 ? -6.037 -16.482 -26.393 1.00 95.75 728 GLU A N 1
ATOM 5816 C CA . GLU A 1 728 ? -6.804 -17.586 -26.978 1.00 95.75 728 GLU A CA 1
ATOM 5817 C C . GLU A 1 728 ? -7.337 -18.552 -25.915 1.00 95.75 728 GLU A C 1
ATOM 5819 O O . GLU A 1 728 ? -8.487 -18.990 -25.989 1.00 95.75 728 GLU A O 1
ATOM 5824 N N . LEU A 1 729 ? -6.533 -18.866 -24.891 1.00 95.81 729 LEU A N 1
ATOM 5825 C CA . LEU A 1 729 ? -6.980 -19.661 -23.744 1.00 95.81 729 LEU A CA 1
ATOM 5826 C C . LEU A 1 729 ? -8.132 -18.978 -23.006 1.00 95.81 729 LEU A C 1
ATOM 5828 O O . LEU A 1 729 ? -9.106 -19.641 -22.645 1.00 95.81 729 LEU A O 1
ATOM 5832 N N . PHE A 1 730 ? -8.053 -17.659 -22.823 1.00 97.00 730 PHE A N 1
ATOM 5833 C CA . PHE A 1 730 ? -9.140 -16.888 -22.233 1.00 97.00 730 PHE A CA 1
ATOM 5834 C C . PHE A 1 730 ? -10.406 -16.920 -23.105 1.00 97.00 730 PHE A C 1
ATOM 5836 O O . PHE A 1 730 ? -11.487 -17.186 -22.580 1.00 97.00 730 PHE A O 1
ATOM 5843 N N . LEU A 1 731 ? -10.297 -16.732 -24.426 1.00 96.81 731 LEU A N 1
ATOM 5844 C CA . LEU A 1 731 ? -11.443 -16.830 -25.343 1.00 96.81 731 LEU A CA 1
ATOM 5845 C C . LEU A 1 731 ? -12.071 -18.226 -25.331 1.00 96.81 731 LEU A C 1
ATOM 5847 O O . LEU A 1 731 ? -13.294 -18.348 -25.289 1.00 96.81 731 LEU A O 1
ATOM 5851 N N . ARG A 1 732 ? -11.256 -19.286 -25.302 1.00 95.88 732 ARG A N 1
ATOM 5852 C CA . ARG A 1 732 ? -11.744 -20.667 -25.190 1.00 95.88 732 ARG A CA 1
ATOM 5853 C C . ARG A 1 732 ? -12.518 -20.878 -23.891 1.00 95.88 732 ARG A C 1
ATOM 5855 O O . ARG A 1 732 ? -13.603 -21.449 -23.921 1.00 95.88 732 ARG A O 1
ATOM 5862 N N . HIS A 1 733 ? -12.001 -20.367 -22.773 1.00 95.50 733 HIS A N 1
ATOM 5863 C CA . HIS A 1 733 ? -12.710 -20.389 -21.492 1.00 95.50 733 HIS A CA 1
ATOM 5864 C C . HIS A 1 733 ? -14.040 -19.626 -21.561 1.00 95.50 733 HIS A C 1
ATOM 5866 O O . HIS A 1 733 ? -15.069 -20.150 -21.140 1.00 95.50 733 HIS A O 1
ATOM 5872 N N . ARG A 1 734 ? -14.062 -18.429 -22.168 1.00 95.62 734 ARG A N 1
ATOM 5873 C CA . ARG A 1 734 ? -15.300 -17.651 -22.373 1.00 95.62 734 ARG A CA 1
ATOM 5874 C C . ARG A 1 734 ? -16.334 -18.401 -23.206 1.00 95.62 734 ARG A C 1
ATOM 5876 O O . ARG A 1 734 ? -17.503 -18.411 -22.822 1.00 95.62 734 ARG A O 1
ATOM 5883 N N . LYS A 1 735 ? -15.917 -19.050 -24.298 1.00 95.56 735 LYS A N 1
ATOM 5884 C CA . LYS A 1 735 ? -16.795 -19.898 -25.120 1.00 95.56 735 LYS A CA 1
ATOM 5885 C C . LYS A 1 735 ? -17.428 -20.999 -24.270 1.00 95.56 735 LYS A C 1
ATOM 5887 O O . LYS A 1 735 ? -18.649 -21.111 -24.251 1.00 95.56 735 LYS A O 1
ATOM 5892 N N . THR A 1 736 ? -16.627 -21.736 -23.497 1.00 95.31 736 THR A N 1
ATOM 5893 C CA . THR A 1 736 ? -17.125 -22.789 -22.595 1.00 95.31 736 THR A CA 1
ATOM 5894 C C . THR A 1 736 ? -18.140 -22.254 -21.583 1.00 95.31 736 THR A C 1
ATOM 5896 O O . THR A 1 736 ? -19.212 -22.836 -21.428 1.00 95.31 736 THR A O 1
ATOM 5899 N N . VAL A 1 737 ? -17.843 -21.125 -20.933 1.00 96.12 737 VAL A N 1
ATOM 5900 C CA . VAL A 1 737 ? -18.733 -20.495 -19.942 1.00 96.12 737 VAL A CA 1
ATOM 5901 C C . VAL A 1 737 ? -20.072 -20.096 -20.564 1.00 96.12 737 VAL A C 1
ATOM 5903 O O . VAL A 1 737 ? -21.122 -20.383 -19.990 1.00 96.12 737 VAL A O 1
ATOM 5906 N N . ILE A 1 738 ? -20.067 -19.466 -21.744 1.00 95.31 738 ILE A N 1
ATOM 5907 C CA . ILE A 1 738 ? -21.306 -19.033 -22.408 1.00 95.31 738 ILE A CA 1
ATOM 5908 C C . ILE A 1 738 ? -22.108 -20.232 -22.914 1.00 95.31 738 ILE A C 1
ATOM 5910 O O . ILE A 1 738 ? -23.330 -20.226 -22.778 1.00 95.31 738 ILE A O 1
ATOM 5914 N N . ILE A 1 739 ? -21.453 -21.271 -23.438 1.00 95.75 739 ILE A N 1
ATOM 5915 C CA . ILE A 1 739 ? -22.123 -22.511 -23.849 1.00 95.75 739 ILE A CA 1
ATOM 5916 C C . ILE A 1 739 ? -22.823 -23.150 -22.646 1.00 95.75 739 ILE A C 1
ATOM 5918 O O . ILE A 1 739 ? -24.025 -23.394 -22.715 1.00 95.75 739 ILE A O 1
ATOM 5922 N N . ARG A 1 740 ? -22.121 -23.343 -21.519 1.00 96.50 740 ARG A N 1
ATOM 5923 C CA . ARG A 1 740 ? -22.716 -23.906 -20.292 1.00 96.50 740 ARG A CA 1
ATOM 5924 C C . ARG A 1 740 ? -23.868 -23.054 -19.766 1.00 96.50 740 ARG A C 1
ATOM 5926 O O . ARG A 1 740 ? -24.947 -23.582 -19.514 1.00 96.50 740 ARG A O 1
ATOM 5933 N N . ARG A 1 741 ? -23.690 -21.728 -19.709 1.00 96.06 741 ARG A N 1
ATOM 5934 C CA . ARG A 1 741 ? -24.756 -20.781 -19.339 1.00 96.06 741 ARG A CA 1
ATOM 5935 C C . ARG A 1 741 ? -25.987 -20.932 -20.234 1.00 96.06 741 ARG A C 1
ATOM 5937 O O . ARG A 1 741 ? -27.109 -20.921 -19.737 1.00 96.06 741 ARG A O 1
ATOM 5944 N N . THR A 1 742 ? -25.773 -21.055 -21.542 1.00 95.44 742 THR A N 1
ATOM 5945 C CA . THR A 1 742 ? -26.844 -21.181 -22.539 1.00 95.44 742 THR A CA 1
ATOM 5946 C C . THR A 1 742 ? -27.564 -22.518 -22.400 1.00 95.44 742 THR A C 1
ATOM 5948 O O . THR A 1 742 ? -28.789 -22.538 -22.434 1.00 95.44 742 THR A O 1
ATOM 5951 N N . ILE A 1 743 ? -26.838 -23.618 -22.168 1.00 95.38 743 ILE A N 1
ATOM 5952 C CA . ILE A 1 743 ? -27.425 -24.939 -21.890 1.00 95.38 743 ILE A CA 1
ATOM 5953 C C . ILE A 1 743 ? -28.281 -24.884 -20.621 1.00 95.38 743 ILE A C 1
ATOM 5955 O O . ILE A 1 743 ? -29.442 -25.278 -20.662 1.00 95.38 743 ILE A O 1
ATOM 5959 N N . PHE A 1 744 ? -27.763 -24.313 -19.532 1.00 95.44 744 PHE A N 1
ATOM 5960 C CA . PHE A 1 744 ? -28.507 -24.160 -18.281 1.00 95.44 744 PHE A CA 1
ATOM 5961 C C . PHE A 1 744 ? -29.804 -23.355 -18.472 1.00 95.44 744 PHE A C 1
ATOM 5963 O O . PHE A 1 744 ? -30.873 -23.733 -17.987 1.00 95.44 744 PHE A O 1
ATOM 5970 N N . GLN A 1 745 ? -29.732 -22.239 -19.204 1.00 94.38 745 GLN A N 1
ATOM 5971 C CA . GLN A 1 745 ? -30.905 -21.419 -19.514 1.00 94.38 745 GLN A CA 1
ATOM 5972 C C . GLN A 1 745 ? -31.900 -22.155 -20.418 1.00 94.38 745 GLN A C 1
ATOM 5974 O O . GLN A 1 745 ? -33.100 -22.102 -20.156 1.00 94.38 745 GLN A O 1
ATOM 5979 N N . LEU A 1 746 ? -31.411 -22.886 -21.421 1.00 95.25 746 LEU A N 1
ATOM 5980 C CA . LEU A 1 746 ? -32.219 -23.694 -22.329 1.00 95.25 746 LEU A CA 1
ATOM 5981 C C . LEU A 1 746 ? -32.954 -24.818 -21.593 1.00 95.25 746 LEU A C 1
ATOM 5983 O O . LEU A 1 746 ? -34.151 -24.999 -21.802 1.00 95.25 746 LEU A O 1
ATOM 5987 N N . GLU A 1 747 ? -32.278 -25.553 -20.711 1.00 94.00 747 GLU A N 1
ATOM 5988 C CA . GLU A 1 747 ? -32.893 -26.606 -19.898 1.00 94.00 747 GLU A CA 1
ATOM 5989 C C . GLU A 1 747 ? -33.965 -26.040 -18.968 1.00 94.00 747 GLU A C 1
ATOM 5991 O O . GLU A 1 747 ? -35.073 -26.576 -18.896 1.00 94.00 747 GLU A O 1
ATOM 5996 N N . LYS A 1 748 ? -33.684 -24.906 -18.316 1.00 93.62 748 LYS A N 1
ATOM 5997 C CA . LYS A 1 748 ? -34.650 -24.225 -17.448 1.00 93.62 748 LYS A CA 1
ATOM 5998 C C . LYS A 1 748 ? -35.864 -23.710 -18.225 1.00 93.62 748 LYS A C 1
ATOM 6000 O O . LYS A 1 748 ? -36.992 -23.860 -17.751 1.00 93.62 748 LYS A O 1
ATOM 6005 N N . ALA A 1 749 ? -35.650 -23.130 -19.406 1.00 93.44 749 ALA A N 1
ATOM 6006 C CA . ALA A 1 749 ? -36.719 -22.652 -20.280 1.00 93.44 749 ALA A CA 1
ATOM 6007 C C . ALA A 1 749 ? -37.575 -23.815 -20.801 1.00 93.44 749 ALA A C 1
ATOM 6009 O O . ALA A 1 749 ? -38.797 -23.758 -20.691 1.00 93.44 749 ALA A O 1
ATOM 6010 N N . ARG A 1 750 ? -36.953 -24.911 -21.262 1.00 93.06 750 ARG A N 1
ATOM 6011 C CA . ARG A 1 750 ? -37.650 -26.135 -21.698 1.00 93.06 750 ARG A CA 1
ATOM 6012 C C . ARG A 1 750 ? -38.450 -26.778 -20.573 1.00 93.06 750 ARG A C 1
ATOM 6014 O O . ARG A 1 750 ? -39.605 -27.122 -20.786 1.00 93.06 750 ARG A O 1
ATOM 6021 N N . ALA A 1 751 ? -37.886 -26.896 -19.371 1.00 91.44 751 ALA A N 1
ATOM 6022 C CA . ALA A 1 751 ? -38.602 -27.443 -18.220 1.00 91.44 751 ALA A CA 1
ATOM 6023 C C . ALA A 1 751 ? -39.836 -26.598 -17.863 1.00 91.44 751 ALA A C 1
ATOM 6025 O O . ALA A 1 751 ? -40.902 -27.140 -17.569 1.00 91.44 751 ALA A O 1
ATOM 6026 N N . LYS A 1 752 ? -39.715 -25.265 -17.929 1.00 92.12 752 LYS A N 1
ATOM 6027 C CA . LYS A 1 752 ? -40.831 -24.348 -17.674 1.00 92.12 752 LYS A CA 1
ATOM 6028 C C . LYS A 1 752 ? -41.890 -24.404 -18.778 1.00 92.12 752 LYS A C 1
ATOM 6030 O O . LYS A 1 752 ? -43.073 -24.482 -18.458 1.00 92.12 752 LYS A O 1
ATOM 6035 N N . ALA A 1 753 ? -41.473 -24.412 -20.045 1.00 92.94 753 ALA A N 1
ATOM 6036 C CA . ALA A 1 753 ? -42.363 -24.556 -21.195 1.00 92.94 753 ALA A CA 1
ATOM 6037 C C . ALA A 1 753 ? -43.132 -25.881 -21.127 1.00 92.94 753 ALA A C 1
ATOM 6039 O O . ALA A 1 753 ? -44.354 -25.871 -21.208 1.00 92.94 753 ALA A O 1
ATOM 6040 N N . HIS A 1 754 ? -42.446 -26.988 -20.819 1.00 92.62 754 HIS A N 1
ATOM 6041 C CA . HIS A 1 754 ? -43.053 -28.307 -20.622 1.00 92.62 754 HIS A CA 1
ATOM 6042 C C . HIS A 1 754 ? -44.163 -28.275 -19.560 1.00 92.62 754 HIS A C 1
ATOM 6044 O O . HIS A 1 754 ? -45.252 -28.799 -19.776 1.00 92.62 754 HIS A O 1
ATOM 6050 N N . ILE A 1 755 ? -43.944 -27.610 -18.420 1.00 91.75 755 ILE A N 1
ATOM 6051 C CA . ILE A 1 755 ? -44.983 -27.456 -17.386 1.00 91.75 755 ILE A CA 1
ATOM 6052 C C . ILE A 1 755 ? -46.158 -26.600 -17.889 1.00 91.75 755 ILE A C 1
ATOM 6054 O O . ILE A 1 755 ? -47.314 -26.971 -17.677 1.00 91.75 755 ILE A O 1
ATOM 6058 N N . LEU A 1 756 ? -45.886 -25.469 -18.549 1.00 90.88 756 LEU A N 1
ATOM 6059 C CA . LEU A 1 756 ? -46.930 -24.574 -19.060 1.00 90.88 756 LEU A CA 1
ATOM 6060 C C . LEU A 1 756 ? -47.756 -25.213 -20.186 1.00 90.88 756 LEU A C 1
ATOM 6062 O O . LEU A 1 756 ? -48.962 -24.993 -20.224 1.00 90.88 756 LEU A O 1
ATOM 6066 N N . GLU A 1 757 ? -47.156 -26.042 -21.043 1.00 91.19 757 GLU A N 1
ATOM 6067 C CA . GLU A 1 757 ? -47.865 -26.857 -22.040 1.00 91.19 757 GLU A CA 1
ATOM 6068 C C . GLU A 1 757 ? -48.867 -27.799 -21.369 1.00 91.19 757 GLU A C 1
ATOM 6070 O O . GLU A 1 757 ? -50.032 -27.850 -21.764 1.00 91.19 757 GLU A O 1
ATOM 6075 N N . GLY A 1 758 ? -48.445 -28.490 -20.305 1.00 90.31 758 GLY A N 1
ATOM 6076 C CA . GLY A 1 758 ? -49.330 -29.361 -19.530 1.00 90.31 758 GLY A CA 1
ATOM 6077 C C . GLY A 1 758 ? -50.484 -28.586 -18.891 1.00 90.31 758 GLY A C 1
ATOM 6078 O O . GLY A 1 758 ? -51.638 -29.004 -18.977 1.00 90.31 758 GLY A O 1
ATOM 6079 N N . LEU A 1 759 ? -50.195 -27.419 -18.305 1.00 89.19 759 LEU A N 1
ATOM 6080 C CA . LEU A 1 759 ? -51.225 -26.540 -17.746 1.00 89.19 759 LEU A CA 1
ATOM 6081 C C . LEU A 1 759 ? -52.179 -26.017 -18.822 1.00 89.19 759 LEU A C 1
ATOM 6083 O O . LEU A 1 759 ? -53.380 -25.978 -18.577 1.00 89.19 759 LEU A O 1
ATOM 6087 N N . LYS A 1 760 ? -51.682 -25.664 -20.011 1.00 90.00 760 LYS A N 1
ATOM 6088 C CA . LYS A 1 760 ? -52.516 -25.241 -21.140 1.00 90.00 760 LYS A CA 1
ATOM 6089 C C . LYS A 1 760 ? -53.468 -26.357 -21.572 1.00 90.00 760 LYS A C 1
ATOM 6091 O O . LYS A 1 760 ? -54.672 -26.133 -21.619 1.00 90.00 760 LYS A O 1
ATOM 6096 N N . ILE A 1 761 ? -52.953 -27.571 -21.781 1.00 89.62 761 ILE A N 1
ATOM 6097 C CA . ILE A 1 761 ? -53.768 -28.749 -22.124 1.00 89.62 761 ILE A CA 1
ATOM 6098 C C . ILE A 1 761 ? -54.848 -28.986 -21.062 1.00 89.62 761 ILE A C 1
ATOM 6100 O O . ILE A 1 761 ? -56.002 -29.259 -21.401 1.00 89.62 761 ILE A O 1
ATOM 6104 N N . ALA A 1 762 ? -54.495 -28.855 -19.780 1.00 88.44 762 ALA A N 1
ATOM 6105 C CA . ALA A 1 762 ? -55.439 -29.035 -18.684 1.00 88.44 762 ALA A CA 1
ATOM 6106 C C . ALA A 1 762 ? -56.511 -27.943 -18.628 1.00 88.44 762 ALA A C 1
ATOM 6108 O O . ALA A 1 762 ? -57.666 -28.236 -18.333 1.00 88.44 762 ALA A O 1
ATOM 6109 N N . VAL A 1 763 ? -56.141 -26.696 -18.910 1.00 87.06 763 VAL A N 1
ATOM 6110 C CA . VAL A 1 763 ? -57.054 -25.553 -18.964 1.00 87.06 763 VAL A CA 1
ATOM 6111 C C . VAL A 1 763 ? -58.034 -25.687 -20.135 1.00 87.06 763 VAL A C 1
ATOM 6113 O O . VAL A 1 763 ? -59.233 -25.495 -19.935 1.00 87.06 763 VAL A O 1
ATOM 6116 N N . ASP A 1 764 ? -57.551 -26.085 -21.314 1.00 86.56 764 ASP A N 1
ATOM 6117 C CA . ASP A 1 764 ? -58.371 -26.293 -22.516 1.00 86.56 764 ASP A CA 1
ATOM 6118 C C . ASP A 1 764 ? -59.367 -27.458 -22.347 1.00 86.56 764 ASP A C 1
ATOM 6120 O O . ASP A 1 764 ? -60.414 -27.490 -22.991 1.00 86.56 764 ASP A O 1
ATOM 6124 N N . ASN A 1 765 ? -59.065 -28.406 -21.450 1.00 90.62 765 ASN A N 1
ATOM 6125 C CA . ASN A 1 765 ? -59.860 -29.612 -21.190 1.00 90.62 765 ASN A CA 1
ATOM 6126 C C . ASN A 1 765 ? -60.334 -29.714 -19.725 1.00 90.62 765 ASN A C 1
ATOM 6128 O O . ASN A 1 765 ? -60.470 -30.815 -19.182 1.00 90.62 765 ASN A O 1
ATOM 6132 N N . ILE A 1 766 ? -60.582 -28.578 -19.065 1.00 87.88 766 ILE A N 1
ATOM 6133 C CA . ILE A 1 766 ? -60.740 -28.517 -17.602 1.00 87.88 766 ILE A CA 1
ATOM 6134 C C . ILE A 1 766 ? -61.866 -29.396 -17.044 1.00 87.88 766 ILE A C 1
ATOM 6136 O O . ILE A 1 766 ? -61.693 -30.026 -16.000 1.00 87.88 766 ILE A O 1
ATOM 6140 N N . ASP A 1 767 ? -62.997 -29.497 -17.742 1.00 87.75 767 ASP A N 1
ATOM 6141 C CA . ASP A 1 767 ? -64.133 -30.312 -17.295 1.00 87.75 767 ASP A CA 1
ATOM 6142 C C . ASP A 1 767 ? -63.776 -31.804 -17.239 1.00 87.75 767 ASP A C 1
ATOM 6144 O O . ASP A 1 767 ? -64.167 -32.519 -16.312 1.00 87.75 767 ASP A O 1
ATOM 6148 N N . GLU A 1 768 ? -62.983 -32.266 -18.206 1.00 89.31 768 GLU A N 1
ATOM 6149 C CA . GLU A 1 768 ? -62.512 -33.646 -18.294 1.00 89.31 768 GLU A CA 1
ATOM 6150 C C . GLU A 1 768 ? -61.462 -33.941 -17.216 1.00 89.31 768 GLU A C 1
ATOM 6152 O O . GLU A 1 768 ? -61.529 -34.976 -16.549 1.00 89.31 768 GLU A O 1
ATOM 6157 N N . VAL A 1 769 ? -60.539 -33.002 -16.984 1.00 89.31 769 VAL A N 1
ATOM 6158 C CA . VAL A 1 769 ? -59.537 -33.093 -15.911 1.00 89.31 769 VAL A CA 1
ATOM 6159 C C . VAL A 1 769 ? -60.218 -33.168 -14.541 1.00 89.31 769 VAL A C 1
ATOM 6161 O O . VAL A 1 769 ? -59.920 -34.066 -13.753 1.00 89.31 769 VAL A O 1
ATOM 6164 N N . ILE A 1 770 ? -61.193 -32.293 -14.265 1.00 88.31 770 ILE A N 1
ATOM 6165 C CA . ILE A 1 770 ? -61.966 -32.314 -13.012 1.00 88.31 770 ILE A CA 1
ATOM 6166 C C . ILE A 1 770 ? -62.728 -33.633 -12.869 1.00 88.31 770 ILE A C 1
ATOM 6168 O O . ILE A 1 770 ? -62.794 -34.185 -11.769 1.00 88.31 770 ILE A O 1
ATOM 6172 N N . ARG A 1 771 ? -63.303 -34.158 -13.957 1.00 90.88 771 ARG A N 1
ATOM 6173 C CA . ARG A 1 771 ? -64.017 -35.439 -13.935 1.00 90.88 771 ARG A CA 1
ATOM 6174 C C . ARG A 1 771 ? -63.102 -36.588 -13.518 1.00 90.88 771 ARG A C 1
ATOM 6176 O O . ARG A 1 771 ? -63.486 -37.347 -12.632 1.00 90.88 771 ARG A O 1
ATOM 6183 N N . ILE A 1 772 ? -61.913 -36.686 -14.110 1.00 89.38 772 ILE A N 1
ATOM 6184 C CA . ILE A 1 772 ? -60.922 -37.727 -13.792 1.00 89.38 772 ILE A CA 1
ATOM 6185 C C . ILE A 1 772 ? -60.467 -37.611 -12.335 1.00 89.38 772 ILE A C 1
ATOM 6187 O O . ILE A 1 772 ? -60.483 -38.603 -11.606 1.00 89.38 772 ILE A O 1
ATOM 6191 N N . ILE A 1 773 ? -60.149 -36.395 -11.879 1.00 88.69 773 ILE A N 1
ATOM 6192 C CA . ILE A 1 773 ? -59.735 -36.143 -10.491 1.00 88.69 773 ILE A CA 1
ATOM 6193 C C . ILE A 1 773 ? -60.849 -36.531 -9.507 1.00 88.69 773 ILE A C 1
ATOM 6195 O O . ILE A 1 773 ? -60.573 -37.147 -8.485 1.00 88.69 773 ILE A O 1
ATOM 6199 N N . ARG A 1 774 ? -62.118 -36.226 -9.815 1.00 88.94 774 ARG A N 1
ATOM 6200 C CA . ARG A 1 774 ? -63.266 -36.566 -8.952 1.00 88.94 774 ARG A CA 1
ATOM 6201 C C . ARG A 1 774 ? -63.619 -38.054 -8.927 1.00 88.94 774 ARG A C 1
ATOM 6203 O O . ARG A 1 774 ? -64.287 -38.476 -7.988 1.00 88.94 774 ARG A O 1
ATOM 6210 N N . GLN A 1 775 ? -63.272 -38.805 -9.971 1.00 91.19 775 GLN A N 1
ATOM 6211 C CA . GLN A 1 775 ? -63.541 -40.245 -10.080 1.00 91.19 775 GLN A CA 1
ATOM 6212 C C . GLN A 1 775 ? -62.417 -41.111 -9.503 1.00 91.19 775 GLN A C 1
ATOM 6214 O O . GLN A 1 775 ? -62.636 -42.293 -9.259 1.00 91.19 775 GLN A O 1
ATOM 6219 N N . SER A 1 776 ? -61.234 -40.536 -9.299 1.00 91.75 776 SER A N 1
ATOM 6220 C CA . SER A 1 776 ? -60.077 -41.238 -8.748 1.00 91.75 776 SER A CA 1
ATOM 6221 C C . SER A 1 776 ? -60.175 -41.349 -7.224 1.00 91.75 776 SER A C 1
ATOM 6223 O O . SER A 1 776 ? -60.607 -40.407 -6.561 1.00 91.75 776 SER A O 1
ATOM 6225 N N . GLU A 1 777 ? -59.773 -42.492 -6.664 1.00 87.31 777 GLU A N 1
ATOM 6226 C CA . GLU A 1 777 ? -59.848 -42.751 -5.215 1.00 87.31 777 GLU A CA 1
ATOM 6227 C C . GLU A 1 777 ? -58.766 -42.001 -4.418 1.00 87.31 777 GLU A C 1
ATOM 6229 O O . GLU A 1 777 ? -59.001 -41.600 -3.277 1.00 87.31 777 GLU A O 1
ATOM 6234 N N . ASP A 1 778 ? -57.600 -41.769 -5.028 1.00 88.38 778 ASP A N 1
ATOM 6235 C CA . ASP A 1 778 ? -56.467 -41.061 -4.433 1.00 88.38 778 ASP A CA 1
ATOM 6236 C C . ASP A 1 778 ? -55.665 -40.242 -5.468 1.00 88.38 778 ASP A C 1
ATOM 6238 O O . ASP A 1 778 ? -55.893 -40.310 -6.681 1.00 88.38 778 ASP A O 1
ATOM 6242 N N . THR A 1 779 ? -54.726 -39.425 -4.974 1.00 87.12 779 THR A N 1
ATOM 6243 C CA . THR A 1 779 ? -53.884 -38.532 -5.790 1.00 87.12 779 THR A CA 1
ATOM 6244 C C . THR A 1 779 ? -52.995 -39.294 -6.774 1.00 87.12 779 THR A C 1
ATOM 6246 O O . THR A 1 779 ? -52.753 -38.807 -7.876 1.00 87.12 779 THR A O 1
ATOM 6249 N N . GLU A 1 780 ? -52.521 -40.484 -6.403 1.00 89.50 780 GLU A N 1
ATOM 6250 C CA . GLU A 1 780 ? -51.670 -41.322 -7.255 1.00 89.50 780 GLU A CA 1
ATOM 6251 C C . GLU A 1 780 ? -52.458 -41.842 -8.462 1.00 89.50 780 GLU A C 1
ATOM 6253 O O . GLU A 1 780 ? -52.039 -41.683 -9.609 1.00 89.50 780 GLU A O 1
ATOM 6258 N N . THR A 1 781 ? -53.659 -42.363 -8.218 1.00 88.50 781 THR A N 1
ATOM 6259 C CA . THR A 1 781 ? -54.588 -42.845 -9.246 1.00 88.50 781 THR A CA 1
ATOM 6260 C C . THR A 1 781 ? -55.034 -41.708 -10.163 1.00 88.50 781 THR A C 1
ATOM 6262 O O . THR A 1 781 ? -55.085 -41.882 -11.385 1.00 88.50 781 THR A O 1
ATOM 6265 N N . ALA A 1 782 ? -55.296 -40.521 -9.600 1.00 86.81 782 ALA A N 1
ATOM 6266 C CA . ALA A 1 782 ? -55.617 -39.322 -10.372 1.00 86.81 782 ALA A CA 1
ATOM 6267 C C . ALA A 1 782 ? -54.450 -38.896 -11.268 1.00 86.81 782 ALA A C 1
ATOM 6269 O O . ALA A 1 782 ? -54.662 -38.585 -12.440 1.00 86.81 782 ALA A O 1
ATOM 6270 N N . ARG A 1 783 ? -53.217 -38.921 -10.745 1.00 91.75 783 ARG A N 1
ATOM 6271 C CA . ARG A 1 783 ? -52.012 -38.574 -11.504 1.00 91.75 783 ARG A CA 1
ATOM 6272 C C . ARG A 1 783 ? -51.817 -39.508 -12.690 1.00 91.75 783 ARG A C 1
ATOM 6274 O O . ARG A 1 783 ? -51.726 -39.020 -13.812 1.00 91.75 783 ARG A O 1
ATOM 6281 N N . VAL A 1 784 ? -51.823 -40.821 -12.455 1.00 90.94 784 VAL A N 1
ATOM 6282 C CA . VAL A 1 784 ? -51.663 -41.835 -13.514 1.00 90.94 784 VAL A CA 1
ATOM 6283 C C . VAL A 1 784 ? -52.767 -41.701 -14.566 1.00 90.94 784 VAL A C 1
ATOM 6285 O O . VAL A 1 784 ? -52.482 -41.671 -15.758 1.00 90.94 784 VAL A O 1
ATOM 6288 N N . SER A 1 785 ? -54.019 -41.503 -14.144 1.00 89.00 785 SER A N 1
ATOM 6289 C CA . SER A 1 785 ? -55.149 -41.355 -15.072 1.00 89.00 785 SER A CA 1
ATOM 6290 C C . SER A 1 785 ? -55.056 -40.089 -15.933 1.00 89.00 785 SER A C 1
ATOM 6292 O O . SER A 1 785 ? -55.379 -40.125 -17.120 1.00 89.00 785 SER A O 1
ATOM 6294 N N . VAL A 1 786 ? -54.614 -38.963 -15.359 1.00 88.44 786 VAL A N 1
ATOM 6295 C CA . VAL A 1 786 ? -54.391 -37.706 -16.097 1.00 88.44 786 VAL A CA 1
ATOM 6296 C C . VAL A 1 786 ? -53.205 -37.841 -17.058 1.00 88.44 786 VAL A C 1
ATOM 6298 O O . VAL A 1 786 ? -53.298 -37.375 -18.195 1.00 88.44 786 VAL A O 1
ATOM 6301 N N . MET A 1 787 ? -52.128 -38.515 -16.641 1.00 91.56 787 MET A N 1
ATOM 6302 C CA . MET A 1 787 ? -50.976 -38.819 -17.497 1.00 91.56 787 MET A CA 1
ATOM 6303 C C . MET A 1 787 ? -51.386 -39.653 -18.708 1.00 91.56 787 MET A C 1
ATOM 6305 O O . MET A 1 787 ? -51.154 -39.229 -19.839 1.00 91.56 787 MET A O 1
ATOM 6309 N N . ASP A 1 788 ? -52.052 -40.787 -18.487 1.00 90.50 788 ASP A N 1
ATOM 6310 C CA . ASP A 1 788 ? -52.443 -41.710 -19.554 1.00 90.50 788 ASP A CA 1
ATOM 6311 C C . ASP A 1 788 ? -53.448 -41.069 -20.517 1.00 90.50 788 ASP A C 1
ATOM 6313 O O . ASP A 1 788 ? -53.350 -41.228 -21.736 1.00 90.50 788 ASP A O 1
ATOM 6317 N N . LYS A 1 789 ? -54.412 -40.302 -19.989 1.00 90.56 789 LYS A N 1
ATOM 6318 C CA . LYS A 1 789 ? -55.473 -39.701 -20.803 1.00 90.56 789 LYS A CA 1
ATOM 6319 C C . LYS A 1 789 ? -54.962 -38.615 -21.742 1.00 90.56 789 LYS A C 1
ATOM 6321 O O . LYS A 1 789 ? -55.397 -38.561 -22.892 1.00 90.56 789 LYS A O 1
ATOM 6326 N N . PHE A 1 790 ? -54.101 -37.734 -21.240 1.00 90.31 790 PHE A N 1
ATOM 6327 C CA . PHE A 1 790 ? -53.623 -36.561 -21.972 1.00 90.31 790 PHE A CA 1
ATOM 6328 C C . PHE A 1 790 ? -52.185 -36.723 -22.484 1.00 90.31 790 PHE A C 1
ATOM 6330 O O . PHE A 1 790 ? -51.636 -35.782 -23.047 1.00 90.31 790 PHE A O 1
ATOM 6337 N N . SER A 1 791 ? -51.591 -37.915 -22.325 1.00 90.31 791 SER A N 1
ATOM 6338 C CA . SER A 1 791 ? -50.194 -38.212 -22.682 1.00 90.31 791 SER A CA 1
ATOM 6339 C C . SER A 1 791 ? -49.199 -37.239 -22.033 1.00 90.31 791 SER A C 1
ATOM 6341 O O . SER A 1 791 ? -48.276 -36.748 -22.679 1.00 90.31 791 SER A O 1
ATOM 6343 N N . LEU A 1 792 ? -49.416 -36.938 -20.750 1.00 92.12 792 LEU A N 1
ATOM 6344 C CA . LEU A 1 792 ? -48.633 -35.967 -19.982 1.00 92.12 792 LEU A CA 1
ATOM 6345 C C . LEU A 1 792 ? -47.533 -36.652 -19.169 1.00 92.12 792 LEU A C 1
ATOM 6347 O O . LEU A 1 792 ? -47.679 -37.793 -18.732 1.00 92.12 792 LEU A O 1
ATOM 6351 N N . SER A 1 793 ? -46.442 -35.931 -18.907 1.00 92.31 793 SER A N 1
ATOM 6352 C CA . SER A 1 793 ? -45.407 -36.410 -17.991 1.00 92.31 793 SER A CA 1
ATOM 6353 C C . SER A 1 793 ? -45.860 -36.333 -16.532 1.00 92.31 793 SER A C 1
ATOM 6355 O O . SER A 1 793 ? -46.760 -35.571 -16.174 1.00 92.31 793 SER A O 1
ATOM 6357 N N . GLU A 1 794 ? -45.173 -37.066 -15.657 1.00 89.81 794 GLU A N 1
ATOM 6358 C CA . GLU A 1 794 ? -45.435 -37.020 -14.216 1.00 89.81 794 GLU A CA 1
ATOM 6359 C C . GLU A 1 794 ? -45.298 -35.599 -13.637 1.00 89.81 794 GLU A C 1
ATOM 6361 O O . GLU A 1 794 ? -46.126 -35.171 -12.834 1.00 89.81 794 GLU A O 1
ATOM 6366 N N . LEU A 1 795 ? -44.305 -34.827 -14.097 1.00 89.75 795 LEU A N 1
ATOM 6367 C CA . LEU A 1 795 ? -44.113 -33.425 -13.703 1.00 89.75 795 LEU A CA 1
ATOM 6368 C C . LEU A 1 795 ? -45.293 -32.532 -14.119 1.00 89.75 795 LEU A C 1
ATOM 6370 O O . LEU A 1 795 ? -45.739 -31.703 -13.328 1.00 89.75 795 LEU A O 1
ATOM 6374 N N . GLN A 1 796 ? -45.814 -32.706 -15.338 1.00 91.12 796 GLN A N 1
ATOM 6375 C CA . GLN A 1 796 ? -46.981 -31.959 -15.822 1.00 91.12 796 GLN A CA 1
ATOM 6376 C C . GLN A 1 796 ? -48.236 -32.328 -15.033 1.00 91.12 796 GLN A C 1
ATOM 6378 O O . GLN A 1 796 ? -48.960 -31.444 -14.583 1.00 91.12 796 GLN A O 1
ATOM 6383 N N . ALA A 1 797 ? -48.477 -33.623 -14.824 1.00 90.06 797 ALA A N 1
ATOM 6384 C CA . ALA A 1 797 ? -49.640 -34.097 -14.087 1.00 90.06 797 ALA A CA 1
ATOM 6385 C C . ALA A 1 797 ? -49.633 -33.604 -12.631 1.00 90.06 797 ALA A C 1
ATOM 6387 O O . ALA A 1 797 ? -50.654 -33.115 -12.153 1.00 90.06 797 ALA A O 1
ATOM 6388 N N . ASN A 1 798 ? -48.478 -33.621 -11.958 1.00 90.38 798 ASN A N 1
ATOM 6389 C CA . ASN A 1 798 ? -48.325 -33.015 -10.632 1.00 90.38 798 ASN A CA 1
ATOM 6390 C C . ASN A 1 798 ? -48.647 -31.512 -10.641 1.00 90.38 798 ASN A C 1
ATOM 6392 O O . ASN A 1 798 ? -49.439 -31.050 -9.822 1.00 90.38 798 ASN A O 1
ATOM 6396 N N . ALA A 1 799 ? -48.110 -30.753 -11.603 1.00 90.81 799 ALA A N 1
ATOM 6397 C CA . ALA A 1 799 ? -48.389 -29.320 -11.716 1.00 90.81 799 ALA A CA 1
ATOM 6398 C C . ALA A 1 799 ? -49.883 -29.014 -11.949 1.00 90.81 799 ALA A C 1
ATOM 6400 O O . ALA A 1 799 ? -50.396 -28.013 -11.445 1.00 90.81 799 ALA A O 1
ATOM 6401 N N . ILE A 1 800 ? -50.592 -29.881 -12.680 1.00 90.38 800 ILE A N 1
ATOM 6402 C CA . ILE A 1 800 ? -52.041 -29.780 -12.904 1.00 90.38 800 ILE A CA 1
ATOM 6403 C C . ILE A 1 800 ? -52.819 -30.062 -11.616 1.00 90.38 800 ILE A C 1
ATOM 6405 O O . ILE A 1 800 ? -53.748 -29.323 -11.295 1.00 90.38 800 ILE A O 1
ATOM 6409 N N . LEU A 1 801 ? -52.439 -31.093 -10.855 1.00 88.44 801 LEU A N 1
ATOM 6410 C CA . LEU A 1 801 ? -53.084 -31.427 -9.578 1.00 88.44 801 LEU A CA 1
ATOM 6411 C C . LEU A 1 801 ? -52.896 -30.323 -8.524 1.00 88.44 801 LEU A C 1
ATOM 6413 O O . LEU A 1 801 ? -53.785 -30.088 -7.707 1.00 88.44 801 LEU A O 1
ATOM 6417 N N . GLU A 1 802 ? -51.774 -29.603 -8.568 1.00 90.12 802 GLU A N 1
ATOM 6418 C CA . GLU A 1 802 ? -51.486 -28.455 -7.697 1.00 90.12 802 GLU A CA 1
ATOM 6419 C C . GLU A 1 802 ? -52.089 -27.126 -8.196 1.00 90.12 802 GLU A C 1
ATOM 6421 O O . GLU A 1 802 ? -51.965 -26.076 -7.545 1.00 90.12 802 GLU A O 1
ATOM 6426 N N . MET A 1 803 ? -52.754 -27.137 -9.355 1.00 88.88 803 MET A N 1
ATOM 6427 C CA . MET A 1 803 ? -53.306 -25.935 -9.966 1.00 88.88 803 MET A CA 1
ATOM 6428 C C . MET A 1 803 ? -54.412 -25.316 -9.096 1.00 88.88 803 MET A C 1
ATOM 6430 O O . MET A 1 803 ? -55.375 -25.956 -8.680 1.00 88.88 803 MET A O 1
ATOM 6434 N N . LYS A 1 804 ? -54.318 -24.002 -8.858 1.00 88.00 804 LYS A N 1
ATOM 6435 C CA . LYS A 1 804 ? -55.335 -23.239 -8.113 1.00 88.00 804 LYS A CA 1
ATOM 6436 C C . LYS A 1 804 ? -56.451 -22.768 -9.044 1.00 88.00 804 LYS A C 1
ATOM 6438 O O . LYS A 1 804 ? -56.153 -22.210 -10.094 1.00 88.00 804 LYS A O 1
ATOM 6443 N N . LEU A 1 805 ? -57.707 -22.819 -8.589 1.00 85.62 805 LEU A N 1
ATOM 6444 C CA . LEU A 1 805 ? -58.898 -22.401 -9.359 1.00 85.62 805 LEU A CA 1
ATOM 6445 C C . LEU A 1 805 ? -58.789 -21.011 -10.016 1.00 85.62 805 LEU A C 1
ATOM 6447 O O . LEU A 1 805 ? -59.300 -20.804 -11.110 1.00 85.62 805 LEU A O 1
ATOM 6451 N N . ARG A 1 806 ? -58.074 -20.057 -9.400 1.00 86.31 806 ARG A N 1
ATOM 6452 C CA . ARG A 1 806 ? -57.842 -18.714 -9.976 1.00 86.31 806 ARG A CA 1
ATOM 6453 C C . ARG A 1 806 ? -57.147 -18.725 -11.348 1.00 86.31 806 ARG A C 1
ATOM 6455 O O . ARG A 1 806 ? -57.310 -17.775 -12.108 1.00 86.31 806 ARG A O 1
ATOM 6462 N N . ARG A 1 807 ? -56.380 -19.780 -11.660 1.00 81.94 807 ARG A N 1
ATOM 6463 C CA . ARG A 1 807 ? -55.676 -19.955 -12.943 1.00 81.94 807 ARG A CA 1
ATOM 6464 C C . ARG A 1 807 ? -56.625 -20.215 -14.118 1.00 81.94 807 ARG A C 1
ATOM 6466 O O . ARG A 1 807 ? -56.198 -20.102 -15.254 1.00 81.94 807 ARG A O 1
ATOM 6473 N N . LEU A 1 808 ? -57.901 -20.503 -13.848 1.00 81.75 808 LEU A N 1
ATOM 6474 C CA . LEU A 1 808 ? -58.935 -20.742 -14.861 1.00 81.75 808 LEU A CA 1
ATOM 6475 C C . LEU A 1 808 ? -59.607 -19.455 -15.368 1.00 81.75 808 LEU A C 1
ATOM 6477 O O . LEU A 1 808 ? -60.502 -19.514 -16.204 1.00 81.75 808 LEU A O 1
ATOM 6481 N N . THR A 1 809 ? -59.233 -18.285 -14.843 1.00 87.00 809 THR A N 1
ATOM 6482 C CA . THR A 1 809 ? -59.759 -17.006 -15.345 1.00 87.00 809 THR A CA 1
ATOM 6483 C C . THR A 1 809 ? -59.160 -16.686 -16.715 1.00 87.00 809 THR A C 1
ATOM 6485 O O . THR A 1 809 ? -57.974 -16.921 -16.921 1.00 87.00 809 THR A O 1
ATOM 6488 N N . GLY A 1 810 ? -59.937 -16.099 -17.635 1.00 84.75 810 GLY A N 1
ATOM 6489 C CA . GLY A 1 810 ? -59.471 -15.830 -19.008 1.00 84.75 810 GLY A CA 1
ATOM 6490 C C . GLY A 1 810 ? -58.160 -15.031 -19.085 1.00 84.75 810 GLY A C 1
ATOM 6491 O O . GLY A 1 810 ? -57.289 -15.355 -19.881 1.00 84.75 810 GLY A O 1
ATOM 6492 N N . LEU A 1 811 ? -57.960 -14.064 -18.178 1.00 87.12 811 LEU A N 1
ATOM 6493 C CA . LEU A 1 811 ? -56.707 -13.301 -18.077 1.00 87.12 811 LEU A CA 1
ATOM 6494 C C . LEU A 1 811 ? -55.495 -14.163 -17.685 1.00 87.12 811 LEU A C 1
ATOM 6496 O O . LEU A 1 811 ? -54.375 -13.863 -18.081 1.00 87.12 811 LEU A O 1
ATOM 6500 N N . GLU A 1 812 ? -55.678 -15.200 -16.866 1.00 85.94 812 GLU A N 1
ATOM 6501 C CA . GLU A 1 812 ? -54.587 -16.105 -16.484 1.00 85.94 812 GLU A CA 1
ATOM 6502 C C . GLU A 1 812 ? -54.278 -17.122 -17.586 1.00 85.94 812 GLU A C 1
ATOM 6504 O O . GLU A 1 812 ? -53.115 -17.484 -17.745 1.00 85.94 812 GLU A O 1
ATOM 6509 N N . GLN A 1 813 ? -55.278 -17.524 -18.375 1.00 84.75 813 GLN A N 1
ATOM 6510 C CA . GLN A 1 813 ? -55.071 -18.352 -19.567 1.00 84.75 813 GLN A CA 1
ATOM 6511 C C . GLN A 1 813 ? -54.227 -17.598 -20.602 1.00 84.75 813 GLN A C 1
ATOM 6513 O O . GLN A 1 813 ? -53.189 -18.096 -21.025 1.00 84.75 813 GLN A O 1
ATOM 6518 N N . GLU A 1 814 ? -54.601 -16.353 -20.914 1.00 88.12 814 GLU A N 1
ATOM 6519 C CA . GLU A 1 814 ? -53.856 -15.493 -21.844 1.00 88.12 814 GLU A CA 1
ATOM 6520 C C . GLU A 1 814 ? -52.412 -15.250 -21.368 1.00 88.12 814 GLU A C 1
ATOM 6522 O O . GLU A 1 814 ? -51.472 -15.282 -22.161 1.00 88.12 814 GLU A O 1
ATOM 6527 N N . LYS A 1 815 ? -52.194 -15.073 -20.056 1.00 89.38 815 LYS A N 1
ATOM 6528 C CA . LYS A 1 815 ? -50.836 -14.983 -19.490 1.00 89.38 815 LYS A CA 1
ATOM 6529 C C . LYS A 1 815 ? -50.020 -16.253 -19.709 1.00 89.38 815 LYS A C 1
ATOM 6531 O O . LYS A 1 815 ? -48.847 -16.135 -20.037 1.00 89.38 815 LYS A O 1
ATOM 6536 N N . ILE A 1 816 ? -50.614 -17.433 -19.517 1.00 86.88 816 ILE A N 1
ATOM 6537 C CA . ILE A 1 816 ? -49.932 -18.716 -19.748 1.00 86.88 816 ILE A CA 1
ATOM 6538 C C . ILE A 1 816 ? -49.549 -18.847 -21.224 1.00 86.88 816 ILE A C 1
ATOM 6540 O O . ILE A 1 816 ? -48.425 -19.240 -21.524 1.00 86.88 816 ILE A O 1
ATOM 6544 N N . GLU A 1 817 ? -50.447 -18.487 -22.143 1.00 88.31 817 GLU A N 1
ATOM 6545 C CA . GLU A 1 817 ? -50.169 -18.536 -23.582 1.00 88.31 817 GLU A CA 1
ATOM 6546 C C . GLU A 1 817 ? -49.067 -17.560 -24.001 1.00 88.31 817 GLU A C 1
ATOM 6548 O O . GLU A 1 817 ? -48.157 -17.949 -24.734 1.00 88.31 817 GLU A O 1
ATOM 6553 N N . ASN A 1 818 ? -49.115 -16.321 -23.507 1.00 92.62 818 ASN A N 1
ATOM 6554 C CA . ASN A 1 818 ? -48.088 -15.317 -23.776 1.00 92.62 818 ASN A CA 1
ATOM 6555 C C . ASN A 1 818 ? -46.728 -15.736 -23.204 1.00 92.62 818 ASN A C 1
ATOM 6557 O O . ASN A 1 818 ? -45.725 -15.668 -23.909 1.00 92.62 818 ASN A O 1
ATOM 6561 N N . GLU A 1 819 ? -46.695 -16.227 -21.962 1.00 92.31 819 GLU A N 1
ATOM 6562 C CA . GLU A 1 819 ? -45.470 -16.711 -21.318 1.00 92.31 819 GLU A CA 1
ATOM 6563 C C . GLU A 1 819 ? -44.882 -17.922 -22.060 1.00 92.31 819 GLU A C 1
ATOM 6565 O O . GLU A 1 819 ? -43.672 -17.998 -22.260 1.00 92.31 819 GLU A O 1
ATOM 6570 N N . LEU A 1 820 ? -45.723 -18.847 -22.533 1.00 91.19 820 LEU A N 1
ATOM 6571 C CA . LEU A 1 820 ? -45.281 -19.983 -23.342 1.00 91.19 820 LEU A CA 1
ATOM 6572 C C . LEU A 1 820 ? -44.719 -19.530 -24.702 1.00 91.19 820 LEU A C 1
ATOM 6574 O O . LEU A 1 820 ? -43.675 -20.019 -25.132 1.00 91.19 820 LEU A O 1
ATOM 6578 N N . ALA A 1 821 ? -45.372 -18.570 -25.364 1.00 92.50 821 ALA A N 1
ATOM 6579 C CA . ALA A 1 821 ? -44.893 -18.005 -26.624 1.00 92.50 821 ALA A CA 1
ATOM 6580 C C . ALA A 1 821 ? -43.554 -17.263 -26.463 1.00 92.50 821 ALA A C 1
ATOM 6582 O O . ALA A 1 821 ? -42.693 -17.354 -27.340 1.00 92.50 821 ALA A O 1
ATOM 6583 N N . GLU A 1 822 ? -43.358 -16.547 -25.353 1.00 94.19 822 GLU A N 1
ATOM 6584 C CA . GLU A 1 822 ? -42.073 -15.932 -25.001 1.00 94.19 822 GLU A CA 1
ATOM 6585 C C . GLU A 1 822 ? -40.994 -16.989 -24.745 1.00 94.19 822 GLU A C 1
ATOM 6587 O O . GLU A 1 822 ? -39.908 -16.892 -25.316 1.00 94.19 822 GLU A O 1
ATOM 6592 N N . LEU A 1 823 ? -41.299 -18.044 -23.982 1.00 93.38 823 LEU A N 1
ATOM 6593 C CA . LEU A 1 823 ? -40.352 -19.131 -23.719 1.00 93.38 823 LEU A CA 1
ATOM 6594 C C . LEU A 1 823 ? -39.919 -19.858 -24.993 1.00 93.38 823 LEU A C 1
ATOM 6596 O O . LEU A 1 823 ? -38.744 -20.186 -25.119 1.00 93.38 823 LEU A O 1
ATOM 6600 N N . TYR A 1 824 ? -40.813 -20.094 -25.959 1.00 93.19 824 TYR A N 1
ATOM 6601 C CA . TYR A 1 824 ? -40.404 -20.691 -27.236 1.00 93.19 824 TYR A CA 1
ATOM 6602 C C . TYR A 1 824 ? -39.447 -19.794 -28.020 1.00 93.19 824 TYR A C 1
ATOM 6604 O O . TYR A 1 824 ? -38.487 -20.305 -28.593 1.00 93.19 824 TYR A O 1
ATOM 6612 N N . LYS A 1 825 ? -39.654 -18.470 -27.998 1.00 94.81 825 LYS A N 1
ATOM 6613 C CA . LYS A 1 825 ? -38.702 -17.521 -28.597 1.00 94.81 825 LYS A CA 1
ATOM 6614 C C . LYS A 1 825 ? -37.348 -17.569 -27.889 1.00 94.81 825 LYS A C 1
ATOM 6616 O O . LYS A 1 825 ? -36.318 -17.558 -28.556 1.00 94.81 825 LYS A O 1
ATOM 6621 N N . GLU A 1 826 ? -37.333 -17.649 -26.557 1.00 93.19 826 GLU A N 1
ATOM 6622 C CA . GLU A 1 826 ? -36.093 -17.810 -25.785 1.00 93.19 826 GLU A CA 1
ATOM 6623 C C . GLU A 1 826 ? -35.388 -19.136 -26.104 1.00 93.19 826 GLU A C 1
ATOM 6625 O O . GLU A 1 826 ? -34.179 -19.149 -26.320 1.00 93.19 826 GLU A O 1
ATOM 6630 N N . ILE A 1 827 ? -36.130 -20.245 -26.189 1.00 93.75 827 ILE A N 1
ATOM 6631 C CA . ILE A 1 827 ? -35.606 -21.572 -26.547 1.00 93.75 827 ILE A CA 1
ATOM 6632 C C . ILE A 1 827 ? -34.984 -21.545 -27.943 1.00 93.75 827 ILE A C 1
ATOM 6634 O O . ILE A 1 827 ? -33.853 -22.000 -28.109 1.00 93.75 827 ILE A O 1
ATOM 6638 N N . GLU A 1 828 ? -35.684 -20.990 -28.934 1.00 94.44 828 GLU A N 1
ATOM 6639 C CA . GLU A 1 828 ? -35.178 -20.860 -30.303 1.00 94.44 828 GLU A CA 1
ATOM 6640 C C . GLU A 1 828 ? -33.900 -20.011 -30.343 1.00 94.44 828 GLU A C 1
ATOM 6642 O O . GLU A 1 828 ? -32.912 -20.393 -30.976 1.00 94.44 828 GLU A O 1
ATOM 6647 N N . TYR A 1 829 ? -33.875 -18.906 -29.592 1.00 93.31 829 TYR A N 1
ATOM 6648 C CA . TYR A 1 829 ? -32.690 -18.068 -29.445 1.00 93.31 829 TYR A CA 1
ATOM 6649 C C . TYR A 1 829 ? -31.514 -18.833 -28.817 1.00 93.31 829 TYR A C 1
ATOM 6651 O O . TYR A 1 829 ? -30.423 -18.848 -29.389 1.00 93.31 829 TYR A O 1
ATOM 6659 N N . TYR A 1 830 ? -31.714 -19.531 -27.696 1.00 94.50 830 TYR A N 1
ATOM 6660 C CA . TYR A 1 830 ? -30.661 -20.322 -27.052 1.00 94.50 830 TYR A CA 1
ATOM 6661 C C . TYR A 1 830 ? -30.154 -21.461 -27.944 1.00 94.50 830 TYR A C 1
ATOM 6663 O O . TYR A 1 830 ? -28.947 -21.688 -28.029 1.00 94.50 830 TYR A O 1
ATOM 6671 N N . GLU A 1 831 ? -31.041 -22.147 -28.665 1.00 93.38 831 GLU A N 1
ATOM 6672 C CA . GLU A 1 831 ? -30.638 -23.151 -29.650 1.00 93.38 831 GLU A CA 1
ATOM 6673 C C . GLU A 1 831 ? -29.815 -22.552 -30.792 1.00 93.38 831 GLU A C 1
ATOM 6675 O O . GLU A 1 831 ? -28.882 -23.200 -31.266 1.00 93.38 831 GLU A O 1
ATOM 6680 N N . SER A 1 832 ? -30.135 -21.331 -31.234 1.00 94.50 832 SER A N 1
ATOM 6681 C CA . SER A 1 832 ? -29.373 -20.650 -32.286 1.00 94.50 832 SER A CA 1
ATOM 6682 C C . SER A 1 832 ? -27.931 -20.361 -31.854 1.00 94.50 832 SER A C 1
ATOM 6684 O O . SER A 1 832 ? -27.008 -20.594 -32.635 1.00 94.50 832 SER A O 1
ATOM 6686 N N . ILE A 1 833 ? -27.722 -19.972 -30.589 1.00 92.69 833 ILE A N 1
ATOM 6687 C CA . ILE A 1 833 ? -26.389 -19.741 -30.009 1.00 92.69 833 ILE A CA 1
ATOM 6688 C C . ILE A 1 833 ? -25.574 -21.037 -30.001 1.00 92.69 833 ILE A C 1
ATOM 6690 O O . ILE A 1 833 ? -24.398 -21.029 -30.348 1.00 92.69 833 ILE A O 1
ATOM 6694 N N . LEU A 1 834 ? -26.189 -22.164 -29.628 1.00 92.12 834 LEU A N 1
ATOM 6695 C CA . LEU A 1 834 ? -25.503 -23.461 -29.576 1.00 92.12 834 LEU A CA 1
ATOM 6696 C C . LEU A 1 834 ? -25.190 -24.037 -30.968 1.00 92.12 834 LEU A C 1
ATOM 6698 O O . LEU A 1 834 ? -24.301 -24.878 -31.091 1.00 92.12 834 LEU A O 1
ATOM 6702 N N . LYS A 1 835 ? -25.915 -23.605 -32.009 1.00 93.31 835 LYS A N 1
ATOM 6703 C CA . LYS A 1 835 ? -25.729 -24.054 -33.401 1.00 93.31 835 LYS A CA 1
ATOM 6704 C C . LYS A 1 835 ? -24.748 -23.186 -34.197 1.00 93.31 835 LYS A C 1
ATOM 6706 O O . LYS A 1 835 ? -24.228 -23.668 -35.200 1.00 93.31 835 LYS A O 1
ATOM 6711 N N . SER A 1 836 ? -24.508 -21.935 -33.792 1.00 93.00 836 SER A N 1
ATOM 6712 C CA . SER A 1 836 ? -23.686 -20.977 -34.542 1.00 93.00 836 SER A CA 1
ATOM 6713 C C . SER A 1 836 ? -22.554 -20.392 -33.701 1.00 93.00 836 SER A C 1
ATOM 6715 O O . SER A 1 836 ? -22.775 -19.619 -32.767 1.00 93.00 836 SER A O 1
ATOM 6717 N N . GLU A 1 837 ? -21.318 -20.695 -34.099 1.00 89.50 837 GLU A N 1
ATOM 6718 C CA . GLU A 1 837 ? -20.128 -20.086 -33.501 1.00 89.50 837 GLU A CA 1
ATOM 6719 C C . GLU A 1 837 ? -20.052 -18.574 -33.770 1.00 89.50 837 GLU A C 1
ATOM 6721 O O . GLU A 1 837 ? -19.554 -17.830 -32.930 1.00 89.50 837 GLU A O 1
ATOM 6726 N N . GLU A 1 838 ? -20.602 -18.097 -34.889 1.00 91.06 838 GLU A N 1
ATOM 6727 C CA . GLU A 1 838 ? -20.657 -16.668 -35.219 1.00 91.06 838 GLU A CA 1
ATOM 6728 C C . GLU A 1 838 ? -21.518 -15.894 -34.210 1.00 91.06 838 GLU A C 1
ATOM 6730 O O . GLU A 1 838 ? -21.090 -14.866 -33.688 1.00 91.06 838 GLU A O 1
ATOM 6735 N N . ILE A 1 839 ? -22.692 -16.430 -33.852 1.00 92.38 839 ILE A N 1
ATOM 6736 C CA . ILE A 1 839 ? -23.568 -15.826 -32.835 1.00 92.38 839 ILE A CA 1
ATOM 6737 C C . ILE A 1 839 ? -22.878 -15.844 -31.466 1.00 92.38 839 ILE A C 1
ATOM 6739 O O . ILE A 1 839 ? -22.890 -14.843 -30.748 1.00 92.38 839 ILE A O 1
ATOM 6743 N N . LEU A 1 840 ? -22.239 -16.963 -31.107 1.00 92.94 840 LEU A N 1
ATOM 6744 C CA . LEU A 1 840 ? -21.482 -17.091 -29.860 1.00 92.94 840 LEU A CA 1
ATOM 6745 C C . LEU A 1 840 ? -20.353 -16.050 -29.768 1.00 92.94 840 LEU A C 1
ATOM 6747 O O . LEU A 1 840 ? -20.216 -15.378 -28.745 1.00 92.94 840 LEU A O 1
ATOM 6751 N N . ASN A 1 841 ? -19.566 -15.900 -30.834 1.00 93.25 841 ASN A N 1
ATOM 6752 C CA . ASN A 1 841 ? -18.500 -14.905 -30.932 1.00 93.25 841 ASN A CA 1
ATOM 6753 C C . ASN A 1 841 ? -19.053 -13.475 -30.862 1.00 93.25 841 ASN A C 1
ATOM 6755 O O . ASN A 1 841 ? -18.469 -12.645 -30.168 1.00 93.25 841 ASN A O 1
ATOM 6759 N N . GLY A 1 842 ? -20.202 -13.207 -31.492 1.00 94.75 842 GLY A N 1
ATOM 6760 C CA . GLY A 1 842 ? -20.906 -11.926 -31.390 1.00 94.75 842 GLY A CA 1
ATOM 6761 C C . GLY A 1 842 ? -21.273 -11.574 -29.946 1.00 94.75 842 GLY A C 1
ATOM 6762 O O . GLY A 1 842 ? -20.967 -10.478 -29.481 1.00 94.75 842 GLY A O 1
ATOM 6763 N N . ILE A 1 843 ? -21.816 -12.533 -29.188 1.00 94.88 843 ILE A N 1
ATOM 6764 C CA . ILE A 1 843 ? -22.120 -12.346 -27.759 1.00 94.88 843 ILE A CA 1
ATOM 6765 C C . ILE A 1 843 ? -20.844 -12.059 -26.962 1.00 94.88 843 ILE A C 1
ATOM 6767 O O . ILE A 1 843 ? -20.838 -11.160 -26.121 1.00 94.88 843 ILE A O 1
ATOM 6771 N N . ILE A 1 844 ? -19.758 -12.801 -27.209 1.00 95.31 844 ILE A N 1
ATOM 6772 C CA . ILE A 1 844 ? -18.469 -12.550 -26.545 1.00 95.31 844 ILE A CA 1
ATOM 6773 C C . ILE A 1 844 ? -17.987 -11.129 -26.851 1.00 95.31 844 ILE A C 1
ATOM 6775 O O . ILE A 1 844 ? -17.599 -10.413 -25.930 1.00 95.31 844 ILE A O 1
ATOM 6779 N N . ALA A 1 845 ? -18.035 -10.707 -28.114 1.00 95.81 845 ALA A N 1
ATOM 6780 C CA . ALA A 1 845 ? -17.600 -9.383 -28.537 1.00 95.81 845 ALA A CA 1
ATOM 6781 C C . ALA A 1 845 ? -18.423 -8.267 -27.875 1.00 95.81 845 ALA A C 1
ATOM 6783 O O . ALA A 1 845 ? -17.851 -7.312 -27.348 1.00 95.81 845 ALA A O 1
ATOM 6784 N N . ASP A 1 846 ? -19.748 -8.401 -27.829 1.00 96.19 846 ASP A N 1
ATOM 6785 C CA . ASP A 1 846 ? -20.629 -7.433 -27.169 1.00 96.19 846 ASP A CA 1
ATOM 6786 C C . ASP A 1 846 ? -20.366 -7.367 -25.662 1.00 96.19 846 ASP A C 1
ATOM 6788 O O . ASP A 1 846 ? -20.261 -6.284 -25.079 1.00 96.19 846 ASP A O 1
ATOM 6792 N N . GLU A 1 847 ? -20.176 -8.522 -25.022 1.00 94.69 847 GLU A N 1
ATOM 6793 C CA . GLU A 1 847 ? -19.799 -8.588 -23.617 1.00 94.69 847 GLU A CA 1
ATOM 6794 C C . GLU A 1 847 ? -18.453 -7.891 -23.346 1.00 94.69 847 GLU A C 1
ATOM 6796 O O . GLU A 1 847 ? -18.347 -7.155 -22.362 1.00 94.69 847 GLU A O 1
ATOM 6801 N N . LEU A 1 848 ? -17.447 -8.088 -24.204 1.00 95.62 848 LEU A N 1
ATOM 6802 C CA . LEU A 1 848 ? -16.125 -7.463 -24.089 1.00 95.62 848 LEU A CA 1
ATOM 6803 C C . LEU A 1 848 ? -16.175 -5.946 -24.313 1.00 95.62 848 LEU A C 1
ATOM 6805 O O . LEU A 1 848 ? -15.542 -5.209 -23.556 1.00 95.62 848 LEU A O 1
ATOM 6809 N N . LYS A 1 849 ? -16.966 -5.458 -25.278 1.00 95.25 849 LYS A N 1
ATOM 6810 C CA . LYS A 1 849 ? -17.184 -4.015 -25.501 1.00 95.25 849 LYS A CA 1
ATOM 6811 C C . LYS A 1 849 ? -17.765 -3.341 -24.260 1.00 95.25 849 LYS A C 1
ATOM 6813 O O . LYS A 1 849 ? -17.235 -2.333 -23.802 1.00 95.25 849 LYS A O 1
ATOM 6818 N N . VAL A 1 850 ? -18.769 -3.962 -23.634 1.00 94.62 850 VAL A N 1
ATOM 6819 C CA . VAL A 1 850 ? -19.351 -3.467 -22.375 1.00 94.62 850 VAL A CA 1
ATOM 6820 C C . VAL A 1 850 ? -18.303 -3.390 -21.257 1.00 94.62 850 VAL A C 1
ATOM 6822 O O . VAL A 1 850 ? -18.345 -2.461 -20.447 1.00 94.62 850 VAL A O 1
ATOM 6825 N N . ILE A 1 851 ? -17.363 -4.338 -21.183 1.00 93.81 851 ILE A N 1
ATOM 6826 C CA . ILE A 1 851 ? -16.241 -4.272 -20.232 1.00 93.81 851 ILE A CA 1
ATOM 6827 C C . ILE A 1 851 ? -15.305 -3.105 -20.573 1.00 93.81 851 ILE A C 1
ATOM 6829 O O . ILE A 1 851 ? -14.985 -2.321 -19.679 1.00 93.81 851 ILE A O 1
ATOM 6833 N N . GLY A 1 852 ? -14.911 -2.958 -21.841 1.00 90.50 852 GLY A N 1
ATOM 6834 C CA . GLY A 1 852 ? -14.059 -1.860 -22.308 1.00 90.50 852 GLY A CA 1
ATOM 6835 C C . GLY A 1 852 ? -14.634 -0.479 -21.980 1.00 90.50 852 GLY A C 1
ATOM 6836 O O . GLY A 1 852 ? -13.924 0.374 -21.452 1.00 90.50 852 GLY A O 1
ATOM 6837 N N . ASP A 1 853 ? -15.939 -0.288 -22.177 1.00 91.50 853 ASP A N 1
ATOM 6838 C CA . ASP A 1 853 ? -16.623 0.976 -21.880 1.00 91.50 853 ASP A CA 1
ATOM 6839 C C . ASP A 1 853 ? -16.708 1.264 -20.373 1.00 91.50 853 ASP A C 1
ATOM 6841 O O . ASP A 1 853 ? -16.550 2.403 -19.930 1.00 91.50 853 ASP A O 1
ATOM 6845 N N . ASN A 1 854 ? -16.948 0.233 -19.555 1.00 90.69 854 ASN A N 1
ATOM 6846 C CA . ASN A 1 854 ? -17.140 0.390 -18.110 1.00 90.69 854 ASN A CA 1
ATOM 6847 C C . ASN A 1 854 ? -15.839 0.540 -17.310 1.00 90.69 854 ASN A C 1
ATOM 6849 O O . ASN A 1 854 ? -15.893 1.052 -16.188 1.00 90.69 854 ASN A O 1
ATOM 6853 N N . PHE A 1 855 ? -14.712 0.043 -17.827 1.00 91.19 855 PHE A N 1
ATOM 6854 C CA . PHE A 1 855 ? -13.435 -0.046 -17.105 1.00 91.19 855 PHE A CA 1
ATOM 6855 C C . PHE A 1 855 ? -12.272 0.606 -17.861 1.00 91.19 855 PHE A C 1
ATOM 6857 O O . PHE A 1 855 ? -11.109 0.253 -17.640 1.00 91.19 855 PHE A O 1
ATOM 6864 N N . LYS A 1 856 ? -12.590 1.578 -18.722 1.00 88.00 856 LYS A N 1
ATOM 6865 C CA . LYS A 1 856 ? -11.607 2.343 -19.483 1.00 88.00 856 LYS A CA 1
ATOM 6866 C C . LYS A 1 856 ? -10.591 3.010 -18.562 1.00 88.00 856 LYS A C 1
ATOM 6868 O O . LYS A 1 856 ? -10.954 3.583 -17.532 1.00 88.00 856 LYS A O 1
ATOM 6873 N N . SER A 1 857 ? -9.315 2.963 -18.931 1.00 87.62 857 SER A N 1
ATOM 6874 C CA . SER A 1 857 ? -8.264 3.618 -18.147 1.00 87.62 857 SER A CA 1
ATOM 6875 C C . SER A 1 857 ? -7.169 4.199 -19.027 1.00 87.62 857 SER A C 1
ATOM 6877 O O . SER A 1 857 ? -6.826 3.629 -20.059 1.00 87.62 857 SER A O 1
ATOM 6879 N N . GLU A 1 858 ? -6.597 5.327 -18.612 1.00 91.31 858 GLU A N 1
ATOM 6880 C CA . GLU A 1 858 ? -5.441 5.915 -19.287 1.00 91.31 858 GLU A CA 1
ATOM 6881 C C . GLU A 1 858 ? -4.175 5.093 -19.027 1.00 91.31 858 GLU A C 1
ATOM 6883 O O . GLU A 1 858 ? -4.043 4.445 -17.984 1.00 91.31 858 GLU A O 1
ATOM 6888 N N . ARG A 1 859 ? -3.251 5.102 -19.990 1.00 93.50 859 ARG A N 1
ATOM 6889 C CA . ARG A 1 859 ? -1.944 4.452 -19.853 1.00 93.50 859 ARG A CA 1
ATOM 6890 C C . ARG A 1 859 ? -1.099 5.241 -18.853 1.00 93.50 859 ARG A C 1
ATOM 6892 O O . ARG A 1 859 ? -0.973 6.453 -18.994 1.00 93.50 859 ARG A O 1
ATOM 6899 N N . ARG A 1 860 ? -0.532 4.549 -17.862 1.00 93.56 860 ARG A N 1
ATOM 6900 C CA . ARG A 1 860 ? 0.318 5.153 -16.824 1.00 93.56 860 ARG A CA 1
ATOM 6901 C C . ARG A 1 860 ? 1.790 5.031 -17.179 1.00 93.56 860 ARG A C 1
ATOM 6903 O O . ARG A 1 860 ? 2.535 5.989 -17.042 1.00 93.56 860 ARG A O 1
ATOM 6910 N N . THR A 1 861 ? 2.202 3.854 -17.643 1.00 94.88 861 THR A N 1
ATOM 6911 C CA . THR A 1 861 ? 3.592 3.600 -18.021 1.00 94.88 861 THR A CA 1
ATOM 6912 C C . THR A 1 861 ? 3.878 4.117 -19.423 1.00 94.88 861 THR A C 1
ATOM 6914 O O . THR A 1 861 ? 3.219 3.727 -20.396 1.00 94.88 861 THR A O 1
ATOM 6917 N N . GLU A 1 862 ? 4.909 4.948 -19.522 1.00 94.00 862 GLU A N 1
ATOM 6918 C CA . GLU A 1 862 ? 5.442 5.447 -20.781 1.00 94.00 862 GLU A CA 1
ATOM 6919 C C . GLU A 1 862 ? 6.413 4.423 -21.379 1.00 94.00 862 GLU A C 1
ATOM 6921 O O . GLU A 1 862 ? 7.219 3.826 -20.667 1.00 94.00 862 GLU A O 1
ATOM 6926 N N . ILE A 1 863 ? 6.329 4.192 -22.688 1.00 91.69 863 ILE A N 1
ATOM 6927 C CA . ILE A 1 863 ? 7.238 3.294 -23.405 1.00 91.69 863 ILE A CA 1
ATOM 6928 C C . ILE A 1 863 ? 7.993 4.143 -24.412 1.00 91.69 863 ILE A C 1
ATOM 6930 O O . ILE A 1 863 ? 7.412 4.614 -25.390 1.00 91.69 863 ILE A O 1
ATOM 6934 N N . VAL A 1 864 ? 9.283 4.314 -24.160 1.00 86.88 864 VAL A N 1
ATOM 6935 C CA . VAL A 1 864 ? 10.198 5.055 -25.022 1.00 86.88 864 VAL A CA 1
ATOM 6936 C C . VAL A 1 864 ? 11.098 4.041 -25.716 1.00 86.88 864 VAL A C 1
ATOM 6938 O O . VAL A 1 864 ? 11.467 3.006 -25.146 1.00 86.88 864 VAL A O 1
ATOM 6941 N N . ASP A 1 865 ? 11.420 4.299 -26.978 1.00 72.94 865 ASP A N 1
ATOM 6942 C CA . ASP A 1 865 ? 12.411 3.487 -27.674 1.00 72.94 865 ASP A CA 1
ATOM 6943 C C . ASP A 1 865 ? 13.762 3.589 -26.947 1.00 72.94 865 ASP A C 1
ATOM 6945 O O . ASP A 1 865 ? 14.046 4.577 -26.269 1.00 72.94 865 ASP A O 1
ATOM 6949 N N . ASP A 1 866 ? 14.550 2.510 -26.975 1.00 59.53 866 ASP A N 1
ATOM 6950 C CA . ASP A 1 866 ? 15.822 2.494 -26.253 1.00 59.53 866 ASP A CA 1
ATOM 6951 C C . ASP A 1 866 ? 16.792 3.437 -26.958 1.00 59.53 866 ASP A C 1
ATOM 6953 O O . ASP A 1 866 ? 17.439 3.084 -27.938 1.00 59.53 866 ASP A O 1
ATOM 6957 N N . TYR A 1 867 ? 16.833 4.666 -26.470 1.00 46.78 867 TYR A N 1
ATOM 6958 C CA . TYR A 1 867 ? 17.791 5.674 -26.868 1.00 46.78 867 TYR A CA 1
ATOM 6959 C C . TYR A 1 867 ? 19.092 5.563 -26.055 1.00 46.78 867 TYR A C 1
ATOM 6961 O O . TYR A 1 867 ? 19.930 6.450 -26.160 1.00 46.78 867 TYR A O 1
ATOM 6969 N N . ASP A 1 868 ? 19.323 4.487 -25.281 1.00 45.66 868 ASP A N 1
ATOM 6970 C CA . ASP A 1 868 ? 20.684 4.173 -24.801 1.00 45.66 868 ASP A CA 1
ATOM 6971 C C . ASP A 1 868 ? 21.633 3.814 -25.987 1.00 45.66 868 ASP A C 1
ATOM 6973 O O . ASP A 1 868 ? 22.832 3.652 -25.763 1.00 45.66 868 ASP A O 1
ATOM 6977 N N . ASP A 1 869 ? 21.116 3.752 -27.229 1.00 39.03 869 ASP A N 1
ATOM 6978 C CA . ASP A 1 869 ? 21.858 3.789 -28.508 1.00 39.03 869 ASP A CA 1
ATOM 6979 C C . ASP A 1 869 ? 21.853 5.187 -29.193 1.00 39.03 869 ASP A C 1
ATOM 6981 O O . ASP A 1 869 ? 22.324 5.312 -30.320 1.00 39.03 869 ASP A O 1
ATOM 6985 N N . ILE A 1 870 ? 21.348 6.256 -28.554 1.00 39.56 870 ILE A N 1
ATOM 6986 C CA . ILE A 1 870 ? 21.665 7.634 -28.973 1.00 39.56 870 ILE A CA 1
ATOM 6987 C C . ILE A 1 870 ? 23.079 7.904 -28.479 1.00 39.56 870 ILE A C 1
ATOM 6989 O O . ILE A 1 870 ? 23.314 8.229 -27.309 1.00 39.56 870 ILE A O 1
ATOM 6993 N N . ASP A 1 871 ? 24.040 7.763 -29.385 1.00 44.03 871 ASP A N 1
ATOM 6994 C CA . ASP A 1 871 ? 25.365 8.315 -29.171 1.00 44.03 871 ASP A CA 1
ATOM 6995 C C . ASP A 1 871 ? 25.206 9.812 -28.869 1.00 44.03 871 ASP A C 1
ATOM 6997 O O . ASP A 1 871 ? 24.417 10.507 -29.503 1.00 44.03 871 ASP A O 1
ATOM 7001 N N . ILE A 1 872 ? 25.987 10.351 -27.924 1.00 49.66 872 ILE A N 1
ATOM 7002 C CA . ILE A 1 872 ? 26.054 11.806 -27.641 1.00 49.66 872 ILE A CA 1
ATOM 7003 C C . ILE A 1 872 ? 26.174 12.630 -28.944 1.00 49.66 872 ILE A C 1
ATOM 7005 O O . ILE A 1 872 ? 25.776 13.790 -28.995 1.00 49.66 872 ILE A O 1
ATOM 7009 N N . GLU A 1 873 ? 26.726 12.012 -29.988 1.00 49.62 873 GLU A N 1
ATOM 7010 C CA . GLU A 1 873 ? 26.828 12.495 -31.360 1.00 49.62 873 GLU A CA 1
ATOM 7011 C C . GLU A 1 873 ? 25.479 12.904 -31.987 1.00 49.62 873 GLU A C 1
ATOM 7013 O O . GLU A 1 873 ? 25.410 13.979 -32.573 1.00 49.62 873 GLU A O 1
ATOM 7018 N N . ASP A 1 874 ? 24.395 12.154 -31.781 1.00 46.78 874 ASP A N 1
ATOM 7019 C CA . ASP A 1 874 ? 23.066 12.423 -32.361 1.00 46.78 874 ASP A CA 1
ATOM 7020 C C . ASP A 1 874 ? 22.350 13.628 -31.719 1.00 46.78 874 ASP A C 1
ATOM 7022 O O . ASP A 1 874 ? 21.453 14.227 -32.315 1.00 46.78 874 ASP A O 1
ATOM 7026 N N . LEU A 1 875 ? 22.769 14.025 -30.510 1.00 55.12 875 LEU A N 1
ATOM 7027 C CA . LEU A 1 875 ? 22.304 15.239 -29.822 1.00 55.12 875 LEU A CA 1
ATOM 7028 C C . LEU A 1 875 ? 23.092 16.492 -30.235 1.00 55.12 875 LEU A C 1
ATOM 7030 O O . LEU A 1 875 ? 22.724 17.610 -29.868 1.00 55.12 875 LEU A O 1
ATOM 7034 N N . ILE A 1 876 ? 24.194 16.323 -30.971 1.00 61.97 876 ILE A N 1
ATOM 7035 C CA . ILE A 1 876 ? 25.073 17.408 -31.402 1.00 61.97 876 ILE A CA 1
ATOM 7036 C C . ILE A 1 876 ? 24.803 17.671 -32.883 1.00 61.97 876 ILE A C 1
ATOM 7038 O O . ILE A 1 876 ? 24.974 16.767 -33.696 1.00 61.97 876 ILE A O 1
ATOM 7042 N N . PRO A 1 877 ? 24.421 18.894 -33.285 1.00 66.00 877 PRO A N 1
ATOM 7043 C CA . PRO A 1 877 ? 24.181 19.186 -34.690 1.00 66.00 877 PRO A CA 1
ATOM 7044 C C . PRO A 1 877 ? 25.465 18.984 -35.506 1.00 66.00 877 PRO A C 1
ATOM 7046 O O . PRO A 1 877 ? 26.549 19.439 -35.121 1.00 66.00 877 PRO A O 1
ATOM 7049 N N . ASN A 1 878 ? 25.329 18.279 -36.632 1.00 78.62 878 ASN A N 1
ATOM 7050 C CA . ASN A 1 878 ? 26.388 18.068 -37.613 1.00 78.62 878 ASN A CA 1
ATOM 7051 C C . ASN A 1 878 ? 26.642 19.388 -38.361 1.00 78.62 878 ASN A C 1
ATOM 7053 O O . ASN A 1 878 ? 25.959 19.711 -39.333 1.00 78.62 878 ASN A O 1
ATOM 7057 N N . GLU A 1 879 ? 27.582 20.191 -37.859 1.00 77.62 879 GLU A N 1
ATOM 7058 C CA . GLU A 1 879 ? 27.914 21.506 -38.411 1.00 77.62 879 GLU A CA 1
ATOM 7059 C C . GLU A 1 879 ? 29.379 21.566 -38.858 1.00 77.62 879 GLU A C 1
ATOM 7061 O O . GLU A 1 879 ? 30.250 20.991 -38.200 1.00 77.62 879 GLU A O 1
ATOM 7066 N N . PRO A 1 880 ? 29.691 22.297 -39.944 1.00 73.19 880 PRO A N 1
ATOM 7067 C CA . PRO A 1 880 ? 31.065 22.506 -40.368 1.00 73.19 880 PRO A CA 1
ATOM 7068 C C . PRO A 1 880 ? 31.806 23.407 -39.372 1.00 73.19 880 PRO A C 1
ATOM 7070 O O . PRO A 1 880 ? 31.464 24.575 -39.151 1.00 73.19 880 PRO A O 1
ATOM 7073 N N . MET A 1 881 ? 32.876 22.862 -38.807 1.00 79.81 881 MET A N 1
ATOM 7074 C CA . MET A 1 881 ? 33.764 23.527 -37.867 1.00 79.81 881 MET A CA 1
ATOM 7075 C C . MET A 1 881 ? 35.151 23.692 -38.477 1.00 79.81 881 MET A C 1
ATOM 7077 O O . MET A 1 881 ? 35.667 22.845 -39.202 1.00 79.81 881 MET A O 1
ATOM 7081 N N . VAL A 1 882 ? 35.795 24.793 -38.123 1.00 76.50 882 VAL A N 1
ATOM 7082 C CA . VAL A 1 882 ? 37.206 25.032 -38.392 1.00 76.50 882 VAL A CA 1
ATOM 7083 C C . VAL A 1 882 ? 38.003 24.497 -37.210 1.00 76.50 882 VAL A C 1
ATOM 7085 O O . VAL A 1 882 ? 37.884 25.020 -36.097 1.00 76.50 882 VAL A O 1
ATOM 7088 N N . VAL A 1 883 ? 38.820 23.468 -37.437 1.00 81.31 883 VAL A N 1
ATOM 7089 C CA . VAL A 1 883 ? 39.740 22.928 -36.429 1.00 81.31 883 VAL A CA 1
ATOM 7090 C C . VAL A 1 883 ? 41.135 23.479 -36.689 1.00 81.31 883 VAL A C 1
ATOM 7092 O O . VAL A 1 883 ? 41.672 23.373 -37.793 1.00 81.31 883 VAL A O 1
ATOM 7095 N N . THR A 1 884 ? 41.734 24.075 -35.659 1.00 77.00 884 THR A N 1
ATOM 7096 C CA . THR A 1 884 ? 43.089 24.636 -35.739 1.00 77.00 884 THR A CA 1
ATOM 7097 C C . THR A 1 884 ? 43.979 24.012 -34.685 1.00 77.00 884 THR A C 1
ATOM 7099 O O . THR A 1 884 ? 43.589 23.968 -33.513 1.00 77.00 884 THR A O 1
ATOM 7102 N N . ILE A 1 885 ? 45.175 23.596 -35.093 1.00 78.50 885 ILE A N 1
ATOM 7103 C CA . ILE A 1 885 ? 46.200 23.043 -34.211 1.00 78.50 885 ILE A CA 1
ATOM 7104 C C . ILE A 1 885 ? 47.448 23.911 -34.309 1.00 78.50 885 ILE A C 1
ATOM 7106 O O . ILE A 1 885 ? 47.908 24.202 -35.413 1.00 78.50 885 ILE A O 1
ATOM 7110 N N . THR A 1 886 ? 47.979 24.343 -33.169 1.00 75.00 886 THR A N 1
ATOM 7111 C CA . THR A 1 886 ? 49.203 25.140 -33.106 1.00 75.00 886 THR A CA 1
ATOM 7112 C C . THR A 1 886 ? 50.452 24.271 -33.045 1.00 75.00 886 THR A C 1
ATOM 7114 O O . THR A 1 886 ? 50.384 23.101 -32.668 1.00 75.00 886 THR A O 1
ATOM 7117 N N . HIS A 1 887 ? 51.601 24.855 -33.375 1.00 68.44 887 HIS A N 1
ATOM 7118 C CA . HIS A 1 887 ? 52.896 24.182 -33.349 1.00 68.44 887 HIS A CA 1
ATOM 7119 C C . HIS A 1 887 ? 53.288 23.665 -31.957 1.00 68.44 887 HIS A C 1
ATOM 7121 O O . HIS A 1 887 ? 53.903 22.610 -31.824 1.00 68.44 887 HIS A O 1
ATOM 7127 N N . ARG A 1 888 ? 52.871 24.351 -30.884 1.00 69.75 888 ARG A N 1
ATOM 7128 C CA . ARG A 1 888 ? 53.037 23.857 -29.501 1.00 69.75 888 ARG A CA 1
ATOM 7129 C C . ARG A 1 888 ? 51.973 22.838 -29.080 1.00 69.75 888 ARG A C 1
ATOM 7131 O O . ARG A 1 888 ? 51.891 22.491 -27.902 1.00 69.75 888 ARG A O 1
ATOM 7138 N N . GLY A 1 889 ? 51.154 22.360 -30.014 1.00 72.94 889 GLY A N 1
ATOM 7139 C CA . GLY A 1 889 ? 50.171 21.310 -29.782 1.00 72.94 889 GLY A CA 1
ATOM 7140 C C . GLY A 1 889 ? 48.901 21.785 -29.080 1.00 72.94 889 GLY A C 1
ATOM 7141 O O . GLY A 1 889 ? 48.303 20.995 -28.352 1.00 72.94 889 GLY A O 1
ATOM 7142 N N . TYR A 1 890 ? 48.468 23.039 -29.260 1.00 83.88 890 TYR A N 1
ATOM 7143 C CA . TYR A 1 890 ? 47.142 23.482 -28.810 1.00 83.88 890 TYR A CA 1
ATOM 7144 C C . TYR A 1 890 ? 46.093 23.271 -29.899 1.00 83.88 890 TYR A C 1
ATOM 7146 O O . TYR A 1 890 ? 46.307 23.658 -31.039 1.00 83.88 890 TYR A O 1
ATOM 7154 N N . ILE A 1 891 ? 44.940 22.707 -29.545 1.00 87.19 891 ILE A N 1
ATOM 7155 C CA . ILE A 1 891 ? 43.819 22.446 -30.450 1.00 87.19 891 ILE A CA 1
ATOM 7156 C C . ILE A 1 891 ? 42.554 23.182 -29.998 1.00 87.19 891 ILE A C 1
ATOM 7158 O O . ILE A 1 891 ? 42.259 23.297 -28.800 1.00 87.19 891 ILE A O 1
ATOM 7162 N N . LYS A 1 892 ? 41.794 23.689 -30.971 1.00 86.12 892 LYS A N 1
ATOM 7163 C CA . LYS A 1 892 ? 40.473 24.305 -30.777 1.00 86.12 892 LYS A CA 1
ATOM 7164 C C . LYS A 1 892 ? 39.584 24.112 -32.003 1.00 86.12 892 LYS A C 1
ATOM 7166 O O . LYS A 1 892 ? 40.102 23.934 -33.108 1.00 86.12 892 LYS A O 1
ATOM 7171 N N . ARG A 1 893 ? 38.265 24.214 -31.802 1.00 86.75 893 ARG A N 1
ATOM 7172 C CA . ARG A 1 893 ? 37.270 24.316 -32.882 1.00 86.75 893 ARG A CA 1
ATOM 7173 C C . ARG A 1 893 ? 36.568 25.674 -32.861 1.00 86.75 893 ARG A C 1
ATOM 7175 O O . ARG A 1 893 ? 36.317 26.223 -31.789 1.00 86.75 893 ARG A O 1
ATOM 7182 N N . VAL A 1 894 ? 36.256 26.205 -34.039 1.00 81.44 894 VAL A N 1
ATOM 7183 C CA . VAL A 1 894 ? 35.552 27.481 -34.240 1.00 81.44 894 VAL A CA 1
ATOM 7184 C C . VAL A 1 894 ? 34.487 27.277 -35.316 1.00 81.44 894 VAL A C 1
ATOM 7186 O O . VAL A 1 894 ? 34.779 26.668 -36.340 1.00 81.44 894 VAL A O 1
ATOM 7189 N N . ALA A 1 895 ? 33.259 27.754 -35.115 1.00 78.62 895 ALA A N 1
ATOM 7190 C CA . ALA A 1 895 ? 32.207 27.607 -36.124 1.00 78.62 895 ALA A CA 1
ATOM 7191 C C . ALA A 1 895 ? 32.573 28.342 -37.429 1.00 78.62 895 ALA A C 1
ATOM 7193 O O . ALA A 1 895 ? 33.017 29.495 -37.382 1.00 78.62 895 ALA A O 1
ATOM 7194 N N . LEU A 1 896 ? 32.341 27.719 -38.593 1.00 71.12 896 LEU A N 1
ATOM 7195 C CA . LEU A 1 896 ? 32.706 28.287 -39.904 1.00 71.12 896 LEU A CA 1
ATOM 7196 C C . LEU A 1 896 ? 32.081 29.678 -40.140 1.00 71.12 896 LEU A C 1
ATOM 7198 O O . LEU A 1 896 ? 32.745 30.595 -40.618 1.00 71.12 896 LEU A O 1
ATOM 7202 N N . LYS A 1 897 ? 30.846 29.898 -39.673 1.00 63.22 897 LYS A N 1
ATOM 7203 C CA . LYS A 1 897 ? 30.137 31.192 -39.757 1.00 63.22 897 LYS A CA 1
ATOM 7204 C C . LYS A 1 897 ? 30.865 32.349 -39.057 1.00 63.22 897 LYS A C 1
ATOM 7206 O O . LYS A 1 897 ? 30.696 33.508 -39.437 1.00 63.22 897 LYS A O 1
ATOM 7211 N N . GLN A 1 898 ? 31.668 32.065 -38.026 1.00 62.03 898 GLN A N 1
ATOM 7212 C CA . GLN A 1 898 ? 32.481 33.082 -37.344 1.00 62.03 898 GLN A CA 1
ATOM 7213 C C . GLN A 1 898 ? 33.698 33.514 -38.180 1.00 62.03 898 GLN A C 1
ATOM 7215 O O . GLN A 1 898 ? 34.279 34.564 -37.907 1.00 62.03 898 GLN A O 1
ATOM 7220 N N . TYR A 1 899 ? 34.060 32.736 -39.205 1.00 58.38 899 TYR A N 1
ATOM 7221 C CA . TYR A 1 899 ? 35.026 33.114 -40.236 1.00 58.38 899 TYR A CA 1
ATOM 7222 C C . TYR A 1 899 ? 34.369 33.842 -41.425 1.00 58.38 899 TYR A C 1
ATOM 7224 O O . TYR A 1 899 ? 35.011 34.703 -42.017 1.00 58.38 899 TYR A O 1
ATOM 7232 N N . GLU A 1 900 ? 33.098 33.566 -41.744 1.00 45.59 900 GLU A N 1
ATOM 7233 C CA . GLU A 1 900 ? 32.400 34.121 -42.923 1.00 45.59 900 GLU A CA 1
ATOM 7234 C C . GLU A 1 900 ? 31.886 35.570 -42.779 1.00 45.59 900 GLU A C 1
ATOM 7236 O O . GLU A 1 900 ? 31.563 36.218 -43.778 1.00 45.59 900 GLU A O 1
ATOM 7241 N N . LYS A 1 901 ? 31.809 36.143 -41.568 1.00 40.34 901 LYS A N 1
ATOM 7242 C CA . LYS A 1 901 ? 31.352 37.536 -41.383 1.00 40.34 901 LYS A CA 1
ATOM 7243 C C . LYS A 1 901 ? 32.430 38.565 -41.758 1.00 40.34 901 LYS A C 1
ATOM 7245 O O . LYS A 1 901 ? 33.032 39.160 -40.870 1.00 40.34 901 LYS A O 1
ATOM 7250 N N . GLN A 1 902 ? 32.588 38.850 -43.056 1.00 34.75 902 GLN A N 1
ATOM 7251 C CA . GLN A 1 902 ? 32.858 40.205 -43.578 1.00 34.75 902 GLN A CA 1
ATOM 7252 C C . GLN A 1 902 ? 32.879 40.260 -45.120 1.00 34.75 902 GLN A C 1
ATOM 7254 O O . GLN A 1 902 ? 33.853 39.852 -45.738 1.00 34.75 902 GLN A O 1
ATOM 7259 N N . ARG A 1 903 ? 31.881 40.909 -45.744 1.00 31.16 903 ARG A N 1
ATOM 7260 C CA . ARG A 1 903 ? 32.088 41.733 -46.957 1.00 31.16 903 ARG A CA 1
ATOM 7261 C C . ARG A 1 903 ? 31.094 42.898 -47.022 1.00 31.16 903 ARG A C 1
ATOM 7263 O O . ARG A 1 903 ? 29.916 42.702 -47.295 1.00 31.16 903 ARG A O 1
ATOM 7270 N N . ARG A 1 904 ? 31.615 44.113 -46.814 1.00 30.44 904 ARG A N 1
ATOM 7271 C CA . ARG A 1 904 ? 31.511 45.302 -47.691 1.00 30.44 904 ARG A CA 1
ATOM 7272 C C . ARG A 1 904 ? 32.232 46.470 -46.999 1.00 30.44 904 ARG A C 1
ATOM 7274 O O . ARG A 1 904 ? 31.784 46.939 -45.963 1.00 30.44 904 ARG A O 1
ATOM 7281 N N . GLY A 1 905 ? 33.344 46.925 -47.583 1.00 34.53 905 GLY A N 1
ATOM 7282 C CA . GLY A 1 905 ? 33.889 48.269 -47.337 1.00 34.53 905 GLY A CA 1
ATOM 7283 C C . GLY A 1 905 ? 34.774 48.498 -46.103 1.00 34.53 905 GLY A C 1
ATOM 7284 O O . GLY A 1 905 ? 34.671 49.561 -45.503 1.00 34.53 905 GLY A O 1
ATOM 7285 N N . GLY A 1 906 ? 35.665 47.574 -45.727 1.00 30.67 906 GLY A N 1
ATOM 7286 C CA . GLY A 1 906 ? 36.606 47.804 -44.620 1.00 30.67 906 GLY A CA 1
ATOM 7287 C C . GLY A 1 906 ? 38.033 47.357 -44.931 1.00 30.67 906 GLY A C 1
ATOM 7288 O O . GLY A 1 906 ? 38.311 46.164 -44.919 1.00 30.67 906 GLY A O 1
ATOM 7289 N N . LYS A 1 907 ? 38.942 48.316 -45.154 1.00 33.81 907 LYS A N 1
ATOM 7290 C CA . LYS A 1 907 ? 40.394 48.118 -45.008 1.00 33.81 907 LYS A CA 1
ATOM 7291 C C . LYS A 1 907 ? 40.689 47.779 -43.542 1.00 33.81 907 LYS A C 1
ATOM 7293 O O . LYS A 1 907 ? 40.352 48.583 -42.675 1.00 33.81 907 LYS A O 1
ATOM 7298 N N . GLY A 1 908 ? 41.363 46.662 -43.255 1.00 31.12 908 GLY A N 1
ATOM 7299 C CA . GLY A 1 908 ? 41.981 46.473 -41.937 1.00 31.12 908 GLY A CA 1
ATOM 7300 C C . GLY A 1 908 ? 42.147 45.041 -41.428 1.00 31.12 908 GLY A C 1
ATOM 7301 O O . GLY A 1 908 ? 41.315 44.561 -40.673 1.00 31.12 908 GLY A O 1
ATOM 7302 N N . LYS A 1 909 ? 43.325 44.482 -41.726 1.00 35.50 909 LYS A N 1
ATOM 7303 C CA . LYS A 1 909 ? 44.190 43.645 -40.871 1.00 35.50 909 LYS A CA 1
ATOM 7304 C C . LYS A 1 909 ? 43.710 42.264 -40.396 1.00 35.50 909 LYS A C 1
ATOM 7306 O O . LYS A 1 909 ? 42.895 42.105 -39.494 1.00 35.50 909 LYS A O 1
ATOM 7311 N N . ILE A 1 910 ? 44.462 41.279 -40.890 1.00 49.91 910 ILE A N 1
ATOM 7312 C CA . ILE A 1 910 ? 44.950 40.097 -40.171 1.00 49.91 910 ILE A CA 1
ATOM 7313 C C . ILE A 1 910 ? 45.219 40.434 -38.695 1.00 49.91 910 ILE A C 1
ATOM 7315 O O . ILE A 1 910 ? 46.055 41.287 -38.399 1.00 49.91 910 ILE A O 1
ATOM 7319 N N . ALA A 1 911 ? 44.569 39.719 -37.778 1.00 35.88 911 ALA A N 1
ATOM 7320 C CA . ALA A 1 911 ? 45.103 39.491 -36.440 1.00 35.88 911 ALA A CA 1
ATOM 7321 C C . ALA A 1 911 ? 44.428 38.277 -35.783 1.00 35.88 911 ALA A C 1
ATOM 7323 O O . ALA A 1 911 ? 43.295 38.350 -35.310 1.00 35.88 911 ALA A O 1
ATOM 7324 N N . VAL A 1 912 ? 45.167 37.175 -35.665 1.00 36.97 912 VAL A N 1
ATOM 7325 C CA . VAL A 1 912 ? 45.264 36.521 -34.359 1.00 36.97 912 VAL A CA 1
ATOM 7326 C C . VAL A 1 912 ? 46.701 36.725 -33.907 1.00 36.97 912 VAL A C 1
ATOM 7328 O O . VAL A 1 912 ? 47.646 36.432 -34.630 1.00 36.97 912 VAL A O 1
ATOM 7331 N N . THR A 1 913 ? 46.812 37.336 -32.739 1.00 37.72 913 THR A N 1
ATOM 7332 C CA . THR A 1 913 ? 48.013 37.711 -32.001 1.00 37.72 913 THR A CA 1
ATOM 7333 C C . THR A 1 913 ? 49.098 36.637 -31.997 1.00 37.72 913 THR A C 1
ATOM 7335 O O . THR A 1 913 ? 48.926 35.575 -31.404 1.00 37.72 913 THR A O 1
ATOM 7338 N N . THR A 1 914 ? 50.260 37.005 -32.535 1.00 39.50 914 THR A N 1
ATOM 7339 C CA . THR A 1 914 ? 51.578 36.662 -31.991 1.00 39.50 914 THR A CA 1
ATOM 7340 C C . THR A 1 914 ? 51.652 37.131 -30.536 1.00 39.50 914 THR A C 1
ATOM 7342 O O . THR A 1 914 ? 52.051 38.258 -30.253 1.00 39.50 914 THR A O 1
ATOM 7345 N N . HIS A 1 915 ? 51.232 36.288 -29.601 1.00 43.81 915 HIS A N 1
ATOM 7346 C CA . HIS A 1 915 ? 51.705 36.364 -28.224 1.00 43.81 915 HIS A CA 1
ATOM 7347 C C . HIS A 1 915 ? 52.141 34.955 -27.810 1.00 43.81 915 HIS A C 1
ATOM 7349 O O . HIS A 1 915 ? 51.304 34.067 -27.644 1.00 43.81 915 HIS A O 1
ATOM 7355 N N . ASP A 1 916 ? 53.464 34.808 -27.670 1.00 44.72 916 ASP A N 1
ATOM 7356 C CA . ASP A 1 916 ? 54.252 33.604 -27.354 1.00 44.72 916 ASP A CA 1
ATOM 7357 C C . ASP A 1 916 ? 54.588 32.661 -28.524 1.00 44.72 916 ASP A C 1
ATOM 7359 O O . ASP A 1 916 ? 54.221 31.496 -28.448 1.00 44.72 916 ASP A O 1
ATOM 7363 N N . ASP A 1 917 ? 55.314 33.115 -29.560 1.00 53.00 917 ASP A N 1
ATOM 7364 C CA . ASP A 1 917 ? 56.009 32.261 -30.560 1.00 53.00 917 ASP A CA 1
ATOM 7365 C C . ASP A 1 917 ? 55.294 30.927 -30.907 1.00 53.00 917 ASP A C 1
ATOM 7367 O O . ASP A 1 917 ? 55.889 29.846 -30.824 1.00 53.00 917 ASP A O 1
ATOM 7371 N N . ASP A 1 918 ? 53.992 30.982 -31.204 1.00 60.06 918 ASP A N 1
ATOM 7372 C CA . ASP A 1 918 ? 53.144 29.819 -31.485 1.00 60.06 918 ASP A CA 1
ATOM 7373 C C . ASP A 1 918 ? 52.119 30.186 -32.563 1.00 60.06 918 ASP A C 1
ATOM 7375 O O . ASP A 1 918 ? 51.511 31.258 -32.532 1.00 60.06 918 ASP A O 1
ATOM 7379 N N . PHE A 1 919 ? 51.969 29.314 -33.552 1.00 59.09 919 PHE A N 1
ATOM 7380 C CA . PHE A 1 919 ? 51.251 29.558 -34.804 1.00 59.09 919 PHE A CA 1
ATOM 7381 C C . PHE A 1 919 ? 50.488 28.304 -35.210 1.00 59.09 919 PHE A C 1
ATOM 7383 O O . PHE A 1 919 ? 50.800 27.214 -34.742 1.00 59.09 919 PHE A O 1
ATOM 7390 N N . ILE A 1 920 ? 49.494 28.443 -36.086 1.00 62.97 920 ILE A N 1
ATOM 7391 C CA . ILE A 1 920 ? 48.686 27.315 -36.557 1.00 62.97 920 ILE A CA 1
ATOM 7392 C C . ILE A 1 920 ? 49.529 26.459 -37.517 1.00 62.97 920 ILE A C 1
ATOM 7394 O O . ILE A 1 920 ? 49.842 26.899 -38.621 1.00 62.97 920 ILE A O 1
ATOM 7398 N N . GLU A 1 921 ? 49.887 25.247 -37.090 1.00 61.81 921 GLU A N 1
ATOM 7399 C CA . GLU A 1 921 ? 50.609 24.248 -37.887 1.00 61.81 921 GLU A CA 1
ATOM 7400 C C . GLU A 1 921 ? 49.662 23.508 -38.838 1.00 61.81 921 GLU A C 1
ATOM 7402 O O . GLU A 1 921 ? 50.017 23.226 -39.982 1.00 61.81 921 GLU A O 1
ATOM 7407 N N . GLN A 1 922 ? 48.436 23.223 -38.387 1.00 64.00 922 GLN A N 1
ATOM 7408 C CA . GLN A 1 922 ? 47.424 22.534 -39.185 1.00 64.00 922 GLN A CA 1
ATOM 7409 C C . GLN A 1 922 ? 46.064 23.217 -39.080 1.00 64.00 922 GLN A C 1
ATOM 7411 O O . GLN A 1 922 ? 45.617 23.613 -37.999 1.00 64.00 922 GLN A O 1
ATOM 7416 N N . PHE A 1 923 ? 45.406 23.329 -40.230 1.00 69.69 923 PHE A N 1
ATOM 7417 C CA . PHE A 1 923 ? 44.097 23.943 -40.399 1.00 69.69 923 PHE A CA 1
ATOM 7418 C C . PHE A 1 923 ? 43.286 23.094 -41.374 1.00 69.69 923 PHE A C 1
ATOM 7420 O O . PHE A 1 923 ? 43.722 22.877 -42.507 1.00 69.69 923 PHE A O 1
ATOM 7427 N N . PHE A 1 924 ? 42.116 22.631 -40.951 1.00 71.38 924 PHE A N 1
ATOM 7428 C CA . PHE A 1 924 ? 41.181 21.931 -41.826 1.00 71.38 924 PHE A CA 1
ATOM 7429 C C . PHE A 1 924 ? 39.736 22.169 -41.378 1.00 71.38 924 PHE A C 1
ATOM 7431 O O . PHE A 1 924 ? 39.464 22.536 -40.230 1.00 71.38 924 PHE A O 1
ATOM 7438 N N . ILE A 1 925 ? 38.818 21.995 -42.324 1.00 72.88 925 ILE A N 1
ATOM 7439 C CA . ILE A 1 925 ? 37.377 22.062 -42.094 1.00 72.88 925 ILE A CA 1
ATOM 7440 C C . ILE A 1 925 ? 36.902 20.630 -41.860 1.00 72.88 925 ILE A C 1
ATOM 7442 O O . ILE A 1 925 ? 37.182 19.752 -42.673 1.00 72.88 925 ILE A O 1
ATOM 7446 N N . SER A 1 926 ? 36.205 20.411 -40.752 1.00 80.06 926 SER A N 1
ATOM 7447 C CA . SER A 1 926 ? 35.621 19.120 -40.393 1.00 80.06 926 SER A CA 1
ATOM 7448 C C . SER A 1 926 ? 34.249 19.329 -39.779 1.00 80.06 926 SER A C 1
ATOM 7450 O O . SER A 1 926 ? 34.006 20.336 -39.111 1.00 80.06 926 SER A O 1
ATOM 7452 N N . SER A 1 927 ? 33.351 18.377 -39.979 1.00 82.38 927 SER A N 1
ATOM 7453 C CA . SER A 1 927 ? 32.100 18.324 -39.235 1.00 82.38 927 SER A CA 1
ATOM 7454 C C . SER A 1 927 ? 32.365 18.104 -37.740 1.00 82.38 927 SER A C 1
ATOM 7456 O O . SER A 1 927 ? 33.364 17.498 -37.353 1.00 82.38 927 SER A O 1
ATOM 7458 N N . THR A 1 928 ? 31.449 18.556 -36.881 1.00 82.38 928 THR A N 1
ATOM 7459 C CA . THR A 1 928 ? 31.392 18.184 -35.456 1.00 82.38 928 THR A CA 1
ATOM 7460 C C . THR A 1 928 ? 31.443 16.667 -35.219 1.00 82.38 928 THR A C 1
ATOM 7462 O O . THR A 1 928 ? 31.976 16.246 -34.188 1.00 82.38 928 THR A O 1
ATOM 7465 N N . HIS A 1 929 ? 30.932 15.861 -36.153 1.00 84.31 929 HIS A N 1
ATOM 7466 C CA . HIS A 1 929 ? 30.856 14.392 -36.084 1.00 84.31 929 HIS A CA 1
ATOM 7467 C C . HIS A 1 929 ? 32.107 13.679 -36.617 1.00 84.31 929 HIS A C 1
ATOM 7469 O O . HIS A 1 929 ? 32.349 12.510 -36.300 1.00 84.31 929 HIS A O 1
ATOM 7475 N N . ASP A 1 930 ? 32.952 14.385 -37.370 1.00 87.94 930 ASP A N 1
ATOM 7476 C CA . ASP A 1 930 ? 34.179 13.810 -37.916 1.00 87.94 930 ASP A CA 1
ATOM 7477 C C . ASP A 1 930 ? 35.144 13.396 -36.803 1.00 87.94 930 ASP A C 1
ATOM 7479 O O . ASP A 1 930 ? 35.093 13.855 -35.652 1.00 87.94 930 ASP A O 1
ATOM 7483 N N . THR A 1 931 ? 36.080 12.522 -37.163 1.00 89.75 931 THR A N 1
ATOM 7484 C CA . THR A 1 931 ? 37.070 11.989 -36.235 1.00 89.75 931 THR A CA 1
ATOM 7485 C C . THR A 1 931 ? 38.486 12.367 -36.640 1.00 89.75 931 THR A C 1
ATOM 7487 O O . THR A 1 931 ? 38.886 12.200 -37.788 1.00 89.75 931 THR A O 1
ATOM 7490 N N . LEU A 1 932 ? 39.282 12.823 -35.673 1.00 90.00 932 LEU A N 1
ATOM 7491 C CA . LEU A 1 932 ? 40.711 13.069 -35.840 1.00 90.00 932 LEU A CA 1
ATOM 7492 C C . LEU A 1 932 ? 41.509 11.902 -35.284 1.00 90.00 932 LEU A C 1
ATOM 7494 O O . LEU A 1 932 ? 41.431 11.626 -34.088 1.00 90.00 932 LEU A O 1
ATOM 7498 N N . MET A 1 933 ? 42.301 11.245 -36.126 1.00 91.69 933 MET A N 1
ATOM 7499 C CA . MET A 1 933 ? 43.246 10.211 -35.712 1.00 91.69 933 MET A CA 1
ATOM 7500 C C . MET A 1 933 ? 44.625 10.824 -35.466 1.00 91.69 933 MET A C 1
ATOM 7502 O O . MET A 1 933 ? 45.158 11.512 -36.332 1.00 91.69 933 MET A O 1
ATOM 7506 N N . PHE A 1 934 ? 45.225 10.535 -34.315 1.00 90.81 934 PHE A N 1
ATOM 7507 C CA . PHE A 1 934 ? 46.563 10.966 -33.918 1.00 90.81 934 PHE A CA 1
ATOM 7508 C C . PHE A 1 934 ? 47.487 9.751 -33.918 1.00 90.81 934 PHE A C 1
ATOM 7510 O O . PHE A 1 934 ? 47.309 8.836 -33.113 1.00 90.81 934 PHE A O 1
ATOM 7517 N N . VAL A 1 935 ? 48.462 9.739 -34.823 1.00 91.94 935 VAL A N 1
ATOM 7518 C CA . VAL A 1 935 ? 49.466 8.675 -34.943 1.00 91.94 935 VAL A CA 1
ATOM 7519 C C . VAL A 1 935 ? 50.768 9.148 -34.321 1.00 91.94 935 VAL A C 1
ATOM 7521 O O . VAL A 1 935 ? 51.238 10.239 -34.645 1.00 91.94 935 VAL A O 1
ATOM 7524 N N . THR A 1 936 ? 51.354 8.328 -33.455 1.00 92.25 936 THR A N 1
ATOM 7525 C CA . THR A 1 936 ? 52.570 8.668 -32.711 1.00 92.25 936 THR A CA 1
ATOM 7526 C C . THR A 1 936 ? 53.821 8.001 -33.273 1.00 92.25 936 THR A C 1
ATOM 7528 O O . THR A 1 936 ? 53.744 7.046 -34.051 1.00 92.25 936 THR A O 1
ATOM 7531 N N . ASP A 1 937 ? 54.989 8.501 -32.876 1.00 91.06 937 ASP A N 1
ATOM 7532 C CA . ASP A 1 937 ? 56.309 7.986 -33.253 1.00 91.06 937 ASP A CA 1
ATOM 7533 C C . ASP A 1 937 ? 56.524 6.534 -32.813 1.00 91.06 937 ASP A C 1
ATOM 7535 O O . ASP A 1 937 ? 57.136 5.761 -33.551 1.00 91.06 937 ASP A O 1
ATOM 7539 N N . MET A 1 938 ? 55.933 6.145 -31.679 1.00 90.56 938 MET A N 1
ATOM 7540 C CA . MET A 1 938 ? 55.931 4.780 -31.136 1.00 90.56 938 MET A CA 1
ATOM 7541 C C . MET A 1 938 ? 54.899 3.836 -31.789 1.00 90.56 938 MET A C 1
ATOM 7543 O O . MET A 1 938 ? 54.754 2.687 -31.363 1.00 90.56 938 MET A O 1
ATOM 7547 N N . GLY A 1 939 ? 54.162 4.285 -32.812 1.00 89.19 939 GLY A N 1
ATOM 7548 C CA . GLY A 1 939 ? 53.201 3.446 -33.537 1.00 89.19 939 GLY A CA 1
ATOM 7549 C C . GLY A 1 939 ? 51.861 3.236 -32.821 1.00 89.19 939 GLY A C 1
ATOM 7550 O O . GLY A 1 939 ? 51.146 2.268 -33.113 1.00 89.19 939 GLY A O 1
ATOM 7551 N N . GLN A 1 940 ? 51.506 4.124 -31.892 1.00 91.50 940 GLN A N 1
ATOM 7552 C CA . GLN A 1 940 ? 50.190 4.162 -31.258 1.00 91.50 940 GLN A CA 1
ATOM 7553 C C . GLN A 1 940 ? 49.250 5.078 -32.055 1.00 91.50 940 GLN A C 1
ATOM 7555 O O . GLN A 1 940 ? 49.669 6.085 -32.626 1.00 91.50 940 GLN A O 1
ATOM 7560 N N . LEU A 1 941 ? 47.967 4.724 -32.092 1.00 92.94 941 LEU A N 1
ATOM 7561 C CA . LEU A 1 941 ? 46.908 5.525 -32.691 1.00 92.94 941 LEU A CA 1
ATOM 7562 C C . LEU A 1 941 ? 45.867 5.873 -31.631 1.00 92.94 941 LEU A C 1
ATOM 7564 O O . LEU A 1 941 ? 45.305 4.994 -30.974 1.00 92.94 941 LEU A O 1
ATOM 7568 N N . TYR A 1 942 ? 45.600 7.165 -31.500 1.00 92.25 942 TYR A N 1
ATOM 7569 C CA . TYR A 1 942 ? 44.511 7.728 -30.712 1.00 92.25 942 TYR A CA 1
ATOM 7570 C C . TYR A 1 942 ? 43.497 8.354 -31.663 1.00 92.25 942 TYR A C 1
ATOM 7572 O O . TYR A 1 942 ? 43.837 8.695 -32.792 1.00 92.25 942 TYR A O 1
ATOM 7580 N N . TRP A 1 943 ? 42.258 8.532 -31.224 1.00 90.69 943 TRP A N 1
ATOM 7581 C CA . TRP A 1 943 ? 41.267 9.262 -32.003 1.00 90.69 943 TRP A CA 1
ATOM 7582 C C . TRP A 1 943 ? 40.423 10.154 -31.098 1.00 90.69 943 TRP A C 1
ATOM 7584 O O . TRP A 1 943 ? 40.246 9.863 -29.912 1.00 90.69 943 TRP A O 1
ATOM 7594 N N . LEU A 1 944 ? 39.937 11.261 -31.646 1.00 88.12 944 LEU A N 1
ATOM 7595 C CA . LEU A 1 944 ? 39.078 12.207 -30.948 1.00 88.12 944 LEU A CA 1
ATOM 7596 C C . LEU A 1 944 ? 38.026 12.736 -31.920 1.00 88.12 944 LEU A C 1
ATOM 7598 O O . LEU A 1 944 ? 38.367 13.236 -32.991 1.00 88.12 944 LEU A O 1
ATOM 7602 N N . LYS A 1 945 ? 36.753 12.657 -31.530 1.00 86.81 945 LYS A N 1
ATOM 7603 C CA . LYS A 1 945 ? 35.651 13.294 -32.258 1.00 86.81 945 LYS A CA 1
ATOM 7604 C C . LYS A 1 945 ? 35.761 14.814 -32.172 1.00 86.81 945 LYS A C 1
ATOM 7606 O O . LYS A 1 945 ? 36.080 15.350 -31.105 1.00 86.81 945 LYS A O 1
ATOM 7611 N N . VAL A 1 946 ? 35.470 15.510 -33.268 1.00 86.81 946 VAL A N 1
ATOM 7612 C CA . VAL A 1 946 ? 35.648 16.966 -33.367 1.00 86.81 946 VAL A CA 1
ATOM 7613 C C . VAL A 1 946 ? 34.827 17.714 -32.314 1.00 86.81 946 VAL A C 1
ATOM 7615 O O . VAL A 1 946 ? 35.355 18.638 -31.698 1.00 86.81 946 VAL A O 1
ATOM 7618 N N . TYR A 1 947 ? 33.596 17.295 -32.001 1.00 84.62 947 TYR A N 1
ATOM 7619 C CA . TYR A 1 947 ? 32.772 17.951 -30.974 1.00 84.62 947 TYR A CA 1
ATOM 7620 C C . TYR A 1 947 ? 33.397 17.958 -29.566 1.00 84.62 947 TYR A C 1
ATOM 7622 O O . TYR A 1 947 ? 33.098 18.851 -28.769 1.00 84.62 947 TYR A O 1
ATOM 7630 N N . ARG A 1 948 ? 34.288 16.999 -29.255 1.00 82.25 948 ARG A N 1
ATOM 7631 C CA . ARG A 1 948 ? 35.001 16.916 -27.964 1.00 82.25 948 ARG A CA 1
ATOM 7632 C C . ARG A 1 948 ? 36.137 17.930 -27.843 1.00 82.25 948 ARG A C 1
ATOM 7634 O O . ARG A 1 948 ? 36.646 18.158 -26.745 1.00 82.25 948 ARG A O 1
ATOM 7641 N N . ILE A 1 949 ? 36.543 18.538 -28.954 1.00 87.12 949 ILE A N 1
ATOM 7642 C CA . ILE A 1 949 ? 37.491 19.648 -28.961 1.00 87.12 949 ILE A CA 1
ATOM 7643 C C . ILE A 1 949 ? 36.766 20.879 -28.401 1.00 87.12 949 ILE A C 1
ATOM 7645 O O . ILE A 1 949 ? 35.632 21.154 -28.802 1.00 87.12 949 ILE A O 1
ATOM 7649 N N . PRO A 1 950 ? 37.385 21.641 -27.483 1.00 80.75 950 PRO A N 1
ATOM 7650 C CA . PRO A 1 950 ? 36.759 22.831 -26.926 1.00 80.75 950 PRO A CA 1
ATOM 7651 C C . PRO A 1 950 ? 36.456 23.855 -28.023 1.00 80.75 950 PRO A C 1
ATOM 7653 O O . PRO A 1 950 ? 37.333 24.223 -28.814 1.00 80.75 950 PRO A O 1
ATOM 7656 N N . GLU A 1 951 ? 35.215 24.336 -28.032 1.00 84.44 951 GLU A N 1
ATOM 7657 C CA . GLU A 1 951 ? 34.838 25.505 -28.812 1.00 84.44 951 GLU A CA 1
ATOM 7658 C C . GLU A 1 951 ? 35.438 26.751 -28.175 1.00 84.44 951 GLU A C 1
ATOM 7660 O O . GLU A 1 951 ? 35.343 26.956 -26.962 1.00 84.44 951 GLU A O 1
ATOM 7665 N N . ALA A 1 952 ? 36.099 27.572 -28.981 1.00 78.94 952 ALA A N 1
ATOM 7666 C CA . ALA A 1 952 ? 36.740 28.779 -28.491 1.00 78.94 952 ALA A CA 1
ATOM 7667 C C . ALA A 1 952 ? 36.645 29.900 -29.524 1.00 78.94 952 ALA A C 1
ATOM 7669 O O . ALA A 1 952 ? 36.445 29.665 -30.713 1.00 78.94 952 ALA A O 1
ATOM 7670 N N . SER A 1 953 ? 36.829 31.140 -29.075 1.00 74.44 953 SER A N 1
ATOM 7671 C CA . SER A 1 953 ? 36.898 32.274 -29.993 1.00 74.44 953 SER A CA 1
ATOM 7672 C C . SER A 1 953 ? 38.146 32.194 -30.882 1.00 74.44 953 SER A C 1
ATOM 7674 O O . SER A 1 953 ? 39.161 31.571 -30.543 1.00 74.44 953 SER A O 1
ATOM 7676 N N . ARG A 1 954 ? 38.116 32.900 -32.018 1.00 65.69 954 ARG A N 1
ATOM 7677 C CA . ARG A 1 954 ? 39.241 32.976 -32.967 1.00 65.69 954 ARG A CA 1
ATOM 7678 C C . ARG A 1 954 ? 40.568 33.387 -32.303 1.00 65.69 954 ARG A C 1
ATOM 7680 O O . ARG A 1 954 ? 41.620 32.918 -32.727 1.00 65.69 954 ARG A O 1
ATOM 7687 N N . ILE A 1 955 ? 40.517 34.180 -31.231 1.00 64.19 955 ILE A N 1
ATOM 7688 C CA . ILE A 1 955 ? 41.683 34.750 -30.530 1.00 64.19 955 ILE A CA 1
ATOM 7689 C C . ILE A 1 955 ? 42.184 33.846 -29.382 1.00 64.19 955 ILE A C 1
ATOM 7691 O O . ILE A 1 955 ? 43.330 33.959 -28.957 1.00 64.19 955 ILE A O 1
ATOM 7695 N N . ALA A 1 956 ? 41.369 32.914 -28.881 1.00 72.25 956 ALA A N 1
ATOM 7696 C CA . ALA A 1 956 ? 41.749 32.044 -27.766 1.00 72.25 956 ALA A CA 1
ATOM 7697 C C . ALA A 1 956 ? 42.822 31.006 -28.160 1.00 72.25 956 ALA A C 1
ATOM 7699 O O . ALA A 1 956 ? 42.813 30.498 -29.283 1.00 72.25 956 ALA A O 1
ATOM 7700 N N . LYS A 1 957 ? 43.714 30.643 -27.225 1.00 68.88 957 LYS A N 1
ATOM 7701 C CA . LYS A 1 957 ? 44.799 29.665 -27.460 1.00 68.88 957 LYS A CA 1
ATOM 7702 C C . LYS A 1 957 ? 44.312 28.215 -27.636 1.00 68.88 957 LYS A C 1
ATOM 7704 O O . LYS A 1 957 ? 44.987 27.438 -28.291 1.00 68.88 957 LYS A O 1
ATOM 7709 N N . GLY A 1 958 ? 43.134 27.852 -27.120 1.00 80.31 958 GLY A N 1
ATOM 7710 C CA . GLY A 1 958 ? 42.643 26.463 -27.131 1.00 80.31 958 GLY A CA 1
ATOM 7711 C C . GLY A 1 958 ? 43.181 25.628 -25.961 1.00 80.31 958 GLY A C 1
ATOM 7712 O O . GLY A 1 958 ? 43.667 26.184 -24.976 1.00 80.31 958 GLY A O 1
ATOM 7713 N N . LYS A 1 959 ? 43.078 24.295 -26.044 1.00 82.94 959 LYS A N 1
ATOM 7714 C CA . LYS A 1 959 ? 43.633 23.356 -25.045 1.00 82.94 959 LYS A CA 1
ATOM 7715 C C . LYS A 1 959 ? 44.780 22.551 -25.645 1.00 82.94 959 LYS A C 1
ATOM 7717 O O . LYS A 1 959 ? 44.730 22.209 -26.817 1.00 82.94 959 LYS A O 1
ATOM 7722 N N . ALA A 1 960 ? 45.780 22.205 -24.840 1.00 82.44 960 ALA A N 1
ATOM 7723 C CA . ALA A 1 960 ? 46.851 21.318 -25.284 1.00 82.44 960 ALA A CA 1
ATOM 7724 C C . ALA A 1 960 ? 46.291 19.924 -25.641 1.00 82.44 960 ALA A C 1
ATOM 7726 O O . ALA A 1 960 ? 45.533 19.349 -24.857 1.00 82.44 960 ALA A O 1
ATOM 7727 N N . VAL A 1 961 ? 46.667 19.379 -26.802 1.00 83.25 961 VAL A N 1
ATOM 7728 C CA . VAL A 1 961 ? 46.218 18.070 -27.319 1.00 83.25 961 VAL A CA 1
ATOM 7729 C C . VAL A 1 961 ? 46.537 16.952 -26.323 1.00 83.25 961 VAL A C 1
ATOM 7731 O O . VAL A 1 961 ? 45.690 16.100 -26.075 1.00 83.25 961 VAL A O 1
ATOM 7734 N N . VAL A 1 962 ? 47.696 17.020 -25.660 1.00 80.62 962 VAL A N 1
ATOM 7735 C CA . VAL A 1 962 ? 48.129 16.091 -24.593 1.00 80.62 962 VAL A CA 1
ATOM 7736 C C . VAL A 1 962 ? 47.157 16.002 -23.403 1.00 80.62 962 VAL A C 1
ATOM 7738 O O . VAL A 1 962 ? 47.198 15.029 -22.665 1.00 80.62 962 VAL A O 1
ATOM 7741 N N . ASN A 1 963 ? 46.274 16.991 -23.205 1.00 79.12 963 ASN A N 1
ATOM 7742 C CA . ASN A 1 963 ? 45.253 16.967 -22.148 1.00 79.12 963 ASN A CA 1
ATOM 7743 C C . ASN A 1 963 ? 43.920 16.359 -22.616 1.00 79.12 963 ASN A C 1
ATOM 7745 O O . ASN A 1 963 ? 43.018 16.167 -21.804 1.00 79.12 963 ASN A O 1
ATOM 7749 N N . LEU A 1 964 ? 43.758 16.131 -23.922 1.00 81.06 964 LEU A N 1
ATOM 7750 C CA . LEU A 1 964 ? 42.548 15.567 -24.529 1.00 81.06 964 LEU A CA 1
ATOM 7751 C C . LEU A 1 964 ? 42.732 14.096 -24.923 1.00 81.06 964 LEU A C 1
ATOM 7753 O O . LEU A 1 964 ? 41.745 13.373 -25.046 1.00 81.06 964 LEU A O 1
ATOM 7757 N N . ILE A 1 965 ? 43.981 13.657 -25.103 1.00 83.44 965 ILE A N 1
ATOM 7758 C CA . ILE A 1 965 ? 44.360 12.268 -25.375 1.00 83.44 965 ILE A CA 1
ATOM 7759 C C . ILE A 1 965 ? 45.428 11.804 -24.378 1.00 83.44 965 ILE A C 1
ATOM 7761 O O . ILE A 1 965 ? 46.355 12.542 -24.061 1.00 83.44 965 ILE A O 1
ATOM 7765 N N . ASN A 1 966 ? 45.309 10.568 -23.888 1.00 81.31 966 ASN A N 1
ATOM 7766 C CA . ASN A 1 966 ? 46.191 10.014 -22.855 1.00 81.31 966 ASN A CA 1
ATOM 7767 C C . ASN A 1 966 ? 47.516 9.498 -23.446 1.00 81.31 966 ASN A C 1
ATOM 7769 O O . ASN A 1 966 ? 47.729 8.286 -23.515 1.00 81.31 966 ASN A O 1
ATOM 7773 N N . LEU A 1 967 ? 48.387 10.411 -23.880 1.00 83.06 967 LEU A N 1
ATOM 7774 C CA . LEU A 1 967 ? 49.725 10.086 -24.388 1.00 83.06 967 LEU A CA 1
ATOM 7775 C C . LEU A 1 967 ? 50.651 9.585 -23.271 1.00 83.06 967 LEU A C 1
ATOM 7777 O O . LEU A 1 967 ? 50.567 10.031 -22.123 1.00 83.06 967 LEU A O 1
ATOM 7781 N N . LYS A 1 968 ? 51.560 8.663 -23.606 1.00 81.25 968 LYS A N 1
ATOM 7782 C CA . LYS A 1 968 ? 52.612 8.226 -22.676 1.00 81.25 968 LYS A CA 1
ATOM 7783 C C . LYS A 1 968 ? 53.714 9.289 -22.542 1.00 81.25 968 LYS A C 1
ATOM 7785 O O . LYS A 1 968 ? 53.894 10.091 -23.458 1.00 81.25 968 LYS A O 1
ATOM 7790 N N . PRO A 1 969 ? 54.482 9.290 -21.433 1.00 76.69 969 PRO A N 1
ATOM 7791 C CA . PRO A 1 969 ? 55.695 10.100 -21.335 1.00 76.69 969 PRO A CA 1
ATOM 7792 C C . PRO A 1 969 ? 56.610 9.831 -22.540 1.00 76.69 969 PRO A C 1
ATOM 7794 O O . PRO A 1 969 ? 56.794 8.674 -22.913 1.00 76.69 969 PRO A O 1
ATOM 7797 N N . ASP A 1 970 ? 57.133 10.898 -23.146 1.00 79.75 970 ASP A N 1
ATOM 7798 C CA . ASP A 1 970 ? 58.034 10.890 -24.312 1.00 79.75 970 ASP A CA 1
ATOM 7799 C C . ASP A 1 970 ? 57.429 10.482 -25.673 1.00 79.75 970 ASP A C 1
ATOM 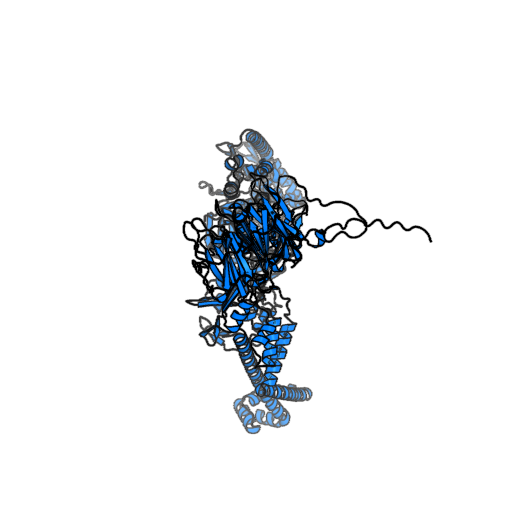7801 O O . ASP A 1 970 ? 58.148 10.442 -26.669 1.00 79.75 970 ASP A O 1
ATOM 7805 N N . GLU A 1 971 ? 56.115 10.253 -25.760 1.00 85.25 971 GLU A N 1
ATOM 7806 C CA . GLU A 1 971 ? 55.418 9.941 -27.016 1.00 85.25 971 GLU A CA 1
ATOM 7807 C C . GLU A 1 971 ? 55.121 11.211 -27.846 1.00 85.25 971 GLU A C 1
ATOM 7809 O O . GLU A 1 971 ? 54.564 12.187 -27.333 1.00 85.25 971 GLU A O 1
ATOM 7814 N N . LYS A 1 972 ? 55.465 11.210 -29.144 1.00 85.31 972 LYS A N 1
ATOM 7815 C CA . LYS A 1 972 ? 55.309 12.370 -30.047 1.00 85.31 972 LYS A CA 1
ATOM 7816 C C . LYS A 1 972 ? 54.300 12.099 -31.151 1.00 85.31 972 LYS A C 1
ATOM 7818 O O . LYS A 1 972 ? 54.322 11.047 -31.778 1.00 85.31 972 LYS A O 1
ATOM 7823 N N . ILE A 1 973 ? 53.438 13.072 -31.440 1.00 87.25 973 ILE A N 1
ATOM 7824 C CA . ILE A 1 973 ? 52.475 12.988 -32.546 1.00 87.25 973 ILE A CA 1
ATOM 7825 C C . ILE A 1 973 ? 53.212 13.230 -33.869 1.00 87.25 973 ILE A C 1
ATOM 7827 O O . ILE A 1 973 ? 53.820 14.279 -34.054 1.00 87.25 973 ILE A O 1
ATOM 7831 N N . MET A 1 974 ? 53.120 12.274 -34.792 1.00 86.00 974 MET A N 1
ATOM 7832 C CA . MET A 1 974 ? 53.758 12.316 -36.114 1.00 86.00 974 MET A CA 1
ATOM 7833 C C . MET A 1 974 ? 52.771 12.619 -37.241 1.00 86.00 974 MET A C 1
ATOM 7835 O O . MET A 1 974 ? 53.157 13.099 -38.304 1.00 86.00 974 MET A O 1
ATOM 7839 N N . SER A 1 975 ? 51.486 12.300 -37.073 1.00 85.94 975 SER A N 1
ATOM 7840 C CA . SER A 1 975 ? 50.454 12.614 -38.068 1.00 85.94 975 SER A CA 1
ATOM 7841 C C . SER A 1 975 ? 49.091 12.781 -37.413 1.00 85.94 975 SER A C 1
ATOM 7843 O O . SER A 1 975 ? 48.739 12.035 -36.500 1.00 85.94 975 SER A O 1
ATOM 7845 N N . ILE A 1 976 ? 48.326 13.748 -37.913 1.00 87.31 976 ILE A N 1
ATOM 7846 C CA . ILE A 1 976 ? 46.937 13.991 -37.528 1.00 87.31 976 ILE A CA 1
ATOM 7847 C C . ILE A 1 976 ? 46.114 13.884 -38.801 1.00 87.31 976 ILE A C 1
ATOM 7849 O O . ILE A 1 976 ? 46.417 14.541 -39.798 1.00 87.31 976 ILE A O 1
ATOM 7853 N N . ILE A 1 977 ? 45.137 12.988 -38.791 1.00 88.38 977 ILE A N 1
ATOM 7854 C CA . ILE A 1 977 ? 44.417 12.585 -39.991 1.00 88.38 977 ILE A CA 1
ATOM 7855 C C . ILE A 1 977 ? 42.920 12.706 -39.707 1.00 88.38 977 ILE A C 1
ATOM 7857 O O . ILE A 1 977 ? 42.407 11.929 -38.897 1.00 88.38 977 ILE A O 1
ATOM 7861 N N . PRO A 1 978 ? 42.219 13.670 -40.326 1.00 88.00 978 PRO A N 1
ATOM 7862 C CA . PRO A 1 978 ? 40.768 13.733 -40.254 1.00 88.00 978 PRO A CA 1
ATOM 7863 C C . PRO A 1 978 ? 40.141 12.628 -41.116 1.00 88.00 978 PRO A C 1
ATOM 7865 O O . PRO A 1 978 ? 40.639 12.324 -42.201 1.00 88.00 978 PRO A O 1
ATOM 7868 N N . THR A 1 979 ? 39.050 12.039 -40.635 1.00 88.44 979 THR A N 1
ATOM 7869 C CA . THR A 1 979 ? 38.207 11.107 -41.392 1.00 88.44 979 THR A CA 1
ATOM 7870 C C . THR A 1 979 ? 36.737 11.304 -41.026 1.00 88.44 979 THR A C 1
ATOM 7872 O O . THR A 1 979 ? 36.409 11.524 -39.856 1.00 88.44 979 THR A O 1
ATOM 7875 N N . THR A 1 980 ? 35.866 11.235 -42.028 1.00 86.19 980 THR A N 1
ATOM 7876 C CA . THR A 1 980 ? 34.401 11.330 -41.895 1.00 86.19 980 THR A CA 1
ATOM 7877 C C . THR A 1 980 ? 33.789 10.006 -41.446 1.00 86.19 980 THR A C 1
ATOM 7879 O O . THR A 1 980 ? 32.816 9.976 -40.703 1.00 86.19 980 THR A O 1
ATOM 7882 N N . ASP A 1 981 ? 34.390 8.896 -41.869 1.00 84.38 981 ASP A N 1
ATOM 7883 C CA . ASP A 1 981 ? 33.885 7.539 -41.677 1.00 84.38 981 ASP A CA 1
ATOM 7884 C C . ASP A 1 981 ? 35.047 6.527 -41.568 1.00 84.38 981 ASP A C 1
ATOM 7886 O O . ASP A 1 981 ? 36.228 6.884 -41.647 1.00 84.38 981 ASP A O 1
ATOM 7890 N N . PHE A 1 982 ? 34.696 5.258 -41.344 1.00 88.75 982 PHE A N 1
ATOM 7891 C CA . PHE A 1 982 ? 35.616 4.118 -41.252 1.00 88.75 982 PHE A CA 1
ATOM 7892 C C . PHE A 1 982 ? 35.205 3.015 -42.237 1.00 88.75 982 PHE A C 1
ATOM 7894 O O . PHE A 1 982 ? 35.071 1.850 -41.851 1.00 88.75 982 PHE A O 1
ATOM 7901 N N . GLU A 1 983 ? 34.943 3.395 -43.491 1.00 86.19 983 GLU A N 1
ATOM 7902 C CA . GLU A 1 983 ? 34.533 2.469 -44.553 1.00 86.19 983 GLU A CA 1
ATOM 7903 C C . GLU A 1 983 ? 35.571 1.361 -44.816 1.00 86.19 983 GLU A C 1
ATOM 7905 O O . GLU A 1 983 ? 36.779 1.537 -44.634 1.00 86.19 983 GLU A O 1
ATOM 7910 N N . GLU A 1 984 ? 35.086 0.184 -45.226 1.00 84.56 984 GLU A N 1
ATOM 7911 C CA . GLU A 1 984 ? 35.919 -1.009 -45.449 1.00 84.56 984 GLU A CA 1
ATOM 7912 C C . GLU A 1 984 ? 36.826 -0.909 -46.678 1.00 84.56 984 GLU A C 1
ATOM 7914 O O . GLU A 1 984 ? 37.796 -1.656 -46.778 1.00 84.56 984 GLU A O 1
ATOM 7919 N N . ASP A 1 985 ? 36.533 -0.016 -47.617 1.00 86.50 985 ASP A N 1
ATOM 7920 C CA . ASP A 1 985 ? 37.321 0.199 -48.831 1.00 86.50 985 ASP A CA 1
ATOM 7921 C C . ASP A 1 985 ? 38.485 1.189 -48.628 1.00 86.50 985 ASP A C 1
ATOM 7923 O O . ASP A 1 985 ? 39.361 1.301 -49.491 1.00 86.50 985 ASP A O 1
ATOM 7927 N N . LYS A 1 986 ? 38.548 1.853 -47.464 1.00 91.75 986 LYS A N 1
ATOM 7928 C CA . LYS A 1 986 ? 39.638 2.750 -47.064 1.00 91.75 986 LYS A CA 1
ATOM 7929 C C . LYS A 1 986 ? 40.701 2.001 -46.263 1.00 91.75 986 LYS A C 1
ATOM 7931 O O . LYS A 1 986 ? 40.427 1.175 -45.391 1.00 91.75 986 LYS A O 1
ATOM 7936 N N . GLY A 1 987 ? 41.962 2.338 -46.515 1.00 92.25 987 GLY A N 1
ATOM 7937 C CA . GLY A 1 987 ? 43.109 1.830 -45.761 1.00 92.25 987 GLY A CA 1
ATOM 7938 C C . GLY A 1 987 ? 43.851 2.940 -45.026 1.00 92.25 987 GLY A C 1
ATOM 7939 O O . GLY A 1 987 ? 43.853 4.088 -45.451 1.00 92.25 987 GLY A O 1
ATOM 7940 N N . LEU A 1 988 ? 44.559 2.602 -43.953 1.00 94.81 988 LEU A N 1
ATOM 7941 C CA . LEU A 1 988 ? 45.533 3.476 -43.304 1.00 94.81 988 LEU A CA 1
ATOM 7942 C C . LEU A 1 988 ? 46.938 2.923 -43.549 1.00 94.81 988 LEU A C 1
ATOM 7944 O O . LEU A 1 988 ? 47.241 1.790 -43.158 1.00 94.81 988 LEU A O 1
ATOM 7948 N N . VAL A 1 989 ? 47.785 3.705 -44.223 1.00 95.19 989 VAL A N 1
ATOM 7949 C CA . VAL A 1 989 ? 49.175 3.342 -44.512 1.00 95.19 989 VAL A CA 1
ATOM 7950 C C . VAL A 1 989 ? 50.149 4.091 -43.606 1.00 95.19 989 VAL A C 1
ATOM 7952 O O . VAL A 1 989 ? 50.062 5.306 -43.455 1.00 95.19 989 VAL A O 1
ATOM 7955 N N . PHE A 1 990 ? 51.091 3.359 -43.021 1.00 96.06 990 PHE A N 1
ATOM 7956 C CA . PHE A 1 990 ? 52.157 3.852 -42.153 1.00 96.06 990 PHE A CA 1
ATOM 7957 C C . PHE A 1 990 ? 53.502 3.734 -42.864 1.00 96.06 990 PHE A C 1
ATOM 7959 O O . PHE A 1 990 ? 53.773 2.705 -43.488 1.00 96.06 990 PHE A O 1
ATOM 7966 N N . PHE A 1 991 ? 54.351 4.749 -42.716 1.00 95.44 991 PHE A N 1
ATOM 7967 C CA . PHE A 1 991 ? 55.725 4.767 -43.217 1.00 95.44 991 PHE A CA 1
ATOM 7968 C C . PHE A 1 991 ? 56.692 4.914 -42.046 1.00 95.44 991 PHE A C 1
ATOM 7970 O O . PHE A 1 991 ? 56.562 5.848 -41.251 1.00 95.44 991 PHE A O 1
ATOM 7977 N N . THR A 1 992 ? 57.656 4.003 -41.942 1.00 95.38 992 THR A N 1
ATOM 7978 C CA . THR A 1 992 ? 58.654 4.009 -40.868 1.00 95.38 992 THR A CA 1
ATOM 7979 C C . THR A 1 992 ? 60.008 4.510 -41.354 1.00 95.38 992 THR A C 1
ATOM 7981 O O . THR A 1 992 ? 60.312 4.477 -42.553 1.00 95.38 992 THR A O 1
ATOM 7984 N N . ARG A 1 993 ? 60.841 4.947 -40.409 1.00 94.06 993 ARG A N 1
ATOM 7985 C CA . ARG A 1 993 ? 62.190 5.467 -40.646 1.00 94.06 993 ARG A CA 1
ATOM 7986 C C . ARG A 1 993 ? 63.081 4.436 -41.342 1.00 94.06 993 ARG A C 1
ATOM 7988 O O . ARG A 1 993 ? 63.812 4.800 -42.264 1.00 94.06 993 ARG A O 1
ATOM 7995 N N . ASN A 1 994 ? 62.946 3.156 -40.992 1.00 93.88 994 ASN A N 1
ATOM 7996 C CA . ASN A 1 994 ? 63.720 2.049 -41.570 1.00 93.88 994 ASN A CA 1
ATOM 7997 C C . ASN A 1 994 ? 63.199 1.551 -42.931 1.00 93.88 994 ASN A C 1
ATOM 7999 O O . ASN A 1 994 ? 63.651 0.523 -43.441 1.00 93.88 994 ASN A O 1
ATOM 8003 N N . GLY A 1 995 ? 62.264 2.272 -43.557 1.00 92.50 995 GLY A N 1
ATOM 8004 C CA . GLY A 1 995 ? 61.768 1.930 -44.888 1.00 92.50 995 GLY A CA 1
ATOM 8005 C C . GLY A 1 995 ? 60.741 0.806 -44.893 1.00 92.50 995 GLY A C 1
ATOM 8006 O O . GLY A 1 995 ? 60.557 0.156 -45.928 1.00 92.50 995 GLY A O 1
ATOM 8007 N N . ILE A 1 996 ? 60.062 0.573 -43.766 1.00 94.50 996 ILE A N 1
ATOM 8008 C CA . ILE A 1 996 ? 58.903 -0.314 -43.691 1.00 94.50 996 ILE A CA 1
ATOM 8009 C C . ILE A 1 996 ? 57.641 0.479 -44.031 1.00 94.50 996 ILE A C 1
ATOM 8011 O O . ILE A 1 996 ? 57.464 1.628 -43.630 1.00 94.50 996 ILE A O 1
ATOM 8015 N N . VAL A 1 997 ? 56.757 -0.154 -44.797 1.00 95.12 997 VAL A N 1
ATOM 8016 C CA . VAL A 1 997 ? 55.401 0.319 -45.056 1.00 95.12 997 VAL A CA 1
ATOM 8017 C C . VAL A 1 997 ? 54.406 -0.710 -44.551 1.00 95.12 997 VAL A C 1
ATOM 8019 O O . VAL A 1 997 ? 54.589 -1.920 -44.721 1.00 95.12 997 VAL A O 1
ATOM 8022 N N . LYS A 1 998 ? 53.324 -0.239 -43.949 1.00 95.00 998 LYS A N 1
ATOM 8023 C CA . LYS A 1 998 ? 52.241 -1.101 -43.489 1.00 95.00 998 LYS A CA 1
ATOM 8024 C C . LYS A 1 998 ? 50.909 -0.496 -43.866 1.00 95.00 998 LYS A C 1
ATOM 8026 O O . LYS A 1 998 ? 50.679 0.658 -43.549 1.00 95.00 998 LYS A O 1
ATOM 8031 N N . ARG A 1 999 ? 50.027 -1.293 -44.463 1.00 95.31 999 ARG A N 1
ATOM 8032 C CA . ARG A 1 999 ? 48.639 -0.914 -44.720 1.00 95.31 999 ARG A CA 1
ATOM 8033 C C . ARG A 1 999 ? 47.716 -1.763 -43.850 1.00 95.31 999 ARG A C 1
ATOM 8035 O O . ARG A 1 999 ? 47.850 -2.985 -43.834 1.00 95.31 999 ARG A O 1
ATOM 8042 N N . THR A 1 1000 ? 46.807 -1.115 -43.138 1.00 94.50 1000 THR A N 1
ATOM 8043 C CA . THR A 1 1000 ? 45.747 -1.750 -42.344 1.00 94.50 1000 THR A CA 1
ATOM 8044 C C . THR A 1 1000 ? 44.409 -1.234 -42.856 1.00 94.50 1000 THR A C 1
ATOM 8046 O O . THR A 1 1000 ? 44.327 -0.072 -43.244 1.00 94.50 1000 THR A O 1
ATOM 8049 N N . ASN A 1 1001 ? 43.367 -2.057 -42.850 1.00 92.81 1001 ASN A N 1
ATOM 8050 C CA . ASN A 1 1001 ? 42.019 -1.588 -43.157 1.00 92.81 1001 ASN A CA 1
ATOM 8051 C C . ASN A 1 1001 ? 41.586 -0.492 -42.161 1.00 92.81 1001 ASN A C 1
ATOM 8053 O O . ASN A 1 1001 ? 41.866 -0.614 -40.965 1.00 92.81 1001 ASN A O 1
ATOM 8057 N N . LEU A 1 1002 ? 40.939 0.580 -42.627 1.00 92.44 1002 LEU A N 1
ATOM 8058 C CA . LEU A 1 1002 ? 40.573 1.708 -41.769 1.00 92.44 1002 LEU A CA 1
ATOM 8059 C C . LEU A 1 1002 ? 39.532 1.301 -40.710 1.00 92.44 1002 LEU A C 1
ATOM 8061 O O . LEU A 1 1002 ? 39.645 1.737 -39.563 1.00 92.44 1002 LEU A O 1
ATOM 8065 N N . LYS A 1 1003 ? 38.612 0.377 -41.030 1.00 90.44 1003 LYS A N 1
ATOM 8066 C CA . LYS A 1 1003 ? 37.573 -0.141 -40.114 1.00 90.44 1003 LYS A CA 1
ATOM 8067 C C . LYS A 1 1003 ? 38.124 -0.708 -38.804 1.00 90.44 1003 LYS A C 1
ATOM 8069 O O . LYS A 1 1003 ? 37.465 -0.627 -37.766 1.00 90.44 1003 LYS A O 1
ATOM 8074 N N . GLU A 1 1004 ? 39.356 -1.214 -38.801 1.00 89.19 1004 GLU A N 1
ATOM 8075 C CA . GLU A 1 1004 ? 40.047 -1.701 -37.595 1.00 89.19 1004 GLU A CA 1
ATOM 8076 C C . GLU A 1 1004 ? 40.251 -0.619 -36.514 1.00 89.19 1004 GLU A C 1
ATOM 8078 O O . GLU A 1 1004 ? 40.541 -0.935 -35.352 1.00 89.19 1004 GLU A O 1
ATOM 8083 N N . TYR A 1 1005 ? 40.108 0.656 -36.886 1.00 90.81 1005 TYR A N 1
ATOM 8084 C CA . TYR A 1 1005 ? 40.235 1.818 -36.008 1.00 90.81 1005 TYR A CA 1
ATOM 8085 C C . TYR A 1 1005 ? 38.890 2.501 -35.701 1.00 90.81 1005 TYR A C 1
ATOM 8087 O O . TYR A 1 1005 ? 38.891 3.522 -35.022 1.00 90.81 1005 TYR A O 1
ATOM 8095 N N . SER A 1 1006 ? 37.760 1.911 -36.117 1.00 86.94 1006 SER A N 1
ATOM 8096 C CA . SER A 1 1006 ? 36.400 2.435 -35.875 1.00 86.94 1006 SER A CA 1
ATOM 8097 C C . SER A 1 1006 ? 36.002 2.512 -34.400 1.00 86.94 1006 SER A C 1
ATOM 8099 O O . SER A 1 1006 ? 35.118 3.275 -34.045 1.00 86.94 1006 SER A O 1
ATOM 8101 N N . ASN A 1 1007 ? 36.629 1.708 -33.537 1.00 80.25 1007 ASN A N 1
ATOM 8102 C CA . ASN A 1 1007 ? 36.322 1.641 -32.111 1.00 80.25 1007 ASN A CA 1
ATOM 8103 C C . ASN A 1 1007 ? 37.609 1.441 -31.307 1.00 80.25 1007 ASN A C 1
ATOM 8105 O O . ASN A 1 1007 ? 38.068 0.310 -31.107 1.00 80.25 1007 ASN A O 1
ATOM 8109 N N . ILE A 1 1008 ? 38.213 2.537 -30.842 1.00 81.62 1008 ILE A N 1
ATOM 8110 C CA . ILE A 1 1008 ? 39.434 2.486 -30.026 1.00 81.62 1008 ILE A CA 1
ATOM 8111 C C . ILE A 1 1008 ? 39.208 3.069 -28.628 1.00 81.62 1008 ILE A C 1
ATOM 8113 O O . ILE A 1 1008 ? 38.402 3.974 -28.413 1.00 81.62 1008 ILE A O 1
ATOM 8117 N N . ARG A 1 1009 ? 39.932 2.515 -27.651 1.00 78.69 1009 ARG A N 1
ATOM 8118 C CA . ARG A 1 1009 ? 39.861 2.914 -26.240 1.00 78.69 1009 ARG A CA 1
ATOM 8119 C C . ARG A 1 1009 ? 40.536 4.274 -26.019 1.00 78.69 1009 ARG A C 1
ATOM 8121 O O . ARG A 1 1009 ? 41.368 4.707 -26.811 1.00 78.69 1009 ARG A O 1
ATOM 8128 N N . THR A 1 1010 ? 40.239 4.917 -24.890 1.00 72.00 1010 THR A N 1
ATOM 8129 C CA . THR A 1 1010 ? 40.800 6.229 -24.502 1.00 72.00 1010 THR A CA 1
ATOM 8130 C C . THR A 1 1010 ? 42.320 6.234 -24.300 1.00 72.00 1010 THR A C 1
ATOM 8132 O O . THR A 1 1010 ? 42.940 7.289 -24.372 1.00 72.00 1010 THR A O 1
ATOM 8135 N N . ASN A 1 1011 ? 42.940 5.072 -24.077 1.00 79.81 1011 ASN A N 1
ATOM 8136 C CA . ASN A 1 1011 ? 44.395 4.892 -24.014 1.00 79.81 1011 ASN A CA 1
ATOM 8137 C C . ASN A 1 1011 ? 45.038 4.576 -25.384 1.00 79.81 1011 ASN A C 1
ATOM 8139 O O . ASN A 1 1011 ? 46.196 4.159 -25.445 1.00 79.81 1011 ASN A O 1
ATOM 8143 N N . GLY A 1 1012 ? 44.286 4.755 -26.473 1.00 85.25 1012 GLY A N 1
ATOM 8144 C CA . GLY A 1 1012 ? 44.720 4.470 -27.836 1.00 85.25 1012 GLY A CA 1
ATOM 8145 C C . GLY A 1 1012 ? 44.850 2.975 -28.127 1.00 85.25 1012 GLY A C 1
ATOM 8146 O O . GLY A 1 1012 ? 44.639 2.110 -27.273 1.00 85.25 1012 GLY A O 1
ATOM 8147 N N . VAL A 1 1013 ? 45.230 2.657 -29.360 1.00 90.50 1013 VAL A N 1
ATOM 8148 C CA . VAL A 1 1013 ? 45.541 1.293 -29.793 1.00 90.50 1013 VAL A CA 1
ATOM 8149 C C . VAL A 1 1013 ? 46.892 1.234 -30.493 1.00 90.50 1013 VAL A C 1
ATOM 8151 O O . VAL A 1 1013 ? 47.278 2.157 -31.204 1.00 90.50 1013 VAL A O 1
ATOM 8154 N N . ARG A 1 1014 ? 47.611 0.120 -30.334 1.00 91.12 1014 ARG A N 1
ATOM 8155 C CA . ARG A 1 1014 ? 48.830 -0.120 -31.106 1.00 91.12 1014 ARG A CA 1
ATOM 8156 C C . ARG A 1 1014 ? 48.464 -0.382 -32.567 1.00 91.12 1014 ARG A C 1
ATOM 8158 O O . ARG A 1 1014 ? 47.766 -1.352 -32.863 1.00 91.12 1014 ARG A O 1
ATOM 8165 N N . ALA A 1 1015 ? 48.938 0.472 -33.468 1.00 91.38 1015 ALA A N 1
ATOM 8166 C CA . ALA A 1 1015 ? 48.610 0.426 -34.890 1.00 91.38 1015 ALA A CA 1
ATOM 8167 C C . ALA A 1 1015 ? 49.669 -0.294 -35.742 1.00 91.38 1015 ALA A C 1
ATOM 8169 O O . ALA A 1 1015 ? 49.375 -0.713 -36.866 1.00 91.38 1015 ALA A O 1
ATOM 8170 N N . ILE A 1 1016 ? 50.882 -0.470 -35.209 1.00 92.75 1016 ILE A N 1
ATOM 8171 C CA . ILE A 1 1016 ? 52.020 -1.147 -35.843 1.00 92.75 1016 ILE A CA 1
ATOM 8172 C C . ILE A 1 1016 ? 53.015 -1.629 -34.778 1.00 92.75 1016 ILE A C 1
ATOM 8174 O O . ILE A 1 1016 ? 53.130 -1.026 -33.714 1.00 92.75 1016 ILE A O 1
ATOM 8178 N N . ASN A 1 1017 ? 53.704 -2.743 -35.044 1.00 92.19 1017 ASN A N 1
ATOM 8179 C CA . ASN A 1 1017 ? 54.855 -3.173 -34.246 1.00 92.19 1017 ASN A CA 1
ATOM 8180 C C . ASN A 1 1017 ? 56.135 -2.633 -34.895 1.00 92.19 1017 ASN A C 1
ATOM 8182 O O . ASN A 1 1017 ? 56.411 -2.973 -36.046 1.00 92.19 1017 ASN A O 1
ATOM 8186 N N . LEU A 1 1018 ? 56.883 -1.818 -34.154 1.00 91.06 1018 LEU A N 1
ATOM 8187 C CA . LEU A 1 1018 ? 58.160 -1.239 -34.570 1.00 91.06 1018 LEU A CA 1
ATOM 8188 C C . LEU A 1 1018 ? 59.334 -2.062 -34.024 1.00 91.06 1018 LEU A C 1
ATOM 8190 O O . LEU A 1 1018 ? 59.209 -2.694 -32.973 1.00 91.06 1018 LEU A O 1
ATOM 8194 N N . ASP A 1 1019 ? 60.451 -2.053 -34.752 1.00 89.06 1019 ASP A N 1
ATOM 8195 C CA . ASP A 1 1019 ? 61.734 -2.572 -34.262 1.00 89.06 1019 ASP A CA 1
ATOM 8196 C C . ASP A 1 1019 ? 62.359 -1.554 -33.275 1.00 89.06 1019 ASP A C 1
ATOM 8198 O O . ASP A 1 1019 ? 61.973 -0.387 -33.288 1.00 89.06 1019 ASP A O 1
ATOM 8202 N N . GLU A 1 1020 ? 63.311 -1.965 -32.423 1.00 80.81 1020 GLU A N 1
ATOM 8203 C CA . GLU A 1 1020 ? 63.841 -1.123 -31.321 1.00 80.81 1020 GLU A CA 1
ATOM 8204 C C . GLU A 1 1020 ? 64.426 0.232 -31.776 1.00 80.81 1020 GLU A C 1
ATOM 8206 O O . GLU A 1 1020 ? 64.287 1.218 -31.058 1.00 80.81 1020 GLU A O 1
ATOM 8211 N N . ASP A 1 1021 ? 64.988 0.301 -32.990 1.00 86.69 1021 ASP A N 1
ATOM 8212 C CA . ASP A 1 1021 ? 65.573 1.514 -33.587 1.00 86.69 1021 ASP A CA 1
ATOM 8213 C C . ASP A 1 1021 ? 64.705 2.121 -34.716 1.00 86.69 1021 ASP A C 1
ATOM 8215 O O . ASP A 1 1021 ? 65.209 2.843 -35.582 1.00 86.69 1021 ASP A O 1
ATOM 8219 N N . ASP A 1 1022 ? 63.409 1.794 -34.778 1.00 91.88 1022 ASP A N 1
ATOM 8220 C CA . ASP A 1 1022 ? 62.483 2.313 -35.795 1.00 91.88 1022 ASP A CA 1
ATOM 8221 C C . ASP A 1 1022 ? 61.443 3.270 -35.200 1.00 91.88 1022 ASP A C 1
ATOM 8223 O O . ASP A 1 1022 ? 61.037 3.157 -34.046 1.00 91.88 1022 ASP A O 1
ATOM 8227 N N . SER A 1 1023 ? 60.968 4.207 -36.016 1.00 93.38 1023 SER A N 1
ATOM 8228 C CA . SER A 1 1023 ? 59.916 5.150 -35.629 1.00 93.38 1023 SER A CA 1
ATOM 8229 C C . SER A 1 1023 ? 59.007 5.485 -36.802 1.00 93.38 1023 SER A C 1
ATOM 8231 O O . SER A 1 1023 ? 59.384 5.350 -37.971 1.00 93.38 1023 SER A O 1
ATOM 8233 N N . ILE A 1 1024 ? 57.782 5.921 -36.504 1.00 94.62 1024 ILE A N 1
ATOM 8234 C CA . ILE A 1 1024 ? 56.865 6.412 -37.536 1.00 94.62 1024 ILE A CA 1
ATOM 8235 C C . ILE A 1 1024 ? 57.351 7.751 -38.078 1.00 94.62 1024 ILE A C 1
ATOM 8237 O O . ILE A 1 1024 ? 57.638 8.671 -37.322 1.00 94.62 1024 ILE A O 1
ATOM 8241 N N . VAL A 1 1025 ? 57.393 7.857 -39.405 1.00 91.56 1025 VAL A N 1
ATOM 8242 C CA . VAL A 1 1025 ? 57.674 9.101 -40.130 1.00 91.56 1025 VAL A CA 1
ATOM 8243 C C . VAL A 1 1025 ? 56.365 9.820 -40.434 1.00 91.56 1025 VAL A C 1
ATOM 8245 O O . VAL A 1 1025 ? 56.197 10.981 -40.087 1.00 91.56 1025 VAL A O 1
ATOM 8248 N N . THR A 1 1026 ? 55.409 9.124 -41.057 1.00 91.31 1026 THR A N 1
ATOM 8249 C CA . THR A 1 1026 ? 54.074 9.664 -41.347 1.00 91.31 1026 THR A CA 1
ATOM 8250 C C . THR A 1 1026 ? 53.067 8.538 -41.589 1.00 91.31 1026 THR A C 1
ATOM 8252 O O . THR A 1 1026 ? 53.446 7.388 -41.838 1.00 91.31 1026 THR A O 1
ATOM 8255 N N . ALA A 1 1027 ? 51.779 8.869 -41.536 1.00 93.50 1027 ALA A N 1
ATOM 8256 C CA . ALA A 1 1027 ? 50.688 7.999 -41.951 1.00 93.50 1027 ALA A CA 1
ATOM 8257 C C . ALA A 1 1027 ? 49.714 8.741 -42.881 1.00 93.50 1027 ALA A C 1
ATOM 8259 O O . ALA A 1 1027 ? 49.543 9.958 -42.773 1.00 93.50 1027 ALA A O 1
ATOM 8260 N N . LYS A 1 1028 ? 49.088 8.013 -43.813 1.00 92.62 1028 LYS A N 1
ATOM 8261 C CA . LYS A 1 1028 ? 48.134 8.550 -44.801 1.00 92.62 1028 LYS A CA 1
ATOM 8262 C C . LYS A 1 1028 ? 46.945 7.610 -44.976 1.00 92.62 1028 LYS A C 1
ATOM 8264 O O . LYS A 1 1028 ? 47.114 6.393 -44.912 1.00 92.62 1028 LYS A O 1
ATOM 8269 N N . ILE A 1 1029 ? 45.760 8.165 -45.225 1.00 92.44 1029 ILE A N 1
ATOM 8270 C CA . ILE A 1 1029 ? 44.627 7.369 -45.707 1.00 92.44 1029 ILE A CA 1
ATOM 8271 C C . ILE A 1 1029 ? 44.885 7.005 -47.172 1.00 92.44 1029 ILE A C 1
ATOM 8273 O O . ILE A 1 1029 ? 45.371 7.817 -47.957 1.00 92.44 1029 ILE A O 1
ATOM 8277 N N . VAL A 1 1030 ? 44.598 5.755 -47.503 1.00 92.19 1030 VAL A N 1
ATOM 8278 C CA . VAL A 1 1030 ? 44.581 5.194 -48.848 1.00 92.19 1030 VAL A CA 1
ATOM 8279 C C . VAL A 1 1030 ? 43.117 5.097 -49.247 1.00 92.19 1030 VAL A C 1
ATOM 8281 O O . VAL A 1 1030 ? 42.376 4.314 -48.652 1.00 92.19 1030 VAL A O 1
ATOM 8284 N N . LEU A 1 1031 ? 42.723 5.908 -50.223 1.00 91.06 1031 LEU A N 1
ATOM 8285 C CA . LEU A 1 1031 ? 41.389 5.887 -50.817 1.00 91.06 1031 LEU A CA 1
ATOM 8286 C C . LEU A 1 1031 ? 41.332 4.847 -51.954 1.00 91.06 1031 LEU A C 1
ATOM 8288 O O . LEU A 1 1031 ? 42.394 4.487 -52.481 1.00 91.06 1031 LEU A O 1
ATOM 8292 N N . PRO A 1 1032 ? 40.143 4.370 -52.363 1.00 85.12 1032 PRO A N 1
ATOM 8293 C CA . PRO A 1 1032 ? 39.991 3.404 -53.459 1.00 85.12 1032 PRO A CA 1
ATOM 8294 C C . PRO A 1 1032 ? 40.691 3.808 -54.772 1.00 85.12 1032 PRO A C 1
ATOM 8296 O O . PRO A 1 1032 ? 41.221 2.964 -55.495 1.00 85.12 1032 PRO A O 1
ATOM 8299 N N . GLU A 1 1033 ? 40.748 5.105 -55.067 1.00 88.31 1033 GLU A N 1
ATOM 8300 C CA . GLU A 1 1033 ? 41.400 5.712 -56.231 1.00 88.31 1033 GLU A CA 1
ATOM 8301 C C . GLU A 1 1033 ? 42.926 5.847 -56.098 1.00 88.31 1033 GLU A C 1
ATOM 8303 O O . GLU A 1 1033 ? 43.615 6.126 -57.085 1.00 88.31 1033 GLU A O 1
ATOM 8308 N N . THR A 1 1034 ? 43.489 5.625 -54.905 1.00 91.38 1034 THR A N 1
ATOM 8309 C CA . THR A 1 1034 ? 44.937 5.694 -54.686 1.00 91.38 1034 THR A CA 1
ATOM 8310 C C . THR A 1 1034 ? 45.631 4.531 -55.392 1.00 91.38 1034 THR A C 1
ATOM 8312 O O . THR A 1 1034 ? 45.471 3.364 -55.034 1.00 91.38 1034 THR A O 1
ATOM 8315 N N . LYS A 1 1035 ? 46.485 4.841 -56.370 1.00 91.75 1035 LYS A N 1
ATOM 8316 C CA . LYS A 1 1035 ? 47.153 3.829 -57.204 1.00 91.75 1035 LYS A CA 1
ATOM 8317 C C . LYS A 1 1035 ? 48.556 3.483 -56.719 1.00 91.75 1035 LYS A C 1
ATOM 8319 O O . LYS A 1 1035 ? 48.948 2.310 -56.746 1.00 91.75 1035 LYS A O 1
ATOM 8324 N N . TRP A 1 1036 ? 49.316 4.474 -56.248 1.00 95.12 1036 TRP A N 1
ATOM 8325 C CA . TRP A 1 1036 ? 50.722 4.296 -55.872 1.00 95.12 1036 TRP A CA 1
ATOM 8326 C C . TRP A 1 1036 ? 51.060 4.855 -54.493 1.00 95.12 1036 TRP A C 1
ATOM 8328 O O . TRP A 1 1036 ? 50.501 5.850 -54.036 1.00 95.12 1036 TRP A O 1
ATOM 8338 N N . LEU A 1 1037 ? 52.051 4.224 -53.865 1.00 94.88 1037 LEU A N 1
ATOM 8339 C CA . LEU A 1 1037 ? 52.751 4.739 -52.696 1.00 94.88 1037 LEU A CA 1
ATOM 8340 C C . LEU A 1 1037 ? 54.112 5.274 -53.129 1.00 94.88 1037 LEU A C 1
ATOM 8342 O O . LEU A 1 1037 ? 54.815 4.646 -53.931 1.00 94.88 1037 LEU A O 1
ATOM 8346 N N . PHE A 1 1038 ? 54.489 6.421 -52.576 1.00 95.25 1038 PHE A N 1
ATOM 8347 C CA . PHE A 1 1038 ? 55.755 7.077 -52.854 1.00 95.25 1038 PHE A CA 1
ATOM 8348 C C . PHE A 1 1038 ? 56.510 7.338 -51.557 1.00 95.25 1038 PHE A C 1
ATOM 8350 O O . PHE A 1 1038 ? 55.991 7.968 -50.640 1.00 95.25 1038 PHE A O 1
ATOM 8357 N N . VAL A 1 1039 ? 57.745 6.848 -51.488 1.00 95.00 1039 VAL A N 1
ATOM 8358 C CA . VAL A 1 1039 ? 58.600 6.945 -50.298 1.00 95.00 1039 VAL A CA 1
ATOM 8359 C C . VAL A 1 1039 ? 59.896 7.638 -50.678 1.00 95.00 1039 VAL A C 1
ATOM 8361 O O . VAL A 1 1039 ? 60.500 7.282 -51.691 1.00 95.00 1039 VAL A O 1
ATOM 8364 N N . THR A 1 1040 ? 60.325 8.603 -49.866 1.00 94.25 1040 THR A N 1
ATOM 8365 C CA . THR A 1 1040 ? 61.549 9.390 -50.080 1.00 94.25 1040 THR A CA 1
ATOM 8366 C C . THR A 1 1040 ? 62.493 9.275 -48.898 1.00 94.25 1040 THR A C 1
ATOM 8368 O O . THR A 1 1040 ? 62.065 9.203 -47.747 1.00 94.25 1040 THR A O 1
ATOM 8371 N N . THR A 1 1041 ? 63.788 9.257 -49.195 1.00 94.81 1041 THR A N 1
ATOM 8372 C CA . THR A 1 1041 ? 64.853 9.157 -48.204 1.00 94.81 1041 THR A CA 1
ATOM 8373 C C . THR A 1 1041 ? 65.619 10.462 -48.053 1.00 94.81 1041 THR A C 1
ATOM 8375 O O . THR A 1 1041 ? 65.692 11.280 -48.978 1.00 94.81 1041 THR A O 1
ATOM 8378 N N . LYS A 1 1042 ? 66.250 10.625 -46.890 1.00 93.56 1042 LYS A N 1
ATOM 8379 C CA . LYS A 1 1042 ? 67.081 11.776 -46.539 1.00 93.56 1042 LYS A CA 1
ATOM 8380 C C . LYS A 1 1042 ? 68.180 12.039 -47.574 1.00 93.56 1042 LYS A C 1
ATOM 8382 O O . LYS A 1 1042 ? 68.447 13.190 -47.915 1.00 93.56 1042 LYS A O 1
ATOM 8387 N N . LYS A 1 1043 ? 68.796 10.993 -48.136 1.00 93.38 1043 LYS A N 1
ATOM 8388 C CA . LYS A 1 1043 ? 69.841 11.105 -49.173 1.00 93.38 1043 LYS A CA 1
ATOM 8389 C C . LYS A 1 1043 ? 69.289 11.214 -50.603 1.00 93.38 1043 LYS A C 1
ATOM 8391 O O . LYS A 1 1043 ? 70.008 10.974 -51.579 1.00 93.38 1043 LYS A O 1
ATOM 8396 N N . GLY A 1 1044 ? 68.023 11.609 -50.752 1.00 90.25 1044 GLY A N 1
ATOM 8397 C CA . GLY A 1 1044 ? 67.415 11.975 -52.031 1.00 90.25 1044 GLY A CA 1
ATOM 8398 C C . GLY A 1 1044 ? 67.095 10.794 -52.947 1.00 90.25 1044 GLY A C 1
ATOM 8399 O O . GLY A 1 1044 ? 66.966 10.990 -54.161 1.00 90.25 1044 GLY A O 1
ATOM 8400 N N . GLN A 1 1045 ? 66.978 9.578 -52.402 1.00 93.94 1045 GLN A N 1
ATOM 8401 C CA . GLN A 1 1045 ? 66.412 8.438 -53.128 1.00 93.94 1045 GLN A CA 1
ATOM 8402 C C . GLN A 1 1045 ? 64.891 8.418 -52.965 1.00 93.94 1045 GLN A C 1
ATOM 8404 O O . GLN A 1 1045 ? 64.361 8.848 -51.945 1.00 93.94 1045 GLN A O 1
ATOM 8409 N N . CYS A 1 1046 ? 64.177 7.892 -53.957 1.00 94.00 1046 CYS A N 1
ATOM 8410 C CA . CYS A 1 1046 ? 62.751 7.615 -53.841 1.00 94.00 1046 CYS A CA 1
ATOM 8411 C C . CYS A 1 1046 ? 62.361 6.283 -54.479 1.00 94.00 1046 CYS A C 1
ATOM 8413 O O . CYS A 1 1046 ? 63.060 5.759 -55.353 1.00 94.00 1046 CYS A O 1
ATOM 8415 N N . ILE A 1 1047 ? 61.214 5.747 -54.076 1.00 95.00 1047 ILE A N 1
ATOM 8416 C CA . ILE A 1 1047 ? 60.575 4.613 -54.742 1.00 95.00 1047 ILE A CA 1
ATOM 8417 C C . ILE A 1 1047 ? 59.079 4.881 -54.915 1.00 95.00 1047 ILE A C 1
ATOM 8419 O O . ILE A 1 1047 ? 58.431 5.386 -54.001 1.00 95.00 1047 ILE A O 1
ATOM 8423 N N . ARG A 1 1048 ? 58.552 4.530 -56.093 1.00 94.88 1048 ARG A N 1
ATOM 8424 C CA . ARG A 1 1048 ? 57.127 4.566 -56.449 1.00 94.88 1048 ARG A CA 1
ATOM 8425 C C . ARG A 1 1048 ? 56.691 3.145 -56.789 1.00 94.88 1048 ARG A C 1
ATOM 8427 O O . ARG A 1 1048 ? 57.263 2.557 -57.706 1.00 94.88 1048 ARG A O 1
ATOM 8434 N N . PHE A 1 1049 ? 55.718 2.595 -56.074 1.00 95.50 1049 PHE A N 1
ATOM 8435 C CA . PHE A 1 1049 ? 55.207 1.236 -56.304 1.00 95.50 1049 PHE A CA 1
ATOM 8436 C C . PHE A 1 1049 ? 53.694 1.181 -56.068 1.00 95.50 1049 PHE A C 1
ATOM 8438 O O . PHE A 1 1049 ? 53.122 2.102 -55.485 1.00 95.50 1049 PHE A O 1
ATOM 8445 N N . LYS A 1 1050 ? 53.026 0.134 -56.559 1.00 94.00 1050 LYS A N 1
ATOM 8446 C CA . LYS A 1 1050 ? 51.563 0.016 -56.479 1.00 94.00 1050 LYS A CA 1
ATOM 8447 C C . LYS A 1 1050 ? 51.098 -0.225 -55.047 1.00 94.00 1050 LYS A C 1
ATOM 8449 O O . LYS A 1 1050 ? 51.708 -1.009 -54.323 1.00 94.00 1050 LYS A O 1
ATOM 8454 N N . VAL A 1 1051 ? 49.965 0.365 -54.665 1.00 92.75 1051 VAL A N 1
ATOM 8455 C CA . VAL A 1 1051 ? 49.343 0.136 -53.344 1.00 92.75 1051 VAL A CA 1
ATOM 8456 C C . VAL A 1 1051 ? 49.122 -1.357 -53.075 1.00 92.75 1051 VAL A C 1
ATOM 8458 O O . VAL A 1 1051 ? 49.396 -1.828 -51.974 1.00 92.75 1051 VAL A O 1
ATOM 8461 N N . ALA A 1 1052 ? 48.711 -2.121 -54.092 1.00 88.44 1052 ALA A N 1
ATOM 8462 C CA . ALA A 1 1052 ? 48.468 -3.562 -53.991 1.00 88.44 1052 ALA A CA 1
ATOM 8463 C C . ALA A 1 1052 ? 49.700 -4.382 -53.546 1.00 88.44 1052 ALA A C 1
ATOM 8465 O O . ALA A 1 1052 ? 49.544 -5.443 -52.935 1.00 88.44 1052 ALA A O 1
ATOM 8466 N N . ASP A 1 1053 ? 50.923 -3.891 -53.785 1.00 90.06 1053 ASP A N 1
ATOM 8467 C CA . ASP A 1 1053 ? 52.151 -4.569 -53.347 1.00 90.06 1053 ASP A CA 1
ATOM 8468 C C . ASP A 1 1053 ? 52.352 -4.477 -51.822 1.00 90.06 1053 ASP A C 1
ATOM 8470 O O . ASP A 1 1053 ? 53.054 -5.310 -51.234 1.00 90.06 1053 ASP A O 1
ATOM 8474 N N . ALA A 1 1054 ? 51.720 -3.491 -51.172 1.00 89.88 1054 ALA A N 1
ATOM 8475 C CA . ALA A 1 1054 ? 51.572 -3.383 -49.725 1.00 89.88 1054 ALA A CA 1
ATOM 8476 C C . ALA A 1 1054 ? 50.211 -3.963 -49.307 1.00 89.88 1054 ALA A C 1
ATOM 8478 O O . ALA A 1 1054 ? 49.195 -3.271 -49.240 1.00 89.88 1054 ALA A O 1
ATOM 8479 N N . ARG A 1 1055 ? 50.175 -5.271 -49.041 1.00 88.75 1055 ARG A N 1
ATOM 8480 C CA . ARG A 1 1055 ? 48.945 -5.966 -48.630 1.00 88.75 1055 ARG A CA 1
ATOM 8481 C C . ARG A 1 1055 ? 48.388 -5.404 -47.323 1.00 88.75 1055 ARG A C 1
ATOM 8483 O O . ARG A 1 1055 ? 49.151 -5.024 -46.437 1.00 88.75 1055 ARG A O 1
ATOM 8490 N N . GLU A 1 1056 ? 47.064 -5.403 -47.220 1.00 89.81 1056 GLU A N 1
ATOM 8491 C CA . GLU A 1 1056 ? 46.376 -5.130 -45.963 1.00 89.81 1056 GLU A CA 1
ATOM 8492 C C . GLU A 1 1056 ? 46.649 -6.243 -44.957 1.00 89.81 1056 GLU A C 1
ATOM 8494 O O . GLU A 1 1056 ? 46.512 -7.430 -45.260 1.00 89.81 1056 GLU A O 1
ATOM 8499 N N . ILE A 1 1057 ? 47.083 -5.848 -43.765 1.00 92.19 1057 ILE A N 1
ATOM 8500 C CA . ILE A 1 1057 ? 47.399 -6.741 -42.652 1.00 92.19 1057 ILE A CA 1
ATOM 8501 C C . ILE A 1 1057 ? 46.904 -6.123 -41.341 1.00 92.19 1057 ILE A C 1
ATOM 8503 O O . ILE A 1 1057 ? 46.749 -4.910 -41.237 1.00 92.19 1057 ILE A O 1
ATOM 8507 N N . GLY A 1 1058 ? 46.668 -6.953 -40.323 1.00 87.06 1058 GLY A N 1
ATOM 8508 C CA . GLY A 1 1058 ? 46.084 -6.508 -39.054 1.00 87.06 1058 GLY A CA 1
ATOM 8509 C C . GLY A 1 1058 ? 46.932 -5.510 -38.244 1.00 87.06 1058 GLY A C 1
ATOM 8510 O O . GLY A 1 1058 ? 48.144 -5.341 -38.436 1.00 87.06 1058 GLY A O 1
ATOM 8511 N N . ARG A 1 1059 ? 46.290 -4.881 -37.250 1.00 86.62 1059 ARG A N 1
ATOM 8512 C CA . ARG A 1 1059 ? 46.847 -3.793 -36.418 1.00 86.62 1059 ARG A CA 1
ATOM 8513 C C . ARG A 1 1059 ? 48.170 -4.104 -35.714 1.00 86.62 1059 ARG A C 1
ATOM 8515 O O . ARG A 1 1059 ? 49.001 -3.218 -35.599 1.00 86.62 1059 ARG A O 1
ATOM 8522 N N . VAL A 1 1060 ? 48.456 -5.349 -35.338 1.00 84.25 1060 VAL A N 1
ATOM 8523 C CA . VAL A 1 1060 ? 49.680 -5.700 -34.578 1.00 84.25 1060 VAL A CA 1
ATOM 8524 C C . VAL A 1 1060 ? 50.737 -6.402 -35.452 1.00 84.25 1060 VAL A C 1
ATOM 8526 O O . VAL A 1 1060 ? 51.537 -7.202 -34.986 1.00 84.25 1060 VAL A O 1
ATOM 8529 N N . ALA A 1 1061 ? 50.750 -6.124 -36.759 1.00 89.94 1061 ALA A N 1
ATOM 8530 C CA . ALA A 1 1061 ? 51.803 -6.585 -37.668 1.00 89.94 1061 ALA A CA 1
ATOM 8531 C C . ALA A 1 1061 ? 52.921 -5.542 -37.865 1.00 89.94 1061 ALA A C 1
ATOM 8533 O O . ALA A 1 1061 ? 52.682 -4.342 -37.698 1.00 89.94 1061 ALA A O 1
ATOM 8534 N N . ARG A 1 1062 ? 54.114 -6.009 -38.265 1.00 89.44 1062 ARG A N 1
ATOM 8535 C CA . ARG A 1 1062 ? 55.311 -5.189 -38.549 1.00 89.44 1062 ARG A CA 1
ATOM 8536 C C . ARG A 1 1062 ? 55.218 -4.393 -39.858 1.00 89.44 1062 ARG A C 1
ATOM 8538 O O . ARG A 1 1062 ? 55.636 -3.249 -39.904 1.00 89.44 1062 ARG A O 1
ATOM 8545 N N . GLY A 1 1063 ? 54.649 -4.973 -40.918 1.00 91.56 1063 GLY A N 1
ATOM 8546 C CA . GLY A 1 1063 ? 54.650 -4.385 -42.267 1.00 91.56 1063 GLY A CA 1
ATOM 8547 C C . GLY A 1 1063 ? 55.653 -5.047 -43.215 1.00 91.56 1063 GLY A C 1
ATOM 8548 O O . GLY A 1 1063 ? 56.247 -6.079 -42.896 1.00 91.56 1063 GLY A O 1
ATOM 8549 N N . VAL A 1 1064 ? 55.823 -4.469 -44.405 1.00 93.25 1064 VAL A N 1
ATOM 8550 C CA . VAL A 1 1064 ? 56.717 -4.960 -45.467 1.00 93.25 1064 VAL A CA 1
ATOM 8551 C C . VAL A 1 1064 ? 57.734 -3.894 -45.866 1.00 93.25 1064 VAL A C 1
ATOM 8553 O O . VAL A 1 1064 ? 57.472 -2.703 -45.766 1.00 93.25 1064 VAL A O 1
ATOM 8556 N N . THR A 1 1065 ? 58.904 -4.297 -46.362 1.00 94.81 1065 THR A N 1
ATOM 8557 C CA . THR A 1 1065 ? 59.913 -3.339 -46.841 1.00 94.81 1065 THR A CA 1
ATOM 8558 C C . THR A 1 1065 ? 59.431 -2.606 -48.094 1.00 94.81 1065 THR A C 1
ATOM 8560 O O . THR A 1 1065 ? 59.144 -3.240 -49.116 1.00 94.81 1065 THR A O 1
ATOM 8563 N N . ALA A 1 1066 ? 59.391 -1.276 -48.017 1.00 93.62 1066 ALA A N 1
ATOM 8564 C CA . ALA A 1 1066 ? 59.092 -0.368 -49.117 1.00 93.62 1066 ALA A CA 1
ATOM 8565 C C . ALA A 1 1066 ? 60.345 -0.042 -49.931 1.00 93.62 1066 ALA A C 1
ATOM 8567 O O . ALA A 1 1066 ? 60.348 -0.226 -51.146 1.00 93.62 1066 ALA A O 1
ATOM 8568 N N . ILE A 1 1067 ? 61.427 0.373 -49.267 1.00 94.62 1067 ILE A N 1
ATOM 8569 C CA . ILE A 1 1067 ? 62.690 0.779 -49.896 1.00 94.62 1067 ILE A CA 1
ATOM 8570 C C . ILE A 1 1067 ? 63.880 0.184 -49.142 1.00 94.62 1067 ILE A C 1
ATOM 8572 O O . ILE A 1 1067 ? 63.849 0.060 -47.922 1.00 94.62 1067 ILE A O 1
ATOM 8576 N N . LYS A 1 1068 ? 64.930 -0.205 -49.871 1.00 92.94 1068 LYS A N 1
ATOM 8577 C CA . LYS A 1 1068 ? 66.229 -0.575 -49.294 1.00 92.94 1068 LYS A CA 1
ATOM 8578 C C . LYS A 1 1068 ? 67.204 0.578 -49.473 1.00 92.94 1068 LYS A C 1
ATOM 8580 O O . LYS A 1 1068 ? 67.386 1.053 -50.594 1.00 92.94 1068 LYS A O 1
ATOM 8585 N N . PHE A 1 1069 ? 67.866 0.987 -48.400 1.00 92.81 1069 PHE A N 1
ATOM 8586 C CA . PHE A 1 1069 ? 68.826 2.082 -48.457 1.00 92.81 1069 PHE A CA 1
ATOM 8587 C C . PHE A 1 1069 ? 70.058 1.690 -49.277 1.00 92.81 1069 PHE A C 1
ATOM 8589 O O . PHE A 1 1069 ? 70.651 0.625 -49.100 1.00 92.81 1069 PHE A O 1
ATOM 8596 N N . LYS A 1 1070 ? 70.405 2.541 -50.247 1.00 86.12 1070 LYS A N 1
ATOM 8597 C CA . LYS A 1 1070 ? 71.601 2.381 -51.086 1.00 86.12 1070 LYS A CA 1
ATOM 8598 C C . LYS A 1 1070 ? 72.832 3.033 -50.450 1.00 86.12 1070 LYS A C 1
ATOM 8600 O O . LYS A 1 1070 ? 73.948 2.638 -50.774 1.00 86.12 1070 LYS A O 1
ATOM 8605 N N . ILE A 1 1071 ? 72.608 4.054 -49.629 1.00 88.44 1071 ILE A N 1
ATOM 8606 C CA . ILE A 1 1071 ? 73.616 4.919 -49.022 1.00 88.44 1071 ILE A CA 1
ATOM 8607 C C . ILE A 1 1071 ? 73.592 4.649 -47.513 1.00 88.44 1071 ILE A C 1
ATOM 8609 O O . ILE A 1 1071 ? 72.520 4.446 -46.947 1.00 88.44 1071 ILE A O 1
ATOM 8613 N N . GLU A 1 1072 ? 74.768 4.598 -46.897 1.00 86.06 1072 GLU A N 1
ATOM 8614 C CA . GLU A 1 1072 ? 74.927 4.462 -45.445 1.00 86.06 1072 GLU A CA 1
ATOM 8615 C C . GLU A 1 1072 ? 74.390 5.720 -44.730 1.00 86.06 1072 GLU A C 1
ATOM 8617 O O . GLU A 1 1072 ? 74.416 6.812 -45.302 1.00 86.06 1072 GLU A O 1
ATOM 8622 N N . ASP A 1 1073 ? 73.837 5.567 -43.525 1.00 85.94 1073 ASP A N 1
ATOM 8623 C CA . ASP A 1 1073 ? 73.139 6.621 -42.758 1.00 85.94 1073 ASP A CA 1
ATOM 8624 C C . ASP A 1 1073 ? 71.892 7.240 -43.429 1.00 85.94 1073 ASP A C 1
ATOM 8626 O O . ASP A 1 1073 ? 71.406 8.302 -43.019 1.00 85.94 1073 ASP A O 1
ATOM 8630 N N . ASP A 1 1074 ? 71.354 6.601 -44.471 1.00 92.44 1074 ASP A N 1
ATOM 8631 C CA . ASP A 1 1074 ? 70.104 7.017 -45.105 1.00 92.44 1074 ASP A CA 1
ATOM 8632 C C . ASP A 1 1074 ? 68.884 6.439 -44.374 1.00 92.44 1074 ASP A C 1
ATOM 8634 O O . ASP A 1 1074 ? 68.923 5.336 -43.832 1.00 92.44 1074 ASP A O 1
ATOM 8638 N N . PHE A 1 1075 ? 67.785 7.187 -44.374 1.00 93.56 1075 PHE A N 1
ATOM 8639 C CA . PHE A 1 1075 ? 66.520 6.779 -43.767 1.00 93.56 1075 PHE A CA 1
ATOM 8640 C C . PHE A 1 1075 ? 65.346 7.447 -44.481 1.00 93.56 1075 PHE A C 1
ATOM 8642 O O . PHE A 1 1075 ? 65.523 8.443 -45.187 1.00 93.56 1075 PHE A O 1
ATOM 8649 N N . VAL A 1 1076 ? 64.138 6.911 -44.314 1.00 94.75 1076 VAL A N 1
ATOM 8650 C CA . VAL A 1 1076 ? 62.926 7.514 -44.888 1.00 94.75 1076 VAL A CA 1
ATOM 8651 C C . VAL A 1 1076 ? 62.601 8.817 -44.168 1.00 94.75 1076 VAL A C 1
ATOM 8653 O O . VAL A 1 1076 ? 62.437 8.823 -42.952 1.00 94.75 1076 VAL A O 1
ATOM 8656 N N . CYS A 1 1077 ? 62.489 9.909 -44.920 1.00 91.06 1077 CYS A N 1
ATOM 8657 C CA . CYS A 1 1077 ? 62.118 11.219 -44.388 1.00 91.06 1077 CYS A CA 1
ATOM 8658 C C . CYS A 1 1077 ? 60.704 11.662 -44.785 1.00 91.06 1077 CYS A C 1
ATOM 8660 O O . CYS A 1 1077 ? 60.176 12.561 -44.149 1.00 91.06 1077 CYS A O 1
ATOM 8662 N N . GLY A 1 1078 ? 60.071 11.002 -45.764 1.00 90.19 1078 GLY A N 1
ATOM 8663 C CA . GLY A 1 1078 ? 58.713 11.346 -46.185 1.00 90.19 1078 GLY A CA 1
ATOM 8664 C C . GLY A 1 1078 ? 58.003 10.243 -46.967 1.00 90.19 1078 GLY A C 1
ATOM 8665 O O . GLY A 1 1078 ? 58.636 9.407 -47.627 1.00 90.19 1078 GLY A O 1
ATOM 8666 N N . GLY A 1 1079 ? 56.671 10.254 -46.902 1.00 92.44 1079 GLY A N 1
ATOM 8667 C CA . GLY A 1 1079 ? 55.794 9.288 -47.562 1.00 92.44 1079 GLY A CA 1
ATOM 8668 C C . GLY A 1 1079 ? 54.469 9.915 -47.995 1.00 92.44 1079 GLY A C 1
ATOM 8669 O O . GLY A 1 1079 ? 53.821 10.614 -47.216 1.00 92.44 1079 GLY A O 1
ATOM 8670 N N . VAL A 1 1080 ? 54.058 9.663 -49.239 1.00 92.56 1080 VAL A N 1
ATOM 8671 C CA . VAL A 1 1080 ? 52.809 10.191 -49.813 1.00 92.56 1080 VAL A CA 1
ATOM 8672 C C . VAL A 1 1080 ? 52.088 9.148 -50.667 1.00 92.56 1080 VAL A C 1
ATOM 8674 O O . VAL A 1 1080 ? 52.680 8.175 -51.143 1.00 92.56 1080 VAL A O 1
ATOM 8677 N N . THR A 1 1081 ? 50.791 9.363 -50.848 1.00 93.19 1081 THR A N 1
ATOM 8678 C CA . THR A 1 1081 ? 49.901 8.605 -51.732 1.00 93.19 1081 THR A CA 1
ATOM 8679 C C . THR A 1 1081 ? 49.727 9.359 -53.052 1.00 93.19 1081 THR A C 1
ATOM 8681 O O . THR A 1 1081 ? 49.731 10.588 -53.069 1.00 93.19 1081 THR A O 1
ATOM 8684 N N . ILE A 1 1082 ? 49.631 8.631 -54.169 1.00 92.62 1082 ILE A N 1
ATOM 8685 C CA . ILE A 1 1082 ? 49.480 9.207 -55.515 1.00 92.62 1082 ILE A CA 1
ATOM 8686 C C . ILE A 1 1082 ? 48.302 8.536 -56.228 1.00 92.62 1082 ILE A C 1
ATOM 8688 O O . ILE A 1 1082 ? 48.248 7.307 -56.345 1.00 92.62 1082 ILE A O 1
ATOM 8692 N N . GLU A 1 1083 ? 47.397 9.359 -56.748 1.00 89.31 1083 GLU A N 1
ATOM 8693 C CA . GLU A 1 1083 ? 46.182 8.947 -57.467 1.00 89.31 1083 GLU A CA 1
ATOM 8694 C C . GLU A 1 1083 ? 46.354 9.051 -58.991 1.00 89.31 1083 GLU A C 1
ATOM 8696 O O . GLU A 1 1083 ? 45.961 8.146 -59.735 1.00 89.31 1083 GLU A O 1
ATOM 8701 N N . ASN A 1 1084 ? 47.001 10.125 -59.462 1.00 87.12 1084 ASN A N 1
ATOM 8702 C CA . ASN A 1 1084 ? 47.209 10.421 -60.879 1.00 87.12 1084 ASN A CA 1
ATOM 8703 C C . ASN A 1 1084 ? 48.707 10.592 -61.210 1.00 87.12 1084 ASN A C 1
ATOM 8705 O O . ASN A 1 1084 ? 49.497 11.071 -60.399 1.00 87.12 1084 ASN A O 1
ATOM 8709 N N . GLU A 1 1085 ? 49.113 10.208 -62.419 1.00 87.50 1085 GLU A N 1
ATOM 8710 C CA . GLU A 1 1085 ? 50.479 10.406 -62.913 1.00 87.50 1085 GLU A CA 1
ATOM 8711 C C . GLU A 1 1085 ? 50.825 11.884 -63.155 1.00 87.50 1085 GLU A C 1
ATOM 8713 O O . GLU A 1 1085 ? 52.006 12.234 -63.122 1.00 87.50 1085 GLU A O 1
ATOM 8718 N N . ASP A 1 1086 ? 49.821 12.747 -63.327 1.00 88.62 1086 ASP A N 1
ATOM 8719 C CA . ASP A 1 1086 ? 50.000 14.199 -63.475 1.00 88.62 1086 ASP A CA 1
ATOM 8720 C C . ASP A 1 1086 ? 50.191 14.930 -62.138 1.00 88.62 1086 ASP A C 1
ATOM 8722 O O . ASP A 1 1086 ? 50.537 16.112 -62.120 1.00 88.62 1086 ASP A O 1
ATOM 8726 N N . SER A 1 1087 ? 49.995 14.243 -61.008 1.00 89.00 1087 SER A N 1
ATOM 8727 C CA . SER A 1 1087 ? 50.176 14.834 -59.685 1.00 89.00 1087 SER A CA 1
ATOM 8728 C C . SER A 1 1087 ? 51.601 15.355 -59.485 1.00 89.00 1087 SER A C 1
ATOM 8730 O O . SER A 1 1087 ? 52.577 14.713 -59.872 1.00 89.00 1087 SER A O 1
ATOM 8732 N N . GLU A 1 1088 ? 51.746 16.506 -58.832 1.00 91.50 1088 GLU A N 1
ATOM 8733 C CA . GLU A 1 1088 ? 53.048 17.134 -58.603 1.00 91.50 1088 GLU A CA 1
ATOM 8734 C C . GLU A 1 1088 ? 53.550 16.910 -57.176 1.00 91.50 1088 GLU A C 1
ATOM 8736 O O . GLU A 1 1088 ? 52.842 17.132 -56.196 1.00 91.50 1088 GLU A O 1
ATOM 8741 N N . LEU A 1 1089 ? 54.813 16.502 -57.061 1.00 91.81 1089 LEU A N 1
ATOM 8742 C CA . LEU A 1 1089 ? 55.514 16.302 -55.798 1.00 91.81 1089 LEU A CA 1
ATOM 8743 C C . LEU A 1 1089 ? 56.507 17.439 -55.576 1.00 91.81 1089 LEU A C 1
ATOM 8745 O O . LEU A 1 1089 ? 57.358 17.700 -56.429 1.00 91.81 1089 LEU A O 1
ATOM 8749 N N . LEU A 1 1090 ? 56.433 18.081 -54.415 1.00 91.81 1090 LEU A N 1
ATOM 8750 C CA . LEU A 1 1090 ? 57.381 19.092 -53.968 1.00 91.81 1090 LEU A CA 1
ATOM 8751 C C . LEU A 1 1090 ? 58.347 18.477 -52.959 1.00 91.81 1090 LEU A C 1
ATOM 8753 O O . LEU A 1 1090 ? 57.937 18.027 -51.892 1.00 91.81 1090 LEU A O 1
ATOM 8757 N N . MET A 1 1091 ? 59.636 18.491 -53.291 1.00 90.56 1091 MET A N 1
ATOM 8758 C CA . MET A 1 1091 ? 60.709 18.140 -52.356 1.00 90.56 1091 MET A CA 1
ATOM 8759 C C . MET A 1 1091 ? 61.471 19.382 -51.929 1.00 90.56 1091 MET A C 1
ATOM 8761 O O . MET A 1 1091 ? 61.770 20.235 -52.772 1.00 90.56 1091 MET A O 1
ATOM 8765 N N . LEU A 1 1092 ? 61.842 19.434 -50.650 1.00 91.19 1092 LEU A N 1
ATOM 8766 C CA . LEU A 1 1092 ? 62.661 20.500 -50.078 1.00 91.19 1092 LEU A CA 1
ATOM 8767 C C . LEU A 1 1092 ? 63.847 19.920 -49.296 1.00 91.19 1092 LEU A C 1
ATOM 8769 O O . LEU A 1 1092 ? 63.721 18.917 -48.594 1.00 91.19 1092 LEU A O 1
ATOM 8773 N N . SER A 1 1093 ? 65.006 20.563 -49.418 1.00 92.00 1093 SER A N 1
ATOM 8774 C CA . SER A 1 1093 ? 66.229 20.212 -48.697 1.00 92.00 1093 SER A CA 1
ATOM 8775 C C . SER A 1 1093 ? 66.543 21.180 -47.553 1.00 92.00 1093 SER A C 1
ATOM 8777 O O . SER A 1 1093 ? 66.037 22.303 -47.504 1.00 92.00 1093 SER A O 1
ATOM 8779 N N . GLU A 1 1094 ? 67.449 20.775 -46.660 1.00 90.69 1094 GLU A N 1
ATOM 8780 C CA . GLU A 1 1094 ? 67.852 21.512 -45.451 1.00 90.69 1094 GLU A CA 1
ATOM 8781 C C . GLU A 1 1094 ? 68.339 22.941 -45.745 1.00 90.69 1094 GLU A C 1
ATOM 8783 O O . GLU A 1 1094 ? 68.215 23.829 -44.907 1.00 90.69 1094 GLU A O 1
ATOM 8788 N N . LYS A 1 1095 ? 68.895 23.202 -46.937 1.00 89.38 1095 LYS A N 1
ATOM 8789 C CA . LYS A 1 1095 ? 69.349 24.544 -47.348 1.00 89.38 1095 LYS A CA 1
ATOM 8790 C C . LYS A 1 1095 ? 68.300 25.373 -48.095 1.00 89.38 1095 LYS A C 1
ATOM 8792 O O . LYS A 1 1095 ? 68.653 26.351 -48.756 1.00 89.38 1095 LYS A O 1
ATOM 8797 N N . GLY A 1 1096 ? 67.023 25.002 -47.989 1.00 86.88 1096 GLY A N 1
ATOM 8798 C CA . GLY A 1 1096 ? 65.908 25.742 -48.581 1.00 86.88 1096 GLY A CA 1
ATOM 8799 C C . GLY A 1 1096 ? 65.868 25.658 -50.107 1.00 86.88 1096 GLY A C 1
ATOM 8800 O O . GLY A 1 1096 ? 65.333 26.553 -50.760 1.00 86.88 1096 GLY A O 1
ATOM 8801 N N . ILE A 1 1097 ? 66.466 24.617 -50.692 1.00 90.25 1097 ILE A N 1
ATOM 8802 C CA . ILE A 1 1097 ? 66.407 24.348 -52.130 1.00 90.25 1097 ILE A CA 1
ATOM 8803 C C . ILE A 1 1097 ? 65.317 23.308 -52.367 1.00 90.25 1097 ILE A C 1
ATOM 8805 O O . ILE A 1 1097 ? 65.267 22.295 -51.677 1.00 90.25 1097 ILE A O 1
ATOM 8809 N N . GLY A 1 1098 ? 64.438 23.552 -53.332 1.00 91.06 1098 GLY A N 1
ATOM 8810 C CA . GLY A 1 1098 ? 63.321 22.665 -53.624 1.00 91.06 1098 GLY A CA 1
ATOM 8811 C C . GLY A 1 1098 ? 62.903 22.685 -55.083 1.00 91.06 1098 GLY A C 1
ATOM 8812 O O . GLY A 1 1098 ? 63.350 23.519 -55.879 1.00 91.06 1098 GLY A O 1
ATOM 8813 N N . LYS A 1 1099 ? 62.074 21.712 -55.452 1.00 91.50 1099 LYS A N 1
ATOM 8814 C CA . LYS A 1 1099 ? 61.533 21.579 -56.807 1.00 91.50 1099 LYS A CA 1
ATOM 8815 C C . LYS A 1 1099 ? 60.207 20.849 -56.809 1.00 91.50 1099 LYS A C 1
ATOM 8817 O O . LYS A 1 1099 ? 60.007 19.941 -56.004 1.00 91.50 1099 LYS A O 1
ATOM 8822 N N . ARG A 1 1100 ? 59.376 21.197 -57.789 1.00 93.31 1100 ARG A N 1
ATOM 8823 C CA . ARG A 1 1100 ? 58.201 20.411 -58.164 1.00 93.31 1100 ARG A CA 1
ATOM 8824 C C . ARG A 1 1100 ? 58.565 19.426 -59.263 1.00 93.31 1100 ARG A C 1
ATOM 8826 O O . ARG A 1 1100 ? 59.239 19.799 -60.225 1.00 93.31 1100 ARG A O 1
ATOM 8833 N N . THR A 1 1101 ? 58.125 18.186 -59.132 1.00 92.75 1101 THR A N 1
ATOM 8834 C CA . THR A 1 1101 ? 58.332 17.140 -60.134 1.00 92.75 1101 THR A CA 1
ATOM 8835 C C . THR A 1 1101 ? 57.044 16.354 -60.312 1.00 92.75 1101 THR A C 1
ATOM 8837 O O . THR A 1 1101 ? 56.451 15.906 -59.334 1.00 92.75 1101 THR A O 1
ATOM 8840 N N . THR A 1 1102 ? 56.620 16.189 -61.560 1.00 92.75 1102 THR A N 1
ATOM 8841 C CA . THR A 1 1102 ? 55.427 15.418 -61.915 1.00 92.75 1102 THR A CA 1
ATOM 8842 C C . THR A 1 1102 ? 55.631 13.935 -61.599 1.00 92.75 1102 THR A C 1
ATOM 8844 O O . THR A 1 1102 ? 56.716 13.385 -61.817 1.00 92.75 1102 THR A O 1
ATOM 8847 N N . ALA A 1 1103 ? 54.596 13.275 -61.082 1.0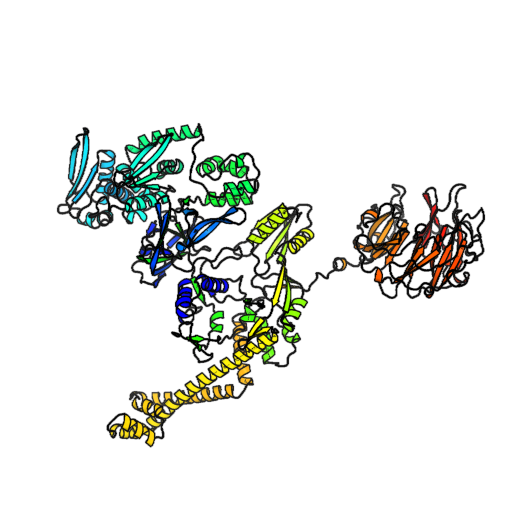0 90.81 1103 ALA A N 1
ATOM 8848 C CA . ALA A 1 1103 ? 54.656 11.894 -60.625 1.00 90.81 1103 ALA A CA 1
ATOM 8849 C C . ALA A 1 1103 ? 55.084 10.926 -61.741 1.00 90.81 1103 ALA A C 1
ATOM 8851 O O . ALA A 1 1103 ? 55.833 9.986 -61.461 1.00 90.81 1103 ALA A O 1
ATOM 8852 N N . SER A 1 1104 ? 54.679 11.173 -62.992 1.00 89.38 1104 SER A N 1
ATOM 8853 C CA . SER A 1 1104 ? 55.047 10.410 -64.199 1.00 89.38 1104 SER A CA 1
ATOM 8854 C C . SER A 1 1104 ? 56.557 10.309 -64.451 1.00 89.38 1104 SER A C 1
ATOM 8856 O O . SER A 1 1104 ? 57.028 9.307 -64.993 1.00 89.38 1104 SER A O 1
ATOM 8858 N N . GLU A 1 1105 ? 57.359 11.277 -63.997 1.00 90.44 1105 GLU A N 1
ATOM 8859 C CA . GLU A 1 1105 ? 58.818 11.198 -64.128 1.00 90.44 1105 GLU A CA 1
ATOM 8860 C C . GLU A 1 1105 ? 59.452 10.139 -63.213 1.00 90.44 1105 GLU A C 1
ATOM 8862 O O . GLU A 1 1105 ? 60.574 9.665 -63.450 1.00 90.44 1105 GLU A O 1
ATOM 8867 N N . TYR A 1 1106 ? 58.750 9.757 -62.146 1.00 91.62 1106 TYR A N 1
ATOM 8868 C CA . TYR A 1 1106 ? 59.165 8.705 -61.234 1.00 91.62 1106 TYR A CA 1
ATOM 8869 C C . TYR A 1 1106 ? 58.663 7.359 -61.739 1.00 91.62 1106 TYR A C 1
ATOM 8871 O O . TYR A 1 1106 ? 57.522 6.980 -61.500 1.00 91.62 1106 TYR A O 1
ATOM 8879 N N . ARG A 1 1107 ? 59.540 6.603 -62.406 1.00 89.00 1107 ARG A N 1
ATOM 8880 C CA . ARG A 1 1107 ? 59.195 5.263 -62.902 1.00 89.00 1107 ARG A CA 1
ATOM 8881 C C . ARG A 1 1107 ? 58.641 4.364 -61.783 1.00 89.00 1107 ARG A C 1
ATOM 8883 O O . ARG A 1 1107 ? 59.240 4.270 -60.704 1.00 89.00 1107 ARG A O 1
ATOM 8890 N N . GLU A 1 1108 ? 57.554 3.657 -62.083 1.00 91.25 1108 GLU A N 1
ATOM 8891 C CA . GLU A 1 1108 ? 57.033 2.578 -61.239 1.00 91.25 1108 GLU A CA 1
ATOM 8892 C C . GLU A 1 1108 ? 58.080 1.460 -61.101 1.00 91.25 1108 GLU A C 1
ATOM 8894 O O . GLU A 1 1108 ? 58.744 1.077 -62.067 1.00 91.25 1108 GLU A O 1
ATOM 8899 N N . GLN A 1 1109 ? 58.263 0.963 -59.880 1.00 90.50 1109 GLN A N 1
ATOM 8900 C CA . GLN A 1 1109 ? 59.175 -0.126 -59.531 1.00 90.50 1109 GLN A CA 1
ATOM 8901 C C . GLN A 1 1109 ? 58.479 -1.091 -58.569 1.00 90.50 1109 GLN A C 1
ATOM 8903 O O . GLN A 1 1109 ? 57.512 -0.727 -57.908 1.00 90.50 1109 GLN A O 1
ATOM 8908 N N . SER A 1 1110 ? 58.999 -2.311 -58.439 1.00 88.94 1110 SER A N 1
ATOM 8909 C CA . SER A 1 1110 ? 58.579 -3.219 -57.366 1.00 88.94 1110 SER A CA 1
ATOM 8910 C C . SER A 1 1110 ? 59.065 -2.714 -56.004 1.00 88.94 1110 SER A C 1
ATOM 8912 O O . SER A 1 1110 ? 60.173 -2.175 -55.893 1.00 88.94 1110 SER A O 1
ATOM 8914 N N . ARG A 1 1111 ? 58.267 -2.935 -54.949 1.00 91.56 1111 ARG A N 1
ATOM 8915 C CA . ARG A 1 1111 ? 58.671 -2.640 -53.563 1.00 91.56 1111 ARG A CA 1
ATOM 8916 C C . ARG A 1 1111 ? 59.973 -3.353 -53.167 1.00 91.56 1111 ARG A C 1
ATOM 8918 O O . ARG A 1 1111 ? 60.355 -4.361 -53.757 1.00 91.56 1111 ARG A O 1
ATOM 8925 N N . ALA A 1 1112 ? 60.632 -2.850 -52.126 1.00 90.81 1112 ALA A N 1
ATOM 8926 C CA . ALA A 1 1112 ? 61.941 -3.297 -51.637 1.00 90.81 1112 ALA A CA 1
ATOM 8927 C C . ALA A 1 1112 ? 63.112 -3.097 -52.626 1.00 90.81 1112 ALA A C 1
ATOM 8929 O O . ALA A 1 1112 ? 64.183 -3.692 -52.459 1.00 90.81 1112 ALA A O 1
ATOM 8930 N N . GLY A 1 1113 ? 62.932 -2.241 -53.637 1.00 89.75 1113 GLY A N 1
ATOM 8931 C CA . GLY A 1 1113 ? 64.005 -1.764 -54.509 1.00 89.75 1113 GLY A CA 1
ATOM 8932 C C . GLY A 1 1113 ? 64.933 -0.756 -53.817 1.00 89.75 1113 GLY A C 1
ATOM 8933 O O . GLY A 1 1113 ? 64.622 -0.232 -52.750 1.00 89.75 1113 GLY A O 1
ATOM 8934 N N . LYS A 1 1114 ? 66.074 -0.449 -54.450 1.00 88.12 1114 LYS A N 1
ATOM 8935 C CA . LYS A 1 1114 ? 67.046 0.558 -53.963 1.00 88.12 1114 LYS A CA 1
ATOM 8936 C C . LYS A 1 1114 ? 66.650 2.016 -54.257 1.00 88.12 1114 LYS A C 1
ATOM 8938 O O . LYS A 1 1114 ? 67.404 2.931 -53.942 1.00 88.12 1114 LYS A O 1
ATOM 8943 N N . GLY A 1 1115 ? 65.497 2.217 -54.895 1.00 88.62 1115 GLY A N 1
ATOM 8944 C CA . GLY A 1 1115 ? 65.016 3.522 -55.332 1.00 88.62 1115 GLY A CA 1
ATOM 8945 C C . GLY A 1 1115 ? 65.787 4.122 -56.515 1.00 88.62 1115 GLY A C 1
ATOM 8946 O O . GLY A 1 1115 ? 66.741 3.546 -57.046 1.00 88.62 1115 GLY A O 1
ATOM 8947 N N . VAL A 1 1116 ? 65.330 5.289 -56.959 1.00 91.25 1116 VAL A N 1
ATOM 8948 C CA . VAL A 1 1116 ? 65.985 6.144 -57.956 1.00 91.25 1116 VAL A CA 1
ATOM 8949 C C . VAL A 1 1116 ? 66.249 7.523 -57.366 1.00 91.25 1116 VAL A C 1
ATOM 8951 O O . VAL A 1 1116 ? 65.579 7.946 -56.431 1.00 91.25 1116 VAL A O 1
ATOM 8954 N N . ILE A 1 1117 ? 67.210 8.247 -57.938 1.00 91.19 1117 ILE A N 1
ATOM 8955 C CA . ILE A 1 1117 ? 67.511 9.616 -57.508 1.00 91.19 1117 ILE A CA 1
ATOM 8956 C C . ILE A 1 1117 ? 66.307 10.514 -57.807 1.00 91.19 1117 ILE A C 1
ATOM 8958 O O . ILE A 1 1117 ? 65.889 10.622 -58.970 1.00 91.19 1117 ILE A O 1
ATOM 8962 N N . SER A 1 1118 ? 65.808 11.152 -56.749 1.00 89.81 1118 SER A N 1
ATOM 8963 C CA . SER A 1 1118 ? 64.712 12.119 -56.759 1.00 89.81 1118 SER A CA 1
ATOM 8964 C C . SER A 1 1118 ? 65.169 13.564 -56.603 1.00 89.81 1118 SER A C 1
ATOM 8966 O O . SER A 1 1118 ? 64.473 14.478 -57.038 1.00 89.81 1118 SER A O 1
ATOM 8968 N N . MET A 1 1119 ? 66.325 13.783 -55.976 1.00 90.31 1119 MET A N 1
ATOM 8969 C CA . MET A 1 1119 ? 66.955 15.093 -55.859 1.00 90.31 1119 MET A CA 1
ATOM 8970 C C . MET A 1 1119 ? 68.469 14.911 -55.829 1.00 90.31 1119 MET A C 1
ATOM 8972 O O . MET A 1 1119 ? 68.991 14.080 -55.084 1.00 90.31 1119 MET A O 1
ATOM 8976 N N . LYS A 1 1120 ? 69.194 15.669 -56.656 1.00 89.06 1120 LYS A N 1
ATOM 8977 C CA . LYS A 1 1120 ? 70.660 15.601 -56.677 1.00 89.06 1120 LYS A CA 1
ATOM 8978 C C . LYS A 1 1120 ? 71.229 16.446 -55.542 1.00 89.06 1120 LYS A C 1
ATOM 8980 O O . LYS A 1 1120 ? 71.194 17.677 -55.618 1.00 89.06 1120 LYS A O 1
ATOM 8985 N N . LEU A 1 1121 ? 71.770 15.783 -54.524 1.00 89.94 1121 LEU A N 1
ATOM 8986 C CA . LEU A 1 1121 ? 72.315 16.451 -53.347 1.00 89.94 1121 LEU A CA 1
ATOM 8987 C C . LEU A 1 1121 ? 73.741 16.965 -53.580 1.00 89.94 1121 LEU A C 1
ATOM 8989 O O . LEU A 1 1121 ? 74.544 16.363 -54.295 1.00 89.94 1121 LEU A O 1
ATOM 8993 N N . SER A 1 1122 ? 74.046 18.107 -52.976 1.00 87.56 1122 SER A N 1
ATOM 8994 C CA . SER A 1 1122 ? 75.361 18.746 -52.942 1.00 87.56 1122 SER A CA 1
ATOM 8995 C C . SER A 1 1122 ? 75.537 19.476 -51.605 1.00 87.56 1122 SER A C 1
ATOM 8997 O O . SER A 1 1122 ? 74.542 19.740 -50.925 1.00 87.56 1122 SER A O 1
ATOM 8999 N N . PRO A 1 1123 ? 76.752 19.928 -51.247 1.00 83.69 1123 PRO A N 1
ATOM 9000 C CA . PRO A 1 1123 ? 76.942 20.767 -50.060 1.00 83.69 1123 PRO A CA 1
ATOM 9001 C C . PRO A 1 1123 ? 76.076 22.043 -50.047 1.00 83.69 1123 PRO A C 1
ATOM 9003 O O . PRO A 1 1123 ? 75.828 22.606 -48.986 1.00 83.69 1123 PRO A O 1
ATOM 9006 N N . LYS A 1 1124 ? 75.601 22.505 -51.217 1.00 83.31 1124 LYS A N 1
ATOM 9007 C CA . LYS A 1 1124 ? 74.702 23.664 -51.343 1.00 83.31 1124 LYS A CA 1
ATOM 9008 C C . LYS A 1 1124 ? 73.227 23.330 -51.104 1.00 83.31 1124 LYS A C 1
ATOM 9010 O O . LYS A 1 1124 ? 72.482 24.241 -50.767 1.00 83.31 1124 LYS A O 1
ATOM 9015 N N . THR A 1 1125 ? 72.802 22.079 -51.297 1.00 84.50 1125 THR A N 1
ATOM 9016 C CA . THR A 1 1125 ? 71.419 21.645 -51.026 1.00 84.50 1125 THR A CA 1
ATOM 9017 C C . THR A 1 1125 ? 71.252 21.162 -49.588 1.00 84.50 1125 THR A C 1
ATOM 9019 O O . THR A 1 1125 ? 70.203 21.401 -48.996 1.00 84.50 1125 THR A O 1
ATOM 9022 N N . GLY A 1 1126 ? 72.269 20.511 -49.015 1.00 88.62 1126 GLY A N 1
ATOM 9023 C CA . GLY A 1 1126 ? 72.077 19.698 -47.810 1.00 88.62 1126 GLY A CA 1
ATOM 9024 C C . GLY A 1 1126 ? 71.239 18.453 -48.108 1.00 88.62 1126 GLY A C 1
ATOM 9025 O O . GLY A 1 1126 ? 71.021 18.134 -49.285 1.00 88.62 1126 GLY A O 1
ATOM 9026 N N . ASP A 1 1127 ? 70.798 17.765 -47.057 1.00 92.56 1127 ASP A N 1
ATOM 9027 C CA . ASP A 1 1127 ? 69.964 16.564 -47.168 1.00 92.56 1127 ASP A CA 1
ATOM 9028 C C . ASP A 1 1127 ? 68.478 16.911 -47.410 1.00 92.56 1127 ASP A C 1
ATOM 9030 O O . ASP A 1 1127 ? 68.063 18.061 -47.253 1.00 92.56 1127 ASP A O 1
ATOM 9034 N N . VAL A 1 1128 ? 67.674 15.939 -47.853 1.00 91.94 1128 VAL A N 1
ATOM 9035 C CA . VAL A 1 1128 ? 66.223 16.111 -48.062 1.00 91.94 1128 VAL A CA 1
ATOM 9036 C C . VAL A 1 1128 ? 65.501 16.109 -46.721 1.00 91.94 1128 VAL A C 1
ATOM 9038 O O . VAL A 1 1128 ? 65.727 15.218 -45.903 1.00 91.94 1128 VAL A O 1
ATOM 9041 N N . VAL A 1 1129 ? 64.606 17.079 -46.535 1.00 88.56 1129 VAL A N 1
ATOM 9042 C CA . VAL A 1 1129 ? 63.807 17.230 -45.315 1.00 88.56 1129 VAL A CA 1
ATOM 9043 C C . VAL A 1 1129 ? 62.528 16.406 -45.405 1.00 88.56 1129 VAL A C 1
ATOM 9045 O O . VAL A 1 1129 ? 62.317 15.551 -44.558 1.00 88.56 1129 VAL A O 1
ATOM 9048 N N . ASP A 1 1130 ? 61.706 16.627 -46.434 1.00 87.56 1130 ASP A N 1
ATOM 9049 C CA . ASP A 1 1130 ? 60.436 15.914 -46.626 1.00 87.56 1130 ASP A CA 1
ATOM 9050 C C . ASP A 1 1130 ? 59.927 16.079 -48.078 1.00 87.56 1130 ASP A C 1
ATOM 9052 O O . ASP A 1 1130 ? 60.508 16.817 -48.890 1.00 87.56 1130 ASP A O 1
ATOM 9056 N N . VAL A 1 1131 ? 58.832 15.391 -48.404 1.00 91.12 1131 VAL A N 1
ATOM 9057 C CA . VAL A 1 1131 ? 58.083 15.482 -49.657 1.00 91.12 1131 VAL A CA 1
ATOM 9058 C C . VAL A 1 1131 ? 56.598 15.714 -49.384 1.00 91.12 1131 VAL A C 1
ATOM 9060 O O . VAL A 1 1131 ? 55.972 15.013 -48.594 1.00 91.12 1131 VAL A O 1
ATOM 9063 N N . VAL A 1 1132 ? 56.000 16.661 -50.103 1.00 89.12 1132 VAL A N 1
ATOM 9064 C CA . VAL A 1 1132 ? 54.560 16.940 -50.033 1.00 89.12 1132 VAL A CA 1
ATOM 9065 C C . VAL A 1 1132 ? 53.936 16.968 -51.426 1.00 89.12 1132 VAL A C 1
ATOM 9067 O O . VAL A 1 1132 ? 54.595 17.293 -52.412 1.00 89.12 1132 VAL A O 1
ATOM 9070 N N . MET A 1 1133 ? 52.652 16.623 -51.509 1.00 89.19 1133 MET A N 1
ATOM 9071 C CA . MET A 1 1133 ? 51.851 16.802 -52.725 1.00 89.19 1133 MET A CA 1
ATOM 9072 C C . MET A 1 1133 ? 51.543 18.286 -52.928 1.00 89.19 1133 MET A C 1
ATOM 9074 O O . MET A 1 1133 ? 51.164 18.962 -51.969 1.00 89.19 1133 MET A O 1
ATOM 9078 N N . VAL A 1 1134 ? 51.708 18.773 -54.155 1.00 87.69 1134 VAL A N 1
ATOM 9079 C CA . VAL A 1 1134 ? 51.375 20.145 -54.548 1.00 87.69 1134 VAL A CA 1
ATOM 9080 C C . VAL A 1 1134 ? 49.883 20.235 -54.835 1.00 87.69 1134 VAL A C 1
ATOM 9082 O O . VAL A 1 1134 ? 49.357 19.450 -55.620 1.00 87.69 1134 VAL A O 1
ATOM 9085 N N . GLU A 1 1135 ? 49.226 21.214 -54.225 1.00 82.75 1135 GLU A N 1
ATOM 9086 C CA . GLU A 1 1135 ? 47.812 21.529 -54.433 1.00 82.75 1135 GLU A CA 1
ATOM 9087 C C . GLU A 1 1135 ? 47.697 23.011 -54.823 1.00 82.75 1135 GLU A C 1
ATOM 9089 O O . GLU A 1 1135 ? 48.523 23.832 -54.419 1.00 82.75 1135 GLU A O 1
ATOM 9094 N N . GLU A 1 1136 ? 46.737 23.361 -55.680 1.00 79.44 1136 GLU A N 1
ATOM 9095 C CA . GLU A 1 1136 ? 46.624 24.721 -56.235 1.00 79.44 1136 GLU A CA 1
ATOM 9096 C C . GLU A 1 1136 ? 46.133 25.753 -55.208 1.00 79.44 1136 GLU A C 1
ATOM 9098 O O . GLU A 1 1136 ? 46.494 26.929 -55.285 1.00 79.44 1136 GLU A O 1
ATOM 9103 N N . ASP A 1 1137 ? 45.366 25.297 -54.220 1.00 77.31 1137 ASP A N 1
ATOM 9104 C CA . ASP A 1 1137 ? 44.722 26.071 -53.159 1.00 77.31 1137 ASP A CA 1
ATOM 9105 C C . ASP A 1 1137 ? 45.543 26.127 -51.855 1.00 77.31 1137 ASP A C 1
ATOM 9107 O O . ASP A 1 1137 ? 45.055 26.613 -50.829 1.00 77.31 1137 ASP A O 1
ATOM 9111 N N . LYS A 1 1138 ? 46.798 25.650 -51.868 1.00 78.06 1138 LYS A N 1
ATOM 9112 C CA . LYS A 1 1138 ? 47.660 25.589 -50.678 1.00 78.06 1138 LYS A CA 1
ATOM 9113 C C . LYS A 1 1138 ? 49.049 26.173 -50.904 1.00 78.06 1138 LYS A C 1
ATOM 9115 O O . LYS A 1 1138 ? 49.674 25.996 -51.947 1.00 78.06 1138 LYS A O 1
ATOM 9120 N N . ASP A 1 1139 ? 49.563 26.795 -49.850 1.00 80.31 1139 ASP A N 1
ATOM 9121 C CA . ASP A 1 1139 ? 50.950 27.226 -49.735 1.00 80.31 1139 ASP A CA 1
ATOM 9122 C C . ASP A 1 1139 ? 51.774 26.202 -48.948 1.00 80.31 1139 ASP A C 1
ATOM 9124 O O . ASP A 1 1139 ? 51.261 25.404 -48.155 1.00 80.31 1139 ASP A O 1
ATOM 9128 N N . MET A 1 1140 ? 53.088 26.243 -49.144 1.00 83.38 1140 MET A N 1
ATOM 9129 C CA . MET A 1 1140 ? 54.049 25.520 -48.322 1.00 83.38 1140 MET A CA 1
ATOM 9130 C C . MET A 1 1140 ? 54.488 26.405 -47.153 1.00 83.38 1140 MET A C 1
ATOM 9132 O O . MET A 1 1140 ? 54.971 27.518 -47.355 1.00 83.38 1140 MET A O 1
ATOM 9136 N N . MET A 1 1141 ? 54.402 25.881 -45.936 1.00 79.56 1141 MET A N 1
ATOM 9137 C CA . MET A 1 1141 ? 55.035 26.454 -44.752 1.00 79.56 1141 MET A CA 1
ATOM 9138 C C . MET A 1 1141 ? 56.319 25.684 -44.443 1.00 79.56 1141 MET A C 1
ATOM 9140 O O . MET A 1 1141 ? 56.331 24.457 -44.456 1.00 79.56 1141 MET A O 1
ATOM 9144 N N . CYS A 1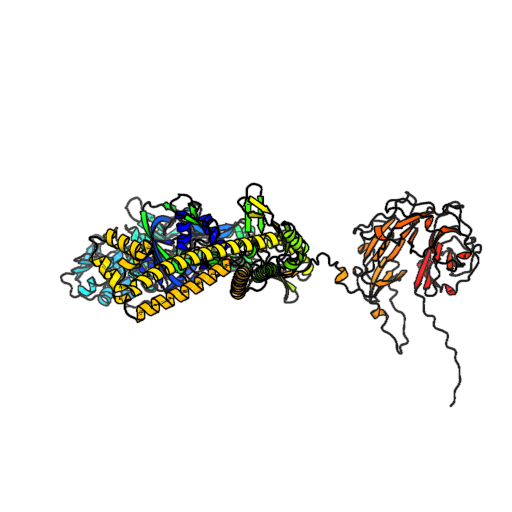 1142 ? 57.398 26.398 -44.156 1.00 75.62 1142 CYS A N 1
ATOM 9145 C CA . CYS A 1 1142 ? 58.714 25.846 -43.857 1.00 75.62 1142 CYS A CA 1
ATOM 9146 C C . CYS A 1 1142 ? 59.175 26.328 -42.478 1.00 75.62 1142 CYS A C 1
ATOM 9148 O O . CYS A 1 1142 ? 59.202 27.534 -42.245 1.00 75.62 1142 CYS A O 1
ATOM 9150 N N . LEU A 1 1143 ? 59.595 25.413 -41.600 1.00 76.56 1143 LEU A N 1
ATOM 9151 C CA . LEU A 1 1143 ? 60.166 25.722 -40.286 1.00 76.56 1143 LEU A CA 1
ATOM 9152 C C . LEU A 1 1143 ? 61.680 25.504 -40.296 1.00 76.56 1143 LEU A C 1
ATOM 9154 O O . LEU A 1 1143 ? 62.163 24.454 -40.729 1.00 76.56 1143 LEU A O 1
ATOM 9158 N N . THR A 1 1144 ? 62.435 26.478 -39.794 1.00 79.00 1144 THR A N 1
ATOM 9159 C CA . THR A 1 1144 ? 63.892 26.389 -39.671 1.00 79.00 1144 THR A CA 1
ATOM 9160 C C . THR A 1 1144 ? 64.351 26.051 -38.250 1.00 79.00 1144 THR A C 1
ATOM 9162 O O . THR A 1 1144 ? 63.605 26.178 -37.281 1.00 79.00 1144 THR A O 1
ATOM 9165 N N . SER A 1 1145 ? 65.606 25.623 -38.112 1.00 75.75 1145 SER A N 1
ATOM 9166 C CA . SER A 1 1145 ? 66.214 25.139 -36.863 1.00 75.75 1145 SER A CA 1
ATOM 9167 C C . SER A 1 1145 ? 66.316 26.178 -35.751 1.00 75.75 1145 SER A C 1
ATOM 9169 O O . SER A 1 1145 ? 66.401 25.816 -34.581 1.00 75.75 1145 SER A O 1
ATOM 9171 N N . ILE A 1 1146 ? 66.281 27.463 -36.105 1.00 74.12 1146 ILE A N 1
ATOM 9172 C CA . ILE A 1 1146 ? 66.241 28.582 -35.154 1.00 74.12 1146 ILE A CA 1
ATOM 9173 C C . ILE A 1 1146 ? 64.813 29.101 -34.913 1.00 74.12 1146 ILE A C 1
ATOM 9175 O O . ILE A 1 1146 ? 64.644 30.156 -34.309 1.00 74.12 1146 ILE A O 1
ATOM 9179 N N . GLY A 1 1147 ? 63.793 28.386 -35.402 1.00 63.34 1147 GLY A N 1
ATOM 9180 C CA . GLY A 1 1147 ? 62.380 28.707 -35.202 1.00 63.34 1147 GLY A CA 1
ATOM 9181 C C . GLY A 1 1147 ? 61.794 29.728 -36.182 1.00 63.34 1147 GLY A C 1
ATOM 9182 O O . GLY A 1 1147 ? 60.693 30.218 -35.941 1.00 63.34 1147 GLY A O 1
ATOM 9183 N N . LYS A 1 1148 ? 62.482 30.070 -37.289 1.00 69.25 1148 LYS A N 1
ATOM 9184 C CA . LYS A 1 1148 ? 61.886 30.931 -38.327 1.00 69.25 1148 LYS A CA 1
ATOM 9185 C C . LYS A 1 1148 ? 60.898 30.119 -39.155 1.00 69.25 1148 LYS A C 1
ATOM 9187 O O . LYS A 1 1148 ? 61.218 29.032 -39.630 1.00 69.25 1148 LYS A O 1
ATOM 9192 N N . MET A 1 1149 ? 59.723 30.684 -39.380 1.00 66.38 1149 MET A N 1
ATOM 9193 C CA . MET A 1 1149 ? 58.733 30.131 -40.295 1.00 66.38 1149 MET A CA 1
ATOM 9194 C C . MET A 1 1149 ? 58.684 30.945 -41.572 1.00 66.38 1149 MET A C 1
ATOM 9196 O O . MET A 1 1149 ? 58.691 32.176 -41.526 1.00 66.38 1149 MET A O 1
ATOM 9200 N N . ILE A 1 1150 ? 58.633 30.263 -42.708 1.00 74.75 1150 ILE A N 1
ATOM 9201 C CA . ILE A 1 1150 ? 58.652 30.892 -44.022 1.00 74.75 1150 ILE A CA 1
ATOM 9202 C C . ILE A 1 1150 ? 57.574 30.247 -44.881 1.00 74.75 1150 ILE A C 1
ATOM 9204 O O . ILE A 1 1150 ? 57.589 29.040 -45.116 1.00 74.75 1150 ILE A O 1
ATOM 9208 N N . ARG A 1 1151 ? 56.642 31.073 -45.346 1.00 79.38 1151 ARG A N 1
ATOM 9209 C CA . ARG A 1 1151 ? 55.532 30.683 -46.207 1.00 79.38 1151 ARG A CA 1
ATOM 9210 C C . ARG A 1 1151 ? 55.881 30.944 -47.668 1.00 79.38 1151 ARG A C 1
ATOM 9212 O O . ARG A 1 1151 ? 56.442 31.992 -47.980 1.00 79.38 1151 ARG A O 1
ATOM 9219 N N . VAL A 1 1152 ? 55.562 30.004 -48.552 1.00 82.12 1152 VAL A N 1
ATOM 9220 C CA . VAL A 1 1152 ? 55.859 30.091 -49.986 1.00 82.12 1152 VAL A CA 1
ATOM 9221 C C . VAL A 1 1152 ? 54.704 29.509 -50.798 1.00 82.12 1152 VAL A C 1
ATOM 9223 O O . VAL A 1 1152 ? 54.314 28.366 -50.566 1.00 82.12 1152 VAL A O 1
ATOM 9226 N N . ASP A 1 1153 ? 54.202 30.255 -51.786 1.00 84.50 1153 ASP A N 1
ATOM 9227 C CA . ASP A 1 1153 ? 53.232 29.726 -52.754 1.00 84.50 1153 ASP A CA 1
ATOM 9228 C C . ASP A 1 1153 ? 53.879 28.600 -53.567 1.00 84.50 1153 ASP A C 1
ATOM 9230 O O . ASP A 1 1153 ? 54.870 28.806 -54.280 1.00 84.50 1153 ASP A O 1
ATOM 9234 N N . MET A 1 1154 ? 53.307 27.399 -53.474 1.00 85.75 1154 MET A N 1
ATOM 9235 C CA . MET A 1 1154 ? 53.815 26.211 -54.156 1.00 85.75 1154 MET A CA 1
ATOM 9236 C C . MET A 1 1154 ? 53.873 26.394 -55.675 1.00 85.75 1154 MET A C 1
ATOM 9238 O O . MET A 1 1154 ? 54.771 25.853 -56.328 1.00 85.75 1154 MET A O 1
ATOM 9242 N N . GLN A 1 1155 ? 52.964 27.192 -56.244 1.00 84.00 1155 GLN A N 1
ATOM 9243 C CA . GLN A 1 1155 ? 52.890 27.450 -57.681 1.00 84.00 1155 GLN A CA 1
ATOM 9244 C C . GLN A 1 1155 ? 54.042 28.321 -58.191 1.00 84.00 1155 GLN A C 1
ATOM 9246 O O . GLN A 1 1155 ? 54.409 28.225 -59.363 1.00 84.00 1155 GLN A O 1
ATOM 9251 N N . THR A 1 1156 ? 54.692 29.094 -57.319 1.00 83.50 1156 THR A N 1
ATOM 9252 C CA . THR A 1 1156 ? 55.881 29.887 -57.683 1.00 83.50 1156 THR A CA 1
ATOM 9253 C C . THR A 1 1156 ? 57.156 29.041 -57.761 1.00 83.50 1156 THR A C 1
ATOM 9255 O O . THR A 1 1156 ? 58.152 29.446 -58.365 1.00 83.50 1156 THR A O 1
ATOM 9258 N N . ILE A 1 1157 ? 57.140 27.826 -57.201 1.00 87.25 1157 ILE A N 1
ATOM 9259 C CA . ILE A 1 1157 ? 58.303 26.939 -57.170 1.00 87.25 1157 ILE A CA 1
ATOM 9260 C C . ILE A 1 1157 ? 58.497 26.295 -58.544 1.00 87.25 1157 ILE A C 1
ATOM 9262 O O . ILE A 1 1157 ? 57.570 25.750 -59.146 1.00 87.25 1157 ILE A O 1
ATOM 9266 N N . ARG A 1 1158 ? 59.731 26.326 -59.055 1.00 84.19 1158 ARG A N 1
ATOM 9267 C CA . ARG A 1 1158 ? 60.056 25.828 -60.398 1.00 84.19 1158 ARG A CA 1
ATOM 9268 C C . ARG A 1 1158 ? 59.777 24.323 -60.542 1.00 84.19 1158 ARG A C 1
ATOM 9270 O O . ARG A 1 1158 ? 60.249 23.518 -59.733 1.00 84.19 1158 ARG A O 1
ATOM 9277 N N . LYS A 1 1159 ? 59.101 23.951 -61.636 1.00 88.25 1159 LYS A N 1
ATOM 9278 C CA . LYS A 1 1159 ? 58.991 22.562 -62.110 1.00 88.25 1159 LYS A CA 1
ATOM 9279 C C . LYS A 1 1159 ? 60.317 22.118 -62.732 1.00 88.25 1159 LYS A C 1
ATOM 9281 O O . LYS A 1 1159 ? 60.880 22.822 -63.575 1.00 88.25 1159 LYS A O 1
ATOM 9286 N N . ALA A 1 1160 ? 60.850 20.986 -62.292 1.00 89.25 1160 ALA A N 1
ATOM 9287 C CA . ALA A 1 1160 ? 62.121 20.457 -62.770 1.00 89.25 1160 ALA A CA 1
ATOM 9288 C C . ALA A 1 1160 ? 62.153 18.929 -62.711 1.00 89.25 1160 ALA A C 1
ATOM 9290 O O . ALA A 1 1160 ? 61.483 18.310 -61.882 1.00 89.25 1160 ALA A O 1
ATOM 9291 N N . GLY A 1 1161 ? 63.009 18.346 -63.553 1.00 87.19 1161 GLY A N 1
ATOM 9292 C CA . GLY A 1 1161 ? 63.108 16.900 -63.676 1.00 87.19 1161 GLY A CA 1
ATOM 9293 C C . GLY A 1 1161 ? 63.554 16.189 -62.387 1.00 87.19 1161 GLY A C 1
ATOM 9294 O O . GLY A 1 1161 ? 64.179 16.803 -61.509 1.00 87.19 1161 GLY A O 1
ATOM 9295 N N . ARG A 1 1162 ? 63.328 14.872 -62.272 1.00 87.19 1162 ARG A N 1
ATOM 9296 C CA . ARG A 1 1162 ? 63.681 14.087 -61.069 1.00 87.19 1162 ARG A CA 1
ATOM 9297 C C . ARG A 1 1162 ? 65.155 14.217 -60.678 1.00 87.19 1162 ARG A C 1
ATOM 9299 O O . ARG A 1 1162 ? 65.467 14.470 -59.528 1.00 87.19 1162 ARG A O 1
ATOM 9306 N N . ASN A 1 1163 ? 66.091 14.113 -61.621 1.00 87.94 1163 ASN A N 1
ATOM 9307 C CA . ASN A 1 1163 ? 67.527 14.098 -61.313 1.00 87.94 1163 ASN A CA 1
ATOM 9308 C C . ASN A 1 1163 ? 68.142 15.508 -61.358 1.00 87.94 1163 ASN A C 1
ATOM 9310 O O . ASN A 1 1163 ? 69.149 15.743 -62.026 1.00 87.94 1163 ASN A O 1
ATOM 9314 N N . THR A 1 1164 ? 67.507 16.463 -60.681 1.00 88.56 1164 THR A N 1
ATOM 9315 C CA . THR A 1 1164 ? 67.968 17.854 -60.577 1.00 88.56 1164 THR A CA 1
ATOM 9316 C C . THR A 1 1164 ? 68.016 18.297 -59.115 1.00 88.56 1164 THR A C 1
ATOM 9318 O O . THR A 1 1164 ? 67.415 17.664 -58.245 1.00 88.56 1164 THR A O 1
ATOM 9321 N N . SER A 1 1165 ? 68.773 19.355 -58.818 1.00 83.19 1165 SER A N 1
ATOM 9322 C CA . SER A 1 1165 ? 68.883 19.894 -57.455 1.00 83.19 1165 SER A CA 1
ATOM 9323 C C . SER A 1 1165 ? 67.758 20.866 -57.093 1.00 83.19 1165 SER A C 1
ATOM 9325 O O . SER A 1 1165 ? 67.580 21.125 -55.918 1.00 83.19 1165 SER A O 1
ATOM 9327 N N . GLY A 1 1166 ? 66.994 21.391 -58.056 1.00 87.12 1166 GLY A N 1
ATOM 9328 C CA . GLY A 1 1166 ? 65.956 22.398 -57.803 1.00 87.12 1166 GLY A CA 1
ATOM 9329 C C . GLY A 1 1166 ? 66.470 23.838 -57.720 1.00 87.12 1166 GLY A C 1
ATOM 9330 O O . GLY A 1 1166 ? 67.603 24.133 -58.107 1.00 87.12 1166 GLY A O 1
ATOM 9331 N N . VAL A 1 1167 ? 65.604 24.745 -57.264 1.00 87.75 1167 VAL A N 1
ATOM 9332 C CA . VAL A 1 1167 ? 65.876 26.185 -57.111 1.00 87.75 1167 VAL A CA 1
ATOM 9333 C C . VAL A 1 1167 ? 65.779 26.596 -55.650 1.00 87.75 1167 VAL A C 1
ATOM 9335 O O . VAL A 1 1167 ? 65.247 25.861 -54.823 1.00 87.75 1167 VAL A O 1
ATOM 9338 N N . LYS A 1 1168 ? 66.303 27.774 -55.312 1.00 87.06 1168 LYS A N 1
ATOM 9339 C CA . LYS A 1 1168 ? 66.160 28.314 -53.962 1.00 87.06 1168 LYS A CA 1
ATOM 9340 C C . LYS A 1 1168 ? 64.696 28.694 -53.727 1.00 87.06 1168 LYS A C 1
ATOM 9342 O O . LYS A 1 1168 ? 64.189 29.580 -54.403 1.00 87.06 1168 LYS A O 1
ATOM 9347 N N . VAL A 1 1169 ? 64.051 28.000 -52.798 1.00 84.62 1169 VAL A N 1
ATOM 9348 C CA . VAL A 1 1169 ? 62.660 28.224 -52.379 1.00 84.62 1169 VAL A CA 1
ATOM 9349 C C . VAL A 1 1169 ? 62.631 29.087 -51.121 1.00 84.62 1169 VAL A C 1
ATOM 9351 O O . VAL A 1 1169 ? 61.817 29.992 -51.004 1.00 84.62 1169 VAL A O 1
ATOM 9354 N N . VAL A 1 1170 ? 63.570 28.846 -50.203 1.00 82.75 1170 VAL A N 1
ATOM 9355 C CA . VAL A 1 1170 ? 63.667 29.537 -48.917 1.00 82.75 1170 VAL A CA 1
ATOM 9356 C C . VAL A 1 1170 ? 65.091 30.049 -48.706 1.00 82.75 1170 VAL A C 1
ATOM 9358 O O . VAL A 1 1170 ? 66.076 29.358 -48.985 1.00 82.75 1170 VAL A O 1
ATOM 9361 N N . ASN A 1 1171 ? 65.230 31.284 -48.219 1.00 80.56 1171 ASN A N 1
ATOM 9362 C CA . ASN A 1 1171 ? 66.534 31.854 -47.894 1.00 80.56 1171 ASN A CA 1
ATOM 9363 C C . ASN A 1 1171 ? 66.938 31.515 -46.453 1.00 80.56 1171 ASN A C 1
ATOM 9365 O O . ASN A 1 1171 ? 66.504 32.185 -45.523 1.00 80.56 1171 ASN A O 1
ATOM 9369 N N . VAL A 1 1172 ? 67.787 30.498 -46.277 1.00 76.50 1172 VAL A N 1
ATOM 9370 C CA . VAL A 1 1172 ? 68.366 30.147 -44.968 1.00 76.50 1172 VAL A CA 1
ATOM 9371 C C . VAL A 1 1172 ? 69.780 30.719 -44.804 1.00 76.50 1172 VAL A C 1
ATOM 9373 O O . VAL A 1 1172 ? 70.593 30.701 -45.736 1.00 76.50 1172 VAL A O 1
ATOM 9376 N N . GLU A 1 1173 ? 70.078 31.258 -43.621 1.00 74.31 1173 GLU A N 1
ATOM 9377 C CA . GLU A 1 1173 ? 71.395 31.809 -43.268 1.00 74.31 1173 GLU A CA 1
ATOM 9378 C C . GLU A 1 1173 ? 72.445 30.695 -43.056 1.00 74.31 1173 GLU A C 1
ATOM 9380 O O . GLU A 1 1173 ? 72.112 29.522 -42.922 1.00 74.31 1173 GLU A O 1
ATOM 9385 N N . LYS A 1 1174 ? 73.749 31.027 -43.010 1.00 66.00 1174 LYS A N 1
ATOM 9386 C CA . LYS A 1 1174 ? 74.850 30.031 -43.076 1.00 66.00 1174 LYS A CA 1
ATOM 9387 C C . LYS A 1 1174 ? 74.805 28.917 -42.008 1.00 66.00 1174 LYS A C 1
ATOM 9389 O O . LYS A 1 1174 ? 75.324 27.835 -42.280 1.00 66.00 1174 LYS A O 1
ATOM 9394 N N . LYS A 1 1175 ? 74.203 29.155 -40.835 1.00 72.75 1175 LYS A N 1
ATOM 9395 C CA . LYS A 1 1175 ? 74.046 28.163 -39.749 1.00 72.75 1175 LYS A CA 1
ATOM 9396 C C . LYS A 1 1175 ? 72.620 27.625 -39.586 1.00 72.75 1175 LYS A C 1
ATOM 9398 O O . LYS A 1 1175 ? 72.445 26.678 -38.833 1.00 72.75 1175 LYS A O 1
ATOM 9403 N N . ASP A 1 1176 ? 71.645 28.200 -40.283 1.00 83.00 1176 ASP A N 1
ATOM 9404 C CA . ASP A 1 1176 ? 70.251 27.774 -40.201 1.00 83.00 1176 ASP A CA 1
ATOM 9405 C C . ASP A 1 1176 ? 69.964 26.685 -41.248 1.00 83.00 1176 ASP A C 1
ATOM 9407 O O . ASP A 1 1176 ? 70.595 26.632 -42.316 1.00 83.00 1176 ASP A O 1
ATOM 9411 N N . ILE A 1 1177 ? 69.043 25.787 -40.922 1.00 84.69 1177 ILE A N 1
ATOM 9412 C CA . ILE A 1 1177 ? 68.562 24.728 -41.810 1.00 84.69 1177 ILE A CA 1
ATOM 9413 C C . ILE A 1 1177 ? 67.053 24.601 -41.698 1.00 84.69 1177 ILE A C 1
ATOM 9415 O O . ILE A 1 1177 ? 66.479 24.866 -40.648 1.00 84.69 1177 ILE A O 1
ATOM 9419 N N . VAL A 1 1178 ? 66.418 24.168 -42.778 1.00 83.50 1178 VAL A N 1
ATOM 9420 C CA . VAL A 1 1178 ? 65.024 23.733 -42.764 1.00 83.50 1178 VAL A CA 1
ATOM 9421 C C . VAL A 1 1178 ? 64.923 22.406 -42.013 1.00 83.50 1178 VAL A C 1
ATOM 9423 O O . VAL A 1 1178 ? 65.707 21.497 -42.274 1.00 83.50 1178 VAL A O 1
ATOM 9426 N N . VAL A 1 1179 ? 63.968 22.313 -41.090 1.00 80.25 1179 VAL A N 1
ATOM 9427 C CA . VAL A 1 1179 ? 63.746 21.146 -40.222 1.00 80.25 1179 VAL A CA 1
ATOM 9428 C C . VAL A 1 1179 ? 62.438 20.434 -40.555 1.00 80.25 1179 VAL A C 1
ATOM 9430 O O . VAL A 1 1179 ? 62.379 19.213 -40.450 1.00 80.25 1179 VAL A O 1
ATOM 9433 N N . SER A 1 1180 ? 61.407 21.159 -40.993 1.00 78.06 1180 SER A N 1
ATOM 9434 C CA . SER A 1 1180 ? 60.141 20.561 -41.426 1.00 78.06 1180 SER A CA 1
ATOM 9435 C C . SER A 1 1180 ? 59.412 21.432 -42.449 1.00 78.06 1180 SER A C 1
ATOM 9437 O O . SER A 1 1180 ? 59.652 22.641 -42.552 1.00 78.06 1180 SER A O 1
ATOM 9439 N N . ILE A 1 1181 ? 58.519 20.800 -43.212 1.00 81.12 1181 ILE A N 1
ATOM 9440 C CA . ILE A 1 1181 ? 57.585 21.469 -44.120 1.00 81.12 1181 ILE A CA 1
ATOM 9441 C C . ILE A 1 1181 ? 56.165 20.973 -43.868 1.00 81.12 1181 ILE A C 1
ATOM 9443 O O . ILE A 1 1181 ? 55.949 19.812 -43.537 1.00 81.12 1181 ILE A O 1
ATOM 9447 N N . ALA A 1 1182 ? 55.192 21.854 -44.053 1.00 72.62 1182 ALA A N 1
ATOM 9448 C CA . ALA A 1 1182 ? 53.773 21.544 -43.964 1.00 72.62 1182 ALA A CA 1
ATOM 9449 C C . ALA A 1 1182 ? 53.003 22.286 -45.064 1.00 72.62 1182 ALA A C 1
ATOM 9451 O O . ALA A 1 1182 ? 53.520 23.212 -45.691 1.00 72.62 1182 ALA A O 1
ATOM 9452 N N . LYS A 1 1183 ? 51.756 21.876 -45.305 1.00 78.00 1183 LYS A N 1
ATOM 9453 C CA . LYS A 1 1183 ? 50.844 22.553 -46.237 1.00 78.00 1183 LYS A CA 1
ATOM 9454 C C . LYS A 1 1183 ? 49.876 23.422 -45.441 1.00 78.00 1183 LYS A C 1
ATOM 9456 O O . LYS A 1 1183 ? 49.319 22.936 -44.459 1.00 78.00 1183 LYS A O 1
ATOM 9461 N N . CYS A 1 1184 ? 49.639 24.656 -45.868 1.00 65.50 1184 CYS A N 1
ATOM 9462 C CA . CYS A 1 1184 ? 48.636 25.545 -45.277 1.00 65.50 1184 CYS A CA 1
ATOM 9463 C C . CYS A 1 1184 ? 47.722 26.151 -46.364 1.00 65.50 1184 CYS A C 1
ATOM 9465 O O . CYS A 1 1184 ? 48.132 26.217 -47.519 1.00 65.50 1184 CYS A O 1
ATOM 9467 N N . PRO A 1 1185 ? 46.481 26.564 -46.046 1.00 66.81 1185 PRO A N 1
ATOM 9468 C CA . PRO A 1 1185 ? 45.557 27.150 -47.032 1.00 66.81 1185 PRO A CA 1
ATOM 9469 C C . PRO A 1 1185 ? 46.125 28.432 -47.636 1.00 66.81 1185 PRO A C 1
ATOM 9471 O O . PRO A 1 1185 ? 46.599 29.246 -46.852 1.00 66.81 1185 PRO A O 1
ATOM 9474 N N . LYS A 1 1186 ? 46.054 28.627 -48.959 1.00 68.75 1186 LYS A N 1
ATOM 9475 C CA . LYS A 1 1186 ? 46.702 29.718 -49.720 1.00 68.75 1186 LYS A CA 1
ATOM 9476 C C . LYS A 1 1186 ? 46.376 31.137 -49.225 1.00 68.75 1186 LYS A C 1
ATOM 9478 O O . LYS A 1 1186 ? 45.256 31.413 -48.804 1.00 68.75 1186 LYS A O 1
ATOM 9483 N N . GLU A 1 1187 ? 47.366 32.035 -49.247 1.00 60.28 1187 GLU A N 1
ATOM 9484 C CA . GLU A 1 1187 ? 47.187 33.461 -48.925 1.00 60.28 1187 GLU A CA 1
ATOM 9485 C C . GLU A 1 1187 ? 46.714 34.205 -50.176 1.00 60.28 1187 GLU A C 1
ATOM 9487 O O . GLU A 1 1187 ? 47.346 34.108 -51.229 1.00 60.28 1187 GLU A O 1
ATOM 9492 N N . GLU A 1 1188 ? 45.605 34.943 -50.082 1.00 49.50 1188 GLU A N 1
ATOM 9493 C CA . GLU A 1 1188 ? 45.175 35.815 -51.178 1.00 49.50 1188 GLU A CA 1
ATOM 9494 C C . GLU A 1 1188 ? 46.225 36.918 -51.378 1.00 49.50 1188 GLU A C 1
ATOM 9496 O O . GLU A 1 1188 ? 46.559 37.657 -50.451 1.00 49.50 1188 GLU A O 1
ATOM 9501 N N . THR A 1 1189 ? 46.791 36.998 -52.581 1.00 43.88 1189 THR A N 1
ATOM 9502 C CA . THR A 1 1189 ? 47.809 37.992 -52.937 1.00 43.88 1189 THR A CA 1
ATOM 9503 C C . THR A 1 1189 ? 47.112 39.294 -53.337 1.00 43.88 1189 THR A C 1
ATOM 9505 O O . THR A 1 1189 ? 46.266 39.281 -54.227 1.00 43.88 1189 THR A O 1
ATOM 9508 N N . GLU A 1 1190 ? 47.447 40.420 -52.696 1.00 36.94 1190 GLU A N 1
ATOM 9509 C CA . GLU A 1 1190 ? 47.022 41.748 -53.164 1.00 36.94 1190 GLU A CA 1
ATOM 9510 C C . GLU A 1 1190 ? 47.722 42.045 -54.505 1.00 36.94 1190 GLU A C 1
ATOM 9512 O O . GLU A 1 1190 ? 48.953 42.097 -54.569 1.00 36.94 1190 GLU A O 1
ATOM 9517 N N . GLU A 1 1191 ? 46.958 42.207 -55.591 1.00 30.77 1191 GLU A N 1
ATOM 9518 C CA . GLU A 1 1191 ? 47.501 42.725 -56.853 1.00 30.77 1191 GLU A CA 1
ATOM 9519 C C . GLU A 1 1191 ? 47.965 44.183 -56.659 1.00 30.77 1191 GLU A C 1
ATOM 9521 O O . GLU A 1 1191 ? 47.275 44.961 -55.996 1.00 30.77 1191 GLU A O 1
ATOM 9526 N N . PRO A 1 1192 ? 49.122 44.592 -57.213 1.00 36.69 1192 PRO A N 1
ATOM 9527 C CA . PRO A 1 1192 ? 49.559 45.981 -57.144 1.00 36.69 1192 PRO A CA 1
ATOM 9528 C C . PRO A 1 1192 ? 48.661 46.867 -58.021 1.00 36.69 1192 PRO A C 1
ATOM 9530 O O . PRO A 1 1192 ? 48.529 46.619 -59.219 1.00 36.69 1192 PRO A O 1
ATOM 9533 N N . ASP A 1 1193 ? 48.077 47.908 -57.419 1.00 33.12 1193 ASP A N 1
ATOM 9534 C CA . ASP A 1 1193 ? 47.228 48.907 -58.081 1.00 33.12 1193 ASP A CA 1
ATOM 9535 C C . ASP A 1 1193 ? 47.879 49.448 -59.371 1.00 33.12 1193 ASP A C 1
ATOM 9537 O O . ASP A 1 1193 ? 48.905 50.137 -59.343 1.00 33.12 1193 ASP A O 1
ATOM 9541 N N . VAL A 1 1194 ? 47.250 49.170 -60.516 1.00 33.97 1194 VAL A N 1
ATOM 9542 C CA . VAL A 1 1194 ? 47.533 49.850 -61.783 1.00 33.97 1194 VAL A CA 1
ATOM 9543 C C . VAL A 1 1194 ? 46.880 51.229 -61.714 1.00 33.97 1194 VAL A C 1
ATOM 9545 O O . VAL A 1 1194 ? 45.659 51.358 -61.778 1.00 33.97 1194 VAL A O 1
ATOM 9548 N N . VAL A 1 1195 ? 47.696 52.273 -61.574 1.00 39.19 1195 VAL A N 1
ATOM 9549 C CA . VAL A 1 1195 ? 47.253 53.662 -61.737 1.00 39.19 1195 VAL A CA 1
ATOM 9550 C C . VAL A 1 1195 ? 46.971 53.892 -63.222 1.00 39.19 1195 VAL A C 1
ATOM 9552 O O . VAL A 1 1195 ? 47.907 54.068 -63.997 1.00 39.19 1195 VAL A O 1
ATOM 9555 N N . ASN A 1 1196 ? 45.695 53.891 -63.611 1.00 33.22 1196 ASN A N 1
ATOM 9556 C CA . ASN A 1 1196 ? 45.250 54.544 -64.839 1.00 33.22 1196 ASN A CA 1
ATOM 9557 C C . ASN A 1 1196 ? 44.637 55.896 -64.474 1.00 33.22 1196 ASN A C 1
ATOM 9559 O O . ASN A 1 1196 ? 43.563 55.986 -63.880 1.00 33.22 1196 ASN A O 1
ATOM 9563 N N . ASP A 1 1197 ? 45.409 56.923 -64.806 1.00 45.50 1197 ASP A N 1
ATOM 9564 C CA . ASP A 1 1197 ? 44.993 58.300 -65.009 1.00 45.50 1197 ASP A CA 1
ATOM 9565 C C . ASP A 1 1197 ? 44.095 58.333 -66.251 1.00 45.50 1197 ASP A C 1
ATOM 9567 O O . ASP A 1 1197 ? 44.551 57.952 -67.322 1.00 45.50 1197 ASP A O 1
ATOM 9571 N N . ASP A 1 1198 ? 42.829 58.709 -66.093 1.00 36.88 1198 ASP A N 1
ATOM 9572 C CA . ASP A 1 1198 ? 42.038 59.325 -67.158 1.00 36.88 1198 ASP A CA 1
ATOM 9573 C C . ASP A 1 1198 ? 40.867 60.073 -66.519 1.00 36.88 1198 ASP A C 1
ATOM 9575 O O . ASP A 1 1198 ? 39.902 59.503 -65.999 1.00 36.88 1198 ASP A O 1
ATOM 9579 N N . GLY A 1 1199 ? 41.006 61.395 -66.518 1.00 37.50 1199 GLY A N 1
ATOM 9580 C CA . GLY A 1 1199 ? 39.921 62.318 -66.270 1.00 37.50 1199 GLY A CA 1
ATOM 9581 C C . GLY A 1 1199 ? 39.148 62.653 -67.545 1.00 37.50 1199 GLY A C 1
ATOM 9582 O O . GLY A 1 1199 ? 39.682 62.621 -68.648 1.00 37.50 1199 GLY A O 1
ATOM 9583 N N . ILE A 1 1200 ? 37.943 63.161 -67.284 1.00 40.16 1200 ILE A N 1
ATOM 9584 C CA . ILE A 1 1200 ? 37.115 64.053 -68.108 1.00 40.16 1200 ILE A CA 1
ATOM 9585 C C . ILE A 1 1200 ? 36.077 63.370 -69.023 1.00 40.16 1200 ILE A C 1
ATOM 9587 O O . ILE A 1 1200 ? 36.405 62.759 -70.033 1.00 40.16 1200 ILE A O 1
ATOM 9591 N N . GLU A 1 1201 ? 34.827 63.668 -68.628 1.00 31.95 1201 GLU A N 1
ATOM 9592 C CA . GLU A 1 1201 ? 33.487 63.520 -69.240 1.00 31.95 1201 GLU A CA 1
ATOM 9593 C C . GLU A 1 1201 ? 32.778 62.158 -69.218 1.00 31.95 1201 GLU A C 1
ATOM 9595 O O . GLU A 1 1201 ? 33.088 61.256 -70.026 1.00 31.95 1201 GLU A O 1
#

Sequence (1201 aa):
MNDLSMSHRSPYKKSARIVGDVIGKYHPHGDNSVYDALVRMAQPFSLRAPLIDGQGNFGSVDGDNAAAMRYCTIGSTRVKTDMGLVQIKDLVKDSQLNSDSDLDIKVLSMGKNRNRASKFFNSGTHEIYKLQTKEGFSVSGSANHLVLTLTTDKNGKPVYDWKRLDAISSDDKIVIDRSEKILDDKEATQSEKNLAIIAGCLVSEGFVSKNRMGFNNTDRVYFDNFIRAWESEIGESYYLSNRVLPSGKTLYEFDIHLQHSKDREKILNSDIYIAMQGLKSKEKRVPESIFSLPKEAQKIFLQYLFEGDGSFSKLEKNTLIVQYSTISQKLAEDVQLLLLEFGIVGKIGKVKARDEIKVYLGNFRNVNKFYENINFATYKREGFKTLIEQELLRREENSGSLSKDYIPFISDYIRGVVNNSYLKRYNFDRYERIDRNLDKILSEIKLNALQQEFLEFVDNNYYYASVKSCEKTGKKDVVYSIRVDSDCHSFVANGLINHNTEARMTKLTEQLLIDIDKDTVDFTANYDDSMTEPDVLPSRVPNLLLNGSSGIAVGMATNIPPHRMDELIEALLHIIDNPECEDSEILSIIKGPDFPTGGIIFGKKGITDAYTTGRGRIKVRAKTHIEEKKNREVIIVDELPYQVNKSRLIENIAHLVRDKTIEGISEIRDESDREGMRIVIELKRDAMSDIVLNNLFKSTQMQTTFGIIMLAIANKEPKVFKIRELLELFLRHRKTVIIRRTIFQLEKARAKAHILEGLKIAVDNIDEVIRIIRQSEDTETARVSVMDKFSLSELQANAILEMKLRRLTGLEQEKIENELAELYKEIEYYESILKSEEILNGIIADELKVIGDNFKSERRTEIVDDYDDIDIEDLIPNEPMVVTITHRGYIKRVALKQYEKQRRGGKGKIAVTTHDDDFIEQFFISSTHDTLMFVTDMGQLYWLKVYRIPEASRIAKGKAVVNLINLKPDEKIMSIIPTTDFEEDKGLVFFTRNGIVKRTNLKEYSNIRTNGVRAINLDEDDSIVTAKIVLPETKWLFVTTKKGQCIRFKVADAREIGRVARGVTAIKFKIEDDFVCGGVTIENEDSELLMLSEKGIGKRTTASEYREQSRAGKGVISMKLSPKTGDVVDVVMVEEDKDMMCLTSIGKMIRVDMQTIRKAGRNTSGVKVVNVEKKDIVVSIAKCPKEETEEPDVVNDDGIE

pLDDT: mean 85.91, std 12.06, range [30.44, 97.94]

Foldseek 3Di:
DVVVVFDQPDDWDQLVVVLVCCCVAFNVDDSVVSSLVLLLLCDLQNFVHRFWPWDFASDDLQGDHRAFRDFAAFQQWFFQWQLFTHRLCVQDPPDDAQDKDFGFTWFQAFLRDIFTFTMKGFHHKAFKKWFAFQQGFITIMHQQWWFWWWDADPLLAIDIDTDGLVRDDQFIWTWFFLLLRRNHPDDFDPLLLLVLLLLLQCLQAWAAEPFKTKGKDLDPVSVVSNVVSCCVHQRDFWDWDWDQDPVRTIMIMIMHGLVPGPSNVVLCPDQSNVQGYPDDQQRRARRPVLRSGPLVSVLSNLQSNLLRQKDWDQDPPRWTKIKGKGLHPRRLLRSQLSLSSLSAHWGWDADVPPSMIMTMRTHLVNLVSCLVRHAHDPDNRVVSVVSNVVVVVVCVVDVDDDDPWFDPSLLVSLVVVAVDPCSVVDPCRHLVRCVVQVVVVLVSSPDVVSNVSVVSCNSSSITTTGTPDIDRPPDMGTGMDTQTPDNNRWGAISRIITHGMIIGTHNQSVQQAPCVVLQLFDWDARPVNPDIDGPGTLHLALSCQQGPDWDDDDVDTATHAHFFLLLLLVLLLVCLVPVPDDLVVSCVSGVAGFRSQAFEKAACPQRVCCQVPVWGKIKGAFDWDWDDDPQWIKIKTFTADRPDNPVVQQVQVVVCPVVVVQPFWDDWDWPADPVTTIIITTGDNPDDPVVNVVSSCVRTRSMDMRIHGQWDDDPNDIDRDRNVRSSVVVVVSNLSSVLSSLVSLLVVLVVLLLLLVLVLLCLVVVVVLVVLVVPAPDLVSSLVSSCVVSVHDSSNSVSSVVDDPVCNDPVNSVVSVVSSVVSVVSNVVSVVCVVDPSVSSVVSSVSSVVVCVVRPDDRRYHYDYNCVVVDVLVVDDFAKWKWFAKPQQFIEIEGVVLVVPDDDDDDDDDDQDPDPLMDTQDIDIGTQQKKKWWAKFQQWIDIDRNVLFYHDDPNDRGGHVCVVAPDDPPIGTQDIDIDRDQDQQKWKWWAKFQQFIAIARSNLVRDADSNTGRQAHDDPPMTTQYMDMDHNLFFWKKWAKQQQFIAIEGPVLFDHDDRYYHGGGQADAPDPPMTTQEMDTDRDQQWWKWWAAFQQFIAIEGNVLQDYDRGHYNGDGQAADDPNRHTIRYMDTQDQQKWKWWAKPVGDIDIFRPVVFYHDHRYYHGGRGDHDDPPMTTNDMGIDGDDDDDDPDDDDDDDDD